Protein AF-0000000066285220 (afdb_homodimer)

Sequence (1046 aa):
MKVWNARNDHLTINQWATRIDEILEAPDGGEVIYNVDENDPREYDAIFIGGGAAGRFGSAYLRAMGGRQLIVDRWPFLGGSCPHNACVPHHLFSDCAAELMLARTFSGQYWFPDMTEKVVGIKEVVDLFRAGRNGPHGIMNFQSKEQLNLEYILNCPAKVIDNHTVEAAGKVFKAKNLILAVGAGPGTLDVPGVNAKGVFDHATLVEELDYEPGSTVVVVGGSKTAVEYGCFFNATGRRTVMLVRTEPLKLIKDNETRAYVLDRMKEQGMEIISGSNVTRIEEDANGRVQAVVAMTPNGEMRIETDFVFLGLGEQPRSAELAKILGLDLGPKGEVLVNEYLQTSVPNVYAVGDLIGGPMEMFKARKSGCYAARNVMGEKISYTPKNYPDFLHTHYEVSFLGMGEEEARAAGHEIVTIKMPPDTENGLNVALPASDRTMLYAFGKGTAHMSGFQKIVIDAKTRKVLGAHHVGYGAKDAFQYLNVLIKQGLTVDELGDMDELFLNPTHFIQLSRLRAGSKNLVSLMKVWNARNDHLTINQWATRIDEILEAPDGGEVIYNVDENDPREYDAIFIGGGAAGRFGSAYLRAMGGRQLIVDRWPFLGGSCPHNACVPHHLFSDCAAELMLARTFSGQYWFPDMTEKVVGIKEVVDLFRAGRNGPHGIMNFQSKEQLNLEYILNCPAKVIDNHTVEAAGKVFKAKNLILAVGAGPGTLDVPGVNAKGVFDHATLVEELDYEPGSTVVVVGGSKTAVEYGCFFNATGRRTVMLVRTEPLKLIKDNETRAYVLDRMKEQGMEIISGSNVTRIEEDANGRVQAVVAMTPNGEMRIETDFVFLGLGEQPRSAELAKILGLDLGPKGEVLVNEYLQTSVPNVYAVGDLIGGPMEMFKARKSGCYAARNVMGEKISYTPKNYPDFLHTHYEVSFLGMGEEEARAAGHEIVTIKMPPDTENGLNVALPASDRTMLYAFGKGTAHMSGFQKIVIDAKTRKVLGAHHVGYGAKDAFQYLNVLIKQGLTVDELGDMDELFLNPTHFIQLSRLRAGSKNLVSL

Radius of gyration: 30.14 Å; Cα contacts (8 Å, |Δi|>4): 2587; chains: 2; bounding box: 69×92×74 Å

GO terms:
  GO:0050628 2-oxopropyl-CoM reductase (carboxylating) activity (F, EXP)

Structure (mmCIF, N/CA/C/O backbone):
data_AF-0000000066285220-model_v1
#
loop_
_entity.id
_entity.type
_entity.pdbx_description
1 polymer '2-oxopropyl-CoM reductase, carboxylating'
#
loop_
_atom_site.group_PDB
_atom_site.id
_atom_site.type_symbol
_atom_site.label_atom_id
_atom_site.label_alt_id
_atom_site.label_comp_id
_atom_site.label_asym_id
_atom_site.label_entity_id
_atom_site.label_seq_id
_atom_site.pdbx_PDB_ins_code
_atom_site.Cartn_x
_atom_site.Cartn_y
_atom_site.Cartn_z
_atom_site.occupancy
_atom_site.B_iso_or_equiv
_atom_site.auth_seq_id
_atom_site.auth_comp_id
_atom_site.auth_asym_id
_atom_site.auth_atom_id
_atom_site.pdbx_PDB_model_num
ATOM 1 N N . MET A 1 1 ? 10.828 37.062 28.062 1 74.25 1 MET A N 1
ATOM 2 C CA . MET A 1 1 ? 10.859 35.625 27.859 1 74.25 1 MET A CA 1
ATOM 3 C C . MET A 1 1 ? 12.297 35.094 27.812 1 74.25 1 MET A C 1
ATOM 5 O O . MET A 1 1 ? 13.18 35.781 27.281 1 74.25 1 MET A O 1
ATOM 9 N N . LYS A 1 2 ? 12.688 34.062 28.516 1 91.25 2 LYS A N 1
ATOM 10 C CA . LYS A 1 2 ? 14.008 33.438 28.469 1 91.25 2 LYS A CA 1
ATOM 11 C C . LYS A 1 2 ? 14.312 32.875 27.078 1 91.25 2 LYS A C 1
ATOM 13 O O . LYS A 1 2 ? 13.422 32.344 26.406 1 91.25 2 LYS A O 1
ATOM 18 N N . VAL A 1 3 ? 15.508 33.188 26.594 1 95.69 3 VAL A N 1
ATOM 19 C CA . VAL A 1 3 ? 15.906 32.75 25.25 1 95.69 3 VAL A CA 1
ATOM 20 C C . VAL A 1 3 ? 17.047 31.75 25.344 1 95.69 3 VAL A C 1
ATOM 22 O O . VAL A 1 3 ? 18.047 32 26.031 1 95.69 3 VAL A O 1
ATOM 25 N N . TRP A 1 4 ? 16.875 30.609 24.781 1 96.69 4 TRP A N 1
ATOM 26 C CA . TRP A 1 4 ? 17.938 29.625 24.594 1 96.69 4 TRP A CA 1
ATOM 27 C C . TRP A 1 4 ? 18.562 29.766 23.219 1 96.69 4 TRP A C 1
ATOM 29 O O . TRP A 1 4 ? 17.922 29.469 22.203 1 96.69 4 TRP A O 1
ATOM 39 N N . ASN A 1 5 ? 19.781 30.219 23.156 1 96.75 5 ASN A N 1
ATOM 40 C CA . ASN A 1 5 ? 20.516 30.219 21.891 1 96.75 5 ASN A CA 1
ATOM 41 C C . ASN A 1 5 ? 21 28.828 21.516 1 96.75 5 ASN A C 1
ATOM 43 O O . ASN A 1 5 ? 22.047 28.375 21.984 1 96.75 5 ASN A O 1
ATOM 47 N N . ALA A 1 6 ? 20.344 28.219 20.578 1 96.69 6 ALA A N 1
ATOM 48 C CA . ALA A 1 6 ? 20.609 26.812 20.25 1 96.69 6 ALA A CA 1
ATOM 49 C C . ALA A 1 6 ? 21.625 26.703 19.109 1 96.69 6 ALA A C 1
ATOM 51 O O . ALA A 1 6 ? 22.016 25.594 18.734 1 96.69 6 ALA A O 1
ATOM 52 N N . ARG A 1 7 ? 22.094 27.734 18.594 1 96.12 7 ARG A N 1
ATOM 53 C CA . ARG A 1 7 ? 22.859 27.766 17.359 1 96.12 7 ARG A CA 1
ATOM 54 C C . ARG A 1 7 ? 24.109 26.875 17.453 1 96.12 7 ARG A C 1
ATOM 56 O O . ARG A 1 7 ? 24.422 26.141 16.531 1 96.12 7 ARG A O 1
ATOM 63 N N . ASN A 1 8 ? 24.766 26.922 18.578 1 94.62 8 ASN A N 1
ATOM 64 C CA . ASN A 1 8 ? 26.031 26.219 18.672 1 94.62 8 ASN A CA 1
ATOM 65 C C . ASN A 1 8 ? 25.875 24.906 19.453 1 94.62 8 ASN A C 1
ATOM 67 O O . ASN A 1 8 ? 26.859 24.188 19.672 1 94.62 8 ASN A O 1
ATOM 71 N N . ASP A 1 9 ? 24.672 24.562 19.812 1 95.56 9 ASP A N 1
ATOM 72 C CA . ASP A 1 9 ? 24.406 23.297 20.484 1 95.56 9 ASP A CA 1
ATOM 73 C C . ASP A 1 9 ? 24.125 22.188 19.484 1 95.56 9 ASP A C 1
ATOM 75 O O . ASP A 1 9 ? 23.547 22.422 18.422 1 95.56 9 ASP A O 1
ATOM 79 N N . HIS A 1 10 ? 24.641 21.031 19.828 1 92.69 10 HIS A N 1
ATOM 80 C CA . HIS A 1 10 ? 24.359 19.859 19.016 1 92.69 10 HIS A CA 1
ATOM 81 C C . HIS A 1 10 ? 23.562 18.812 19.812 1 92.69 10 HIS A C 1
ATOM 83 O O . HIS A 1 10 ? 24.125 18.109 20.641 1 92.69 10 HIS A O 1
ATOM 89 N N . LEU A 1 11 ? 22.281 18.766 19.5 1 92.25 11 LEU A N 1
ATOM 90 C CA . LEU A 1 11 ? 21.391 17.828 20.188 1 92.25 11 LEU A CA 1
ATOM 91 C C . LEU A 1 11 ? 21.047 16.641 19.297 1 92.25 11 LEU A C 1
ATOM 93 O O . LEU A 1 11 ? 20.875 16.797 18.094 1 92.25 11 LEU A O 1
ATOM 97 N N . THR A 1 12 ? 20.938 15.5 19.953 1 90.12 12 THR A N 1
ATOM 98 C CA . THR A 1 12 ? 20.375 14.336 19.281 1 90.12 12 THR A CA 1
ATOM 99 C C . THR A 1 12 ? 18.875 14.492 19.109 1 90.12 12 THR A C 1
ATOM 101 O O . THR A 1 12 ? 18.25 15.398 19.672 1 90.12 12 THR A O 1
ATOM 104 N N . ILE A 1 13 ? 18.297 13.648 18.312 1 90.25 13 ILE A N 1
ATOM 105 C CA . ILE A 1 13 ? 16.859 13.656 18.078 1 90.25 13 ILE A CA 1
ATOM 106 C C . ILE A 1 13 ? 16.109 13.484 19.391 1 90.25 13 ILE A C 1
ATOM 108 O O . ILE A 1 13 ? 15.141 14.188 19.656 1 90.25 13 ILE A O 1
ATOM 112 N N . ASN A 1 14 ? 16.578 12.555 20.25 1 88.56 14 ASN A N 1
ATOM 113 C CA . ASN A 1 14 ? 15.945 12.305 21.547 1 88.56 14 ASN A CA 1
ATOM 114 C C . ASN A 1 14 ? 16.047 13.523 22.469 1 88.56 14 ASN A C 1
ATOM 116 O O . ASN A 1 14 ? 15.117 13.805 23.219 1 88.56 14 ASN A O 1
ATOM 120 N N . GLN A 1 15 ? 17.172 14.156 22.391 1 92.81 15 GLN A N 1
ATOM 121 C CA . GLN A 1 15 ? 17.359 15.352 23.203 1 92.81 15 GLN A CA 1
ATOM 122 C C . GLN A 1 15 ? 16.438 16.484 22.75 1 92.81 15 GLN A C 1
ATOM 124 O O . GLN A 1 15 ? 15.914 17.234 23.562 1 92.81 15 GLN A O 1
ATOM 129 N N . TRP A 1 16 ? 16.281 16.578 21.438 1 94.38 16 TRP A N 1
ATOM 130 C CA . TRP A 1 16 ? 15.328 17.562 20.922 1 94.38 16 TRP A CA 1
ATOM 131 C C . TRP A 1 16 ? 13.914 17.266 21.406 1 94.38 16 TRP A C 1
ATOM 133 O O . TRP A 1 16 ? 13.203 18.172 21.844 1 94.38 16 TRP A O 1
ATOM 143 N N . ALA A 1 17 ? 13.5 16.047 21.312 1 92.56 17 ALA A N 1
ATOM 144 C CA . ALA A 1 17 ? 12.172 15.664 21.781 1 92.56 17 ALA A CA 1
ATOM 145 C C . ALA A 1 17 ? 11.984 16.016 23.266 1 92.56 17 ALA A C 1
ATOM 147 O O . ALA A 1 17 ? 10.93 16.516 23.656 1 92.56 17 ALA A O 1
ATOM 148 N N . THR A 1 18 ? 13.023 15.742 24.062 1 93.81 18 THR A N 1
ATOM 149 C CA . THR A 1 18 ? 12.977 16.031 25.484 1 93.81 18 THR A CA 1
ATOM 150 C C . THR A 1 18 ? 12.867 17.531 25.734 1 93.81 18 THR A C 1
ATOM 152 O O . THR A 1 18 ? 12.102 17.984 26.578 1 93.81 18 THR A O 1
ATOM 155 N N . ARG A 1 19 ? 13.633 18.297 24.969 1 95.56 19 ARG A N 1
ATOM 156 C CA . ARG A 1 19 ? 13.602 19.75 25.109 1 95.56 19 ARG A CA 1
ATOM 157 C C . ARG A 1 19 ? 12.219 20.297 24.766 1 95.56 19 ARG A C 1
ATOM 159 O O . ARG A 1 19 ? 11.742 21.234 25.406 1 95.56 19 ARG A O 1
ATOM 166 N N . ILE A 1 20 ? 11.625 19.781 23.75 1 96.69 20 ILE A N 1
ATOM 167 C CA . ILE A 1 20 ? 10.289 20.188 23.344 1 96.69 20 ILE A CA 1
ATOM 168 C C . ILE A 1 20 ? 9.297 19.891 24.469 1 96.69 20 ILE A C 1
ATOM 170 O O . ILE A 1 20 ? 8.477 20.75 24.812 1 96.69 20 ILE A O 1
ATOM 174 N N . ASP A 1 21 ? 9.414 18.734 25.078 1 95.44 21 ASP A N 1
ATOM 175 C CA . ASP A 1 21 ? 8.555 18.359 26.203 1 95.44 21 ASP A CA 1
ATOM 176 C C . ASP A 1 21 ? 8.695 19.359 27.359 1 95.44 21 ASP A C 1
ATOM 178 O O . ASP A 1 21 ? 7.695 19.797 27.922 1 95.44 21 ASP A O 1
ATOM 182 N N . GLU A 1 22 ? 9.906 19.672 27.656 1 95.69 22 GLU A N 1
ATOM 183 C CA . GLU A 1 22 ? 10.195 20.578 28.766 1 95.69 22 GLU A CA 1
ATOM 184 C C . GLU A 1 22 ? 9.586 21.953 28.531 1 95.69 22 GLU A C 1
ATOM 186 O O . GLU A 1 22 ? 9.031 22.562 29.453 1 95.69 22 GLU A O 1
ATOM 191 N N . ILE A 1 23 ? 9.688 22.375 27.312 1 96.44 23 ILE A N 1
ATOM 192 C CA . ILE A 1 23 ? 9.188 23.703 26.984 1 96.44 23 ILE A CA 1
ATOM 193 C C . ILE A 1 23 ? 7.664 23.719 27.031 1 96.44 23 ILE A C 1
ATOM 195 O O . ILE A 1 23 ? 7.055 24.641 27.578 1 96.44 23 ILE A O 1
ATOM 199 N N . LEU A 1 24 ? 7.047 22.719 26.516 1 94.31 24 LEU A N 1
ATOM 200 C CA . LEU A 1 24 ? 5.59 22.641 26.469 1 94.31 24 LEU A CA 1
ATOM 201 C C . LEU A 1 24 ? 5.008 22.531 27.875 1 94.31 24 LEU A C 1
ATOM 203 O O . LEU A 1 24 ? 3.895 22.984 28.125 1 94.31 24 LEU A O 1
ATOM 207 N N . GLU A 1 25 ? 5.742 21.984 28.781 1 93 25 GLU A N 1
ATOM 208 C CA . GLU A 1 25 ? 5.246 21.734 30.141 1 93 25 GLU A CA 1
ATOM 209 C C . GLU A 1 25 ? 5.613 22.891 31.078 1 93 25 GLU A C 1
ATOM 211 O O . GLU A 1 25 ? 5.133 22.938 32.219 1 93 25 GLU A O 1
ATOM 216 N N . ALA A 1 26 ? 6.395 23.766 30.562 1 93.75 26 ALA A N 1
ATOM 217 C CA . ALA A 1 26 ? 6.836 24.859 31.422 1 93.75 26 ALA A CA 1
ATOM 218 C C . ALA A 1 26 ? 5.672 25.781 31.781 1 93.75 26 ALA A C 1
ATOM 220 O O . ALA A 1 26 ? 4.93 26.219 30.891 1 93.75 26 ALA A O 1
ATOM 221 N N . PRO A 1 27 ? 5.504 26.125 33 1 89.19 27 PRO A N 1
ATOM 222 C CA . PRO A 1 27 ? 4.371 26.938 33.438 1 89.19 27 PRO A CA 1
ATOM 223 C C . PRO A 1 27 ? 4.434 28.375 32.906 1 89.19 27 PRO A C 1
ATOM 225 O O . PRO A 1 27 ? 3.396 29.016 32.719 1 89.19 27 PRO A O 1
ATOM 228 N N . ASP A 1 28 ? 5.637 28.922 32.625 1 88 28 ASP A N 1
ATOM 229 C CA . ASP A 1 28 ? 5.766 30.297 32.188 1 88 28 ASP A CA 1
ATOM 230 C C . ASP A 1 28 ? 5.875 30.375 30.672 1 88 28 ASP A C 1
ATOM 232 O O . ASP A 1 28 ? 6.312 31.391 30.125 1 88 28 ASP A O 1
ATOM 236 N N . GLY A 1 29 ? 5.516 29.281 29.953 1 88.12 29 GLY A N 1
ATOM 237 C CA . GLY A 1 29 ? 5.539 29.25 28.5 1 88.12 29 GLY A CA 1
ATOM 238 C C . GLY A 1 29 ? 6.867 28.781 27.938 1 88.12 29 GLY A C 1
ATOM 239 O O . GLY A 1 29 ? 6.996 28.594 26.734 1 88.12 29 GLY A O 1
ATOM 240 N N . GLY A 1 30 ? 7.863 28.562 28.766 1 89.38 30 GLY A N 1
ATOM 241 C CA . GLY A 1 30 ? 9.133 27.984 28.359 1 89.38 30 GLY A CA 1
ATOM 242 C C . GLY A 1 30 ? 10.023 28.969 27.625 1 89.38 30 GLY A C 1
ATOM 243 O O . GLY A 1 30 ? 9.664 30.141 27.453 1 89.38 30 GLY A O 1
ATOM 244 N N . GLU A 1 31 ? 11.188 28.531 27.203 1 95.38 31 GLU A N 1
ATOM 245 C CA . GLU A 1 31 ? 12.188 29.359 26.547 1 95.38 31 GLU A CA 1
ATOM 246 C C . GLU A 1 31 ? 11.938 29.453 25.047 1 95.38 31 GLU A C 1
ATOM 248 O O . GLU A 1 31 ? 11.453 28.5 24.438 1 95.38 31 GLU A O 1
ATOM 253 N N . VAL A 1 32 ? 12.258 30.641 24.547 1 97.75 32 VAL A N 1
ATOM 254 C CA . VAL A 1 32 ? 12.352 30.781 23.094 1 97.75 32 VAL A CA 1
ATOM 255 C C . VAL A 1 32 ? 13.57 30.016 22.578 1 97.75 32 VAL A C 1
ATOM 257 O O . VAL A 1 32 ? 14.641 30.062 23.172 1 97.75 32 VAL A O 1
ATOM 260 N N . ILE A 1 33 ? 13.375 29.203 21.578 1 98.38 33 ILE A N 1
ATOM 261 C CA . ILE A 1 33 ? 14.484 28.562 20.891 1 98.38 33 ILE A CA 1
ATOM 262 C C . ILE A 1 33 ? 15.016 29.469 19.781 1 98.38 33 ILE A C 1
ATOM 264 O O . ILE A 1 33 ? 14.312 29.75 18.812 1 98.38 33 ILE A O 1
ATOM 268 N N . TYR A 1 34 ? 16.219 29.891 19.922 1 98.19 34 TYR A N 1
ATOM 269 C CA . TYR A 1 34 ? 16.859 30.844 19.016 1 98.19 34 TYR A CA 1
ATOM 270 C C . TYR A 1 34 ? 18 30.188 18.25 1 98.19 34 TYR A C 1
ATOM 272 O O . TYR A 1 34 ? 19.094 30 18.797 1 98.19 34 TYR A O 1
ATOM 280 N N . ASN A 1 35 ? 17.766 29.797 16.953 1 98.25 35 ASN A N 1
ATOM 281 C CA . ASN A 1 35 ? 18.766 29.219 16.078 1 98.25 35 ASN A CA 1
ATOM 282 C C . ASN A 1 35 ? 19.031 30.109 14.867 1 98.25 35 ASN A C 1
ATOM 284 O O . ASN A 1 35 ? 18.625 29.781 13.75 1 98.25 35 ASN A O 1
ATOM 288 N N . VAL A 1 36 ? 19.75 31.188 15.086 1 97.94 36 VAL A N 1
ATOM 289 C CA . VAL A 1 36 ? 20.047 32.188 14.062 1 97.94 36 VAL A CA 1
ATOM 290 C C . VAL A 1 36 ? 21.547 32.406 14.008 1 97.94 36 VAL A C 1
ATOM 292 O O . VAL A 1 36 ? 22.219 32.5 15.039 1 97.94 36 VAL A O 1
ATOM 295 N N . ASP A 1 37 ? 22.109 32.469 12.82 1 96.81 37 ASP A N 1
ATOM 296 C CA . ASP A 1 37 ? 23.5 32.844 12.633 1 96.81 37 ASP A CA 1
ATOM 297 C C . ASP A 1 37 ? 23.688 34.344 12.617 1 96.81 37 ASP A C 1
ATOM 299 O O . ASP A 1 37 ? 23.625 34.969 11.555 1 96.81 37 ASP A O 1
ATOM 303 N N . GLU A 1 38 ? 24.141 34.875 13.602 1 93.81 38 GLU A N 1
ATOM 304 C CA . GLU A 1 38 ? 24.25 36.312 13.734 1 93.81 38 GLU A CA 1
ATOM 305 C C . GLU A 1 38 ? 25.453 36.844 12.969 1 93.81 38 GLU A C 1
ATOM 307 O O . GLU A 1 38 ? 25.562 38.062 12.727 1 93.81 38 GLU A O 1
ATOM 312 N N . ASN A 1 39 ? 26.266 35.938 12.539 1 94.81 39 ASN A N 1
ATOM 313 C CA . ASN A 1 39 ? 27.469 36.375 11.828 1 94.81 39 ASN A CA 1
ATOM 314 C C . ASN A 1 39 ? 27.219 36.5 10.336 1 94.81 39 ASN A C 1
ATOM 316 O O . ASN A 1 39 ? 28.047 37.062 9.602 1 94.81 39 ASN A O 1
ATOM 320 N N . ASP A 1 40 ? 26.109 36 9.891 1 95.44 40 ASP A N 1
ATOM 321 C CA . ASP A 1 40 ? 25.75 36.188 8.492 1 95.44 40 ASP A CA 1
ATOM 322 C C . ASP A 1 40 ? 25.125 37.594 8.289 1 95.44 40 ASP A C 1
ATOM 324 O O . ASP A 1 40 ? 23.984 37.812 8.703 1 95.44 40 ASP A O 1
ATOM 328 N N . PRO A 1 41 ? 25.812 38.469 7.613 1 93.69 41 PRO A N 1
ATOM 329 C CA . PRO A 1 41 ? 25.312 39.844 7.488 1 93.69 41 PRO A CA 1
ATOM 330 C C . PRO A 1 41 ? 24.281 40 6.375 1 93.69 41 PRO A C 1
ATOM 332 O O . PRO A 1 41 ? 23.719 41.062 6.195 1 93.69 41 PRO A O 1
ATOM 335 N N . ARG A 1 42 ? 24.203 39 5.625 1 93.25 42 ARG A N 1
ATOM 336 C CA . ARG A 1 42 ? 23.266 39.094 4.516 1 93.25 42 ARG A CA 1
ATOM 337 C C . ARG A 1 42 ? 21.859 39.375 5.012 1 93.25 42 ARG A C 1
ATOM 339 O O . ARG A 1 42 ? 21.438 38.875 6.051 1 93.25 42 ARG A O 1
ATOM 346 N N . GLU A 1 43 ? 21.062 40.156 4.223 1 96.25 43 GLU A N 1
ATOM 347 C CA . GLU A 1 43 ? 19.641 40.344 4.453 1 96.25 43 GLU A CA 1
ATOM 348 C C . GLU A 1 43 ? 18.875 39.062 4.145 1 96.25 43 GLU A C 1
ATOM 350 O O . GLU A 1 43 ? 19.25 38.312 3.229 1 96.25 43 GLU A O 1
ATOM 355 N N . TYR A 1 44 ? 17.812 38.875 4.902 1 98.69 44 TYR A N 1
ATOM 356 C CA . TYR A 1 44 ? 17.016 37.688 4.625 1 98.69 44 TYR A CA 1
ATOM 357 C C . TYR A 1 44 ? 16.266 37.844 3.301 1 98.69 44 TYR A C 1
ATOM 359 O O . TYR A 1 44 ? 15.633 38.875 3.049 1 98.69 44 TYR A O 1
ATOM 367 N N . ASP A 1 45 ? 16.422 36.781 2.449 1 98.81 45 ASP A N 1
ATOM 368 C CA . ASP A 1 45 ? 15.617 36.75 1.233 1 98.81 45 ASP A CA 1
ATOM 369 C C . ASP A 1 45 ? 14.133 36.594 1.562 1 98.81 45 ASP A C 1
ATOM 371 O O . ASP A 1 45 ? 13.281 37.188 0.877 1 98.81 45 ASP A O 1
ATOM 375 N N . ALA A 1 46 ? 13.891 35.844 2.604 1 98.88 46 ALA A N 1
ATOM 376 C CA . ALA A 1 46 ? 12.5 35.719 3.033 1 98.88 46 ALA A CA 1
ATOM 377 C C . ALA A 1 46 ? 12.422 35.312 4.508 1 98.88 46 ALA A C 1
ATOM 379 O O . ALA A 1 46 ? 13.25 34.562 5 1 98.88 46 ALA A O 1
ATOM 380 N N . ILE A 1 47 ? 11.484 35.844 5.215 1 98.94 47 ILE A N 1
ATOM 381 C CA . ILE A 1 47 ? 11.055 35.344 6.52 1 98.94 47 ILE A CA 1
ATOM 382 C C . ILE A 1 47 ? 9.75 34.562 6.371 1 98.94 47 ILE A C 1
ATOM 384 O O . ILE A 1 47 ? 8.781 35.062 5.805 1 98.94 47 ILE A O 1
ATOM 388 N N . PHE A 1 48 ? 9.781 33.312 6.785 1 98.94 48 PHE A N 1
ATOM 389 C CA . PHE A 1 48 ? 8.602 32.469 6.816 1 98.94 48 PHE A CA 1
ATOM 390 C C . PHE A 1 48 ? 7.883 32.562 8.156 1 98.94 48 PHE A C 1
ATOM 392 O O . PHE A 1 48 ? 8.445 32.25 9.203 1 98.94 48 PHE A O 1
ATOM 399 N N . ILE A 1 49 ? 6.652 33.062 8.156 1 98.75 49 ILE A N 1
ATOM 400 C CA . ILE A 1 49 ? 5.832 33.094 9.367 1 98.75 49 ILE A CA 1
ATOM 401 C C . ILE A 1 49 ? 5.039 31.797 9.5 1 98.75 49 ILE A C 1
ATOM 403 O O . ILE A 1 49 ? 3.967 31.656 8.906 1 98.75 49 ILE A O 1
ATOM 407 N N . GLY A 1 50 ? 5.434 30.953 10.406 1 98.5 50 GLY A N 1
ATOM 408 C CA . GLY A 1 50 ? 4.93 29.594 10.539 1 98.5 50 GLY A CA 1
ATOM 409 C C . GLY A 1 50 ? 5.926 28.531 10.086 1 98.5 50 GLY A C 1
ATOM 410 O O . GLY A 1 50 ? 6.508 28.641 9.008 1 98.5 50 GLY A O 1
ATOM 411 N N . GLY A 1 51 ? 6.133 27.578 10.922 1 98.38 51 GLY A N 1
ATOM 412 C CA . GLY A 1 51 ? 7.09 26.531 10.656 1 98.38 51 GLY A CA 1
ATOM 413 C C . GLY A 1 51 ? 6.438 25.188 10.391 1 98.38 51 GLY A C 1
ATOM 414 O O . GLY A 1 51 ? 7.043 24.141 10.633 1 98.38 51 GLY A O 1
ATOM 415 N N . GLY A 1 52 ? 5.16 25.141 9.969 1 97.31 52 GLY A N 1
ATOM 416 C CA . GLY A 1 52 ? 4.516 23.922 9.523 1 97.31 52 GLY A CA 1
ATOM 417 C C . GLY A 1 52 ? 5.086 23.391 8.227 1 97.31 52 GLY A C 1
ATOM 418 O O . GLY A 1 52 ? 6.203 23.734 7.844 1 97.31 52 GLY A O 1
ATOM 419 N N . ALA A 1 53 ? 4.352 22.609 7.543 1 94.81 53 ALA A N 1
ATOM 420 C CA . ALA A 1 53 ? 4.836 21.938 6.34 1 94.81 53 ALA A CA 1
ATOM 421 C C . ALA A 1 53 ? 5.262 22.953 5.277 1 94.81 53 ALA A C 1
ATOM 423 O O . ALA A 1 53 ? 6.348 22.844 4.707 1 94.81 53 ALA A O 1
ATOM 424 N N . ALA A 1 54 ? 4.418 23.922 5.023 1 97.62 54 ALA A N 1
ATOM 425 C CA . ALA A 1 54 ? 4.723 24.906 3.992 1 97.62 54 ALA A CA 1
ATOM 426 C C . ALA A 1 54 ? 5.977 25.703 4.348 1 97.62 54 ALA A C 1
ATOM 428 O O . ALA A 1 54 ? 6.871 25.875 3.518 1 97.62 54 ALA A O 1
ATOM 429 N N . GLY A 1 55 ? 6.031 26.141 5.57 1 98.5 55 GLY A N 1
ATOM 430 C CA . GLY A 1 55 ? 7.156 26.953 5.996 1 98.5 55 GLY A CA 1
ATOM 431 C C . GLY A 1 55 ? 8.469 26.203 6.031 1 98.5 55 GLY A C 1
ATOM 432 O O . GLY A 1 55 ? 9.492 26.703 5.555 1 98.5 55 GLY A O 1
ATOM 433 N N . ARG A 1 56 ? 8.43 25.031 6.602 1 98.06 56 ARG A N 1
ATOM 434 C CA . ARG A 1 56 ? 9.648 24.25 6.742 1 98.06 56 ARG A CA 1
ATOM 435 C C . ARG A 1 56 ? 10.211 23.844 5.379 1 98.06 56 ARG A C 1
ATOM 437 O O . ARG A 1 56 ? 11.398 24.016 5.113 1 98.06 56 ARG A O 1
ATOM 444 N N . PHE A 1 57 ? 9.391 23.375 4.488 1 97.56 57 PHE A N 1
ATOM 445 C CA . PHE A 1 57 ? 9.859 22.906 3.191 1 97.56 57 PHE A CA 1
ATOM 446 C C . PHE A 1 57 ? 10.211 24.078 2.287 1 97.56 57 PHE A C 1
ATOM 448 O O . PHE A 1 57 ? 11.156 24 1.499 1 97.56 57 PHE A O 1
ATOM 455 N N . GLY A 1 58 ? 9.406 25.156 2.352 1 98.44 58 GLY A N 1
ATOM 456 C CA . GLY A 1 58 ? 9.773 26.359 1.623 1 98.44 58 GLY A CA 1
ATOM 457 C C . GLY A 1 58 ? 11.117 26.922 2.037 1 98.44 58 GLY A C 1
ATOM 458 O O . GLY A 1 58 ? 11.938 27.281 1.186 1 98.44 58 GLY A O 1
ATOM 459 N N . SER A 1 59 ? 11.344 26.969 3.336 1 98.5 59 SER A N 1
ATOM 460 C CA . SER A 1 59 ? 12.617 27.453 3.867 1 98.5 59 SER A CA 1
ATOM 461 C C . SER A 1 59 ? 13.773 26.578 3.398 1 98.5 59 SER A C 1
ATOM 463 O O . SER A 1 59 ? 14.828 27.078 3.027 1 98.5 59 SER A O 1
ATOM 465 N N . ALA A 1 60 ? 13.539 25.281 3.48 1 97.75 60 ALA A N 1
ATOM 466 C CA . ALA A 1 60 ? 14.578 24.344 3.051 1 97.75 60 ALA A CA 1
ATOM 467 C C . ALA A 1 60 ? 14.93 24.562 1.581 1 97.75 60 ALA A C 1
ATOM 469 O O . ALA A 1 60 ? 16.109 24.531 1.208 1 97.75 60 ALA A O 1
ATOM 470 N N . TYR A 1 61 ? 13.906 24.719 0.78 1 97.81 61 TYR A N 1
ATOM 471 C CA . TYR A 1 61 ? 14.133 24.906 -0.648 1 97.81 61 TYR A CA 1
ATOM 472 C C . TYR A 1 61 ? 14.859 26.234 -0.916 1 97.81 61 TYR A C 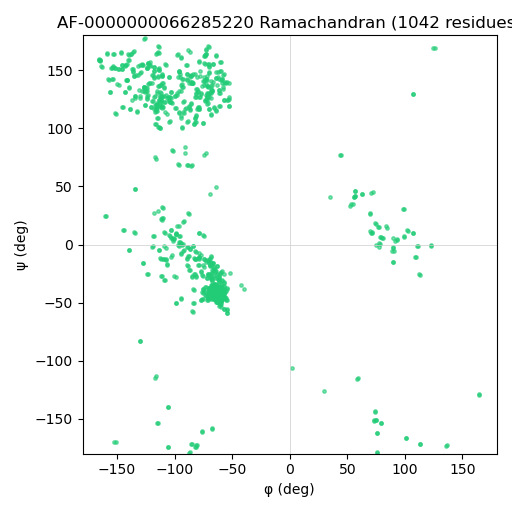1
ATOM 474 O O . TYR A 1 61 ? 15.758 26.297 -1.754 1 97.81 61 TYR A O 1
ATOM 482 N N . LEU A 1 62 ? 14.438 27.297 -0.275 1 98.25 62 LEU A N 1
ATOM 483 C CA . LEU A 1 62 ? 15.078 28.594 -0.428 1 98.25 62 LEU A CA 1
ATOM 484 C C . LEU A 1 62 ? 16.562 28.531 -0.065 1 98.25 62 LEU A C 1
ATOM 486 O O . LEU A 1 62 ? 17.406 29.062 -0.783 1 98.25 62 LEU A O 1
ATOM 490 N N . ARG A 1 63 ? 16.828 27.844 1.031 1 97.25 63 ARG A N 1
ATOM 491 C CA . ARG A 1 63 ? 18.203 27.656 1.458 1 97.25 63 ARG A CA 1
ATOM 492 C C . ARG A 1 63 ? 18.984 26.844 0.426 1 97.25 63 ARG A C 1
ATOM 494 O O . ARG A 1 63 ? 20.141 27.156 0.136 1 97.25 63 ARG A O 1
ATOM 501 N N . ALA A 1 64 ? 18.391 25.844 -0.066 1 95.12 64 ALA A N 1
ATOM 502 C CA . ALA A 1 64 ? 19.031 25 -1.072 1 95.12 64 ALA A CA 1
ATOM 503 C C . ALA A 1 64 ? 19.422 25.812 -2.305 1 95.12 64 ALA A C 1
ATOM 505 O O . ALA A 1 64 ? 20.438 25.516 -2.941 1 95.12 64 ALA A O 1
ATOM 506 N N . MET A 1 65 ? 18.688 26.828 -2.607 1 95.44 65 MET A N 1
ATOM 507 C CA . MET A 1 65 ? 18.938 27.672 -3.771 1 95.44 65 MET A CA 1
ATOM 508 C C . MET A 1 65 ? 19.984 28.734 -3.455 1 95.44 65 MET A C 1
ATOM 510 O O . MET A 1 65 ? 20.328 29.547 -4.316 1 95.44 65 MET A O 1
ATOM 514 N N . GLY A 1 66 ? 20.438 28.734 -2.238 1 95.38 66 GLY A N 1
ATOM 515 C CA . GLY A 1 66 ? 21.516 29.641 -1.862 1 95.38 66 GLY A CA 1
ATOM 516 C C . GLY A 1 66 ? 21.016 30.891 -1.154 1 95.38 66 GLY A C 1
ATOM 517 O O . GLY A 1 66 ? 21.812 31.781 -0.827 1 95.38 66 GLY A O 1
ATOM 518 N N . GLY A 1 67 ? 19.688 30.922 -0.84 1 97.75 67 GLY A N 1
ATOM 519 C CA . GLY A 1 67 ? 19.109 32.062 -0.153 1 97.75 67 GLY A CA 1
ATOM 520 C C . GLY A 1 67 ? 19.219 31.984 1.357 1 97.75 67 GLY A C 1
ATOM 521 O O . GLY A 1 67 ? 19.547 30.922 1.896 1 97.75 67 GLY A O 1
ATOM 522 N N . ARG A 1 68 ? 18.969 33.125 2.023 1 98.56 68 ARG A N 1
ATOM 523 C CA . ARG A 1 68 ? 18.891 33.156 3.48 1 98.56 68 ARG A CA 1
ATOM 524 C C . ARG A 1 68 ? 17.453 33.25 3.957 1 98.56 68 ARG A C 1
ATOM 526 O O . ARG A 1 68 ? 16.703 34.125 3.516 1 98.56 68 ARG A O 1
ATOM 533 N N . GLN A 1 69 ? 17.078 32.344 4.715 1 98.62 69 GLN A N 1
ATOM 534 C CA . GLN A 1 69 ? 15.711 32.281 5.207 1 98.62 69 GLN A CA 1
ATOM 535 C C . GLN A 1 69 ? 15.672 32.312 6.73 1 98.62 69 GLN A C 1
ATOM 537 O O . GLN A 1 69 ? 16.656 31.953 7.387 1 98.62 69 GLN A O 1
ATOM 542 N N . LEU A 1 70 ? 14.555 32.719 7.336 1 98.88 70 LEU A N 1
ATOM 543 C CA . LEU A 1 70 ? 14.258 32.625 8.758 1 98.88 70 LEU A CA 1
ATOM 544 C C . LEU A 1 70 ? 12.836 32.156 8.992 1 98.88 70 LEU A C 1
ATOM 546 O O . LEU A 1 70 ? 11.883 32.688 8.43 1 98.88 70 LEU A O 1
ATOM 550 N N . ILE A 1 71 ? 12.68 31.062 9.766 1 98.88 71 ILE A N 1
ATOM 551 C CA . ILE A 1 71 ? 11.367 30.625 10.195 1 98.88 71 ILE A CA 1
ATOM 552 C C . ILE A 1 71 ? 11.055 31.188 11.586 1 98.88 71 ILE A C 1
ATOM 554 O O . ILE A 1 71 ? 11.898 31.141 12.477 1 98.88 71 ILE A O 1
ATOM 558 N N . VAL A 1 72 ? 9.914 31.75 11.789 1 98.88 72 VAL A N 1
ATOM 559 C CA . VAL A 1 72 ? 9.414 32.125 13.109 1 98.88 72 VAL A CA 1
ATOM 560 C C . VAL A 1 72 ? 8.109 31.359 13.398 1 98.88 72 VAL A C 1
ATOM 562 O O . VAL A 1 72 ? 7.156 31.453 12.625 1 98.88 72 VAL A O 1
ATOM 565 N N . ASP A 1 73 ? 8.062 30.625 14.469 1 98.62 73 ASP A N 1
ATOM 566 C CA . ASP A 1 73 ? 6.871 29.844 14.789 1 98.62 73 ASP A CA 1
ATOM 567 C C . ASP A 1 73 ? 6.52 29.969 16.266 1 98.62 73 ASP A C 1
ATOM 569 O O . ASP A 1 73 ? 7.406 30.078 17.109 1 98.62 73 ASP A O 1
ATOM 573 N N . ARG A 1 74 ? 5.258 29.891 16.562 1 97.06 74 ARG A N 1
ATOM 574 C CA . ARG A 1 74 ? 4.77 30.031 17.922 1 97.06 74 ARG A CA 1
ATOM 575 C C . ARG A 1 74 ? 5.012 28.766 18.734 1 97.06 74 ARG A C 1
ATOM 577 O O . ARG A 1 74 ? 4.988 28.781 19.969 1 97.06 74 ARG A O 1
ATOM 584 N N . TRP A 1 75 ? 5.152 27.625 18.094 1 97.75 75 TRP A N 1
ATOM 585 C CA . TRP A 1 75 ? 5.383 26.359 18.766 1 97.75 75 TRP A CA 1
ATOM 586 C C . TRP A 1 75 ? 6.875 26.109 18.953 1 97.75 75 TRP A C 1
ATOM 588 O O . TRP A 1 75 ? 7.699 26.641 18.203 1 97.75 75 TRP A O 1
ATOM 598 N N . PRO A 1 76 ? 7.242 25.344 19.922 1 98.12 76 PRO A N 1
ATOM 599 C CA . PRO A 1 76 ? 8.664 25.047 20.141 1 98.12 76 PRO A CA 1
ATOM 600 C C . PRO A 1 76 ? 9.203 23.984 19.188 1 98.12 76 PRO A C 1
ATOM 602 O O . PRO A 1 76 ? 10.273 23.422 19.422 1 98.12 76 PRO A O 1
ATOM 605 N N . PHE A 1 77 ? 8.414 23.641 18.203 1 98.06 77 PHE A N 1
ATOM 606 C CA . PHE A 1 77 ? 8.789 22.578 17.266 1 98.06 77 PHE A CA 1
ATOM 607 C C . PHE A 1 77 ? 8.383 22.953 15.852 1 98.06 77 PHE A C 1
ATOM 609 O O . PHE A 1 77 ? 7.555 23.844 15.648 1 98.06 77 PHE A O 1
ATOM 616 N N . LEU A 1 78 ? 9.016 22.328 14.906 1 97.88 78 LEU A N 1
ATOM 617 C CA . LEU A 1 78 ? 8.672 22.438 13.492 1 97.88 78 LEU A CA 1
ATOM 618 C C . LEU A 1 78 ? 7.738 21.312 13.062 1 97.88 78 LEU A C 1
ATOM 620 O O . LEU A 1 78 ? 7.582 20.328 13.781 1 97.88 78 LEU A O 1
ATOM 624 N N . GLY A 1 79 ? 7.047 21.516 11.953 1 94.94 79 GLY A N 1
ATOM 625 C CA . GLY A 1 79 ? 6.156 20.5 11.398 1 94.94 79 GLY A CA 1
ATOM 626 C C . GLY A 1 79 ? 4.695 20.891 11.461 1 94.94 79 GLY A C 1
ATOM 627 O O . GLY A 1 79 ? 3.869 20.359 10.719 1 94.94 79 GLY A O 1
ATOM 628 N N . GLY A 1 80 ? 4.406 21.75 12.43 1 95.25 80 GLY A N 1
ATOM 629 C CA . GLY A 1 80 ? 3.072 22.328 12.477 1 95.25 80 GLY A CA 1
ATOM 630 C C . GLY A 1 80 ? 2.037 21.391 13.07 1 95.25 80 GLY A C 1
ATOM 631 O O . GLY A 1 80 ? 2.354 20.578 13.945 1 95.25 80 GLY A O 1
ATOM 632 N N . SER A 1 81 ? 0.8 21.562 12.695 1 94.25 81 SER A N 1
ATOM 633 C CA . SER A 1 81 ? -0.327 20.859 13.312 1 94.25 81 SER A CA 1
ATOM 634 C C . SER A 1 81 ? -0.399 19.406 12.867 1 94.25 81 SER A C 1
ATOM 636 O O . SER A 1 81 ? -0.884 18.547 13.602 1 94.25 81 SER A O 1
ATOM 638 N N . CYS A 1 82 ? 0.093 19.109 11.719 1 92 82 CYS A N 1
ATOM 639 C CA . CYS A 1 82 ? -0.049 17.781 11.148 1 92 82 CYS A CA 1
ATOM 640 C C . CYS A 1 82 ? 0.459 16.719 12.109 1 92 82 CYS A C 1
ATOM 642 O O . CYS A 1 82 ? -0.29 15.812 12.508 1 92 82 CYS A O 1
ATOM 644 N N . PRO A 1 83 ? 1.693 16.797 12.547 1 91.75 83 PRO A N 1
ATOM 645 C CA . PRO A 1 83 ? 2.154 15.781 13.484 1 91.75 83 PRO A CA 1
ATOM 646 C C . PRO A 1 83 ? 1.66 16.031 14.914 1 91.75 83 PRO A C 1
ATOM 648 O O . PRO A 1 83 ? 1.796 15.156 15.773 1 91.75 83 PRO A O 1
ATOM 651 N N . HIS A 1 84 ? 1.133 17.172 15.156 1 94.94 84 HIS A N 1
ATOM 652 C CA . HIS A 1 84 ? 0.863 17.547 16.531 1 94.94 84 HIS A CA 1
ATOM 653 C C . HIS A 1 84 ? -0.571 17.219 16.922 1 94.94 84 HIS A C 1
ATOM 655 O O . HIS A 1 84 ? -0.806 16.625 17.984 1 94.94 84 HIS A O 1
ATOM 661 N N . ASN A 1 85 ? -1.53 17.578 16.062 1 95.06 85 ASN A N 1
ATOM 662 C CA . ASN A 1 85 ? -2.904 17.312 16.484 1 95.06 85 ASN A CA 1
ATOM 663 C C . ASN A 1 85 ? -3.855 17.281 15.289 1 95.06 85 ASN A C 1
ATOM 665 O O . ASN A 1 85 ? -5.051 17.547 15.438 1 95.06 85 ASN A O 1
ATOM 669 N N . ALA A 1 86 ? -3.348 16.984 14.086 1 91.75 86 ALA A N 1
ATOM 670 C CA . ALA A 1 86 ? -4.227 16.953 12.922 1 91.75 86 ALA A CA 1
ATOM 671 C C . ALA A 1 86 ? -4.047 15.664 12.125 1 91.75 86 ALA A C 1
ATOM 673 O O . ALA A 1 86 ? -4.727 14.664 12.375 1 91.75 86 ALA A O 1
ATOM 674 N N . CYS A 1 87 ? -3.066 15.555 11.242 1 89.38 87 CYS A N 1
ATOM 675 C CA . CYS A 1 87 ? -2.939 14.477 10.266 1 89.38 87 CYS A CA 1
ATOM 676 C C . CYS A 1 87 ? -2.451 13.195 10.93 1 89.38 87 CYS A C 1
ATOM 678 O O . CYS A 1 87 ? -3.012 12.117 10.703 1 89.38 87 CYS A O 1
ATOM 680 N N . VAL A 1 88 ? -1.444 13.258 11.75 1 91.44 88 VAL A N 1
ATOM 681 C CA . VAL A 1 88 ? -0.781 12.062 12.258 1 91.44 88 VAL A CA 1
ATOM 682 C C . VAL A 1 88 ? -1.696 11.344 13.242 1 91.44 88 VAL A C 1
ATOM 684 O O . VAL A 1 88 ? -1.85 10.117 13.18 1 91.44 88 VAL A O 1
ATOM 687 N N . PRO A 1 89 ? -2.326 12.023 14.18 1 93.19 89 PRO A N 1
ATOM 688 C CA . PRO A 1 89 ? -3.27 11.289 15.023 1 93.19 89 PRO A CA 1
ATOM 689 C C . PRO A 1 89 ? -4.379 10.609 14.227 1 93.19 89 PRO A C 1
ATOM 691 O O . PRO A 1 89 ? -4.781 9.492 14.555 1 93.19 89 PRO A O 1
ATOM 694 N N . HIS A 1 90 ? -4.859 11.266 13.234 1 91.25 90 HIS A 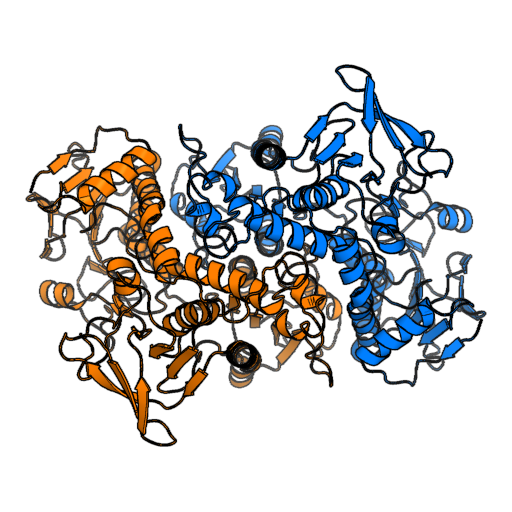N 1
ATOM 695 C CA . HIS A 1 90 ? -5.875 10.656 12.383 1 91.25 90 HIS A CA 1
ATOM 696 C C . HIS A 1 90 ? -5.379 9.336 11.805 1 91.25 90 HIS A C 1
ATOM 698 O O . HIS A 1 90 ? -6.152 8.383 11.672 1 91.25 90 HIS A O 1
ATOM 704 N N . HIS A 1 91 ? -4.156 9.281 11.398 1 92.12 91 HIS A N 1
ATOM 705 C CA . HIS A 1 91 ? -3.611 8.055 10.828 1 92.12 91 HIS A CA 1
ATOM 706 C C . HIS A 1 91 ? -3.518 6.957 11.883 1 92.12 91 HIS A C 1
ATOM 708 O O . HIS A 1 91 ? -3.744 5.781 11.578 1 92.12 91 HIS A O 1
ATOM 714 N N . LEU A 1 92 ? -3.104 7.32 13.07 1 94.31 92 LEU A N 1
ATOM 715 C CA . LEU A 1 92 ? -3.107 6.34 14.148 1 94.31 92 LEU A CA 1
ATOM 716 C C . LEU A 1 92 ? -4.516 5.82 14.406 1 94.31 92 LEU A C 1
ATOM 718 O O . LEU A 1 92 ? -4.73 4.609 14.508 1 94.31 92 LEU A O 1
ATOM 722 N N . PHE A 1 93 ? -5.492 6.75 14.469 1 96.56 93 PHE A N 1
ATOM 723 C CA . PHE A 1 93 ? -6.875 6.375 14.742 1 96.56 93 PHE A CA 1
ATOM 724 C C . PHE A 1 93 ? -7.426 5.488 13.633 1 96.56 93 PHE A C 1
ATOM 726 O O . PHE A 1 93 ? -8.125 4.508 13.898 1 96.56 93 PHE A O 1
ATOM 733 N N . SER A 1 94 ? -7.086 5.848 12.422 1 94.44 94 SER A N 1
ATOM 734 C CA . SER A 1 94 ? -7.562 5.07 11.281 1 94.44 94 SER A CA 1
ATOM 735 C C . SER A 1 94 ? -6.941 3.68 11.258 1 94.44 94 SER A C 1
ATOM 737 O O . SER A 1 94 ? -7.598 2.705 10.883 1 94.44 94 SER A O 1
ATOM 739 N N . ASP A 1 95 ? -5.652 3.57 11.562 1 93.25 95 ASP A N 1
ATOM 740 C CA . ASP A 1 95 ? -5.004 2.266 11.672 1 93.25 95 ASP A CA 1
ATOM 741 C C . ASP A 1 95 ? -5.672 1.41 12.75 1 93.25 95 ASP A C 1
ATOM 743 O O . ASP A 1 95 ? -5.883 0.211 12.555 1 93.25 95 ASP A O 1
ATOM 747 N N . CYS A 1 96 ? -5.941 2.047 13.859 1 96.19 96 CYS A N 1
ATOM 748 C CA . CYS A 1 96 ? -6.645 1.354 14.93 1 96.19 96 CYS A CA 1
ATOM 749 C C . CYS A 1 96 ? -8.031 0.902 14.477 1 96.19 96 CYS A C 1
ATOM 751 O O . CYS A 1 96 ? -8.453 -0.212 14.789 1 96.19 96 CYS A O 1
ATOM 753 N N . ALA A 1 97 ? -8.703 1.781 13.773 1 96.94 97 ALA A N 1
ATOM 754 C CA . ALA A 1 97 ? -10.039 1.44 13.281 1 96.94 97 ALA A CA 1
ATOM 755 C C . ALA A 1 97 ? -9.984 0.201 12.391 1 96.94 97 ALA A C 1
ATOM 757 O O . ALA A 1 97 ? -10.828 -0.692 12.516 1 96.94 97 ALA A O 1
ATOM 758 N N . ALA A 1 98 ? -9.039 0.145 11.5 1 94.69 98 ALA A N 1
ATOM 759 C CA . ALA A 1 98 ? -8.891 -0.999 10.609 1 94.69 98 ALA A CA 1
ATOM 760 C C . ALA A 1 98 ? -8.641 -2.283 11.391 1 94.69 98 ALA A C 1
ATOM 762 O O . ALA A 1 98 ? -9.242 -3.32 11.102 1 94.69 98 ALA A O 1
ATOM 763 N N . GLU A 1 99 ? -7.742 -2.211 12.367 1 95.19 99 GLU A N 1
ATOM 764 C CA . GLU A 1 99 ? -7.422 -3.367 13.195 1 95.19 99 GLU A CA 1
ATOM 765 C C . GLU A 1 99 ? -8.641 -3.826 14 1 95.19 99 GLU A C 1
ATOM 767 O O . GLU A 1 99 ? -8.898 -5.023 14.102 1 95.19 99 GLU A O 1
ATOM 772 N N . LEU A 1 100 ? -9.328 -2.883 14.562 1 97.44 100 LEU A N 1
ATOM 773 C CA . LEU A 1 100 ? -10.484 -3.184 15.391 1 97.44 100 LEU A CA 1
ATOM 774 C C . LEU A 1 100 ? -11.602 -3.799 14.562 1 97.44 100 LEU A C 1
ATOM 776 O O . LEU A 1 100 ? -12.258 -4.746 15.008 1 97.44 100 LEU A O 1
ATOM 780 N N . MET A 1 101 ? -11.836 -3.262 13.391 1 96.94 101 MET A N 1
ATOM 781 C CA . MET A 1 101 ? -12.914 -3.779 12.555 1 96.94 101 MET A CA 1
ATOM 782 C C . MET A 1 101 ? -12.609 -5.199 12.094 1 96.94 101 MET A C 1
ATOM 784 O O . MET A 1 101 ? -13.516 -6.027 11.977 1 96.94 101 MET A O 1
ATOM 788 N N . LEU A 1 102 ? -11.359 -5.473 11.805 1 95.69 102 LEU A N 1
ATOM 789 C CA . LEU A 1 102 ? -10.961 -6.84 11.5 1 95.69 102 LEU A CA 1
ATOM 790 C C . LEU A 1 102 ? -11.258 -7.77 12.664 1 95.69 102 LEU A C 1
ATOM 792 O O . LEU A 1 102 ? -11.836 -8.844 12.484 1 95.69 102 LEU A O 1
ATOM 796 N N . ALA A 1 103 ? -10.844 -7.355 13.844 1 96.75 103 ALA A N 1
ATOM 797 C CA . ALA A 1 103 ? -11.086 -8.148 15.047 1 96.75 103 ALA A CA 1
ATOM 798 C C . ALA A 1 103 ? -12.578 -8.375 15.273 1 96.75 103 ALA A C 1
ATOM 800 O O . ALA A 1 103 ? -12.992 -9.453 15.695 1 96.75 103 ALA A O 1
ATOM 801 N N . ARG A 1 104 ? -13.359 -7.371 15.016 1 97.19 104 ARG A N 1
ATOM 802 C CA . ARG A 1 104 ? -14.797 -7.48 15.211 1 97.19 104 ARG A CA 1
ATOM 803 C C . ARG A 1 104 ? -15.43 -8.398 14.172 1 97.19 104 ARG A C 1
ATOM 805 O O . ARG A 1 104 ? -16.359 -9.148 14.477 1 97.19 104 ARG A O 1
ATOM 812 N N . THR A 1 105 ? -14.984 -8.297 12.977 1 96.19 105 THR A N 1
ATOM 813 C CA . THR A 1 105 ? -15.5 -9.133 11.898 1 96.19 105 THR A CA 1
ATOM 814 C C . THR A 1 105 ? -15.266 -10.609 12.203 1 96.19 105 THR A C 1
ATOM 816 O O . THR A 1 105 ? -16.125 -11.445 11.945 1 96.19 105 THR A O 1
ATOM 819 N N . PHE A 1 106 ? -14.148 -10.891 12.797 1 96.38 106 PHE A N 1
ATOM 820 C CA . PHE A 1 106 ? -13.797 -12.281 13.078 1 96.38 106 PHE A CA 1
ATOM 821 C C . PHE A 1 106 ? -13.844 -12.562 14.57 1 96.38 106 PHE A C 1
ATOM 823 O O . PHE A 1 106 ? -13.047 -13.352 15.086 1 96.38 106 PHE A O 1
ATOM 830 N N . SER A 1 107 ? -14.727 -11.891 15.227 1 97 107 SER A N 1
ATOM 831 C CA . SER A 1 107 ? -14.867 -11.984 16.672 1 97 107 SER A CA 1
ATOM 832 C C . SER A 1 107 ? -15.023 -13.43 17.125 1 97 107 SER A C 1
ATOM 834 O O . SER A 1 107 ? -15.984 -14.109 16.734 1 97 107 SER A O 1
ATOM 836 N N . GLY A 1 108 ? -14.078 -13.875 17.953 1 95.5 108 GLY A N 1
ATOM 837 C CA . GLY A 1 108 ? -14.148 -15.203 18.547 1 95.5 108 GLY A CA 1
ATOM 838 C C . GLY A 1 108 ? -13.672 -16.297 17.594 1 95.5 108 GLY A C 1
ATOM 839 O O . GLY A 1 108 ? -13.75 -17.484 17.922 1 95.5 108 GLY A O 1
ATOM 840 N N . GLN A 1 109 ? -13.188 -15.914 16.484 1 94.94 109 GLN A N 1
ATOM 841 C CA . GLN A 1 109 ? -12.695 -16.875 15.492 1 94.94 109 GLN A CA 1
ATOM 842 C C . GLN A 1 109 ? -11.172 -16.797 15.367 1 94.94 109 GLN A C 1
ATOM 844 O O . GLN A 1 109 ? -10.586 -15.719 15.516 1 94.94 109 GLN A O 1
ATOM 849 N N . TYR A 1 110 ? -10.523 -17.953 15.133 1 93.31 110 TYR A N 1
ATOM 850 C CA . TYR A 1 110 ? -9.07 -18.047 14.969 1 93.31 110 TYR A CA 1
ATOM 851 C C . TYR A 1 110 ? -8.352 -17.531 16.203 1 93.31 110 TYR A C 1
ATOM 853 O O . TYR A 1 110 ? -8.586 -18 17.312 1 93.31 110 TYR A O 1
ATOM 861 N N . TRP A 1 111 ? -7.586 -16.422 16.094 1 94.25 111 TRP A N 1
ATOM 862 C CA . TRP A 1 111 ? -6.867 -15.93 17.266 1 94.25 111 TRP A CA 1
ATOM 863 C C . TRP A 1 111 ? -7.492 -14.633 17.766 1 94.25 111 TRP A C 1
ATOM 865 O O . TRP A 1 111 ? -7.055 -14.086 18.781 1 94.25 111 TRP A O 1
ATOM 875 N N . PHE A 1 112 ? -8.508 -14.164 17.094 1 95.5 112 PHE A N 1
ATOM 876 C CA . PHE A 1 112 ? -9.141 -12.906 17.484 1 95.5 112 PHE A CA 1
ATOM 877 C C . PHE A 1 112 ? -9.961 -13.094 18.75 1 95.5 112 PHE A C 1
ATOM 879 O O . PHE A 1 112 ? -10.625 -14.117 18.922 1 95.5 112 PHE A O 1
ATOM 886 N N . PRO A 1 113 ? -9.938 -12.109 19.641 1 95.12 113 PRO A N 1
ATOM 887 C CA . PRO A 1 113 ? -10.773 -12.195 20.844 1 95.12 113 PRO A CA 1
ATOM 888 C C . PRO A 1 113 ? -12.258 -11.992 20.547 1 95.12 113 PRO A C 1
ATOM 890 O O . PRO A 1 113 ? -12.617 -11.555 19.453 1 95.12 113 PRO A O 1
ATOM 893 N N . ASP A 1 114 ? -13.133 -12.375 21.5 1 96.19 114 ASP A N 1
ATOM 894 C CA . ASP A 1 114 ? -14.547 -12.039 21.391 1 96.19 114 ASP A CA 1
ATOM 895 C C . ASP A 1 114 ? -14.766 -10.531 21.562 1 96.19 114 ASP A C 1
ATOM 897 O O . ASP A 1 114 ? -14.523 -9.984 22.641 1 96.19 114 ASP A O 1
ATOM 901 N N . MET A 1 115 ? -15.141 -9.938 20.578 1 96.31 115 MET A N 1
ATOM 902 C CA . MET A 1 115 ? -15.305 -8.484 20.562 1 96.31 115 MET A CA 1
ATOM 903 C C . MET A 1 115 ? -16.766 -8.102 20.766 1 96.31 115 MET A C 1
ATOM 905 O O . MET A 1 115 ? -17.109 -6.918 20.719 1 96.31 115 MET A O 1
ATOM 909 N N . THR A 1 116 ? -17.469 -9.234 21.109 1 92.88 116 THR A N 1
ATOM 910 C CA . THR A 1 116 ? -18.891 -8.977 21.312 1 92.88 116 THR A CA 1
ATOM 911 C C . THR A 1 116 ? -19.109 -8.07 22.516 1 92.88 116 THR A C 1
ATOM 913 O O . THR A 1 116 ? -18.641 -8.367 23.609 1 92.88 116 THR A O 1
ATOM 916 N N . GLU A 1 117 ? -19.609 -6.953 22.5 1 92.56 117 GLU A N 1
ATOM 917 C CA . GLU A 1 117 ? -19.984 -5.98 23.531 1 92.56 117 GLU A CA 1
ATOM 918 C C . GLU A 1 117 ? -18.766 -5.246 24.062 1 92.56 117 GLU A C 1
ATOM 920 O O . GLU A 1 117 ? -18.875 -4.496 25.047 1 92.56 117 GLU A O 1
ATOM 925 N N . LYS A 1 118 ? -17.578 -5.656 23.516 1 94.44 118 LYS A N 1
ATOM 926 C CA . LYS A 1 118 ? -16.359 -5.004 23.984 1 94.44 118 LYS A CA 1
ATOM 927 C C . LYS A 1 118 ? -16.281 -3.566 23.484 1 94.44 118 LYS A C 1
ATOM 929 O O . LYS A 1 118 ? -16.516 -3.301 22.297 1 94.44 118 LYS A O 1
ATOM 934 N N . VAL A 1 119 ? -16.016 -2.66 24.406 1 97 119 VAL A N 1
ATOM 935 C CA . VAL A 1 119 ? -15.773 -1.26 24.062 1 97 119 VAL A CA 1
ATOM 936 C C . VAL A 1 119 ? -14.312 -0.905 24.328 1 97 119 VAL A C 1
ATOM 938 O O . VAL A 1 119 ? -13.789 -1.152 25.406 1 97 119 VAL A O 1
ATOM 941 N N . VAL A 1 120 ? -13.656 -0.426 23.344 1 97.12 120 VAL A N 1
ATOM 942 C CA . VAL A 1 120 ? -12.242 -0.056 23.422 1 97.12 120 VAL A CA 1
ATOM 943 C C . VAL A 1 120 ? -12.117 1.426 23.781 1 97.12 120 VAL A C 1
ATOM 945 O O . VAL A 1 120 ? -12.891 2.252 23.281 1 97.12 120 VAL A O 1
ATOM 948 N N . GLY A 1 121 ? -11.164 1.774 24.562 1 97.69 121 GLY A N 1
ATOM 949 C CA . GLY A 1 121 ? -11.023 3.135 25.062 1 97.69 121 GLY A CA 1
ATOM 950 C C . GLY A 1 121 ? -10.547 4.105 24 1 97.69 121 GLY A C 1
ATOM 951 O O . GLY A 1 121 ? -9.453 3.945 23.453 1 97.69 121 GLY A O 1
ATOM 952 N N . ILE A 1 122 ? -11.32 5.188 23.781 1 98.31 122 ILE A N 1
ATOM 953 C CA . ILE A 1 122 ? -10.898 6.273 22.906 1 98.31 122 ILE A CA 1
ATOM 954 C C . ILE A 1 122 ? -9.766 7.055 23.562 1 98.31 122 ILE A C 1
ATOM 956 O O . ILE A 1 122 ? -8.75 7.348 22.922 1 98.31 122 ILE A O 1
ATOM 960 N N . LYS A 1 123 ? -9.906 7.371 24.766 1 98.38 123 LYS A N 1
ATOM 961 C CA . LYS A 1 123 ? -8.898 8.133 25.516 1 98.38 123 LYS A CA 1
ATOM 962 C C . LYS A 1 123 ? -7.566 7.398 25.547 1 98.38 123 LYS A C 1
ATOM 964 O O . LYS A 1 123 ? -6.504 8.023 25.516 1 98.38 123 LYS A O 1
ATOM 969 N N . GLU A 1 124 ? -7.652 6.102 25.703 1 97 124 GLU A N 1
ATOM 970 C CA . GLU A 1 124 ? -6.43 5.301 25.719 1 97 124 GLU A CA 1
ATOM 971 C C . GLU A 1 124 ? -5.605 5.508 24.453 1 97 124 GLU A C 1
ATOM 973 O O . GLU A 1 124 ? -4.383 5.664 24.516 1 97 124 GLU A O 1
ATOM 978 N N . VAL A 1 125 ? -6.27 5.488 23.328 1 97.44 125 VAL A N 1
ATOM 979 C CA . VAL A 1 125 ? -5.59 5.652 22.062 1 97.44 125 VAL A CA 1
ATOM 980 C C . VAL A 1 125 ? -5.105 7.094 21.906 1 97.44 125 VAL A C 1
ATOM 982 O O . VAL A 1 125 ? -4.004 7.34 21.406 1 97.44 125 VAL A O 1
ATOM 985 N N . VAL A 1 126 ? -5.906 8.062 22.328 1 98.31 126 VAL A N 1
ATOM 986 C CA . VAL A 1 126 ? -5.512 9.469 22.297 1 98.31 126 VAL A CA 1
ATOM 987 C C . VAL A 1 126 ? -4.277 9.68 23.172 1 98.31 126 VAL A C 1
ATOM 989 O O . VAL A 1 126 ? -3.34 10.375 22.781 1 98.31 126 VAL A O 1
ATOM 992 N N . ASP A 1 127 ? -4.27 9.031 24.328 1 97.75 127 ASP A N 1
ATOM 993 C CA . ASP A 1 127 ? -3.137 9.141 25.234 1 97.75 127 ASP A CA 1
ATOM 994 C C . ASP A 1 127 ? -1.883 8.516 24.641 1 97.75 127 ASP A C 1
ATOM 996 O O . ASP A 1 127 ? -0.772 9 24.859 1 97.75 127 ASP A O 1
ATOM 1000 N N . LEU A 1 128 ? -2.07 7.438 23.969 1 96.12 128 LEU A N 1
ATOM 1001 C CA . LEU A 1 128 ? -0.956 6.82 23.266 1 96.12 128 LEU A CA 1
ATOM 1002 C C . LEU A 1 128 ? -0.318 7.801 22.281 1 96.12 128 LEU A C 1
ATOM 1004 O O . LEU A 1 128 ? 0.907 7.93 22.234 1 96.12 128 LEU A O 1
ATOM 1008 N N . PHE A 1 129 ? -1.136 8.477 21.547 1 96.19 129 PHE A N 1
ATOM 1009 C CA . PHE A 1 129 ? -0.628 9.461 20.594 1 96.19 129 PHE A CA 1
ATOM 1010 C C . PHE A 1 129 ? 0.092 10.586 21.328 1 96.19 129 PHE A C 1
ATOM 1012 O O . PHE A 1 129 ? 1.204 10.961 20.953 1 96.19 129 PHE A O 1
ATOM 1019 N N . ARG A 1 130 ? -0.566 11.109 22.328 1 96.12 130 ARG A N 1
ATOM 1020 C CA . ARG A 1 130 ? -0.006 12.227 23.078 1 96.12 130 ARG A CA 1
ATOM 1021 C C . ARG A 1 130 ? 1.384 11.891 23.609 1 96.12 130 ARG A C 1
ATOM 1023 O O . ARG A 1 130 ? 2.283 12.734 23.594 1 96.12 130 ARG A O 1
ATOM 1030 N N . ALA A 1 131 ? 1.566 10.711 24.016 1 93.44 131 ALA A N 1
ATOM 1031 C CA . ALA A 1 131 ? 2.814 10.273 24.625 1 93.44 131 ALA A CA 1
ATOM 1032 C C . ALA A 1 131 ? 3.949 10.227 23.609 1 93.44 131 ALA A C 1
ATOM 1034 O O . ALA A 1 131 ? 5.121 10.359 23.969 1 93.44 131 ALA A O 1
ATOM 1035 N N . GLY A 1 132 ? 3.609 10.07 22.359 1 90.88 132 GLY A N 1
ATOM 1036 C CA . GLY A 1 132 ? 4.648 9.867 21.359 1 90.88 132 GLY A CA 1
ATOM 1037 C C . GLY A 1 132 ? 4.754 11.008 20.375 1 90.88 132 GLY A C 1
ATOM 1038 O O . GLY A 1 132 ? 5.652 11.023 19.531 1 90.88 132 GLY A O 1
ATOM 1039 N N . ARG A 1 133 ? 3.916 12.008 20.391 1 91.31 133 ARG A N 1
ATOM 1040 C CA . ARG A 1 133 ? 3.742 12.977 19.312 1 91.31 133 ARG A CA 1
ATOM 1041 C C . ARG A 1 133 ? 4.965 13.875 19.188 1 91.31 133 ARG A C 1
ATOM 1043 O O . ARG A 1 133 ? 5.184 14.492 18.141 1 91.31 133 ARG A O 1
ATOM 1050 N N . ASN A 1 134 ? 5.832 13.969 20.219 1 91.62 134 ASN A N 1
ATOM 1051 C CA . ASN A 1 134 ? 6.953 14.898 20.141 1 91.62 134 ASN A CA 1
ATOM 1052 C C . ASN A 1 134 ? 8.164 14.258 19.469 1 91.62 134 ASN A C 1
ATOM 1054 O O . ASN A 1 134 ? 9.109 14.953 19.094 1 91.62 134 ASN A O 1
ATOM 1058 N N . GLY A 1 135 ? 8.133 12.945 19.234 1 88.12 135 GLY A N 1
ATOM 1059 C CA . GLY A 1 135 ? 9.172 12.273 18.484 1 88.12 135 GLY A CA 1
ATOM 1060 C C . GLY A 1 135 ? 9.367 12.852 17.094 1 88.12 135 GLY A C 1
ATOM 1061 O O . GLY A 1 135 ? 10.461 13.305 16.75 1 88.12 135 GLY A O 1
ATOM 1062 N N . PRO A 1 136 ? 8.305 12.883 16.344 1 89.44 136 PRO A N 1
ATOM 1063 C CA . PRO A 1 136 ? 8.406 13.477 15.008 1 89.44 136 PRO A CA 1
ATOM 1064 C C . PRO A 1 136 ? 8.883 14.922 15.031 1 89.44 136 PRO A C 1
ATOM 1066 O O . PRO A 1 136 ? 9.641 15.336 14.148 1 89.44 136 PRO A O 1
ATOM 1069 N N . HIS A 1 137 ? 8.445 15.656 15.977 1 94.12 137 HIS A N 1
ATOM 1070 C CA . HIS A 1 137 ? 8.898 17.031 16.078 1 94.12 137 HIS A CA 1
ATOM 1071 C C . HIS A 1 137 ? 10.391 17.109 16.375 1 94.12 137 HIS A C 1
ATOM 1073 O O . HIS A 1 137 ? 11.094 17.969 15.828 1 94.12 137 HIS A O 1
ATOM 1079 N N . GLY A 1 138 ? 10.859 16.234 17.219 1 92.44 138 GLY A N 1
ATOM 1080 C CA . GLY A 1 138 ? 12.281 16.156 17.5 1 92.44 138 GLY A CA 1
ATOM 1081 C C . GLY A 1 138 ? 13.117 15.914 16.25 1 92.44 138 GLY A C 1
ATOM 1082 O O . GLY A 1 138 ? 14.164 16.547 16.062 1 92.44 138 GLY A O 1
ATOM 1083 N N . ILE A 1 139 ? 12.648 15.102 15.469 1 90.38 139 ILE A N 1
ATOM 1084 C CA . ILE A 1 139 ? 13.328 14.781 14.219 1 90.38 139 ILE A CA 1
ATOM 1085 C C . ILE A 1 139 ? 13.367 16.016 13.32 1 90.38 139 ILE A C 1
ATOM 1087 O O . ILE A 1 139 ? 14.391 16.297 12.688 1 90.38 139 ILE A O 1
ATOM 1091 N N . MET A 1 140 ? 12.281 16.703 13.219 1 93.94 140 MET A N 1
ATOM 1092 C CA . MET A 1 140 ? 12.195 17.828 12.305 1 93.94 140 MET A CA 1
ATOM 1093 C C . MET A 1 140 ? 13.039 19 12.789 1 93.94 140 MET A C 1
ATOM 1095 O O . MET A 1 140 ? 13.648 19.703 11.992 1 93.94 140 MET A O 1
ATOM 1099 N N . ASN A 1 141 ? 13.047 19.188 14.125 1 96.38 141 ASN A N 1
ATOM 1100 C CA . ASN A 1 141 ? 13.969 20.188 14.656 1 96.38 141 ASN A CA 1
ATOM 1101 C C . ASN A 1 141 ? 15.422 19.812 14.344 1 96.38 141 ASN A C 1
ATOM 1103 O O . ASN A 1 141 ? 16.188 20.672 13.906 1 96.38 141 ASN A O 1
ATOM 1107 N N . PHE A 1 142 ? 15.742 18.594 14.555 1 92.81 142 PHE A N 1
ATOM 1108 C CA . PHE A 1 142 ? 17.094 18.109 14.312 1 92.81 142 PHE A CA 1
ATOM 1109 C C . PHE A 1 142 ? 17.469 18.266 12.844 1 92.81 142 PHE A C 1
ATOM 1111 O O . PHE A 1 142 ? 18.5 18.844 12.531 1 92.81 142 PHE A O 1
ATOM 1118 N N . GLN A 1 143 ? 16.672 17.766 11.992 1 92.38 143 GLN A N 1
ATOM 1119 C CA . GLN A 1 143 ? 16.938 17.781 10.562 1 92.38 143 GLN A CA 1
ATOM 1120 C C . GLN A 1 143 ? 17.094 19.203 10.031 1 92.38 143 GLN A C 1
ATOM 1122 O O . GLN A 1 143 ? 17.984 19.469 9.227 1 92.38 143 GLN A O 1
ATOM 1127 N N . SER A 1 144 ? 16.219 20.062 10.445 1 96.62 144 SER A N 1
ATOM 1128 C CA . SER A 1 144 ? 16.234 21.438 9.969 1 96.62 144 SER A CA 1
ATOM 1129 C C . SER A 1 144 ? 17.516 22.156 10.391 1 96.62 144 SER A C 1
ATOM 1131 O O . SER A 1 144 ? 18.062 22.953 9.625 1 96.62 144 SER A O 1
ATOM 1133 N N . LYS A 1 145 ? 17.984 21.844 11.516 1 96.19 145 LYS A N 1
ATOM 1134 C CA . LYS A 1 145 ? 19.188 22.484 12.008 1 96.19 145 LYS A CA 1
ATOM 1135 C C . LYS A 1 145 ? 20.438 21.781 11.477 1 96.19 145 LYS A C 1
ATOM 1137 O O . LYS A 1 145 ? 21.234 22.375 10.742 1 96.19 145 LYS A O 1
ATOM 1142 N N . GLU A 1 146 ? 20.516 20.484 11.773 1 92.44 146 GLU A N 1
ATOM 1143 C CA . GLU A 1 146 ? 21.781 19.766 11.609 1 92.44 146 GLU A CA 1
ATOM 1144 C C . GLU A 1 146 ? 22 19.344 10.156 1 92.44 146 GLU A C 1
ATOM 1146 O O . GLU A 1 146 ? 23.141 19.25 9.695 1 92.44 146 GLU A O 1
ATOM 1151 N N . GLN A 1 147 ? 20.938 19.172 9.477 1 91.06 147 GLN A N 1
ATOM 1152 C CA . GLN A 1 147 ? 21.094 18.609 8.141 1 91.06 147 GLN A CA 1
ATOM 1153 C C . GLN A 1 147 ? 20.766 19.625 7.059 1 91.06 147 GLN A C 1
ATOM 1155 O O . GLN A 1 147 ? 21.312 19.578 5.957 1 91.06 147 GLN A O 1
ATOM 1160 N N . LEU A 1 148 ? 19.906 20.594 7.359 1 94.69 148 LEU A N 1
ATOM 1161 C CA . LEU A 1 148 ? 19.453 21.516 6.332 1 94.69 148 LEU A CA 1
ATOM 1162 C C . LEU A 1 148 ? 19.984 22.922 6.602 1 94.69 148 LEU A C 1
ATOM 1164 O O . LEU A 1 148 ? 19.844 23.812 5.758 1 94.69 148 LEU A O 1
ATOM 1168 N N . ASN A 1 149 ? 20.547 23.172 7.777 1 94.88 149 ASN A N 1
ATOM 1169 C CA . ASN A 1 149 ? 21.125 24.453 8.172 1 94.88 149 ASN A CA 1
ATOM 1170 C C . ASN A 1 149 ? 20.125 25.594 8.062 1 94.88 149 ASN A C 1
ATOM 1172 O O . ASN A 1 149 ? 20.438 26.641 7.492 1 94.88 149 ASN A O 1
ATOM 1176 N N . LEU A 1 150 ? 18.953 25.344 8.555 1 97.94 150 LEU A N 1
ATOM 1177 C CA . LEU A 1 150 ? 17.906 26.375 8.539 1 97.94 150 LEU A CA 1
ATOM 1178 C C . LEU A 1 150 ? 18.031 27.266 9.766 1 97.94 150 LEU A C 1
ATOM 1180 O O . LEU A 1 150 ? 18.406 26.812 10.852 1 97.94 150 LEU A O 1
ATOM 1184 N N . GLU A 1 151 ? 17.719 28.531 9.594 1 98.69 151 GLU A N 1
ATOM 1185 C CA . GLU A 1 151 ? 17.547 29.453 10.719 1 98.69 151 GLU A CA 1
ATOM 1186 C C . GLU A 1 151 ? 16.094 29.516 11.156 1 98.69 151 GLU A C 1
ATOM 1188 O O . GLU A 1 151 ? 15.18 29.578 10.32 1 98.69 151 GLU A O 1
ATOM 1193 N N . TYR A 1 152 ? 15.906 29.469 12.469 1 98.81 152 TYR A N 1
ATOM 1194 C CA . TYR A 1 152 ? 14.531 29.562 12.953 1 98.81 152 TYR A CA 1
ATOM 1195 C C . TYR A 1 152 ? 14.492 30.094 14.375 1 98.81 152 TYR A C 1
ATOM 1197 O O . TYR A 1 152 ? 15.484 30.016 15.102 1 98.81 152 TYR A O 1
ATOM 1205 N N . ILE A 1 153 ? 13.438 30.75 14.742 1 98.75 153 ILE A N 1
ATOM 1206 C CA . ILE A 1 153 ? 13.039 31.156 16.078 1 98.75 153 ILE A CA 1
ATOM 1207 C C . ILE A 1 153 ? 11.727 30.469 16.453 1 98.75 153 ILE A C 1
ATOM 1209 O O . ILE A 1 153 ? 10.695 30.703 15.836 1 98.75 153 ILE A O 1
ATOM 1213 N N . LEU A 1 154 ? 11.766 29.578 17.469 1 98.69 154 LEU A N 1
ATOM 1214 C CA . LEU A 1 154 ? 10.602 28.781 17.859 1 98.69 154 LEU A CA 1
ATOM 1215 C C . LEU A 1 154 ? 10.117 29.172 19.25 1 98.69 154 LEU A C 1
ATOM 1217 O O . LEU A 1 154 ? 10.828 29.859 19.984 1 98.69 154 LEU A O 1
ATOM 1221 N N . ASN A 1 155 ? 8.883 28.703 19.516 1 98.19 155 ASN A N 1
ATOM 1222 C CA . ASN A 1 155 ? 8.203 29.094 20.75 1 98.19 155 ASN A CA 1
ATOM 1223 C C . ASN A 1 155 ? 8.102 30.609 20.891 1 98.19 155 ASN A C 1
ATOM 1225 O O . ASN A 1 155 ? 8.352 31.156 21.969 1 98.19 155 ASN A O 1
ATOM 1229 N N . CYS A 1 156 ? 7.82 31.172 19.766 1 97.19 156 CYS A N 1
ATOM 1230 C CA . CYS A 1 156 ? 7.762 32.625 19.672 1 97.19 156 CYS A CA 1
ATOM 1231 C C . CYS A 1 156 ? 6.797 33.062 18.578 1 97.19 156 CYS A C 1
ATOM 1233 O O . CYS A 1 156 ? 7.043 32.812 17.391 1 97.19 156 CYS A O 1
ATOM 1235 N N . PRO A 1 157 ? 5.715 33.688 18.953 1 95.31 157 PRO A N 1
ATOM 1236 C CA . PRO A 1 157 ? 4.859 34.219 17.906 1 95.31 157 PRO A CA 1
ATOM 1237 C C . PRO A 1 157 ? 5.523 35.375 17.156 1 95.31 157 PRO A C 1
ATOM 1239 O O . PRO A 1 157 ? 6.219 36.188 17.75 1 95.31 157 PRO A O 1
ATOM 1242 N N . ALA A 1 158 ? 5.32 35.406 15.875 1 97.5 158 ALA A N 1
ATOM 1243 C CA . ALA A 1 158 ? 5.812 36.531 15.062 1 97.5 158 ALA A CA 1
ATOM 1244 C C . ALA A 1 158 ? 4.879 37.719 15.141 1 97.5 158 ALA A C 1
ATOM 1246 O O . ALA A 1 158 ? 3.656 37.594 15.07 1 97.5 158 ALA A O 1
ATOM 1247 N N . LYS A 1 159 ? 5.445 38.875 15.336 1 97.69 159 LYS A N 1
ATOM 1248 C CA . LYS A 1 159 ? 4.711 40.125 15.195 1 97.69 159 LYS A CA 1
ATOM 1249 C C . LYS A 1 159 ? 5.078 40.844 13.891 1 97.69 159 LYS A C 1
ATOM 1251 O O . LYS A 1 159 ? 6.129 41.469 13.797 1 97.69 159 LYS A O 1
ATOM 1256 N N . VAL A 1 160 ? 4.133 40.75 12.969 1 98.19 160 VAL A N 1
ATOM 1257 C CA . VAL A 1 160 ? 4.363 41.406 11.68 1 98.19 160 VAL A CA 1
ATOM 1258 C C . VAL A 1 160 ? 4.109 42.906 11.797 1 98.19 160 VAL A C 1
ATOM 1260 O O . VAL A 1 160 ? 3.031 43.312 12.227 1 98.19 160 VAL A O 1
ATOM 1263 N N . ILE A 1 161 ? 5.07 43.688 11.398 1 97.44 161 ILE A N 1
ATOM 1264 C CA . ILE A 1 161 ? 4.973 45.156 11.492 1 97.44 161 ILE A CA 1
ATOM 1265 C C . ILE A 1 161 ? 4.562 45.719 10.141 1 97.44 161 ILE A C 1
ATOM 1267 O O . ILE A 1 161 ? 3.686 46.594 10.07 1 97.44 161 ILE A O 1
ATOM 1271 N N . ASP A 1 162 ? 5.211 45.344 9.109 1 96.31 162 ASP A N 1
ATOM 1272 C CA . ASP A 1 162 ? 4.891 45.719 7.734 1 96.31 162 ASP A CA 1
ATOM 1273 C C . ASP A 1 162 ? 5.375 44.625 6.762 1 96.31 162 ASP A C 1
ATOM 1275 O O . ASP A 1 162 ? 5.703 43.531 7.176 1 96.31 162 ASP A O 1
ATOM 1279 N N . ASN A 1 163 ? 5.336 44.938 5.512 1 97.06 163 ASN A N 1
ATOM 1280 C CA . ASN A 1 163 ? 5.574 43.906 4.512 1 97.06 163 ASN A CA 1
ATOM 1281 C C . ASN A 1 163 ? 7.051 43.531 4.422 1 97.06 163 ASN A C 1
ATOM 1283 O O . ASN A 1 163 ? 7.438 42.688 3.619 1 97.06 163 ASN A O 1
ATOM 1287 N N . HIS A 1 164 ? 7.934 44.031 5.316 1 97.44 164 HIS A N 1
ATOM 1288 C CA . HIS A 1 164 ? 9.352 43.719 5.289 1 97.44 164 HIS A CA 1
ATOM 1289 C C . HIS A 1 164 ? 9.898 43.5 6.699 1 97.44 164 HIS A C 1
ATOM 1291 O O . HIS A 1 164 ? 11.078 43.188 6.875 1 97.44 164 HIS A O 1
ATOM 1297 N N . THR A 1 165 ? 9.055 43.719 7.695 1 98 165 THR A N 1
ATOM 1298 C CA . THR A 1 165 ? 9.586 43.812 9.055 1 98 165 THR A CA 1
ATOM 1299 C C . THR A 1 165 ? 8.789 42.906 9.992 1 98 165 THR A C 1
ATOM 1301 O O . THR A 1 165 ? 7.562 43 10.055 1 98 165 THR A O 1
ATOM 1304 N N . VAL A 1 166 ? 9.516 42 10.734 1 98.25 166 VAL A N 1
ATOM 1305 C CA . VAL A 1 166 ? 8.922 41.094 11.703 1 98.25 166 VAL A CA 1
ATOM 1306 C C . VAL A 1 166 ? 9.656 41.219 13.039 1 98.25 166 VAL A C 1
ATOM 1308 O O . VAL A 1 166 ? 10.883 41.281 13.078 1 98.25 166 VAL A O 1
ATOM 1311 N N . GLU A 1 167 ? 8.93 41.344 14.094 1 98.19 167 GLU A N 1
ATOM 1312 C CA . GLU A 1 167 ? 9.508 41.281 15.43 1 98.19 167 GLU A CA 1
ATOM 1313 C C . GLU A 1 167 ? 9.344 39.906 16.047 1 98.19 167 GLU A C 1
ATOM 1315 O O . GLU A 1 167 ? 8.258 39.312 15.977 1 98.19 167 GLU A O 1
ATOM 1320 N N . 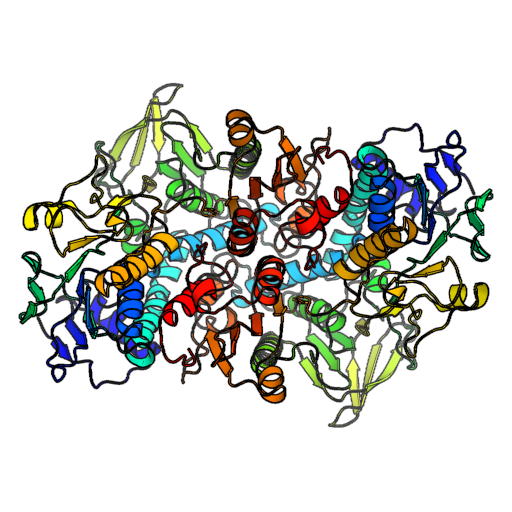ALA A 1 168 ? 10.391 39.312 16.547 1 97.38 168 ALA A N 1
ATOM 1321 C CA . ALA A 1 168 ? 10.406 38.031 17.234 1 97.38 168 ALA A CA 1
ATOM 1322 C C . ALA A 1 168 ? 11.5 38 18.312 1 97.38 168 ALA A C 1
ATOM 1324 O O . ALA A 1 168 ? 12.609 38.469 18.078 1 97.38 168 ALA A O 1
ATOM 1325 N N . ALA A 1 169 ? 11.109 37.469 19.375 1 95.69 169 ALA A N 1
ATOM 1326 C CA . ALA A 1 169 ? 12.055 37.312 20.484 1 95.69 169 ALA A CA 1
ATOM 1327 C C . ALA A 1 169 ? 12.68 38.625 20.844 1 95.69 169 ALA A C 1
ATOM 1329 O O . ALA A 1 169 ? 13.883 38.719 21.125 1 95.69 169 ALA A O 1
ATOM 1330 N N . GLY A 1 170 ? 11.977 39.719 20.75 1 94.38 170 GLY A N 1
ATOM 1331 C CA . GLY A 1 170 ? 12.43 41.031 21.156 1 94.38 170 GLY A CA 1
ATOM 1332 C C . GLY A 1 170 ? 13.352 41.688 20.141 1 94.38 170 GLY A C 1
ATOM 1333 O O . GLY A 1 170 ? 13.914 42.75 20.406 1 94.38 170 GLY A O 1
ATOM 1334 N N . LYS A 1 171 ? 13.516 41.094 19.047 1 96.31 171 LYS A N 1
ATOM 1335 C CA . LYS A 1 171 ? 14.367 41.625 17.984 1 96.31 171 LYS A CA 1
ATOM 1336 C C . LYS A 1 171 ? 13.562 41.906 16.719 1 96.31 171 LYS A C 1
ATOM 1338 O O . LYS A 1 171 ? 12.523 41.281 16.484 1 96.31 171 LYS A O 1
ATOM 1343 N N . VAL A 1 172 ? 14.094 42.844 15.992 1 97.31 172 VAL A N 1
ATOM 1344 C CA . VAL A 1 172 ? 13.461 43.188 14.727 1 97.31 172 VAL A CA 1
ATOM 1345 C C . VAL A 1 172 ? 14.258 42.594 13.562 1 97.31 172 VAL A C 1
ATOM 1347 O O . VAL A 1 172 ? 15.469 42.812 13.461 1 97.31 172 VAL A O 1
ATOM 1350 N N . PHE A 1 173 ? 13.602 41.875 12.727 1 98.19 173 PHE A N 1
ATOM 1351 C CA . PHE A 1 173 ? 14.203 41.25 11.547 1 98.19 173 PHE A CA 1
ATOM 1352 C C . PHE A 1 173 ? 13.625 41.875 10.273 1 98.19 173 PHE A C 1
ATOM 1354 O O . PHE A 1 173 ? 12.414 42.094 10.18 1 98.19 173 PHE A O 1
ATOM 1361 N N . LYS A 1 174 ? 14.453 42.156 9.328 1 97.81 174 LYS A N 1
ATOM 1362 C CA . LYS A 1 174 ? 14.047 42.656 8.016 1 97.81 174 LYS A CA 1
ATOM 1363 C C . LYS A 1 174 ? 14.297 41.625 6.926 1 97.81 174 LYS A C 1
ATOM 1365 O O . LYS A 1 174 ? 15.25 40.844 7.012 1 97.81 174 LYS A O 1
ATOM 1370 N N . ALA A 1 175 ? 13.422 41.625 5.953 1 98.56 175 ALA A N 1
ATOM 1371 C CA . ALA A 1 175 ? 13.562 40.688 4.832 1 98.56 175 ALA A CA 1
ATOM 1372 C C . ALA A 1 175 ? 13.07 41.312 3.531 1 98.56 175 ALA A C 1
ATOM 1374 O O . ALA A 1 175 ? 12.266 42.25 3.555 1 98.56 175 ALA A O 1
ATOM 1375 N N . LYS A 1 176 ? 13.602 40.812 2.434 1 98.69 176 LYS A N 1
ATOM 1376 C CA . LYS A 1 176 ? 13.141 41.25 1.121 1 98.69 176 LYS A CA 1
ATOM 1377 C C . LYS A 1 176 ? 11.695 40.844 0.879 1 98.69 176 LYS A C 1
ATOM 1379 O O . LYS A 1 176 ? 10.945 41.531 0.188 1 98.69 176 LYS A O 1
ATOM 1384 N N . ASN A 1 177 ? 11.344 39.688 1.341 1 98.81 177 ASN A N 1
ATOM 1385 C CA . ASN A 1 177 ? 10.008 39.125 1.174 1 98.81 177 ASN A CA 1
ATOM 1386 C C . ASN A 1 177 ? 9.5 38.5 2.465 1 98.81 177 ASN A C 1
ATOM 1388 O O . ASN A 1 177 ? 10.289 38.062 3.303 1 98.81 177 ASN A O 1
ATOM 1392 N N . LEU A 1 178 ? 8.203 38.5 2.635 1 98.81 178 LEU A N 1
ATOM 1393 C CA . LEU A 1 178 ? 7.535 37.719 3.658 1 98.81 178 LEU A CA 1
ATOM 1394 C C . LEU A 1 178 ? 6.75 36.562 3.029 1 98.81 178 LEU A C 1
ATOM 1396 O O . LEU A 1 178 ? 6.113 36.75 1.988 1 98.81 178 LEU A O 1
ATOM 1400 N N . ILE A 1 179 ? 6.844 35.344 3.568 1 98.94 179 ILE A N 1
ATOM 1401 C CA . ILE A 1 179 ? 6.008 34.219 3.178 1 98.94 179 ILE A CA 1
ATOM 1402 C C . ILE A 1 179 ? 5.117 33.812 4.348 1 98.94 179 ILE A C 1
ATOM 1404 O O . ILE A 1 179 ? 5.605 33.312 5.359 1 98.94 179 ILE A O 1
ATOM 1408 N N . LEU A 1 180 ? 3.854 34.094 4.215 1 98.88 180 LEU A N 1
ATOM 1409 C CA . LEU A 1 180 ? 2.875 33.781 5.254 1 98.88 180 LEU A CA 1
ATOM 1410 C C . LEU A 1 180 ? 2.465 32.312 5.203 1 98.88 180 LEU A C 1
ATOM 1412 O O . LEU A 1 180 ? 1.849 31.875 4.23 1 98.88 180 LEU A O 1
ATOM 1416 N N . ALA A 1 181 ? 2.732 31.531 6.254 1 98.75 181 ALA A N 1
ATOM 1417 C CA . ALA A 1 181 ? 2.488 30.094 6.34 1 98.75 181 ALA A CA 1
ATOM 1418 C C . ALA A 1 181 ? 1.837 29.734 7.672 1 98.75 181 ALA A C 1
ATOM 1420 O O . ALA A 1 181 ? 2.242 28.766 8.32 1 98.75 181 ALA A O 1
ATOM 1421 N N . VAL A 1 182 ? 0.806 30.438 8.086 1 98.12 182 VAL A N 1
ATOM 1422 C CA . VAL A 1 182 ? 0.245 30.281 9.422 1 98.12 182 VAL A CA 1
ATOM 1423 C C . VAL A 1 182 ? -0.88 29.25 9.398 1 98.12 182 VAL A C 1
ATOM 1425 O O . VAL A 1 182 ? -1.437 28.906 10.445 1 98.12 182 VAL A O 1
ATOM 1428 N N . GLY A 1 183 ? -1.246 28.75 8.289 1 97.25 183 GLY A N 1
ATOM 1429 C CA . GLY A 1 183 ? -2.115 27.594 8.148 1 97.25 183 GLY A CA 1
ATOM 1430 C C . GLY A 1 183 ? -3.572 27.906 8.438 1 97.25 183 GLY A C 1
ATOM 1431 O O . GLY A 1 183 ? -4.074 28.969 8.07 1 97.25 183 GLY A O 1
ATOM 1432 N N . ALA A 1 184 ? -4.258 26.875 8.906 1 97.06 184 ALA A N 1
ATOM 1433 C CA . ALA A 1 184 ? -5.691 26.938 9.172 1 97.06 184 ALA A CA 1
ATOM 1434 C C . ALA A 1 184 ? -6.027 26.281 10.516 1 97.06 184 ALA A C 1
ATOM 1436 O O . ALA A 1 184 ? -5.156 25.703 11.164 1 97.06 184 ALA A O 1
ATOM 1437 N N . GLY A 1 185 ? -7.195 26.516 11 1 94.69 185 GLY A N 1
ATOM 1438 C CA . GLY A 1 185 ? -7.75 25.875 12.18 1 94.69 185 GLY A CA 1
ATOM 1439 C C . GLY A 1 185 ? -9.094 25.219 11.93 1 94.69 185 GLY A C 1
ATOM 1440 O O . GLY A 1 185 ? -9.641 25.312 10.828 1 94.69 185 GLY A O 1
ATOM 1441 N N . PRO A 1 186 ? -9.625 24.578 12.945 1 94.88 186 PRO A N 1
ATOM 1442 C CA . PRO A 1 186 ? -10.883 23.859 12.773 1 94.88 186 PRO A CA 1
ATOM 1443 C C . PRO A 1 186 ? -12.055 24.781 12.43 1 94.88 186 PRO A C 1
ATOM 1445 O O . PRO A 1 186 ? -12.148 25.891 12.961 1 94.88 186 PRO A O 1
ATOM 1448 N N . GLY A 1 187 ? -12.914 24.266 11.57 1 93.12 187 GLY A N 1
ATOM 1449 C CA . GLY A 1 187 ? -14.156 24.969 11.312 1 93.12 187 GLY A CA 1
ATOM 1450 C C . GLY A 1 187 ? -15.055 25.062 12.539 1 93.12 187 GLY A C 1
ATOM 1451 O O . GLY A 1 187 ? -14.898 24.297 13.492 1 93.12 187 GLY A O 1
ATOM 1452 N N . THR A 1 188 ? -16.047 26 12.492 1 91.25 188 THR A N 1
ATOM 1453 C CA . THR A 1 188 ? -16.891 26.234 13.664 1 91.25 188 THR A CA 1
ATOM 1454 C C . THR A 1 188 ? -18.359 26 13.328 1 91.25 188 THR A C 1
ATOM 1456 O O . THR A 1 188 ? -18.734 26.016 12.156 1 91.25 188 THR A O 1
ATOM 1459 N N . LEU A 1 189 ? -19.047 25.672 14.328 1 95 189 LEU A N 1
ATOM 1460 C CA . LEU A 1 189 ? -20.5 25.547 14.289 1 95 189 LEU A CA 1
ATOM 1461 C C . LEU A 1 189 ? -21.156 26.641 15.125 1 95 189 LEU A C 1
ATOM 1463 O O . LEU A 1 189 ? -20.75 26.906 16.25 1 95 189 LEU A O 1
ATOM 1467 N N . ASP A 1 190 ? -22.156 27.328 14.523 1 95.5 190 ASP A N 1
ATOM 1468 C CA . ASP A 1 190 ? -22.828 28.422 15.227 1 95.5 190 ASP A CA 1
ATOM 1469 C C . ASP A 1 190 ? -24.172 27.969 15.781 1 95.5 190 ASP A C 1
ATOM 1471 O O . ASP A 1 190 ? -25.219 28.297 15.219 1 95.5 190 ASP A O 1
ATOM 1475 N N . VAL A 1 191 ? -24.156 27.281 16.938 1 98 191 VAL A N 1
ATOM 1476 C CA . VAL A 1 191 ? -25.375 26.844 17.609 1 98 191 VAL A CA 1
ATOM 1477 C C . VAL A 1 191 ? -25.203 26.953 19.109 1 98 191 VAL A C 1
ATOM 1479 O O . VAL A 1 191 ? -24.078 26.891 19.625 1 98 191 VAL A O 1
ATOM 1482 N N . PRO A 1 192 ? -26.328 27.109 19.828 1 97.88 192 PRO A N 1
ATOM 1483 C CA . PRO A 1 192 ? -26.219 27.094 21.297 1 97.88 192 PRO A CA 1
ATOM 1484 C C . PRO A 1 192 ? -25.609 25.812 21.844 1 97.88 192 PRO A C 1
ATOM 1486 O O . PRO A 1 192 ? -25.922 24.719 21.344 1 97.88 192 PRO A O 1
ATOM 1489 N N . GLY A 1 193 ? -24.688 25.984 22.75 1 97.88 193 GLY A N 1
ATOM 1490 C CA . GLY A 1 193 ? -24.125 24.828 23.453 1 97.88 193 GLY A CA 1
ATOM 1491 C C . GLY A 1 193 ? -22.859 24.297 22.797 1 97.88 193 GLY A C 1
ATOM 1492 O O . GLY A 1 193 ? -22.266 23.344 23.297 1 97.88 193 GLY A O 1
ATOM 1493 N N . VAL A 1 194 ? -22.375 24.953 21.781 1 97.75 194 VAL A N 1
ATOM 1494 C CA . VAL A 1 194 ? -21.266 24.438 21 1 97.75 194 VAL A CA 1
ATOM 1495 C C . VAL A 1 194 ? -19.984 24.438 21.859 1 97.75 194 VAL A C 1
ATOM 1497 O O . VAL A 1 194 ? -19.062 23.656 21.594 1 97.75 194 VAL A O 1
ATOM 1500 N N . ASN A 1 195 ? -19.906 25.219 22.891 1 96.75 195 ASN A N 1
ATOM 1501 C CA . ASN A 1 195 ? -18.719 25.344 23.719 1 96.75 195 ASN A CA 1
ATOM 1502 C C . ASN A 1 195 ? -18.781 24.438 24.953 1 96.75 195 ASN A C 1
ATOM 1504 O O . ASN A 1 195 ? -17.906 24.5 25.812 1 96.75 195 ASN A O 1
ATOM 1508 N N . ALA A 1 196 ? -19.781 23.594 25.031 1 97.69 196 ALA A N 1
ATOM 1509 C CA . ALA A 1 196 ? -19.938 22.688 26.156 1 97.69 196 ALA A CA 1
ATOM 1510 C C . ALA A 1 196 ? -18.766 21.734 26.25 1 97.69 196 ALA A C 1
ATOM 1512 O O . ALA A 1 196 ? -18.156 21.359 25.234 1 97.69 196 ALA A O 1
ATOM 1513 N N . LYS A 1 197 ? -18.438 21.344 27.562 1 97.81 197 LYS A N 1
ATOM 1514 C CA . LYS A 1 197 ? -17.484 20.266 27.734 1 97.81 197 LYS A CA 1
ATOM 1515 C C . LYS A 1 197 ? -17.984 18.969 27.094 1 97.81 197 LYS A C 1
ATOM 1517 O O . LYS A 1 197 ? -19.141 18.594 27.281 1 97.81 197 LYS A O 1
ATOM 1522 N N . GLY A 1 198 ? -17.141 18.375 26.312 1 98.25 198 GLY A N 1
ATOM 1523 C CA . GLY A 1 198 ? -17.547 17.156 25.625 1 98.25 198 GLY A CA 1
ATOM 1524 C C . GLY A 1 198 ? -17.719 17.375 24.125 1 98.25 198 GLY A C 1
ATOM 1525 O O . GLY A 1 198 ? -17.922 16.406 23.391 1 98.25 198 GLY A O 1
ATOM 1526 N N . VAL A 1 199 ? -17.703 18.656 23.734 1 98.56 199 VAL A N 1
ATOM 1527 C CA . VAL A 1 199 ? -17.672 18.969 22.312 1 98.56 199 VAL A CA 1
ATOM 1528 C C . VAL A 1 199 ? -16.219 19.141 21.859 1 98.56 199 VAL A C 1
ATOM 1530 O O . VAL A 1 199 ? -15.477 19.938 22.422 1 98.56 199 VAL A O 1
ATOM 1533 N N . PHE A 1 200 ? -15.828 18.312 20.828 1 98.56 200 PHE A N 1
ATOM 1534 C CA . PHE A 1 200 ? -14.438 18.328 20.375 1 98.56 200 PHE A CA 1
ATOM 1535 C C . PHE A 1 200 ? -14.359 18.5 18.875 1 98.56 200 PHE A C 1
ATOM 1537 O O . PHE A 1 200 ? -15.289 18.141 18.141 1 98.56 200 PHE A O 1
ATOM 1544 N N . ASP A 1 201 ? -13.328 19.141 18.391 1 97.88 201 ASP A N 1
ATOM 1545 C CA . ASP A 1 201 ? -12.844 19 17.031 1 97.88 201 ASP A CA 1
ATOM 1546 C C . ASP A 1 201 ? -11.555 18.188 16.984 1 97.88 201 ASP A C 1
ATOM 1548 O O . ASP A 1 201 ? -11.156 17.578 17.984 1 97.88 201 ASP A O 1
ATOM 1552 N N . HIS A 1 202 ? -10.938 18.094 15.781 1 96.81 202 HIS A N 1
ATOM 1553 C CA . HIS A 1 202 ? -9.773 17.219 15.648 1 96.81 202 HIS A CA 1
ATOM 1554 C C . HIS A 1 202 ? -8.648 17.656 16.578 1 96.81 202 HIS A C 1
ATOM 1556 O O . HIS A 1 202 ? -7.918 16.828 17.109 1 96.81 202 HIS A O 1
ATOM 1562 N N . ALA A 1 203 ? -8.461 18.938 16.766 1 97.19 203 ALA A N 1
ATOM 1563 C CA . ALA A 1 203 ? -7.367 19.453 17.578 1 97.19 203 ALA A CA 1
ATOM 1564 C C . ALA A 1 203 ? -7.68 19.297 19.062 1 97.19 203 ALA A C 1
ATOM 1566 O O . ALA A 1 203 ? -6.859 18.781 19.828 1 97.19 203 ALA A O 1
ATOM 1567 N N . THR A 1 204 ? -8.891 19.703 19.484 1 97.81 204 THR A N 1
ATOM 1568 C CA . THR A 1 204 ? -9.234 19.703 20.906 1 97.81 204 THR A CA 1
ATOM 1569 C C . THR A 1 204 ? -9.43 18.281 21.406 1 97.81 204 THR A C 1
ATOM 1571 O O . THR A 1 204 ? -9.203 18 22.594 1 97.81 204 THR A O 1
ATOM 1574 N N . LEU A 1 205 ? -9.852 17.359 20.531 1 98.38 205 LEU A N 1
ATOM 1575 C CA . LEU A 1 205 ? -9.914 15.961 20.938 1 98.38 205 LEU A CA 1
ATOM 1576 C C . LEU A 1 205 ? -8.555 15.484 21.453 1 98.38 205 LEU A C 1
ATOM 1578 O O . LEU A 1 205 ? -8.469 14.867 22.516 1 98.38 205 LEU A O 1
ATOM 1582 N N . VAL A 1 206 ? -7.52 15.797 20.688 1 97.94 206 VAL A N 1
ATOM 1583 C CA . VAL A 1 206 ? -6.164 15.367 21.031 1 97.94 206 VAL A CA 1
ATOM 1584 C C . VAL A 1 206 ? -5.672 16.125 22.25 1 97.94 206 VAL A C 1
ATOM 1586 O O . VAL A 1 206 ? -5.09 15.539 23.172 1 97.94 206 VAL A O 1
ATOM 1589 N N . GLU A 1 207 ? -5.992 17.422 22.344 1 97.31 207 GLU A N 1
ATOM 1590 C CA . GLU A 1 207 ? -5.383 18.281 23.344 1 97.31 207 GLU A CA 1
ATOM 1591 C C . GLU A 1 207 ? -6.117 18.188 24.688 1 97.31 207 GLU A C 1
ATOM 1593 O O . GLU A 1 207 ? -5.516 18.375 25.75 1 97.31 207 GLU A O 1
ATOM 1598 N N . GLU A 1 208 ? -7.488 17.844 24.625 1 97.81 208 GLU A N 1
ATOM 1599 C CA . GLU A 1 208 ? -8.266 18.188 25.812 1 97.81 208 GLU A CA 1
ATOM 1600 C C . GLU A 1 208 ? -9.039 16.984 26.328 1 97.81 208 GLU A C 1
ATOM 1602 O O . GLU A 1 208 ? -9.531 16.984 27.469 1 97.81 208 GLU A O 1
ATOM 1607 N N . LEU A 1 209 ? -9.188 15.93 25.516 1 98.31 209 LEU A N 1
ATOM 1608 C CA . LEU A 1 209 ? -9.961 14.805 26.016 1 98.31 209 LEU A CA 1
ATOM 1609 C C . LEU A 1 209 ? -9.375 14.266 27.312 1 98.31 209 LEU A C 1
ATOM 1611 O O . LEU A 1 209 ? -8.203 13.883 27.359 1 98.31 209 LEU A O 1
ATOM 1615 N N . ASP A 1 210 ? -10.219 14.203 28.406 1 97.81 210 ASP A N 1
ATOM 1616 C CA . ASP A 1 210 ? -9.688 13.812 29.703 1 97.81 210 ASP A CA 1
ATOM 1617 C C . ASP A 1 210 ? -10.609 12.797 30.391 1 97.81 210 ASP A C 1
ATOM 1619 O O . ASP A 1 210 ? -10.469 12.531 31.578 1 97.81 210 ASP A O 1
ATOM 1623 N N . TYR A 1 211 ? -11.562 12.297 29.656 1 97.88 211 TYR A N 1
ATOM 1624 C CA . TYR A 1 211 ? -12.461 11.25 30.141 1 97.88 211 TYR A CA 1
ATOM 1625 C C . TYR A 1 211 ? -12.742 10.227 29.047 1 97.88 211 TYR A C 1
ATOM 1627 O O . TYR A 1 211 ? -12.43 10.453 27.875 1 97.88 211 TYR A O 1
ATOM 1635 N N . GLU A 1 212 ? -13.242 9.102 29.438 1 98.19 212 GLU A N 1
ATOM 1636 C CA . GLU A 1 212 ? -13.672 8.109 28.453 1 98.19 212 GLU A CA 1
ATOM 1637 C C . GLU A 1 212 ? -15.125 8.344 28.031 1 98.19 212 GLU A C 1
ATOM 1639 O O . GLU A 1 212 ? -16.031 8.312 28.875 1 98.19 212 GLU A O 1
ATOM 1644 N N . PRO A 1 213 ? -15.352 8.609 26.797 1 97.75 213 PRO A N 1
ATOM 1645 C CA . PRO A 1 213 ? -16.719 8.852 26.328 1 97.75 213 PRO A CA 1
ATOM 1646 C C . PRO A 1 213 ? -17.641 7.66 26.578 1 97.75 213 PRO A C 1
ATOM 1648 O O . PRO A 1 213 ? -17.188 6.516 26.641 1 97.75 213 PRO A O 1
ATOM 1651 N N . GLY A 1 214 ? -18.938 7.922 26.641 1 97.31 214 GLY A N 1
ATOM 1652 C CA . GLY A 1 214 ? -19.953 6.891 26.828 1 97.31 214 GLY A CA 1
ATOM 1653 C C . GLY A 1 214 ? -20.219 6.086 25.578 1 97.31 214 GLY A C 1
ATOM 1654 O O . GLY A 1 214 ? -19.422 6.082 24.641 1 97.31 214 GLY A O 1
ATOM 1655 N N . SER A 1 215 ? -21.359 5.414 25.547 1 97 215 SER A N 1
ATOM 1656 C CA . SER A 1 215 ? -21.625 4.395 24.547 1 97 215 SER A CA 1
ATOM 1657 C C . SER A 1 215 ? -22.109 5.023 23.234 1 97 215 SER A C 1
ATOM 1659 O O . SER A 1 215 ? -22.172 4.355 22.203 1 97 215 SER A O 1
ATOM 1661 N N . THR A 1 216 ? -22.453 6.332 23.297 1 98.5 216 THR A N 1
ATOM 1662 C CA . THR A 1 216 ? -22.969 7 22.109 1 98.5 216 THR A CA 1
ATOM 1663 C C . THR A 1 216 ? -22.125 8.219 21.75 1 98.5 216 THR A C 1
ATOM 1665 O O . THR A 1 216 ? -21.875 9.078 22.609 1 98.5 216 THR A O 1
ATOM 1668 N N . VAL A 1 217 ? -21.719 8.25 20.5 1 98.56 217 VAL A N 1
ATOM 1669 C CA . VAL A 1 217 ? -20.953 9.398 20 1 98.56 217 VAL A CA 1
ATOM 1670 C C . VAL A 1 217 ? -21.703 10.031 18.828 1 98.56 217 VAL A C 1
ATOM 1672 O O . VAL A 1 217 ? -22.281 9.328 18 1 98.56 217 VAL A O 1
ATOM 1675 N N . VAL A 1 218 ? -21.719 11.352 18.797 1 98.88 218 VAL A N 1
ATOM 1676 C CA . VAL A 1 218 ? -22.312 12.078 17.688 1 98.88 218 VAL A CA 1
ATOM 1677 C C . VAL A 1 218 ? -21.234 12.812 16.906 1 98.88 218 VAL A C 1
ATOM 1679 O O . VAL A 1 218 ? -20.406 13.516 17.5 1 98.88 218 VAL A O 1
ATOM 1682 N N . VAL A 1 219 ? -21.188 12.625 15.648 1 98.88 219 VAL A N 1
ATOM 1683 C CA . VAL A 1 219 ? -20.266 13.297 14.734 1 98.88 219 VAL A CA 1
ATOM 1684 C C . VAL A 1 219 ? -21.031 14.242 13.82 1 98.88 219 VAL A C 1
ATOM 1686 O O . VAL A 1 219 ? -22 13.844 13.172 1 98.88 219 VAL A O 1
ATOM 1689 N N . VAL A 1 220 ? -20.609 15.469 13.781 1 98.69 220 VAL A N 1
ATOM 1690 C CA . VAL A 1 220 ? -21.234 16.469 12.922 1 98.69 220 VAL A CA 1
ATOM 1691 C C . VAL A 1 220 ? -20.359 16.734 11.703 1 98.69 220 VAL A C 1
ATOM 1693 O O . VAL A 1 220 ? -19.203 17.141 11.852 1 98.69 220 VAL A O 1
ATOM 1696 N N . GLY A 1 221 ? -20.891 16.547 10.531 1 98 221 GLY A N 1
ATOM 1697 C CA . GLY A 1 221 ? -20.156 16.688 9.281 1 98 221 GLY A CA 1
ATOM 1698 C C . GLY A 1 221 ? -20.25 15.469 8.391 1 98 221 GLY A C 1
ATOM 1699 O O . GLY A 1 221 ? -20.703 14.406 8.836 1 98 221 GLY A O 1
ATOM 1700 N N . GLY A 1 222 ? -19.828 15.562 7.176 1 97 222 GLY A N 1
ATOM 1701 C CA . GLY A 1 222 ? -20.016 14.445 6.266 1 97 222 GLY A CA 1
ATOM 1702 C C . GLY A 1 222 ? -18.875 14.266 5.289 1 97 222 GLY A C 1
ATOM 1703 O O . GLY A 1 222 ? -18.969 13.484 4.344 1 97 222 GLY A O 1
ATOM 1704 N N . SER A 1 223 ? -17.781 14.953 5.551 1 95.75 223 SER A N 1
ATOM 1705 C CA . SER A 1 223 ? -16.625 14.859 4.66 1 95.75 223 SER A CA 1
ATOM 1706 C C . SER A 1 223 ? -15.438 14.219 5.367 1 95.75 223 SER A C 1
ATOM 1708 O O . SER A 1 223 ? -15.617 13.414 6.285 1 95.75 223 SER A O 1
ATOM 1710 N N . LYS A 1 224 ? -14.195 14.453 5.016 1 94.31 224 LYS A N 1
ATOM 1711 C CA . LYS A 1 224 ? -12.992 13.711 5.395 1 94.31 224 LYS A CA 1
ATOM 1712 C C . LYS A 1 224 ? -12.875 13.594 6.914 1 94.31 224 LYS A C 1
ATOM 1714 O O . LYS A 1 224 ? -12.867 12.492 7.457 1 94.31 224 LYS A O 1
ATOM 1719 N N . THR A 1 225 ? -12.82 14.711 7.555 1 95.62 225 THR A N 1
ATOM 1720 C CA . THR A 1 225 ? -12.547 14.711 8.984 1 95.62 225 THR A CA 1
ATOM 1721 C C . THR A 1 225 ? -13.641 13.961 9.742 1 95.62 225 THR A C 1
ATOM 1723 O O . THR A 1 225 ? -13.344 13.141 10.617 1 95.62 225 THR A O 1
ATOM 1726 N N . ALA A 1 226 ? -14.898 14.203 9.391 1 97.88 226 ALA A N 1
ATOM 1727 C CA . ALA A 1 226 ? -16.031 13.57 10.062 1 97.88 226 ALA A CA 1
ATOM 1728 C C . ALA A 1 226 ? -16 12.055 9.883 1 97.88 226 ALA A C 1
ATOM 1730 O O . ALA A 1 226 ? -16.172 11.305 10.844 1 97.88 226 ALA A O 1
ATOM 1731 N N . VAL A 1 227 ? -15.742 11.648 8.711 1 98.06 227 VAL A N 1
ATOM 1732 C CA . VAL A 1 227 ? -15.82 10.227 8.383 1 98.06 227 VAL A CA 1
ATOM 1733 C C . VAL A 1 227 ? -14.625 9.492 9 1 98.06 227 VAL A C 1
ATOM 1735 O O . VAL A 1 227 ? -14.781 8.398 9.539 1 98.06 227 VAL A O 1
ATOM 1738 N N . GLU A 1 228 ? -13.445 10.07 8.898 1 97.06 228 GLU A N 1
ATOM 1739 C CA . GLU A 1 228 ? -12.234 9.453 9.43 1 97.06 228 GLU A CA 1
ATOM 1740 C C . GLU A 1 228 ? -12.359 9.219 10.938 1 97.06 228 GLU A C 1
ATOM 1742 O O . GLU A 1 228 ? -12.117 8.109 11.414 1 97.06 228 GLU A O 1
ATOM 1747 N N . TYR A 1 229 ? -12.766 10.203 11.656 1 98.31 229 TYR A N 1
ATOM 1748 C CA . TYR A 1 229 ? -12.906 10.086 13.109 1 98.31 229 TYR A CA 1
ATOM 1749 C C . TYR A 1 229 ? -14.133 9.266 13.477 1 98.31 229 TYR A C 1
ATOM 1751 O O . TYR A 1 229 ? -14.094 8.453 14.406 1 98.31 229 TYR A O 1
ATOM 1759 N N . GLY A 1 230 ? -15.211 9.484 12.75 1 98.75 230 GLY A N 1
ATOM 1760 C CA . GLY A 1 230 ? -16.422 8.711 12.992 1 98.75 230 GLY A CA 1
ATOM 1761 C C . GLY A 1 230 ? -16.203 7.215 12.898 1 98.75 230 GLY A C 1
ATOM 1762 O O . GLY A 1 230 ? -16.672 6.461 13.75 1 98.75 230 GLY A O 1
ATOM 1763 N N . CYS A 1 231 ? -15.531 6.777 11.883 1 98.69 231 CYS A N 1
ATOM 1764 C CA . CYS A 1 231 ? -15.273 5.355 11.695 1 98.69 231 CYS A CA 1
ATOM 1765 C C . CYS A 1 231 ? -14.391 4.809 12.805 1 98.69 231 CYS A C 1
ATOM 1767 O O . CYS A 1 231 ? -14.539 3.656 13.219 1 98.69 231 CYS A O 1
ATOM 1769 N N . PHE A 1 232 ? -13.469 5.59 13.312 1 98.62 232 PHE A N 1
ATOM 1770 C CA . PHE A 1 232 ? -12.672 5.18 14.461 1 98.62 232 PHE A CA 1
ATOM 1771 C C . PHE A 1 232 ? -13.547 4.996 15.695 1 98.62 232 PHE A C 1
ATOM 1773 O O . PHE A 1 232 ? -13.461 3.973 16.375 1 98.62 232 PHE A O 1
ATOM 1780 N N . PHE A 1 233 ? -14.406 6.012 15.945 1 98.81 233 PHE A N 1
ATOM 1781 C CA . PHE A 1 233 ? -15.289 5.914 17.094 1 98.81 233 PHE A CA 1
ATOM 1782 C C . PHE A 1 233 ? -16.188 4.68 17 1 98.81 233 PHE A C 1
ATOM 1784 O O . PHE A 1 233 ? -16.359 3.955 17.984 1 98.81 233 PHE A O 1
ATOM 1791 N N . ASN A 1 234 ? -16.672 4.457 15.82 1 98.75 234 ASN A N 1
ATOM 1792 C CA . ASN A 1 234 ? -17.5 3.279 15.578 1 98.75 234 ASN A CA 1
ATOM 1793 C C . ASN A 1 234 ? -16.734 1.988 15.82 1 98.75 234 ASN A C 1
ATOM 1795 O O . ASN A 1 234 ? -17.234 1.062 16.453 1 98.75 234 ASN A O 1
ATOM 1799 N N . ALA A 1 235 ? -15.516 1.942 15.398 1 98.5 235 ALA A N 1
ATOM 1800 C CA . ALA A 1 235 ? -14.688 0.747 15.508 1 98.5 235 ALA A CA 1
ATOM 1801 C C . ALA A 1 235 ? -14.422 0.397 16.969 1 98.5 235 ALA A C 1
ATOM 1803 O O . ALA A 1 235 ? -14.148 -0.759 17.297 1 98.5 235 ALA A O 1
ATOM 1804 N N . THR A 1 236 ? -14.516 1.372 17.844 1 98.44 236 THR A N 1
ATOM 1805 C CA . THR A 1 236 ? -14.273 1.121 19.25 1 98.44 236 THR A CA 1
ATOM 1806 C C . THR A 1 236 ? -15.445 0.366 19.875 1 98.44 236 THR A C 1
ATOM 1808 O O . THR A 1 236 ? -15.359 -0.099 21.016 1 98.44 236 THR A O 1
ATOM 1811 N N . GLY A 1 237 ? -16.594 0.271 19.156 1 98 237 GLY A N 1
ATOM 1812 C CA . GLY A 1 237 ? -17.75 -0.467 19.625 1 98 237 GLY A CA 1
ATOM 1813 C C . GLY A 1 237 ? -18.891 0.431 20.062 1 98 237 GLY A C 1
ATOM 1814 O O . GLY A 1 237 ? -19.891 -0.046 20.609 1 98 237 GLY A O 1
ATOM 1815 N N . ARG A 1 238 ? -18.844 1.678 19.812 1 98.19 238 ARG A N 1
ATOM 1816 C CA . ARG A 1 238 ? -19.844 2.641 20.266 1 98.19 238 ARG A CA 1
ATOM 1817 C C . ARG A 1 238 ? -20.875 2.9 19.172 1 98.19 238 ARG A C 1
ATOM 1819 O O . ARG A 1 238 ? -20.547 2.818 17.969 1 98.19 238 ARG A O 1
ATOM 1826 N N . ARG A 1 239 ? -22.078 3.17 19.609 1 98.5 239 ARG A N 1
ATOM 1827 C CA . ARG A 1 239 ? -23.047 3.744 18.688 1 98.5 239 ARG A CA 1
ATOM 1828 C C . ARG A 1 239 ? -22.578 5.094 18.156 1 98.5 239 ARG A C 1
ATOM 1830 O O . ARG A 1 239 ? -22.297 6.008 18.938 1 98.5 239 ARG A O 1
ATOM 1837 N N . THR A 1 240 ? -22.406 5.191 16.875 1 98.81 240 THR A N 1
ATOM 1838 C CA . THR A 1 240 ? -21.906 6.41 16.266 1 98.81 240 THR A CA 1
ATOM 1839 C C . THR A 1 240 ? -22.906 6.973 15.266 1 98.81 240 THR A C 1
ATOM 1841 O O . THR A 1 240 ? -23.219 6.324 14.266 1 98.81 240 THR A O 1
ATOM 1844 N N . VAL A 1 241 ? -23.375 8.172 15.531 1 98.81 241 VAL A N 1
ATOM 1845 C CA . VAL A 1 241 ? -24.344 8.844 14.68 1 98.81 241 VAL A CA 1
ATOM 1846 C C . VAL A 1 241 ? -23.688 10.023 13.977 1 98.81 241 VAL A C 1
ATOM 1848 O O . VAL A 1 241 ? -23.188 10.945 14.625 1 98.81 241 VAL A O 1
ATOM 1851 N N . MET A 1 242 ? -23.656 9.961 12.719 1 98.75 242 MET A N 1
ATOM 1852 C CA . MET A 1 242 ? -23.125 11.055 11.914 1 98.75 242 MET A CA 1
ATOM 1853 C C . MET A 1 242 ? -24.25 11.93 11.375 1 98.75 242 MET A C 1
ATOM 1855 O O . MET A 1 242 ? -25.125 11.445 10.664 1 98.75 242 MET A O 1
ATOM 1859 N N . LEU A 1 243 ? -24.297 13.164 11.734 1 98.69 243 LEU A N 1
ATOM 1860 C CA . LEU A 1 243 ? -25.25 14.156 11.242 1 98.69 243 LEU A CA 1
ATOM 1861 C C . LEU A 1 243 ? -24.656 14.961 10.102 1 98.69 243 LEU A C 1
ATOM 1863 O O . LEU A 1 243 ? -23.703 15.719 10.297 1 98.69 243 LEU A O 1
ATOM 1867 N N . VAL A 1 244 ? -25.234 14.797 8.93 1 98.44 244 VAL A N 1
ATOM 1868 C CA . VAL A 1 244 ? -24.703 15.383 7.707 1 98.44 244 VAL A CA 1
ATOM 1869 C C . VAL A 1 244 ? -25.719 16.359 7.113 1 98.44 244 VAL A C 1
ATOM 1871 O O . VAL A 1 244 ? -26.859 15.984 6.832 1 98.44 244 VAL A O 1
ATOM 1874 N N . ARG A 1 245 ? -25.281 17.531 6.875 1 96.56 245 ARG A N 1
ATOM 1875 C CA . ARG A 1 245 ? -26.203 18.562 6.402 1 96.56 245 ARG A CA 1
ATOM 1876 C C . ARG A 1 245 ? -26.734 18.234 5.012 1 96.56 245 ARG A C 1
ATOM 1878 O O . ARG A 1 245 ? -27.922 18.406 4.734 1 96.56 245 ARG A O 1
ATOM 1885 N N . THR A 1 246 ? -25.844 17.797 4.113 1 94.94 246 THR A N 1
ATOM 1886 C CA . THR A 1 246 ? -26.234 17.469 2.746 1 94.94 246 THR A CA 1
ATOM 1887 C C . THR A 1 246 ? -26 15.984 2.463 1 94.94 246 THR A C 1
ATOM 1889 O O . THR A 1 246 ? -26.672 15.117 3.029 1 94.94 246 THR A O 1
ATOM 1892 N N . GLU A 1 247 ? -25.047 15.703 1.527 1 94.69 247 GLU A N 1
ATOM 1893 C CA . GLU A 1 247 ? -24.688 14.328 1.226 1 94.69 247 GLU A CA 1
ATOM 1894 C C . GLU A 1 247 ? -23.266 14.016 1.697 1 94.69 247 GLU A C 1
ATOM 1896 O O . GLU A 1 247 ? -22.359 14.852 1.571 1 94.69 247 GLU A O 1
ATOM 1901 N N . PRO A 1 248 ? -23.141 12.852 2.277 1 96.62 248 PRO A N 1
ATOM 1902 C CA . PRO A 1 248 ? -21.797 12.492 2.742 1 96.62 248 PRO A CA 1
ATOM 1903 C C . PRO A 1 248 ? -20.859 12.156 1.595 1 96.62 248 PRO A C 1
ATOM 1905 O O . PRO A 1 248 ? -21.266 11.57 0.593 1 96.62 248 PRO A O 1
ATOM 1908 N N . LEU A 1 249 ? -19.562 12.539 1.679 1 97.44 249 LEU A N 1
ATOM 1909 C CA . LEU A 1 249 ? -18.438 12.125 0.852 1 97.44 249 LEU A CA 1
ATOM 1910 C C . LEU A 1 249 ? -18.641 12.547 -0.599 1 97.44 249 LEU A C 1
ATOM 1912 O O . LEU A 1 249 ? -18.344 11.789 -1.521 1 97.44 249 LEU A O 1
ATOM 1916 N N . LYS A 1 250 ? -19.109 13.781 -0.758 1 94.88 250 LYS A N 1
ATOM 1917 C CA . LYS A 1 250 ? -19.312 14.359 -2.084 1 94.88 250 LYS A CA 1
ATOM 1918 C C . LYS A 1 250 ? -17.984 14.484 -2.836 1 94.88 250 LYS A C 1
ATOM 1920 O O . LYS A 1 250 ? -17.969 14.594 -4.062 1 94.88 250 LYS A O 1
ATOM 1925 N N . LEU A 1 251 ? -16.906 14.438 -2.104 1 94 251 LEU A N 1
ATOM 1926 C CA . LEU A 1 251 ? -15.594 14.586 -2.707 1 94 251 LEU A CA 1
ATOM 1927 C C . LEU A 1 251 ? -15.266 13.398 -3.6 1 94 251 LEU A C 1
ATOM 1929 O O . LEU A 1 251 ? -14.383 13.477 -4.457 1 94 251 LEU A O 1
ATOM 1933 N N . ILE A 1 252 ? -15.906 12.242 -3.316 1 96.88 252 ILE A N 1
ATOM 1934 C CA . ILE A 1 252 ? -15.758 11.086 -4.195 1 96.88 252 ILE A CA 1
ATOM 1935 C C . ILE A 1 252 ? -16.703 11.211 -5.383 1 96.88 252 ILE A C 1
ATOM 1937 O O . ILE A 1 252 ? -17.906 10.977 -5.25 1 96.88 252 ILE A O 1
ATOM 1941 N N . LYS A 1 253 ? -16.188 11.445 -6.48 1 95.69 253 LYS A N 1
ATOM 1942 C CA . LYS A 1 253 ? -17.016 11.836 -7.621 1 95.69 253 LYS A CA 1
ATOM 1943 C C . LYS A 1 253 ? -17.531 10.609 -8.375 1 95.69 253 LYS A C 1
ATOM 1945 O O . LYS A 1 253 ? -18.5 10.711 -9.148 1 95.69 253 LYS A O 1
ATOM 1950 N N . ASP A 1 254 ? -16.859 9.461 -8.234 1 98.12 254 ASP A N 1
ATOM 1951 C CA . ASP A 1 254 ? -17.375 8.227 -8.82 1 98.12 254 ASP A CA 1
ATOM 1952 C C . ASP A 1 254 ? -18.5 7.637 -7.961 1 98.12 254 ASP A C 1
ATOM 1954 O O . ASP A 1 254 ? -18.25 7.184 -6.84 1 98.12 254 ASP A O 1
ATOM 1958 N N . ASN A 1 255 ? -19.672 7.574 -8.539 1 97.44 255 ASN A N 1
ATOM 1959 C CA . ASN A 1 255 ? -20.859 7.211 -7.773 1 97.44 255 ASN A CA 1
ATOM 1960 C C . ASN A 1 255 ? -20.781 5.785 -7.234 1 97.44 255 ASN A C 1
ATOM 1962 O O . ASN A 1 255 ? -21.203 5.512 -6.113 1 97.44 255 ASN A O 1
ATOM 1966 N N . GLU A 1 256 ? -20.297 4.844 -7.977 1 96.06 256 GLU A N 1
ATOM 1967 C CA . GLU A 1 256 ? -20.203 3.457 -7.535 1 96.06 256 GLU A CA 1
ATOM 1968 C C . GLU A 1 256 ? -19.219 3.314 -6.371 1 96.06 256 GLU A C 1
ATOM 1970 O O . GLU A 1 256 ? -19.484 2.564 -5.43 1 96.06 256 GLU A O 1
ATOM 1975 N N . THR A 1 257 ? -18.094 4.027 -6.492 1 96.94 257 THR A N 1
ATOM 1976 C CA . THR A 1 257 ? -17.125 4.02 -5.41 1 96.94 257 THR A CA 1
ATOM 1977 C C . THR A 1 257 ? -17.719 4.598 -4.133 1 96.94 257 THR A C 1
ATOM 1979 O O . THR A 1 257 ? -17.594 4.004 -3.059 1 96.94 257 THR A O 1
ATOM 1982 N N . ARG A 1 258 ? -18.359 5.703 -4.281 1 97.88 258 ARG A N 1
ATOM 1983 C CA . ARG A 1 258 ? -18.984 6.355 -3.137 1 97.88 258 ARG A CA 1
ATOM 1984 C C . ARG A 1 258 ? -20.047 5.449 -2.506 1 97.88 258 ARG A C 1
ATOM 1986 O O . ARG A 1 258 ? -20.109 5.336 -1.28 1 97.88 258 ARG A O 1
ATOM 1993 N N . ALA A 1 259 ? -20.828 4.801 -3.34 1 96.81 259 ALA A N 1
ATOM 1994 C CA . ALA A 1 259 ? -21.875 3.904 -2.852 1 96.81 259 ALA A CA 1
ATOM 1995 C C . ALA A 1 259 ? -21.281 2.744 -2.064 1 96.81 259 ALA A C 1
ATOM 1997 O O . ALA A 1 259 ? -21.781 2.381 -0.999 1 96.81 259 ALA A O 1
ATOM 1998 N N . TYR A 1 260 ? -20.234 2.15 -2.57 1 95.19 260 TYR A N 1
ATOM 1999 C CA . TYR A 1 260 ? -19.578 1.056 -1.868 1 95.19 260 TYR A CA 1
ATOM 2000 C C . TYR A 1 260 ? -19.094 1.499 -0.488 1 95.19 260 TYR A C 1
ATOM 2002 O O . TYR A 1 260 ? -19.297 0.791 0.501 1 95.19 260 TYR A O 1
ATOM 2010 N N . VAL A 1 261 ? -18.531 2.656 -0.431 1 97.75 261 VAL A N 1
ATOM 2011 C CA . VAL A 1 261 ? -17.984 3.184 0.819 1 97.75 261 VAL A CA 1
ATOM 2012 C C . VAL A 1 261 ? -19.125 3.377 1.826 1 97.75 261 VAL A C 1
ATOM 2014 O O . VAL A 1 261 ? -19.031 2.924 2.971 1 97.75 261 VAL A O 1
ATOM 2017 N N . LEU A 1 262 ? -20.156 4.023 1.385 1 98.06 262 LEU A N 1
ATOM 2018 C CA . LEU A 1 262 ? -21.281 4.32 2.27 1 98.06 262 LEU A CA 1
ATOM 2019 C C . LEU A 1 262 ? -21.969 3.037 2.727 1 98.06 262 LEU A C 1
ATOM 2021 O O . LEU A 1 262 ? -22.328 2.902 3.9 1 98.06 262 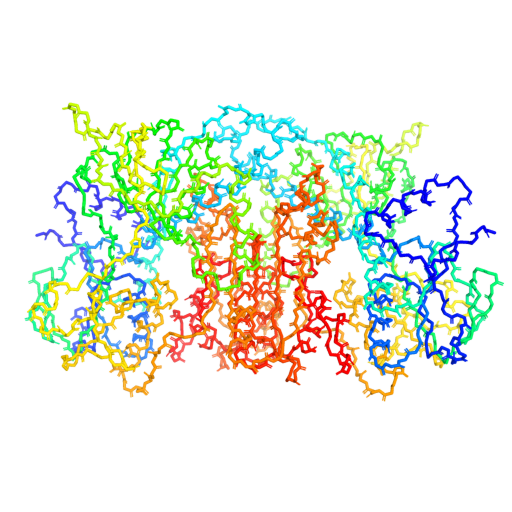LEU A O 1
ATOM 2025 N N . ASP A 1 263 ? -22.125 2.043 1.833 1 96.75 263 ASP A N 1
ATOM 2026 C CA . ASP A 1 263 ? -22.75 0.766 2.172 1 96.75 263 ASP A CA 1
ATOM 2027 C C . ASP A 1 263 ? -21.938 0.02 3.227 1 96.75 263 ASP A C 1
ATOM 2029 O O . ASP A 1 263 ? -22.5 -0.545 4.168 1 96.75 263 ASP A O 1
ATOM 2033 N N . ARG A 1 264 ? -20.641 0.034 3.066 1 96.06 264 ARG A N 1
ATOM 2034 C CA . ARG A 1 264 ? -19.781 -0.662 4.012 1 96.06 264 ARG A CA 1
ATOM 2035 C C . ARG A 1 264 ? -19.781 0.033 5.371 1 96.06 264 ARG A C 1
ATOM 2037 O O . ARG A 1 264 ? -19.766 -0.626 6.41 1 96.06 264 ARG A O 1
ATOM 2044 N N . MET A 1 265 ? -19.781 1.382 5.395 1 98.19 265 MET A N 1
ATOM 2045 C CA . MET A 1 265 ? -19.859 2.119 6.652 1 98.19 265 MET A CA 1
ATOM 2046 C C . MET A 1 265 ? -21.141 1.762 7.406 1 98.19 265 MET A C 1
ATOM 2048 O O . MET A 1 265 ? -21.094 1.469 8.602 1 98.19 265 MET A O 1
ATOM 2052 N N . LYS A 1 266 ? -22.234 1.713 6.691 1 98.12 266 LYS A N 1
ATOM 2053 C CA . LYS A 1 266 ? -23.516 1.39 7.309 1 98.12 266 LYS A CA 1
ATOM 2054 C C . LYS A 1 266 ? -23.547 -0.056 7.797 1 98.12 266 LYS A C 1
ATOM 2056 O O . LYS A 1 266 ? -23.984 -0.332 8.914 1 98.12 266 LYS A O 1
ATOM 2061 N N . GLU A 1 267 ? -23.031 -0.927 6.965 1 96.81 267 GLU A N 1
ATOM 2062 C CA . GLU A 1 267 ? -23 -2.344 7.312 1 96.81 267 GLU A CA 1
ATOM 2063 C C . GLU A 1 267 ? -22.172 -2.584 8.57 1 96.81 267 GLU A C 1
ATOM 2065 O O . GLU A 1 267 ? -22.484 -3.471 9.367 1 96.81 267 GLU A O 1
ATOM 2070 N N . GLN A 1 268 ? -21.203 -1.74 8.75 1 96.5 268 GLN A N 1
ATOM 2071 C CA . GLN A 1 268 ? -20.297 -1.929 9.867 1 96.5 268 GLN A CA 1
ATOM 2072 C C . GLN A 1 268 ? -20.734 -1.119 11.078 1 96.5 268 GLN A C 1
ATOM 2074 O O . GLN A 1 268 ? -20 -1.039 12.078 1 96.5 268 GLN A O 1
ATOM 2079 N N . GLY A 1 269 ? -21.859 -0.406 10.93 1 97.31 269 GLY A N 1
ATOM 2080 C CA . GLY A 1 269 ? -22.484 0.058 12.156 1 97.31 269 GLY A CA 1
ATOM 2081 C C . GLY A 1 269 ? -22.656 1.564 12.203 1 97.31 269 GLY A C 1
ATOM 2082 O O . GLY A 1 269 ? -23.234 2.098 13.156 1 97.31 269 GLY A O 1
ATOM 2083 N N . MET A 1 270 ? -22.25 2.295 11.219 1 98.5 270 MET A N 1
ATOM 2084 C CA . MET A 1 270 ? -22.406 3.746 11.211 1 98.5 270 MET A CA 1
ATOM 2085 C C . MET A 1 270 ? -23.859 4.137 10.984 1 98.5 270 MET A C 1
ATOM 2087 O O . MET A 1 270 ? -24.516 3.605 10.086 1 98.5 270 MET A O 1
ATOM 2091 N N . GLU A 1 271 ? -24.375 4.957 11.812 1 98.56 271 GLU A N 1
ATOM 2092 C CA . GLU A 1 271 ? -25.656 5.621 11.547 1 98.56 271 GLU A CA 1
ATOM 2093 C C . GLU A 1 271 ? -25.438 6.973 10.875 1 98.56 271 GLU A C 1
ATOM 2095 O O . GLU A 1 271 ? -24.922 7.91 11.492 1 98.56 271 GLU A O 1
ATOM 2100 N N . ILE A 1 272 ? -25.875 7.086 9.656 1 98.62 272 ILE A N 1
ATOM 2101 C CA . ILE A 1 272 ? -25.656 8.305 8.883 1 98.62 272 ILE A CA 1
ATOM 2102 C C . ILE A 1 272 ? -26.984 8.969 8.562 1 98.62 272 ILE A C 1
ATOM 2104 O O . ILE A 1 272 ? -27.828 8.383 7.875 1 98.62 272 ILE A O 1
ATOM 2108 N N . ILE A 1 273 ? -27.172 10.133 9.031 1 98.19 273 ILE A N 1
ATOM 2109 C CA . ILE A 1 273 ? -28.406 10.867 8.812 1 98.19 273 ILE A CA 1
ATOM 2110 C C . ILE A 1 273 ? -28.141 12.086 7.934 1 98.19 273 ILE A C 1
ATOM 2112 O O . ILE A 1 273 ? -27.766 13.148 8.43 1 98.19 273 ILE A O 1
ATOM 2116 N N . SER A 1 274 ? -28.453 11.969 6.691 1 97.38 274 SER A N 1
ATOM 2117 C CA . SER A 1 274 ? -28.312 13.062 5.734 1 97.38 274 SER A CA 1
ATOM 2118 C C . SER A 1 274 ? -29.453 14.055 5.855 1 97.38 274 SER A C 1
ATOM 2120 O O . SER A 1 274 ? -30.531 13.711 6.359 1 97.38 274 SER A O 1
ATOM 2122 N N . GLY A 1 275 ? -29.203 15.266 5.398 1 97.25 275 GLY A N 1
ATOM 2123 C CA . GLY A 1 275 ? -30.219 16.297 5.48 1 97.25 275 GLY A CA 1
ATOM 2124 C C . GLY A 1 275 ? -30.5 16.766 6.898 1 97.25 275 GLY A C 1
ATOM 2125 O O . GLY A 1 275 ? -31.609 17.172 7.219 1 97.25 275 GLY A O 1
ATOM 2126 N N . SER A 1 276 ? -29.562 16.641 7.719 1 97.38 276 SER A N 1
ATOM 2127 C CA . SER A 1 276 ? -29.734 16.969 9.133 1 97.38 276 SER A CA 1
ATOM 2128 C C . SER A 1 276 ? -28.969 18.219 9.508 1 97.38 276 SER A C 1
ATOM 2130 O O . SER A 1 276 ? -27.828 18.406 9.062 1 97.38 276 SER A O 1
ATOM 2132 N N . ASN A 1 277 ? -29.594 19.016 10.289 1 97.5 277 ASN A N 1
ATOM 2133 C CA . ASN A 1 277 ? -28.984 20.25 10.789 1 97.5 277 ASN A CA 1
ATOM 2134 C C . ASN A 1 277 ? -29.047 20.312 12.312 1 97.5 277 ASN A C 1
ATOM 2136 O O . ASN A 1 277 ? -30.125 20.312 12.906 1 97.5 277 ASN A O 1
ATOM 2140 N N . VAL A 1 278 ? -27.891 20.391 12.906 1 98.5 278 VAL A N 1
ATOM 2141 C CA . VAL A 1 278 ? -27.859 20.531 14.359 1 98.5 278 VAL A CA 1
ATOM 2142 C C . VAL A 1 278 ? -28.406 21.906 14.758 1 98.5 278 VAL A C 1
ATOM 2144 O O . VAL A 1 278 ? -27.984 22.938 14.227 1 98.5 278 VAL A O 1
ATOM 2147 N N . THR A 1 279 ? -29.281 21.922 15.711 1 98.44 279 THR A N 1
ATOM 2148 C CA . THR A 1 279 ? -29.891 23.172 16.109 1 98.44 279 THR A CA 1
ATOM 2149 C C . THR A 1 279 ? -29.375 23.625 17.484 1 98.44 279 THR A C 1
ATOM 2151 O O . THR A 1 279 ? -29.328 24.812 17.766 1 98.44 279 THR A O 1
ATOM 2154 N N . ARG A 1 280 ? -29.047 22.703 18.281 1 98.5 280 ARG A N 1
ATOM 2155 C CA . ARG A 1 280 ? -28.469 23.031 19.578 1 98.5 280 ARG A CA 1
ATOM 2156 C C . ARG A 1 280 ? -27.812 21.812 20.219 1 98.5 280 ARG A C 1
ATOM 2158 O O . ARG A 1 280 ? -28.156 20.688 19.891 1 98.5 280 ARG A O 1
ATOM 2165 N N . ILE A 1 281 ? -26.922 22.047 21.125 1 98.69 281 ILE A N 1
ATOM 2166 C CA . ILE A 1 281 ? -26.297 21.062 22 1 98.69 281 ILE A CA 1
ATOM 2167 C C . ILE A 1 281 ? -26.688 21.328 23.453 1 98.69 281 ILE A C 1
ATOM 2169 O O . ILE A 1 281 ? -26.469 22.422 23.969 1 98.69 281 ILE A O 1
ATOM 2173 N N . GLU A 1 282 ? -27.312 20.359 24.016 1 98.62 282 GLU A N 1
ATOM 2174 C CA . GLU A 1 282 ? -27.781 20.531 25.391 1 98.62 282 GLU A CA 1
ATOM 2175 C C . GLU A 1 282 ? -26.688 20.203 26.391 1 98.62 282 GLU A C 1
ATOM 2177 O O . GLU A 1 282 ? -25.938 19.234 26.203 1 98.62 282 GLU A O 1
ATOM 2182 N N . GLU A 1 283 ? -26.625 21.016 27.422 1 97.56 283 GLU A N 1
ATOM 2183 C CA . GLU A 1 283 ? -25.641 20.844 28.484 1 97.56 283 GLU A CA 1
ATOM 2184 C C . GLU A 1 283 ? -26.312 20.484 29.797 1 97.56 283 GLU A C 1
ATOM 2186 O O . GLU A 1 283 ? -27.453 20.891 30.047 1 97.56 283 GLU A O 1
ATOM 2191 N N . ASP A 1 284 ? -25.641 19.812 30.578 1 96.38 284 ASP A N 1
ATOM 2192 C CA . ASP A 1 284 ? -26.125 19.562 31.938 1 96.38 284 ASP A CA 1
ATOM 2193 C C . ASP A 1 284 ? -25.734 20.703 32.875 1 96.38 284 ASP A C 1
ATOM 2195 O O . ASP A 1 284 ? -25.266 21.75 32.438 1 96.38 284 ASP A O 1
ATOM 2199 N N . ALA A 1 285 ? -25.984 20.484 34.156 1 94.94 285 ALA A N 1
ATOM 2200 C CA . ALA A 1 285 ? -25.781 21.547 35.156 1 94.94 285 ALA A CA 1
ATOM 2201 C C . ALA A 1 285 ? -24.312 21.906 35.281 1 94.94 285 ALA A C 1
ATOM 2203 O O . ALA A 1 285 ? -23.969 23.016 35.719 1 94.94 285 ALA A O 1
ATOM 2204 N N . ASN A 1 286 ? -23.406 21.047 34.844 1 95.38 286 ASN A N 1
ATOM 2205 C CA . ASN A 1 286 ? -21.969 21.25 34.969 1 95.38 286 ASN A CA 1
ATOM 2206 C C . ASN A 1 286 ? -21.359 21.734 33.656 1 95.38 286 ASN A C 1
ATOM 2208 O O . ASN A 1 286 ? -20.141 21.797 33.5 1 95.38 286 ASN A O 1
ATOM 2212 N N . GLY A 1 287 ? -22.219 21.953 32.656 1 97 287 GLY A N 1
ATOM 2213 C CA . GLY A 1 287 ? -21.734 22.469 31.375 1 97 287 GLY A CA 1
ATOM 2214 C C . GLY A 1 287 ? -21.219 21.391 30.438 1 97 287 GLY A C 1
ATOM 2215 O O . GLY A 1 287 ? -20.484 21.688 29.484 1 97 287 GLY A O 1
ATOM 2216 N N . ARG A 1 288 ? -21.547 20.203 30.766 1 97.38 288 ARG A N 1
ATOM 2217 C CA . ARG A 1 288 ? -21.172 19.062 29.922 1 97.38 288 ARG A CA 1
ATOM 2218 C C . ARG A 1 288 ? -22.297 18.688 28.984 1 97.38 288 ARG A C 1
ATOM 2220 O O . ARG A 1 288 ? -23.469 18.734 29.359 1 97.38 288 ARG A O 1
ATOM 2227 N N . VAL A 1 289 ? -21.922 18.281 27.812 1 98.06 289 VAL A N 1
ATOM 2228 C CA . VAL A 1 289 ? -22.922 17.875 26.812 1 98.06 289 VAL A CA 1
ATOM 2229 C C . VAL A 1 289 ? -23.781 16.75 27.391 1 98.06 289 VAL A C 1
ATOM 2231 O O . VAL A 1 289 ? -23.281 15.82 28.016 1 98.06 289 VAL A O 1
ATOM 2234 N N . GLN A 1 290 ? -25.062 16.859 27.109 1 98.19 290 GLN A N 1
ATOM 2235 C CA . GLN A 1 290 ? -26 15.805 27.516 1 98.19 290 GLN A CA 1
ATOM 2236 C C . GLN A 1 290 ? -26.766 15.273 26.312 1 98.19 290 GLN A C 1
ATOM 2238 O O . GLN A 1 290 ? -27.234 14.133 26.328 1 98.19 290 GLN A O 1
ATOM 2243 N N . ALA A 1 291 ? -26.875 16.125 25.312 1 98.69 291 ALA A N 1
ATOM 2244 C CA . ALA A 1 291 ? -27.609 15.695 24.125 1 98.69 291 ALA A CA 1
ATOM 2245 C C . ALA A 1 291 ? -27.344 16.641 22.953 1 98.69 291 ALA A C 1
ATOM 2247 O O . ALA A 1 291 ? -26.922 17.781 23.141 1 98.69 291 ALA A O 1
ATOM 2248 N N . VAL A 1 292 ? -27.594 16.125 21.734 1 98.75 292 VAL A N 1
ATOM 2249 C CA . VAL A 1 292 ? -27.594 16.906 20.516 1 98.75 292 VAL A CA 1
ATOM 2250 C C . VAL A 1 292 ? -29 16.922 19.906 1 98.75 292 VAL A C 1
ATOM 2252 O O . VAL A 1 292 ? -29.641 15.867 19.828 1 98.75 292 VAL A O 1
ATOM 2255 N N . VAL A 1 293 ? -29.438 18.047 19.594 1 98.81 293 VAL A N 1
ATOM 2256 C CA . VAL A 1 293 ? -30.719 18.188 18.906 1 98.81 293 VAL A CA 1
ATOM 2257 C C . VAL A 1 293 ? -30.516 18.625 17.469 1 98.81 293 VAL A C 1
ATOM 2259 O O . VAL A 1 293 ? -29.797 19.609 17.203 1 98.81 293 VAL A O 1
ATOM 2262 N N . ALA A 1 294 ? -31.125 17.859 16.578 1 98.62 294 ALA A N 1
ATOM 2263 C CA . ALA A 1 294 ? -30.984 18.172 15.156 1 98.62 294 ALA A CA 1
ATOM 2264 C C . ALA A 1 294 ? -32.344 18.078 14.445 1 98.62 294 ALA A C 1
ATOM 2266 O O . ALA A 1 294 ? -33.188 17.297 14.836 1 98.62 294 ALA A O 1
ATOM 2267 N N . MET A 1 295 ? -32.5 18.953 13.477 1 98.44 295 MET A N 1
ATOM 2268 C CA . MET A 1 295 ? -33.625 18.828 12.555 1 98.44 295 MET A CA 1
ATOM 2269 C C . MET A 1 295 ? -33.281 17.875 11.406 1 98.44 295 MET A C 1
ATOM 2271 O O . MET A 1 295 ? -32.281 18.078 10.703 1 98.44 295 MET A O 1
ATOM 2275 N N . THR A 1 296 ? -34.062 16.844 11.266 1 97.69 296 THR A N 1
ATOM 2276 C CA . THR A 1 296 ? -33.875 15.859 10.211 1 97.69 296 THR A CA 1
ATOM 2277 C C . THR A 1 296 ? -35.031 15.875 9.242 1 97.69 296 THR A C 1
ATOM 2279 O O . THR A 1 296 ? -36.062 16.547 9.484 1 97.69 296 THR A O 1
ATOM 2282 N N . PRO A 1 297 ? -34.906 15.188 8.164 1 95.62 297 PRO A N 1
ATOM 2283 C CA . PRO A 1 297 ? -36.031 15.086 7.254 1 95.62 297 PRO A CA 1
ATOM 2284 C C . PRO A 1 297 ? -37.25 14.453 7.91 1 95.62 297 PRO A C 1
ATOM 2286 O O . PRO A 1 297 ? -38.406 14.719 7.496 1 95.62 297 PRO A O 1
ATOM 2289 N N . ASN A 1 298 ? -37.094 13.695 8.922 1 96.38 298 ASN A N 1
ATOM 2290 C CA . ASN A 1 298 ? -38.188 13.023 9.617 1 96.38 298 ASN A CA 1
ATOM 2291 C C . ASN A 1 298 ? -38.594 13.797 10.859 1 96.38 298 ASN A C 1
ATOM 2293 O O . ASN A 1 298 ? -39.375 13.289 11.672 1 96.38 298 ASN A O 1
ATOM 2297 N N . GLY A 1 299 ? -38.094 14.953 11.016 1 97.25 299 GLY A N 1
ATOM 2298 C CA . GLY A 1 299 ? -38.438 15.766 12.172 1 97.25 299 GLY A CA 1
ATOM 2299 C C . GLY A 1 299 ? -37.25 15.969 13.117 1 97.25 299 GLY A C 1
ATOM 2300 O O . GLY A 1 299 ? -36.125 15.664 12.781 1 97.25 299 GLY A O 1
ATOM 2301 N N . GLU A 1 300 ? -37.594 16.531 14.188 1 98.06 300 GLU A N 1
ATOM 2302 C CA . GLU A 1 300 ? -36.594 16.828 15.188 1 98.06 300 GLU A CA 1
ATOM 2303 C C . GLU A 1 300 ? -36.125 15.547 15.875 1 98.06 300 GLU A C 1
ATOM 2305 O O . GLU A 1 300 ? -36.906 14.68 16.219 1 98.06 300 GLU A O 1
ATOM 2310 N N . MET A 1 301 ? -34.844 15.438 16.062 1 98.06 301 MET A N 1
ATOM 2311 C CA . MET A 1 301 ? -34.219 14.289 16.719 1 98.06 301 MET A CA 1
ATOM 2312 C C . MET A 1 301 ? -33.344 14.734 17.875 1 98.06 301 MET A C 1
ATOM 2314 O O . MET A 1 301 ? -32.562 15.672 17.734 1 98.06 301 MET A O 1
ATOM 2318 N N . ARG A 1 302 ? -33.5 14.125 18.969 1 98.62 302 ARG A N 1
ATOM 2319 C CA . ARG A 1 302 ? -32.656 14.336 20.141 1 98.62 302 ARG A CA 1
ATOM 2320 C C . ARG A 1 302 ? -31.828 13.094 20.453 1 98.62 302 ARG A C 1
ATOM 2322 O O . ARG A 1 302 ? -32.375 12.008 20.641 1 98.62 302 ARG A O 1
ATOM 2329 N N . ILE A 1 303 ? -30.562 13.219 20.484 1 98.69 303 ILE A N 1
ATOM 2330 C CA . ILE A 1 303 ? -29.672 12.094 20.734 1 98.69 303 ILE A CA 1
ATOM 2331 C C . ILE A 1 303 ? -28.922 12.312 22.047 1 98.69 303 ILE A C 1
ATOM 2333 O O . ILE A 1 303 ? -28.141 13.258 22.172 1 98.69 303 ILE A O 1
ATOM 2337 N N . GLU A 1 304 ? -29.156 11.492 23 1 98.69 304 GLU A N 1
ATOM 2338 C CA . GLU A 1 304 ? -28.422 11.562 24.266 1 98.69 304 GLU A CA 1
ATOM 2339 C C . GLU A 1 304 ? -26.969 11.133 24.062 1 98.69 304 GLU A C 1
ATOM 2341 O O . GLU A 1 304 ? -26.703 10.086 23.484 1 98.69 304 GLU A O 1
ATOM 2346 N N . THR A 1 305 ? -26.031 11.961 24.484 1 98.62 305 THR A N 1
ATOM 2347 C CA . THR A 1 305 ? -24.609 11.688 24.359 1 98.62 305 THR A CA 1
ATOM 2348 C C . THR A 1 305 ? -23.812 12.617 25.281 1 98.62 305 THR A C 1
ATOM 2350 O O . THR A 1 305 ? -24.266 13.703 25.625 1 98.62 305 THR A O 1
ATOM 2353 N N . ASP A 1 306 ? -22.672 12.195 25.688 1 98.56 306 ASP A N 1
ATOM 2354 C CA . ASP A 1 306 ? -21.75 13.039 26.438 1 98.56 306 ASP A CA 1
ATOM 2355 C C . ASP A 1 306 ? -20.547 13.414 25.578 1 98.56 306 ASP A C 1
ATOM 2357 O O . ASP A 1 306 ? -19.547 13.93 26.094 1 98.56 306 ASP A O 1
ATOM 2361 N N . PHE A 1 307 ? -20.625 13.102 24.25 1 98.69 307 PHE A N 1
ATOM 2362 C CA . PHE A 1 307 ? -19.484 13.281 23.359 1 98.69 307 PHE A CA 1
ATOM 2363 C C . PHE A 1 307 ? -19.938 13.703 21.969 1 98.69 307 PHE A C 1
ATOM 2365 O O . PHE A 1 307 ? -20.656 12.961 21.297 1 98.69 307 PHE A O 1
ATOM 2372 N N . VAL A 1 308 ? -19.516 14.883 21.531 1 98.81 308 VAL A N 1
ATOM 2373 C CA . VAL A 1 308 ? -19.812 15.414 20.203 1 98.81 308 VAL A CA 1
ATOM 2374 C C . VAL A 1 308 ? -18.5 15.758 19.484 1 98.81 308 VAL A C 1
ATOM 2376 O O . VAL A 1 308 ? -17.641 16.453 20.047 1 98.81 308 VAL A O 1
ATOM 2379 N N . PHE A 1 309 ? -18.297 15.234 18.312 1 98.75 309 PHE A N 1
ATOM 2380 C CA . PHE A 1 309 ? -17.141 15.555 17.484 1 98.75 309 PHE A CA 1
ATOM 2381 C C . PHE A 1 309 ? -17.547 16.406 16.281 1 98.75 309 PHE A C 1
ATOM 2383 O O . PHE A 1 309 ? -18.406 15.992 15.492 1 98.75 309 PHE A O 1
ATOM 2390 N N . LEU A 1 310 ? -16.953 17.547 16.156 1 98.5 310 LEU A N 1
ATOM 2391 C CA . LEU A 1 310 ? -17.203 18.453 15.047 1 98.5 310 LEU A CA 1
ATOM 2392 C C . LEU A 1 310 ? -16.203 18.234 13.922 1 98.5 310 LEU A C 1
ATOM 2394 O O . LEU A 1 310 ? -15.062 18.688 14 1 98.5 310 LEU A O 1
ATOM 2398 N N . GLY A 1 311 ? -16.594 17.531 12.883 1 97.62 311 GLY A N 1
ATOM 2399 C CA . GLY A 1 311 ? -15.82 17.359 11.664 1 97.62 311 GLY A CA 1
ATOM 2400 C C . GLY A 1 311 ? -16.203 18.328 10.562 1 97.62 311 GLY A C 1
ATOM 2401 O O . GLY A 1 311 ? -16.703 17.922 9.516 1 97.62 311 GLY A O 1
ATOM 2402 N N . LEU A 1 312 ? -15.922 19.578 10.734 1 95.81 312 LEU A N 1
ATOM 2403 C CA . LEU A 1 312 ? -16.484 20.641 9.906 1 95.81 312 LEU A CA 1
ATOM 2404 C C . LEU A 1 312 ? -15.406 21.281 9.031 1 95.81 312 LEU A C 1
ATOM 2406 O O . LEU A 1 312 ? -15.516 22.438 8.641 1 95.81 312 LEU A O 1
ATOM 2410 N N . GLY A 1 313 ? -14.336 20.531 8.812 1 91.62 313 GLY A N 1
ATOM 2411 C CA . GLY A 1 313 ? -13.258 21.047 7.977 1 91.62 313 GLY A CA 1
ATOM 2412 C C . GLY A 1 313 ? -12.406 22.078 8.68 1 91.62 313 GLY A C 1
ATOM 2413 O O . GLY A 1 313 ? -12.328 22.094 9.914 1 91.62 313 GLY A O 1
ATOM 2414 N N . GLU A 1 314 ? -11.633 22.875 7.855 1 94.19 314 GLU A N 1
ATOM 2415 C CA . GLU A 1 314 ? -10.711 23.859 8.406 1 94.19 314 GLU A CA 1
ATOM 2416 C C . GLU A 1 314 ? -10.938 25.234 7.781 1 94.19 314 GLU A C 1
ATOM 2418 O O . GLU A 1 314 ? -11.492 25.344 6.691 1 94.19 314 GLU A O 1
ATOM 2423 N N . GLN A 1 315 ? -10.539 26.25 8.555 1 95.25 315 GLN A N 1
ATOM 2424 C CA . GLN A 1 315 ? -10.633 27.641 8.117 1 95.25 315 GLN A CA 1
ATOM 2425 C C . GLN A 1 315 ? -9.273 28.328 8.203 1 95.25 315 GLN A C 1
ATOM 2427 O O . GLN A 1 315 ? -8.602 28.25 9.234 1 95.25 315 GLN A O 1
ATOM 2432 N N . PRO A 1 316 ? -8.891 29.078 7.145 1 97.88 316 PRO A N 1
ATOM 2433 C CA . PRO A 1 316 ? -7.602 29.781 7.152 1 97.88 316 PRO A CA 1
ATOM 2434 C C . PRO A 1 316 ? -7.473 30.766 8.312 1 97.88 316 PRO A C 1
ATOM 2436 O O . PRO A 1 316 ? -8.438 31.453 8.648 1 97.88 316 PRO A O 1
ATOM 2439 N N . ARG A 1 317 ? -6.281 30.859 8.891 1 97 317 ARG A N 1
ATOM 2440 C CA . ARG A 1 317 ? -5.988 31.828 9.945 1 97 317 ARG A CA 1
ATOM 2441 C C . ARG A 1 317 ? -5.508 33.156 9.367 1 97 317 ARG A C 1
ATOM 2443 O O . ARG A 1 317 ? -4.383 33.594 9.633 1 97 317 ARG A O 1
ATOM 2450 N N . SER A 1 318 ? -6.41 33.844 8.703 1 98 318 SER A N 1
ATOM 2451 C CA . SER A 1 318 ? -5.969 34.969 7.879 1 98 318 SER A CA 1
ATOM 2452 C C . SER A 1 318 ? -6.328 36.312 8.516 1 98 318 SER A C 1
ATOM 2454 O O . SER A 1 318 ? -5.742 37.344 8.188 1 98 318 SER A O 1
ATOM 2456 N N . ALA A 1 319 ? -7.242 36.375 9.461 1 96.19 319 ALA A N 1
ATOM 2457 C CA . ALA A 1 319 ? -7.93 37.594 9.867 1 96.19 319 ALA A CA 1
ATOM 2458 C C . ALA A 1 319 ? -6.941 38.625 10.375 1 96.19 319 ALA A C 1
ATOM 2460 O O . ALA A 1 319 ? -6.941 39.781 9.914 1 96.19 319 ALA A O 1
ATOM 2461 N N . GLU A 1 320 ? -6.098 38.281 11.273 1 95.88 320 GLU A N 1
ATOM 2462 C CA . GLU A 1 320 ? -5.168 39.219 11.891 1 95.88 320 GLU A CA 1
ATOM 2463 C C . GLU A 1 320 ? -4.156 39.75 10.875 1 95.88 320 GLU A C 1
ATOM 2465 O O . GLU A 1 320 ? -3.881 40.938 10.82 1 95.88 320 GLU A O 1
ATOM 2470 N N . LEU A 1 321 ? -3.58 38.875 10.094 1 97.31 321 LEU A N 1
ATOM 2471 C CA . LEU A 1 321 ? -2.588 39.25 9.094 1 97.31 321 LEU A CA 1
ATOM 2472 C C . LEU A 1 321 ? -3.209 40.125 8.016 1 97.31 321 LEU A C 1
ATOM 2474 O O . LEU A 1 321 ? -2.559 41.062 7.5 1 97.31 321 LEU A O 1
ATOM 2478 N N . ALA A 1 322 ? -4.438 39.781 7.672 1 97.81 322 ALA A N 1
ATOM 2479 C CA . ALA A 1 322 ? -5.137 40.562 6.664 1 97.81 322 ALA A CA 1
ATOM 2480 C C . ALA A 1 322 ? -5.332 42 7.141 1 97.81 322 ALA A C 1
ATOM 2482 O O . ALA A 1 322 ? -5.211 42.938 6.355 1 97.81 322 ALA A O 1
ATOM 2483 N N . LYS A 1 323 ? -5.66 42.188 8.375 1 97.19 323 LYS A N 1
ATOM 2484 C CA . LYS A 1 323 ? -5.855 43.531 8.945 1 97.19 323 LYS A CA 1
ATOM 2485 C C . LYS A 1 323 ? -4.551 44.312 8.977 1 97.19 323 LYS A C 1
ATOM 2487 O O . LYS A 1 323 ? -4.527 45.5 8.633 1 97.19 323 LYS A O 1
ATOM 2492 N N . ILE A 1 324 ? -3.453 43.688 9.297 1 97.44 324 ILE A N 1
ATOM 2493 C CA . ILE A 1 324 ? -2.164 44.344 9.484 1 97.44 324 ILE A CA 1
ATOM 2494 C C . ILE A 1 324 ? -1.57 44.719 8.125 1 97.44 324 ILE A C 1
ATOM 2496 O O . ILE A 1 324 ? -1.029 45.812 7.953 1 97.44 324 ILE A O 1
ATOM 2500 N N . LEU A 1 325 ? -1.688 43.812 7.156 1 98.12 325 LEU A N 1
ATOM 2501 C CA . LEU A 1 325 ? -0.958 43.969 5.902 1 98.12 325 LEU A CA 1
ATOM 2502 C C . LEU A 1 325 ? -1.877 44.469 4.793 1 98.12 325 LEU A C 1
ATOM 2504 O O . LEU A 1 325 ? -1.409 44.875 3.725 1 98.12 325 LEU A O 1
ATOM 2508 N N . GLY A 1 326 ? -3.197 44.5 5.055 1 97.88 326 GLY A N 1
ATOM 2509 C CA . GLY A 1 326 ? -4.141 44.875 4.02 1 97.88 326 GLY A CA 1
ATOM 2510 C C . GLY A 1 326 ? -4.293 43.844 2.924 1 97.88 326 GLY A C 1
ATOM 2511 O O . GLY A 1 326 ? -4.332 44.188 1.739 1 97.88 326 GLY A O 1
ATOM 2512 N N . LEU A 1 327 ? -4.398 42.594 3.312 1 98.56 327 LEU A N 1
ATOM 2513 C CA . LEU A 1 327 ? -4.484 41.5 2.344 1 98.56 327 LEU A CA 1
ATOM 2514 C C . LEU A 1 327 ? -5.914 41.344 1.845 1 98.56 327 LEU A C 1
ATOM 2516 O O . LEU A 1 327 ? -6.867 41.5 2.613 1 98.56 327 LEU A O 1
ATOM 2520 N N . ASP A 1 328 ? -6.086 40.938 0.532 1 98.5 328 ASP A N 1
ATOM 2521 C CA . ASP A 1 328 ? -7.383 40.531 -0.008 1 98.5 328 ASP A CA 1
ATOM 2522 C C . ASP A 1 328 ? -7.727 39.094 0.4 1 98.5 328 ASP A C 1
ATOM 2524 O O . ASP A 1 328 ? -6.891 38.219 0.29 1 98.5 328 ASP A O 1
ATOM 2528 N N . LEU A 1 329 ? -8.93 38.969 0.88 1 98.44 329 LEU A N 1
ATOM 2529 C CA . LEU A 1 329 ? -9.406 37.625 1.289 1 98.44 329 LEU A CA 1
ATOM 2530 C C . LEU A 1 329 ? -10.539 37.156 0.381 1 98.44 329 LEU A C 1
ATOM 2532 O O . LEU A 1 329 ? -11.297 37.969 -0.152 1 98.44 329 LEU A O 1
ATOM 2536 N N . GLY A 1 330 ? -10.586 35.875 0.263 1 98.06 330 GLY A N 1
ATOM 2537 C CA . GLY A 1 330 ? -11.703 35.25 -0.436 1 98.06 330 GLY A CA 1
ATOM 2538 C C . GLY A 1 330 ? -12.891 34.969 0.468 1 98.06 330 GLY A C 1
ATOM 2539 O O . GLY A 1 330 ? -12.867 35.312 1.653 1 98.06 330 GLY A O 1
ATOM 2540 N N . PRO A 1 331 ? -13.961 34.375 -0.108 1 96.12 331 PRO A N 1
ATOM 2541 C CA . PRO A 1 331 ? -15.219 34.188 0.604 1 96.12 331 PRO A CA 1
ATOM 2542 C C . PRO A 1 331 ? -15.086 33.219 1.798 1 96.12 331 PRO A C 1
ATOM 2544 O O . PRO A 1 331 ? -15.891 33.281 2.727 1 96.12 331 PRO A O 1
ATOM 2547 N N . LYS A 1 332 ? -14.125 32.438 1.779 1 94.56 332 LYS A N 1
ATOM 2548 C CA . LYS A 1 332 ? -13.969 31.484 2.873 1 94.56 332 LYS A CA 1
ATOM 2549 C C . LYS A 1 332 ? -12.852 31.906 3.818 1 94.56 332 LYS A C 1
ATOM 2551 O O . LYS A 1 332 ? -12.398 31.125 4.648 1 94.56 332 LYS A O 1
ATOM 2556 N N . GLY A 1 333 ? -12.352 33.094 3.604 1 96.81 333 GLY A N 1
ATOM 2557 C CA . GLY A 1 333 ? -11.32 33.656 4.469 1 96.81 333 GLY A CA 1
ATOM 2558 C C . GLY A 1 333 ? -9.914 33.312 4 1 96.81 333 GLY A C 1
ATOM 2559 O O . GLY A 1 333 ? -8.938 33.656 4.688 1 96.81 333 GLY A O 1
ATOM 2560 N N . GLU A 1 334 ? -9.773 32.688 2.891 1 98.38 334 GLU A N 1
ATOM 2561 C CA . GLU A 1 334 ? -8.461 32.344 2.354 1 98.38 334 GLU A CA 1
ATOM 2562 C C . GLU A 1 334 ? -7.773 33.594 1.793 1 98.38 334 GLU A C 1
ATOM 2564 O O . GLU A 1 334 ? -8.43 34.469 1.229 1 98.38 334 GLU A O 1
ATOM 2569 N N . VAL A 1 335 ? -6.512 33.688 1.924 1 98.81 335 VAL A N 1
ATOM 2570 C CA . VAL A 1 335 ? -5.754 34.781 1.317 1 98.81 335 VAL A CA 1
ATOM 2571 C C . VAL A 1 335 ? -5.699 34.594 -0.196 1 98.81 335 VAL A C 1
ATOM 2573 O O . VAL A 1 335 ? -5.324 33.531 -0.681 1 98.81 335 VAL A O 1
ATOM 2576 N N . LEU A 1 336 ? -6.109 35.625 -0.916 1 98.62 336 LEU A N 1
ATOM 2577 C CA . LEU A 1 336 ? -6.066 35.531 -2.371 1 98.62 336 LEU A CA 1
ATOM 2578 C C . LEU A 1 336 ? -4.645 35.719 -2.885 1 98.62 336 LEU A C 1
ATOM 2580 O O . LEU A 1 336 ? -3.951 36.656 -2.475 1 98.62 336 LEU A O 1
ATOM 2584 N N . VAL A 1 337 ? -4.184 34.812 -3.725 1 98.62 337 VAL A N 1
ATOM 2585 C CA . VAL A 1 337 ? -2.854 34.875 -4.32 1 98.62 337 VAL A CA 1
ATOM 2586 C C . VAL A 1 337 ? -2.949 34.688 -5.832 1 98.62 337 VAL A C 1
ATOM 2588 O O . VAL A 1 337 ? -3.916 34.094 -6.32 1 98.62 337 VAL A O 1
ATOM 2591 N N . ASN A 1 338 ? -2.012 35.188 -6.625 1 98.12 338 ASN A N 1
ATOM 2592 C CA . ASN A 1 338 ? -1.916 34.906 -8.055 1 98.12 338 ASN A CA 1
ATOM 2593 C C . ASN A 1 338 ? -1.223 33.562 -8.305 1 98.12 338 ASN A C 1
ATOM 2595 O O . ASN A 1 338 ? -0.964 32.812 -7.367 1 98.12 338 ASN A O 1
ATOM 2599 N N . GLU A 1 339 ? -0.916 33.188 -9.5 1 97.75 339 GLU A N 1
ATOM 2600 C CA . GLU A 1 339 ? -0.354 31.891 -9.859 1 97.75 339 GLU A CA 1
ATOM 2601 C C . GLU A 1 339 ? 1.081 31.75 -9.359 1 97.75 339 GLU A C 1
ATOM 2603 O O . GLU A 1 339 ? 1.64 30.656 -9.352 1 97.75 339 GLU A O 1
ATOM 2608 N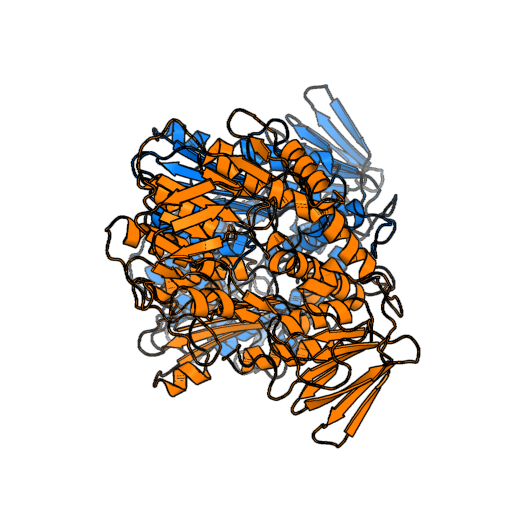 N . TYR A 1 340 ? 1.657 32.844 -8.938 1 98.38 340 TYR A N 1
ATOM 2609 C CA . TYR A 1 340 ? 3.01 32.812 -8.391 1 98.38 340 TYR A CA 1
ATOM 2610 C C . TYR A 1 340 ? 2.986 32.844 -6.867 1 98.38 340 TYR A C 1
ATOM 2612 O O . TYR A 1 340 ? 4.027 33.031 -6.23 1 98.38 340 TYR A O 1
ATOM 2620 N N . LEU A 1 341 ? 1.819 32.781 -6.223 1 98.69 341 LEU A N 1
ATOM 2621 C CA . LEU A 1 341 ? 1.549 32.719 -4.789 1 98.69 341 LEU A CA 1
ATOM 2622 C C . LEU A 1 341 ? 1.788 34.062 -4.117 1 98.69 341 LEU A C 1
ATOM 2624 O O . LEU A 1 341 ? 1.966 34.125 -2.896 1 98.69 341 LEU A O 1
ATOM 2628 N N . GLN A 1 342 ? 1.814 35.094 -4.922 1 98.5 342 GLN A N 1
ATOM 2629 C CA . GLN A 1 342 ? 1.947 36.438 -4.398 1 98.5 342 GLN A CA 1
ATOM 2630 C C . GLN A 1 342 ? 0.59 37.031 -3.996 1 98.5 342 GLN A C 1
ATOM 2632 O O . GLN A 1 342 ? -0.397 36.844 -4.715 1 98.5 342 GLN A O 1
ATOM 2637 N N . THR A 1 343 ? 0.585 37.719 -2.863 1 98.69 343 THR A N 1
ATOM 2638 C CA . THR A 1 343 ? -0.642 38.344 -2.393 1 98.69 343 THR A CA 1
ATOM 2639 C C . THR A 1 343 ? -0.854 39.688 -3.08 1 98.69 343 THR A C 1
ATOM 2641 O O . THR A 1 343 ? -0.123 40.031 -4.012 1 98.69 343 THR A O 1
ATOM 2644 N N . SER A 1 344 ? -1.92 40.406 -2.604 1 98.12 344 SER A N 1
ATOM 2645 C CA . SER A 1 344 ? -2.211 41.75 -3.125 1 98.12 344 SER A CA 1
ATOM 2646 C C . SER A 1 344 ? -1.17 42.75 -2.666 1 98.12 344 SER A C 1
ATOM 2648 O O . SER A 1 344 ? -1.104 43.875 -3.193 1 98.12 344 SER A O 1
ATOM 2650 N N . VAL A 1 345 ? -0.362 42.406 -1.689 1 98.31 345 VAL A N 1
ATOM 2651 C CA . VAL A 1 345 ? 0.671 43.281 -1.142 1 98.31 345 VAL A CA 1
ATOM 2652 C C . VAL A 1 345 ? 2.029 42.906 -1.73 1 98.31 345 VAL A C 1
ATOM 2654 O O . VAL A 1 345 ? 2.432 41.75 -1.691 1 98.31 345 VAL A O 1
ATOM 2657 N N . PRO A 1 346 ? 2.707 43.875 -2.266 1 96.75 346 PRO A N 1
ATOM 2658 C CA . PRO A 1 346 ? 4.012 43.562 -2.855 1 96.75 346 PRO A CA 1
ATOM 2659 C C . PRO A 1 346 ? 4.965 42.906 -1.871 1 96.75 346 PRO A C 1
ATOM 2661 O O . PRO A 1 346 ? 4.992 43.25 -0.69 1 96.75 346 PRO A O 1
ATOM 2664 N N . ASN A 1 347 ? 5.73 41.906 -2.311 1 97 347 ASN A N 1
ATOM 2665 C CA . ASN A 1 347 ? 6.777 41.188 -1.585 1 97 347 ASN A CA 1
ATOM 2666 C C . ASN A 1 347 ? 6.203 40.312 -0.484 1 97 347 ASN A C 1
ATOM 2668 O O . ASN A 1 347 ? 6.926 39.875 0.414 1 97 347 ASN A O 1
ATOM 2672 N N . VAL A 1 348 ? 4.871 40.125 -0.487 1 98.81 348 VAL A N 1
ATOM 2673 C CA . VAL A 1 348 ? 4.234 39.25 0.482 1 98.81 348 VAL A CA 1
ATOM 2674 C C . VAL A 1 348 ? 3.596 38.062 -0.241 1 98.81 348 VAL A C 1
ATOM 2676 O O . VAL A 1 348 ? 2.777 38.25 -1.144 1 98.81 348 VAL A O 1
ATOM 2679 N N . TYR A 1 349 ? 4.023 36.844 0.103 1 98.88 349 TYR A N 1
ATOM 2680 C CA . TYR A 1 349 ? 3.484 35.594 -0.399 1 98.88 349 TYR A CA 1
ATOM 2681 C C . TYR A 1 349 ? 2.658 34.875 0.671 1 98.88 349 TYR A C 1
ATOM 2683 O O . TYR A 1 349 ? 2.812 35.156 1.863 1 98.88 349 TYR A O 1
ATOM 2691 N N . ALA A 1 350 ? 1.737 34.062 0.269 1 98.88 350 ALA A N 1
ATOM 2692 C CA . ALA A 1 350 ? 0.987 33.188 1.168 1 98.88 350 ALA A CA 1
ATOM 2693 C C . ALA A 1 350 ? 0.948 31.75 0.635 1 98.88 350 ALA A C 1
ATOM 2695 O O . ALA A 1 350 ? 0.886 31.531 -0.578 1 98.88 350 ALA A O 1
ATOM 2696 N N . VAL A 1 351 ? 0.971 30.781 1.558 1 98.69 351 VAL A N 1
ATOM 2697 C CA . VAL A 1 351 ? 1.123 29.391 1.148 1 98.69 351 VAL A CA 1
ATOM 2698 C C . VAL A 1 351 ? 0.348 28.484 2.102 1 98.69 351 VAL A C 1
ATOM 2700 O O . VAL A 1 351 ? -0.092 28.922 3.166 1 98.69 351 VAL A O 1
ATOM 2703 N N . GLY A 1 352 ? 0.138 27.203 1.685 1 97.62 352 GLY A N 1
ATOM 2704 C CA . GLY A 1 352 ? -0.488 26.188 2.514 1 97.62 352 GLY A CA 1
ATOM 2705 C C . GLY A 1 352 ? -1.985 26.375 2.66 1 97.62 352 GLY A C 1
ATOM 2706 O O . GLY A 1 352 ? -2.656 26.812 1.723 1 97.62 352 GLY A O 1
ATOM 2707 N N . ASP A 1 353 ?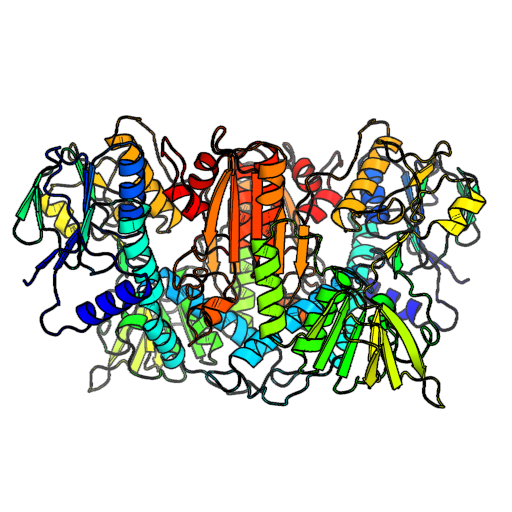 -2.408 26.047 3.826 1 97.62 353 ASP A N 1
ATOM 2708 C CA . ASP A 1 353 ? -3.848 26.078 4.062 1 97.62 353 ASP A CA 1
ATOM 2709 C C . ASP A 1 353 ? -4.367 27.5 4.156 1 97.62 353 ASP A C 1
ATOM 2711 O O . ASP A 1 353 ? -5.574 27.734 4.066 1 97.62 353 ASP A O 1
ATOM 2715 N N . LEU A 1 354 ? -3.482 28.422 4.293 1 98.5 354 LEU A N 1
ATOM 2716 C CA . LEU A 1 354 ? -3.84 29.828 4.387 1 98.5 354 LEU A CA 1
ATOM 2717 C C . LEU A 1 354 ? -4.496 30.297 3.094 1 98.5 354 LEU A C 1
ATOM 2719 O O . LEU A 1 354 ? -5.289 31.25 3.109 1 98.5 354 LEU A O 1
ATOM 2723 N N . ILE A 1 355 ? -4.18 29.656 1.988 1 98.19 355 ILE A N 1
ATOM 2724 C CA . ILE A 1 355 ? -4.672 30.141 0.701 1 98.19 355 ILE A CA 1
ATOM 2725 C C . ILE A 1 355 ? -5.84 29.266 0.241 1 98.19 355 ILE A C 1
ATOM 2727 O O . ILE A 1 355 ? -6.211 29.297 -0.935 1 98.19 355 ILE A O 1
ATOM 2731 N N . GLY A 1 356 ? -6.379 28.438 1.077 1 95.69 356 GLY A N 1
ATOM 2732 C CA . GLY A 1 356 ? -7.598 27.703 0.779 1 95.69 356 GLY A CA 1
ATOM 2733 C C . GLY A 1 356 ? -7.336 26.266 0.366 1 95.69 356 GLY A C 1
ATOM 2734 O O . GLY A 1 356 ? -6.27 25.719 0.643 1 95.69 356 GLY A O 1
ATOM 2735 N N . GLY A 1 357 ? -8.273 25.594 -0.169 1 92 357 GLY A N 1
ATOM 2736 C CA . GLY A 1 357 ? -8.242 24.188 -0.511 1 92 357 GLY A CA 1
ATOM 2737 C C . GLY A 1 357 ? -7.402 23.891 -1.735 1 92 357 GLY A C 1
ATOM 2738 O O . GLY A 1 357 ? -7.141 24.766 -2.551 1 92 357 GLY A O 1
ATOM 2739 N N . PRO A 1 358 ? -7.023 22.562 -1.889 1 91.38 358 PRO A N 1
ATOM 2740 C CA . PRO A 1 358 ? -7.195 21.469 -0.921 1 91.38 358 PRO A CA 1
ATOM 2741 C C . PRO A 1 358 ? -6.32 21.641 0.318 1 91.38 358 PRO A C 1
ATOM 2743 O O . PRO A 1 358 ? -5.164 22.062 0.211 1 91.38 358 PRO A O 1
ATOM 2746 N N . MET A 1 359 ? -6.828 21.422 1.437 1 91.5 359 MET A N 1
ATOM 2747 C CA . MET A 1 359 ? -6.078 21.547 2.684 1 91.5 359 MET A CA 1
ATOM 2748 C C . MET A 1 359 ? -5.312 20.266 2.994 1 91.5 359 MET A C 1
ATOM 2750 O O . MET A 1 359 ? -5.641 19.562 3.949 1 91.5 359 MET A O 1
ATOM 2754 N N . GLU A 1 360 ? -4.336 20 2.188 1 89.75 360 GLU A N 1
ATOM 2755 C CA . GLU A 1 360 ? -3.527 18.781 2.213 1 89.75 360 GLU A CA 1
ATOM 2756 C C . GLU A 1 360 ? -2.045 19.109 2.363 1 89.75 360 GLU A C 1
ATOM 2758 O O . GLU A 1 360 ? -1.593 20.172 1.949 1 89.75 360 GLU A O 1
ATOM 2763 N N . MET A 1 361 ? -1.343 18.188 2.848 1 89.44 361 MET A N 1
ATOM 2764 C CA . MET A 1 361 ? 0.075 18.375 3.145 1 89.44 361 MET A CA 1
ATOM 2765 C C . MET A 1 361 ? 0.875 18.594 1.865 1 89.44 361 MET A C 1
ATOM 2767 O O . MET A 1 361 ? 1.821 19.375 1.849 1 89.44 361 MET A O 1
ATOM 2771 N N . PHE A 1 362 ? 0.573 17.828 0.807 1 89.38 362 PHE A N 1
ATOM 2772 C CA . PHE A 1 362 ? 1.346 17.984 -0.42 1 89.38 362 PHE A CA 1
ATOM 2773 C C . PHE A 1 362 ? 1.237 19.406 -0.947 1 89.38 362 PHE A C 1
ATOM 2775 O O . PHE A 1 362 ? 2.225 19.969 -1.415 1 89.38 362 PHE A O 1
ATOM 2782 N N . LYS A 1 363 ? 0.033 19.969 -0.866 1 94.75 363 LYS A N 1
ATOM 2783 C CA . LYS A 1 363 ? -0.175 21.344 -1.319 1 94.75 363 LYS A CA 1
ATOM 2784 C C . LYS A 1 363 ? 0.574 22.328 -0.434 1 94.75 363 LYS A C 1
ATOM 2786 O O . LYS A 1 363 ? 1.155 23.297 -0.929 1 94.75 363 LYS A O 1
ATOM 2791 N N . ALA A 1 364 ? 0.52 22.062 0.86 1 95.88 364 ALA A N 1
ATOM 2792 C CA . ALA A 1 364 ? 1.262 22.922 1.771 1 95.88 364 ALA A CA 1
ATOM 2793 C C . ALA A 1 364 ? 2.754 22.906 1.455 1 95.88 364 ALA A C 1
ATOM 2795 O O . ALA A 1 364 ? 3.373 23.953 1.274 1 95.88 364 ALA A O 1
ATOM 2796 N N . ARG A 1 365 ? 3.34 21.781 1.34 1 95.75 365 ARG A N 1
ATOM 2797 C CA . ARG A 1 365 ? 4.77 21.641 1.075 1 95.75 365 ARG A CA 1
ATOM 2798 C C . ARG A 1 365 ? 5.133 22.234 -0.284 1 95.75 365 ARG A C 1
ATOM 2800 O O . ARG A 1 365 ? 6.086 23 -0.397 1 95.75 365 ARG A O 1
ATOM 2807 N N . LYS A 1 366 ? 4.375 21.953 -1.287 1 95.69 366 LYS A N 1
ATOM 2808 C CA . LYS A 1 366 ? 4.68 22.422 -2.641 1 95.69 366 LYS A CA 1
ATOM 2809 C C . LYS A 1 366 ? 4.531 23.922 -2.754 1 95.69 366 LYS A C 1
ATOM 2811 O O . LYS A 1 366 ? 5.371 24.594 -3.363 1 95.69 366 LYS A O 1
ATOM 2816 N N . SER A 1 367 ? 3.441 24.406 -2.229 1 97.94 367 SER A N 1
ATOM 2817 C CA . SER A 1 367 ? 3.262 25.859 -2.299 1 97.94 367 SER A CA 1
ATOM 2818 C C . SER A 1 367 ? 4.395 26.594 -1.59 1 97.94 367 SER A C 1
ATOM 2820 O O . SER A 1 367 ? 4.84 27.641 -2.049 1 97.94 367 SER A O 1
ATOM 2822 N N . GLY A 1 368 ? 4.852 26.016 -0.489 1 98.5 368 GLY A N 1
ATOM 2823 C CA . GLY A 1 368 ? 6.02 26.578 0.164 1 98.5 368 GLY A CA 1
ATOM 2824 C C . GLY A 1 368 ? 7.25 26.609 -0.723 1 98.5 368 GLY A C 1
ATOM 2825 O O . GLY A 1 368 ? 7.918 27.641 -0.843 1 98.5 368 GLY A O 1
ATOM 2826 N N . CYS A 1 369 ? 7.52 25.531 -1.358 1 98.12 369 CYS A N 1
ATOM 2827 C CA . CYS A 1 369 ? 8.68 25.422 -2.234 1 98.12 369 CYS A CA 1
ATOM 2828 C C . CYS A 1 369 ? 8.547 26.344 -3.436 1 98.12 369 CYS A C 1
ATOM 2830 O O . CYS A 1 369 ? 9.523 26.984 -3.84 1 98.12 369 CYS A O 1
ATOM 2832 N N . TYR A 1 370 ? 7.359 26.422 -3.982 1 98.44 370 TYR A N 1
ATOM 2833 C CA . TYR A 1 370 ? 7.145 27.25 -5.164 1 98.44 370 TYR A CA 1
ATOM 2834 C C . TYR A 1 370 ? 7.25 28.734 -4.82 1 98.44 370 TYR A C 1
ATOM 2836 O O . TYR A 1 370 ? 7.758 29.531 -5.613 1 98.44 370 TYR A O 1
ATOM 2844 N N . ALA A 1 371 ? 6.746 29.109 -3.67 1 98.75 371 ALA A N 1
ATOM 2845 C CA . ALA A 1 371 ? 6.934 30.484 -3.227 1 98.75 371 ALA A CA 1
ATOM 2846 C C . ALA A 1 371 ? 8.414 30.812 -3.082 1 98.75 371 ALA A C 1
ATOM 2848 O O . ALA A 1 371 ? 8.859 31.891 -3.484 1 98.75 371 ALA A O 1
ATOM 2849 N N . ALA A 1 372 ? 9.18 29.906 -2.518 1 98.56 372 ALA A N 1
ATOM 2850 C CA . ALA A 1 372 ? 10.625 30.094 -2.377 1 98.56 372 ALA A CA 1
ATOM 2851 C C . ALA A 1 372 ? 11.281 30.281 -3.738 1 98.56 372 ALA A C 1
ATOM 2853 O O . ALA A 1 372 ? 12.148 31.156 -3.896 1 98.56 372 ALA A O 1
ATOM 2854 N N . ARG A 1 373 ? 10.891 29.469 -4.68 1 98.19 373 ARG A N 1
ATOM 2855 C CA . ARG A 1 373 ? 11.438 29.562 -6.027 1 98.19 373 ARG A CA 1
ATOM 2856 C C . ARG A 1 373 ? 11.141 30.922 -6.652 1 98.19 373 ARG A C 1
ATOM 2858 O O . ARG A 1 373 ? 12.008 31.516 -7.289 1 98.19 373 ARG A O 1
ATOM 2865 N N . ASN A 1 374 ? 9.93 31.375 -6.484 1 98.62 374 ASN A N 1
ATOM 2866 C CA . ASN A 1 374 ? 9.555 32.688 -7.004 1 98.62 374 ASN A CA 1
ATOM 2867 C C . ASN A 1 374 ? 10.336 33.812 -6.32 1 98.62 374 ASN A C 1
ATOM 2869 O O . ASN A 1 374 ? 10.789 34.75 -6.977 1 98.62 374 ASN A O 1
ATOM 2873 N N . VAL A 1 375 ? 10.469 33.688 -5.031 1 98.44 375 VAL A N 1
ATOM 2874 C CA . VAL A 1 375 ? 11.242 34.656 -4.262 1 98.44 375 VAL A CA 1
ATOM 2875 C C . VAL A 1 375 ? 12.664 34.75 -4.801 1 98.44 375 VAL A C 1
ATOM 2877 O O . VAL A 1 375 ? 13.258 35.812 -4.871 1 98.44 375 VAL A O 1
ATOM 2880 N N . MET A 1 376 ? 13.172 33.625 -5.215 1 97.69 376 MET A N 1
ATOM 2881 C CA . MET A 1 376 ? 14.555 33.531 -5.664 1 97.69 376 MET A CA 1
ATOM 2882 C C . MET A 1 376 ? 14.664 33.812 -7.156 1 97.69 376 MET A C 1
ATOM 2884 O O . MET A 1 376 ? 15.734 33.656 -7.75 1 97.69 376 MET A O 1
ATOM 2888 N N . GLY A 1 377 ? 13.531 34.062 -7.895 1 96.75 377 GLY A N 1
ATOM 2889 C CA . GLY A 1 377 ? 13.594 34.656 -9.219 1 96.75 377 GLY A CA 1
ATOM 2890 C C . GLY A 1 377 ? 13.203 33.719 -10.328 1 96.75 377 GLY A C 1
ATOM 2891 O O . GLY A 1 377 ? 13.188 34.094 -11.5 1 96.75 377 GLY A O 1
ATOM 2892 N N . GLU A 1 378 ? 12.852 32.438 -10.148 1 94.62 378 GLU A N 1
ATOM 2893 C CA . GLU A 1 378 ? 12.539 31.453 -11.188 1 94.62 378 GLU A CA 1
ATOM 2894 C C . GLU A 1 378 ? 11.219 31.766 -11.875 1 94.62 378 GLU A C 1
ATOM 2896 O O . GLU A 1 378 ? 11.008 31.406 -13.031 1 94.62 378 GLU A O 1
ATOM 2901 N N . LYS A 1 379 ? 10.32 32.5 -11.539 1 94.62 379 LYS A N 1
ATOM 2902 C CA . LYS A 1 379 ? 8.977 32.781 -12.047 1 94.62 379 LYS A CA 1
ATOM 2903 C C . LYS A 1 379 ? 8.258 31.469 -12.414 1 94.62 379 LYS A C 1
ATOM 2905 O O . LYS A 1 379 ? 8.078 31.172 -13.594 1 94.62 379 LYS A O 1
ATOM 2910 N N . ILE A 1 380 ? 7.766 30.734 -11.547 1 96.62 380 ILE A N 1
ATOM 2911 C CA . ILE A 1 380 ? 7.117 29.453 -11.727 1 96.62 380 ILE A CA 1
ATOM 2912 C C . ILE A 1 380 ? 5.715 29.484 -11.125 1 96.62 380 ILE A C 1
ATOM 2914 O O . ILE A 1 380 ? 5.52 30 -10.023 1 96.62 380 ILE A O 1
ATOM 2918 N N . SER A 1 381 ? 4.746 28.984 -11.938 1 97.5 381 SER A N 1
ATOM 2919 C CA . SER A 1 381 ? 3.354 29 -11.508 1 97.5 381 SER A CA 1
ATOM 2920 C C . SER A 1 381 ? 2.998 27.734 -10.734 1 97.5 381 SER A C 1
ATOM 2922 O O . SER A 1 381 ? 3.547 26.672 -11 1 97.5 381 SER A O 1
ATOM 2924 N N . TYR A 1 382 ? 2.074 27.844 -9.727 1 95.88 382 TYR A N 1
ATOM 2925 C CA . TYR A 1 382 ? 1.534 26.703 -8.992 1 95.88 382 TYR A CA 1
ATOM 2926 C C . TYR A 1 382 ? 0.036 26.875 -8.758 1 95.88 382 TYR A C 1
ATOM 2928 O O . TYR A 1 382 ? -0.404 27.844 -8.141 1 95.88 382 TYR A O 1
ATOM 2936 N N . THR A 1 383 ? -0.726 26.016 -9.297 1 92.19 383 THR A N 1
ATOM 2937 C CA . THR A 1 383 ? -2.148 25.828 -9.039 1 92.19 383 THR A CA 1
ATOM 2938 C C . THR A 1 383 ? -2.469 24.344 -8.828 1 92.19 383 THR A C 1
ATOM 2940 O O . THR A 1 383 ? -2.301 23.531 -9.734 1 92.19 383 THR A O 1
ATOM 2943 N N . PRO A 1 384 ? -2.887 24.047 -7.609 1 90.94 384 PRO A N 1
ATOM 2944 C CA . PRO A 1 384 ? -3.176 22.625 -7.371 1 90.94 384 PRO A CA 1
ATOM 2945 C C . PRO A 1 384 ? -4.332 22.109 -8.227 1 90.94 384 PRO A C 1
ATOM 2947 O O . PRO A 1 384 ? -5.457 22.594 -8.109 1 90.94 384 PRO A O 1
ATOM 2950 N N . LYS A 1 385 ? -4.055 21.203 -9.086 1 90.44 385 LYS A N 1
ATOM 2951 C CA . LYS A 1 385 ? -5.047 20.547 -9.938 1 90.44 385 LYS A CA 1
ATOM 2952 C C . LYS A 1 385 ? -4.637 19.109 -10.266 1 90.44 385 LYS A C 1
ATOM 2954 O O . LYS A 1 385 ? -3.459 18.766 -10.172 1 90.44 385 LYS A O 1
ATOM 2959 N N . ASN A 1 386 ? -5.598 18.281 -10.484 1 91.38 386 ASN A N 1
ATOM 2960 C CA . ASN A 1 386 ? -5.383 16.906 -10.953 1 91.38 386 ASN A CA 1
ATOM 2961 C C . ASN A 1 386 ? -4.457 16.141 -10.016 1 91.38 386 ASN A C 1
ATOM 2963 O O . ASN A 1 386 ? -3.494 15.516 -10.469 1 91.38 386 ASN A O 1
ATOM 2967 N N . TYR A 1 387 ? -4.652 16.312 -8.75 1 93.44 387 TYR A N 1
ATOM 2968 C CA . TYR A 1 387 ? -3.896 15.586 -7.742 1 93.44 387 TYR A CA 1
ATOM 2969 C C . TYR A 1 387 ? -4.664 14.359 -7.266 1 93.44 387 TYR A C 1
ATOM 2971 O O . TYR A 1 387 ? -5.895 14.32 -7.34 1 93.44 387 TYR A O 1
ATOM 2979 N N . PRO A 1 388 ? -3.938 13.289 -6.871 1 94.19 388 PRO A N 1
ATOM 2980 C CA . PRO A 1 388 ? -4.625 12.172 -6.207 1 94.19 388 PRO A CA 1
ATOM 2981 C C . PRO A 1 388 ? -5.117 12.539 -4.809 1 94.19 388 PRO A C 1
ATOM 2983 O O . PRO A 1 388 ? -4.566 13.438 -4.168 1 94.19 388 PRO A O 1
ATOM 2986 N N . ASP A 1 389 ? -6.125 11.891 -4.41 1 93.75 389 ASP A N 1
ATOM 2987 C CA . ASP A 1 389 ? -6.68 12.148 -3.084 1 93.75 389 ASP A CA 1
ATOM 2988 C C . ASP A 1 389 ? -7.047 10.844 -2.381 1 93.75 389 ASP A C 1
ATOM 2990 O O . ASP A 1 389 ? -7.023 9.773 -2.992 1 93.75 389 ASP A O 1
ATOM 2994 N N . PHE A 1 390 ? -7.23 10.961 -1.101 1 92.38 390 PHE A N 1
ATOM 2995 C CA . PHE A 1 390 ? -7.633 9.781 -0.335 1 92.38 390 PHE A CA 1
ATOM 2996 C C . PHE A 1 390 ? -8.281 10.188 0.981 1 92.38 390 PHE A C 1
ATOM 2998 O O . PHE A 1 390 ? -8.195 11.352 1.392 1 92.38 390 PHE A O 1
ATOM 3005 N N . LEU A 1 391 ? -8.938 9.344 1.618 1 94 391 LEU A N 1
ATOM 3006 C CA . LEU A 1 391 ? -9.398 9.43 2.998 1 94 391 LEU A CA 1
ATOM 3007 C C . LEU A 1 391 ? -9.555 8.039 3.609 1 94 391 LEU A C 1
ATOM 3009 O O . LEU A 1 391 ? -9.586 7.043 2.889 1 94 391 LEU A O 1
ATOM 3013 N N . HIS A 1 392 ? -9.633 8.047 4.91 1 94.31 392 HIS A N 1
ATOM 3014 C CA . HIS A 1 392 ? -9.875 6.793 5.609 1 94.31 392 HIS A CA 1
ATOM 3015 C C . HIS A 1 392 ? -11.328 6.695 6.074 1 94.31 392 HIS A C 1
ATOM 3017 O O . HIS A 1 392 ? -11.906 7.688 6.52 1 94.31 392 HIS A O 1
ATOM 3023 N N . THR A 1 393 ? -11.953 5.648 5.828 1 96.56 393 THR A N 1
ATOM 3024 C CA . THR A 1 393 ? -13.109 5.129 6.559 1 96.56 393 THR A CA 1
ATOM 3025 C C . THR A 1 393 ? -12.711 3.93 7.414 1 96.56 393 THR A C 1
ATOM 3027 O O . THR A 1 393 ? -11.641 3.928 8.031 1 96.56 393 THR A O 1
ATOM 3030 N N . HIS A 1 394 ? -13.578 2.949 7.43 1 96 394 HIS A N 1
ATOM 3031 C CA . HIS A 1 394 ? -13.047 1.688 7.926 1 96 394 HIS A CA 1
ATOM 3032 C C . HIS A 1 394 ? -12.016 1.109 6.969 1 96 394 HIS A C 1
ATOM 3034 O O . HIS A 1 394 ? -11.234 0.228 7.344 1 96 394 HIS A O 1
ATOM 3040 N N . TYR A 1 395 ? -12.086 1.686 5.754 1 93.06 395 TYR A N 1
ATOM 3041 C CA . TYR A 1 395 ? -11.156 1.388 4.676 1 93.06 395 TYR A CA 1
ATOM 3042 C C . TYR A 1 395 ? -10.336 2.617 4.309 1 93.06 395 TYR A C 1
ATOM 3044 O O . TYR A 1 395 ? -10.602 3.719 4.797 1 93.06 395 TYR A O 1
ATOM 3052 N N . GLU A 1 396 ? -9.25 2.389 3.58 1 92.25 396 GLU A N 1
ATOM 3053 C CA . GLU A 1 396 ? -8.625 3.441 2.787 1 92.25 396 GLU A CA 1
ATOM 3054 C C . GLU A 1 396 ? -9.336 3.631 1.453 1 92.25 396 GLU A C 1
ATOM 3056 O O . GLU A 1 396 ? -9.641 2.656 0.763 1 92.25 396 GLU A O 1
ATOM 3061 N N . VAL A 1 397 ? -9.719 4.836 1.16 1 95.25 397 VAL A N 1
ATOM 3062 C CA . VAL A 1 397 ? -10.32 5.184 -0.121 1 95.25 397 VAL A CA 1
ATOM 3063 C C . VAL A 1 397 ? -9.375 6.086 -0.912 1 95.25 397 VAL A C 1
ATOM 3065 O O . VAL A 1 397 ? -9.008 7.168 -0.45 1 95.25 397 VAL A O 1
ATOM 3068 N N . SER A 1 398 ? -8.953 5.664 -2.049 1 94.12 398 SER A N 1
ATOM 3069 C CA . SER A 1 398 ? -8.039 6.426 -2.896 1 94.12 398 SER A CA 1
ATOM 3070 C C . SER A 1 398 ? -8.633 6.66 -4.281 1 94.12 398 SER A C 1
ATOM 3072 O O . SER A 1 398 ? -9.258 5.762 -4.855 1 94.12 398 SER A O 1
ATOM 3074 N N . PHE A 1 399 ? -8.461 7.855 -4.801 1 95.81 399 PHE A N 1
ATOM 3075 C CA . PHE A 1 399 ? -9 8.141 -6.121 1 95.81 399 PHE A CA 1
ATOM 3076 C C . PHE A 1 399 ? -8.195 9.242 -6.809 1 95.81 399 PHE A C 1
ATOM 3078 O O . PHE A 1 399 ? -7.559 10.055 -6.145 1 95.81 399 PHE A O 1
ATOM 3085 N N . LEU A 1 400 ? -8.195 9.227 -8.078 1 96.38 400 LEU A N 1
ATOM 3086 C CA . LEU A 1 400 ? -7.559 10.234 -8.914 1 96.38 400 LEU A CA 1
ATOM 3087 C C . LEU A 1 400 ? -8.273 10.359 -10.258 1 96.38 400 LEU A C 1
ATOM 3089 O O . LEU A 1 400 ? -8.938 9.414 -10.695 1 96.38 400 LEU A O 1
ATOM 3093 N N . GLY A 1 401 ? -8.188 11.531 -10.812 1 96.69 401 GLY A N 1
ATOM 3094 C CA . GLY A 1 401 ? -8.797 11.758 -12.117 1 96.69 401 GLY A CA 1
ATOM 3095 C C . GLY A 1 401 ? -10.312 11.828 -12.062 1 96.69 401 GLY A C 1
ATOM 3096 O O . GLY A 1 401 ? -10.883 12.281 -11.07 1 96.69 401 GLY A O 1
ATOM 3097 N N . MET A 1 402 ? -10.945 11.422 -13.18 1 97.62 402 MET A N 1
ATOM 3098 C CA . MET A 1 402 ? -12.391 11.602 -13.32 1 97.62 402 MET A CA 1
ATOM 3099 C C . MET A 1 402 ? -13.141 10.344 -12.891 1 97.62 402 MET A C 1
ATOM 3101 O O . MET A 1 402 ? -12.688 9.227 -13.148 1 97.62 402 MET A O 1
ATOM 3105 N N . GLY A 1 403 ? -14.211 10.562 -12.172 1 97.69 403 GLY A N 1
ATOM 3106 C CA . GLY A 1 403 ? -15.18 9.484 -12.055 1 97.69 403 GLY A CA 1
ATOM 3107 C C . GLY A 1 403 ? -15.945 9.227 -13.336 1 97.69 403 GLY A C 1
ATOM 3108 O O . GLY A 1 403 ? -15.859 10.008 -14.289 1 97.69 403 GLY A O 1
ATOM 3109 N N . GLU A 1 404 ? -16.688 8.125 -13.297 1 97.94 404 GLU A N 1
ATOM 3110 C CA . GLU A 1 404 ? -17.422 7.723 -14.5 1 97.94 404 GLU A CA 1
ATOM 3111 C C . GLU A 1 404 ? -18.391 8.82 -14.953 1 97.94 404 GLU A C 1
ATOM 3113 O O . GLU A 1 404 ? -18.406 9.188 -16.125 1 97.94 404 GLU A O 1
ATOM 3118 N N . GLU A 1 405 ? -19.125 9.391 -14.062 1 97.81 405 GLU A N 1
ATOM 3119 C CA . GLU A 1 405 ? -20.141 10.391 -14.367 1 97.81 405 GLU A CA 1
ATOM 3120 C C . GLU A 1 405 ? -19.5 11.688 -14.867 1 97.81 405 GLU A C 1
ATOM 3122 O O . GLU A 1 405 ? -20 12.305 -15.812 1 97.81 405 GLU A O 1
ATOM 3127 N N . GLU A 1 406 ? -18.422 12.031 -14.211 1 97.25 406 GLU A N 1
ATOM 3128 C CA . GLU A 1 406 ? -17.703 13.227 -14.633 1 97.25 406 GLU A CA 1
ATOM 3129 C C . GLU A 1 406 ? -17.156 13.07 -16.047 1 97.25 406 GLU A C 1
ATOM 3131 O O . GLU A 1 406 ? -17.203 14.016 -16.844 1 97.25 406 GLU A O 1
ATOM 3136 N N . ALA A 1 407 ? -16.625 11.922 -16.359 1 98 407 ALA A N 1
ATOM 3137 C CA . ALA A 1 407 ? -16.047 11.664 -17.688 1 98 407 ALA A CA 1
ATOM 3138 C C . ALA A 1 407 ? -17.125 11.703 -18.766 1 98 407 ALA A C 1
ATOM 3140 O O . ALA A 1 407 ? -16.922 12.297 -19.828 1 98 407 ALA A O 1
ATOM 3141 N N . ARG A 1 408 ? -18.234 11.109 -18.484 1 97.88 408 ARG A N 1
ATOM 3142 C CA . ARG A 1 408 ? -19.328 11.133 -19.438 1 97.88 408 ARG A CA 1
ATOM 3143 C C . ARG A 1 408 ? -19.828 12.562 -19.656 1 97.88 408 ARG A C 1
ATOM 3145 O O . ARG A 1 408 ? -20.078 12.969 -20.797 1 97.88 408 ARG A O 1
ATOM 3152 N N . ALA A 1 409 ? -19.969 13.32 -18.609 1 97.81 409 ALA A N 1
ATOM 3153 C CA . ALA A 1 409 ? -20.422 14.703 -18.688 1 97.81 409 ALA A CA 1
ATOM 3154 C C . ALA A 1 409 ? -19.438 15.555 -19.484 1 97.81 409 ALA A C 1
ATOM 3156 O O . ALA A 1 409 ? -19.844 16.516 -20.156 1 97.81 409 ALA A O 1
ATOM 3157 N N . ALA A 1 410 ? -18.219 15.172 -19.438 1 97.44 410 ALA A N 1
ATOM 3158 C CA . ALA A 1 410 ? -17.188 15.914 -20.156 1 97.44 410 ALA A CA 1
ATOM 3159 C C . ALA A 1 410 ? -17.141 15.508 -21.625 1 97.44 410 ALA A C 1
ATOM 3161 O O . ALA A 1 410 ? -16.328 16.031 -22.391 1 97.44 410 ALA A O 1
ATOM 3162 N N . GLY A 1 411 ? -17.922 14.492 -22.031 1 97.69 411 GLY A N 1
ATOM 3163 C CA . GLY A 1 411 ? -18.078 14.164 -23.438 1 97.69 411 GLY A CA 1
ATOM 3164 C C . GLY A 1 411 ? -17.266 12.953 -23.859 1 97.69 411 GLY A C 1
ATOM 3165 O O . GLY A 1 411 ? -17.172 12.648 -25.047 1 97.69 411 GLY A O 1
ATOM 3166 N N . HIS A 1 412 ? -16.734 12.219 -22.922 1 97.56 412 HIS A N 1
ATOM 3167 C CA . HIS A 1 412 ? -15.953 11.031 -23.266 1 97.56 412 HIS A CA 1
ATOM 3168 C C . HIS A 1 412 ? -16.859 9.82 -23.484 1 97.56 412 HIS A C 1
ATOM 3170 O O . HIS A 1 412 ? -17.859 9.648 -22.781 1 97.56 412 HIS A O 1
ATOM 3176 N N . GLU A 1 413 ? -16.578 9.008 -24.484 1 97.5 413 GLU A N 1
ATOM 3177 C CA . GLU A 1 413 ? -17.047 7.625 -24.531 1 97.5 413 GLU A CA 1
ATOM 3178 C C . GLU A 1 413 ? -16.188 6.723 -23.641 1 97.5 413 GLU A C 1
ATOM 3180 O O . GLU A 1 413 ? -14.992 6.578 -23.875 1 97.5 413 GLU A O 1
ATOM 3185 N N . ILE A 1 414 ? -16.844 6.109 -22.609 1 97.19 414 ILE A N 1
ATOM 3186 C CA . ILE A 1 414 ? -15.969 5.512 -21.609 1 97.19 414 ILE A CA 1
ATOM 3187 C C . ILE A 1 414 ? -16.203 4.004 -21.562 1 97.19 414 ILE A C 1
ATOM 3189 O O . ILE A 1 414 ? -17.297 3.525 -21.875 1 97.19 414 ILE A O 1
ATOM 3193 N N . VAL A 1 415 ? -15.156 3.268 -21.234 1 96.81 415 VAL A N 1
ATOM 3194 C CA . VAL A 1 415 ? -15.156 1.884 -20.766 1 96.81 415 VAL A CA 1
ATOM 3195 C C . VAL A 1 415 ? -14.578 1.812 -19.359 1 96.81 415 VAL A C 1
ATOM 3197 O O . VAL A 1 415 ? -13.734 2.631 -18.984 1 96.81 415 VAL A O 1
ATOM 3200 N N . THR A 1 416 ? -15.156 0.885 -18.531 1 96.38 416 THR A N 1
ATOM 3201 C CA . THR A 1 416 ? -14.656 0.745 -17.156 1 96.38 416 THR A CA 1
ATOM 3202 C C . THR A 1 416 ? -14.133 -0.666 -16.922 1 96.38 416 THR A C 1
ATOM 3204 O O . THR A 1 416 ? -14.562 -1.616 -17.578 1 96.38 416 THR A O 1
ATOM 3207 N N . ILE A 1 417 ? -13.133 -0.8 -16.141 1 94.62 417 ILE A N 1
ATOM 3208 C CA . ILE A 1 417 ? -12.664 -2.061 -15.578 1 94.62 417 ILE A CA 1
ATOM 3209 C C . ILE A 1 417 ? -12.797 -2.025 -14.055 1 94.62 417 ILE A C 1
ATOM 3211 O O . ILE A 1 417 ? -12.266 -1.128 -13.406 1 94.62 417 ILE A O 1
ATOM 3215 N N . LYS A 1 418 ? -13.562 -2.934 -13.516 1 91.81 418 LYS A N 1
ATOM 3216 C CA . LYS A 1 418 ? -13.805 -2.855 -12.078 1 91.81 418 LYS A CA 1
ATOM 3217 C C . LYS A 1 418 ? -13.844 -4.246 -11.445 1 91.81 418 LYS A C 1
ATOM 3219 O O . LYS A 1 418 ? -14.031 -5.242 -12.148 1 91.81 418 LYS A O 1
ATOM 3224 N N . MET A 1 419 ? -13.555 -4.324 -10.219 1 87.88 419 MET A N 1
ATOM 3225 C CA . MET A 1 419 ? -13.68 -5.5 -9.359 1 87.88 419 MET A CA 1
ATOM 3226 C C . MET A 1 419 ? -14.32 -5.137 -8.023 1 87.88 419 MET A C 1
ATOM 3228 O O . MET A 1 419 ? -13.898 -4.176 -7.371 1 87.88 419 MET A O 1
ATOM 3232 N N . PRO A 1 420 ? -15.383 -5.828 -7.578 1 84.75 420 PRO A N 1
ATOM 3233 C CA . PRO A 1 420 ? -16.047 -6.953 -8.234 1 84.75 420 PRO A CA 1
ATOM 3234 C C . PRO A 1 420 ? -16.828 -6.531 -9.477 1 84.75 420 PRO A C 1
ATOM 3236 O O . PRO A 1 420 ? -17.219 -5.367 -9.602 1 84.75 420 PRO A O 1
ATOM 3239 N N . PRO A 1 421 ? -17 -7.531 -10.367 1 81.12 421 PRO A N 1
ATOM 3240 C CA . PRO A 1 421 ? -17.781 -7.223 -11.57 1 81.12 421 PRO A CA 1
ATOM 3241 C C . PRO A 1 421 ? -19.266 -7.094 -11.297 1 81.12 421 PRO A C 1
ATOM 3243 O O . PRO A 1 421 ? -19.75 -7.508 -10.234 1 81.12 421 PRO A O 1
ATOM 3246 N N . ASP A 1 422 ? -19.938 -6.453 -12.289 1 76.88 422 ASP A N 1
ATOM 3247 C CA . ASP A 1 422 ? -21.391 -6.363 -12.234 1 76.88 422 ASP A CA 1
ATOM 3248 C C . ASP A 1 422 ? -22.031 -7.703 -12.578 1 76.88 422 ASP A C 1
ATOM 3250 O O . ASP A 1 422 ? -22.234 -8.016 -13.75 1 76.88 422 ASP A O 1
ATOM 3254 N N . THR A 1 423 ? -22.047 -8.609 -11.711 1 68 423 THR A N 1
ATOM 3255 C CA . THR A 1 423 ? -22.703 -9.883 -11.977 1 68 423 THR A CA 1
ATOM 3256 C C . THR A 1 423 ? -23.75 -10.188 -10.914 1 68 423 THR A C 1
ATOM 3258 O O . THR A 1 423 ? -23.812 -9.523 -9.875 1 68 423 THR A O 1
ATOM 3261 N N . GLU A 1 424 ? -24.75 -10.93 -11.281 1 59.66 424 GLU A N 1
ATOM 3262 C CA . GLU A 1 424 ? -25.844 -11.258 -10.367 1 59.66 424 GLU A CA 1
ATOM 3263 C C . GLU A 1 424 ? -25.328 -11.539 -8.969 1 59.66 424 GLU A C 1
ATOM 3265 O O . GLU A 1 424 ? -25.922 -11.133 -7.977 1 59.66 424 GLU A O 1
ATOM 3270 N N . ASN A 1 425 ? -24.266 -12.164 -8.875 1 59.72 425 ASN A N 1
ATOM 3271 C CA . ASN A 1 425 ? -23.688 -12.391 -7.559 1 59.72 425 ASN A CA 1
ATOM 3272 C C . ASN A 1 425 ? -22.359 -11.656 -7.387 1 59.72 425 ASN A C 1
ATOM 3274 O O . ASN A 1 425 ? -21.484 -12.109 -6.645 1 59.72 425 ASN A O 1
ATOM 3278 N N . GLY A 1 426 ? -22.297 -10.609 -8.094 1 56 426 GLY A N 1
ATOM 3279 C CA . GLY A 1 426 ? -21.031 -9.93 -8.266 1 56 426 GLY A CA 1
ATOM 3280 C C . GLY A 1 426 ? -20.422 -9.461 -6.957 1 56 426 GLY A C 1
ATOM 3281 O O . GLY A 1 426 ? -19.203 -9.562 -6.754 1 56 426 GLY A O 1
ATOM 3282 N N . LEU A 1 427 ? -21.156 -9.094 -6.121 1 58.09 427 LEU A N 1
ATOM 3283 C CA . LEU A 1 427 ? -20.562 -8.5 -4.938 1 58.09 427 LEU A CA 1
ATOM 3284 C C . LEU A 1 427 ? -20 -9.578 -4.012 1 58.09 427 LEU A C 1
ATOM 3286 O O . LEU A 1 427 ? -19.156 -9.297 -3.162 1 58.09 427 LEU A O 1
ATOM 3290 N N . ASN A 1 428 ? -20.266 -10.742 -4.289 1 66.94 428 ASN A N 1
ATOM 3291 C CA . ASN A 1 428 ? -19.75 -11.781 -3.406 1 66.94 428 ASN A CA 1
ATOM 3292 C C . ASN A 1 428 ? -18.391 -12.289 -3.879 1 66.94 428 ASN A C 1
ATOM 3294 O O . ASN A 1 428 ? -17.922 -13.336 -3.436 1 66.94 428 ASN A O 1
ATOM 3298 N N . VAL A 1 429 ? -17.844 -11.406 -4.668 1 78.75 429 VAL A N 1
ATOM 3299 C CA . VAL A 1 429 ? -16.516 -11.734 -5.172 1 78.75 429 VAL A CA 1
ATOM 3300 C C . VAL A 1 429 ? -15.469 -10.875 -4.465 1 78.75 429 VAL A C 1
ATOM 3302 O O . VAL A 1 429 ? -15.617 -9.656 -4.371 1 78.75 429 VAL A O 1
ATOM 3305 N N . ALA A 1 430 ? -14.484 -11.562 -3.908 1 81.44 430 ALA A N 1
ATOM 3306 C CA . ALA A 1 430 ? -13.438 -10.867 -3.176 1 81.44 430 ALA A CA 1
ATOM 3307 C C . ALA A 1 430 ? -12.484 -10.156 -4.129 1 81.44 430 ALA A C 1
ATOM 3309 O O . ALA A 1 430 ? -12.242 -10.633 -5.242 1 81.44 430 ALA A O 1
ATOM 3310 N N . LEU A 1 431 ? -12.109 -8.852 -3.738 1 72.44 431 LEU A N 1
ATOM 3311 C CA . LEU A 1 431 ? -10.906 -8.32 -4.355 1 72.44 431 LEU A CA 1
ATOM 3312 C C . LEU A 1 431 ? -9.727 -9.266 -4.152 1 72.44 431 LEU A C 1
ATOM 3314 O O . LEU A 1 431 ? -9.539 -9.805 -3.059 1 72.44 431 LEU A O 1
ATOM 3318 N N . PRO A 1 432 ? -9.195 -9.586 -5.234 1 63.41 432 PRO A N 1
ATOM 3319 C CA . PRO A 1 432 ? -8.156 -10.602 -5.062 1 63.41 432 PRO A CA 1
ATOM 3320 C C . PRO A 1 432 ? -6.926 -10.078 -4.32 1 63.41 432 PRO A C 1
ATOM 3322 O O . PRO A 1 432 ? -6.453 -8.977 -4.609 1 63.41 432 PRO A O 1
ATOM 3325 N N . ALA A 1 433 ? -6.371 -10.758 -3.342 1 61.16 433 ALA A N 1
ATOM 3326 C CA . ALA A 1 433 ? -5.113 -11.039 -2.652 1 61.16 433 ALA A CA 1
ATOM 3327 C C . ALA A 1 433 ? -4.422 -9.742 -2.229 1 61.16 433 ALA A C 1
ATOM 3329 O O . ALA A 1 433 ? -3.205 -9.609 -2.379 1 61.16 433 ALA A O 1
ATOM 3330 N N . SER A 1 434 ? -5.301 -8.609 -1.848 1 71.75 434 SER A N 1
ATOM 3331 C CA . SER A 1 434 ? -4.656 -7.41 -1.328 1 71.75 434 SER A CA 1
ATOM 3332 C C . SER A 1 434 ? -4.25 -7.586 0.131 1 71.75 434 SER A C 1
ATOM 3334 O O . SER A 1 434 ? -4.918 -8.297 0.885 1 71.75 434 SER A O 1
ATOM 3336 N N . ASP A 1 435 ? -3.15 -6.977 0.403 1 72.75 435 ASP A N 1
ATOM 3337 C CA . ASP A 1 435 ? -2.693 -7.031 1.789 1 72.75 435 ASP A CA 1
ATOM 3338 C C . ASP A 1 435 ? -3.779 -6.543 2.744 1 72.75 435 ASP A C 1
ATOM 3340 O O . ASP A 1 435 ? -4.516 -5.609 2.428 1 72.75 435 ASP A O 1
ATOM 3344 N N . ARG A 1 436 ? -3.914 -7.137 3.768 1 80.94 436 ARG A N 1
ATOM 3345 C CA . ARG A 1 436 ? -4.816 -6.82 4.871 1 80.94 436 ARG A CA 1
ATOM 3346 C C . ARG A 1 436 ? -6.246 -7.238 4.547 1 80.94 436 ARG A C 1
ATOM 3348 O O . ARG A 1 436 ? -7.152 -7.051 5.359 1 80.94 436 ARG A O 1
ATOM 3355 N N . THR A 1 437 ? -6.457 -7.824 3.393 1 87.81 437 THR A N 1
ATOM 3356 C CA . THR A 1 437 ? -7.836 -8.133 3.035 1 87.81 437 THR A CA 1
ATOM 3357 C C . THR A 1 437 ? -8.016 -9.641 2.838 1 87.81 437 THR A C 1
ATOM 3359 O O . THR A 1 437 ? -9.117 -10.102 2.533 1 87.81 437 THR A O 1
ATOM 3362 N N . MET A 1 438 ? -6.934 -10.367 2.98 1 91.44 438 MET A N 1
ATOM 3363 C CA . MET A 1 438 ? -6.988 -11.789 2.65 1 91.44 438 MET A CA 1
ATOM 3364 C C . MET A 1 438 ? -7.945 -12.523 3.576 1 91.44 438 MET A C 1
ATOM 3366 O O . MET A 1 438 ? -8.664 -13.43 3.143 1 91.44 438 MET A O 1
ATOM 3370 N N . LEU A 1 439 ? -7.965 -12.133 4.84 1 93.25 439 LEU A N 1
ATOM 3371 C CA . LEU A 1 439 ? -8.891 -12.773 5.766 1 93.25 439 LEU A CA 1
ATOM 3372 C C . LEU A 1 439 ? -10.336 -12.5 5.359 1 93.25 439 LEU A C 1
ATOM 3374 O O . LEU A 1 439 ? -11.188 -13.391 5.418 1 93.25 439 LEU A O 1
ATOM 3378 N N . TYR A 1 440 ? -10.617 -11.266 4.926 1 92.75 440 TYR A N 1
ATOM 3379 C CA . TYR A 1 440 ? -11.945 -10.945 4.426 1 92.75 440 TYR A CA 1
ATOM 3380 C C . TYR A 1 440 ? -12.273 -11.773 3.188 1 92.75 440 TYR A C 1
ATOM 3382 O O . TYR A 1 440 ? -13.398 -12.266 3.041 1 92.75 440 TYR A O 1
ATOM 3390 N N . ALA A 1 441 ? -11.281 -11.938 2.346 1 90.19 441 ALA A N 1
ATOM 3391 C CA . ALA A 1 441 ? -11.484 -12.609 1.065 1 90.19 441 ALA A CA 1
ATOM 3392 C C . ALA A 1 441 ? -11.805 -14.086 1.268 1 90.19 441 ALA A C 1
ATOM 3394 O O . ALA A 1 441 ? -12.578 -14.672 0.503 1 90.19 441 ALA A O 1
ATOM 3395 N N . PHE A 1 442 ? -11.273 -14.672 2.307 1 91.88 442 PHE A N 1
ATOM 3396 C CA . PHE A 1 442 ? -11.398 -16.125 2.461 1 91.88 442 PHE A CA 1
ATOM 3397 C C . PHE A 1 442 ? -12.344 -16.453 3.609 1 91.88 442 PHE A C 1
ATOM 3399 O O . PHE A 1 442 ? -12.773 -17.609 3.744 1 91.88 442 PHE A O 1
ATOM 3406 N N . GLY A 1 443 ? -12.648 -15.422 4.387 1 91.75 443 GLY A N 1
ATOM 3407 C CA . GLY A 1 443 ? -13.578 -15.664 5.48 1 91.75 443 GLY A CA 1
ATOM 3408 C C . GLY A 1 443 ? -14.977 -16 5.012 1 91.75 443 GLY A C 1
ATOM 3409 O O . GLY A 1 443 ? -15.375 -15.648 3.898 1 91.75 443 GLY A O 1
ATOM 3410 N N . LYS A 1 444 ? -15.711 -16.688 5.832 1 89.31 444 LYS A N 1
ATOM 3411 C CA . LYS A 1 444 ? -17.078 -17.062 5.488 1 89.31 444 LYS A CA 1
ATOM 3412 C C . LYS A 1 444 ? -18 -15.844 5.484 1 89.31 444 LYS A C 1
ATOM 3414 O O . LYS A 1 444 ? -18.172 -15.18 6.512 1 89.31 444 LYS A O 1
ATOM 3419 N N . GLY A 1 445 ? -18.531 -15.547 4.375 1 88.94 445 GLY A N 1
ATOM 3420 C CA . GLY A 1 445 ? -19.516 -14.484 4.258 1 88.94 445 GLY A CA 1
ATOM 3421 C C . GLY A 1 445 ? -18.922 -13.094 4.297 1 88.94 445 GLY A C 1
ATOM 3422 O O . GLY A 1 445 ? -19.625 -12.109 4.531 1 88.94 445 GLY A O 1
ATOM 3423 N N . THR A 1 446 ? -17.609 -12.984 4.117 1 92.25 446 THR A N 1
ATOM 3424 C CA . THR A 1 446 ? -16.969 -11.68 4.297 1 92.25 446 THR A CA 1
ATOM 3425 C C . THR A 1 446 ? -16.328 -11.219 3 1 92.25 446 THR A C 1
ATOM 3427 O O . THR A 1 446 ? -15.68 -10.164 2.965 1 92.25 446 THR A O 1
ATOM 3430 N N . ALA A 1 447 ? -16.516 -11.906 1.881 1 88.62 447 ALA A N 1
ATOM 3431 C CA . ALA A 1 447 ? -15.844 -11.609 0.617 1 88.62 447 ALA A CA 1
ATOM 3432 C C . ALA A 1 447 ? -16.188 -10.203 0.132 1 88.62 447 ALA A C 1
ATOM 3434 O O . ALA A 1 447 ? -15.344 -9.5 -0.423 1 88.62 447 ALA A O 1
ATOM 3435 N N . HIS A 1 448 ? -17.453 -9.805 0.347 1 88.38 448 HIS A N 1
ATOM 3436 C CA . HIS A 1 448 ? -17.922 -8.5 -0.128 1 88.38 448 HIS A CA 1
ATOM 3437 C C . HIS A 1 448 ? -17.25 -7.367 0.633 1 88.38 448 HIS A C 1
ATOM 3439 O O . HIS A 1 448 ? -17.297 -6.211 0.208 1 88.38 448 HIS A O 1
ATOM 3445 N N . MET A 1 449 ? -16.531 -7.668 1.715 1 91.75 449 MET A N 1
ATOM 3446 C CA . MET A 1 449 ? -15.891 -6.664 2.555 1 91.75 449 MET A CA 1
ATOM 3447 C C . MET A 1 449 ? -14.43 -6.477 2.156 1 91.75 449 MET A C 1
ATOM 3449 O O . MET A 1 449 ? -13.734 -5.629 2.713 1 91.75 449 MET A O 1
ATOM 3453 N N . SER A 1 450 ? -14.023 -7.203 1.13 1 91 450 SER A N 1
ATOM 3454 C CA . SER A 1 450 ? -12.602 -7.211 0.809 1 91 450 SER A CA 1
ATOM 3455 C C . SER A 1 450 ? -12.195 -5.953 0.051 1 91 450 SER A C 1
ATOM 3457 O O . SER A 1 450 ? -11.008 -5.633 -0.049 1 91 450 SER A O 1
ATOM 3459 N N . GLY A 1 451 ? -13.148 -5.191 -0.541 1 91.5 451 GLY A N 1
ATOM 3460 C CA . GLY A 1 451 ? -12.789 -3.945 -1.197 1 91.5 451 GLY A CA 1
ATOM 3461 C C . GLY A 1 451 ? -13.461 -3.768 -2.547 1 91.5 451 GLY A C 1
ATOM 3462 O O . GLY A 1 451 ? -14.336 -4.555 -2.92 1 91.5 451 GLY A O 1
ATOM 3463 N N . PHE A 1 452 ? -13.062 -2.703 -3.271 1 92.25 452 PHE A N 1
ATOM 3464 C CA . PHE A 1 452 ? -13.586 -2.299 -4.57 1 92.25 452 PHE A CA 1
ATOM 3465 C C . PHE A 1 452 ? -12.539 -1.522 -5.359 1 92.25 452 PHE A C 1
ATOM 3467 O O . PHE A 1 452 ? -11.766 -0.752 -4.785 1 92.25 452 PHE A O 1
ATOM 3474 N N . GLN A 1 453 ? -12.508 -1.757 -6.645 1 93.62 453 GLN A N 1
ATOM 3475 C CA . GLN A 1 453 ? -11.641 -0.939 -7.484 1 93.62 453 GLN A CA 1
ATOM 3476 C C . GLN A 1 453 ? -12.266 -0.707 -8.859 1 93.62 453 GLN A C 1
ATOM 3478 O O . GLN A 1 453 ? -12.992 -1.561 -9.367 1 93.62 453 GLN A O 1
ATOM 3483 N N . LYS A 1 454 ? -11.938 0.444 -9.477 1 95.25 454 LYS A N 1
ATOM 3484 C CA . LYS A 1 454 ? -12.5 0.819 -10.766 1 95.25 454 LYS A CA 1
ATOM 3485 C C . LYS A 1 454 ? -11.594 1.802 -11.5 1 95.25 454 LYS A C 1
ATOM 3487 O O . LYS A 1 454 ? -11.117 2.773 -10.914 1 95.25 454 LYS A O 1
ATOM 3492 N N . ILE A 1 455 ? -11.305 1.565 -12.75 1 96.69 455 ILE A N 1
ATOM 3493 C CA . ILE A 1 455 ? -10.656 2.566 -13.594 1 96.69 455 ILE A CA 1
ATOM 3494 C C . ILE A 1 455 ? -11.609 2.996 -14.703 1 96.69 455 ILE A C 1
ATOM 3496 O O . ILE A 1 455 ? -12.438 2.205 -15.172 1 96.69 455 ILE A O 1
ATOM 3500 N N . VAL A 1 456 ? -11.547 4.203 -15.039 1 98.31 456 VAL A N 1
ATOM 3501 C CA . VAL A 1 456 ? -12.297 4.82 -16.125 1 98.31 456 VAL A CA 1
ATOM 3502 C C . VAL A 1 456 ? -11.375 5.07 -17.312 1 98.31 456 VAL A C 1
ATOM 3504 O O . VAL A 1 456 ? -10.312 5.691 -17.172 1 98.31 456 VAL A O 1
ATOM 3507 N N . ILE A 1 457 ? -11.758 4.59 -18.516 1 98.31 457 ILE A N 1
ATOM 3508 C CA . ILE A 1 457 ? -10.906 4.645 -19.703 1 98.31 457 ILE A CA 1
ATOM 3509 C C . ILE A 1 457 ? -11.656 5.309 -20.844 1 98.31 457 ILE A C 1
ATOM 3511 O O . ILE A 1 457 ? -12.852 5.051 -21.047 1 98.31 457 ILE A O 1
ATOM 3515 N N . ASP A 1 458 ? -10.992 6.219 -21.562 1 98.38 458 ASP A N 1
ATOM 3516 C CA . ASP A 1 458 ? -11.539 6.738 -22.812 1 98.38 458 ASP A CA 1
ATOM 3517 C C . ASP A 1 458 ? -11.492 5.684 -23.922 1 98.38 458 ASP A C 1
ATOM 3519 O O . ASP A 1 458 ? -10.414 5.227 -24.297 1 98.38 458 ASP A O 1
ATOM 3523 N N . ALA A 1 459 ? -12.641 5.355 -24.469 1 97.06 459 ALA A N 1
ATOM 3524 C CA . ALA A 1 459 ? -12.734 4.242 -25.406 1 97.06 459 ALA A CA 1
ATOM 3525 C C . ALA A 1 459 ? -12.016 4.566 -26.719 1 97.06 459 ALA A C 1
ATOM 3527 O O . ALA A 1 459 ? -11.492 3.668 -27.391 1 97.06 459 ALA A O 1
ATOM 3528 N N . LYS A 1 460 ? -11.945 5.781 -27.094 1 96.5 460 LYS A N 1
ATOM 3529 C CA . LYS A 1 460 ? -11.359 6.191 -28.375 1 96.5 460 LYS A CA 1
ATOM 3530 C C . LYS A 1 460 ? -9.844 6.309 -28.266 1 96.5 460 LYS A C 1
ATOM 3532 O O . LYS A 1 460 ? -9.117 5.727 -29.062 1 96.5 460 LYS A O 1
ATOM 3537 N N . THR A 1 461 ? -9.414 7.039 -27.234 1 97.31 461 THR A N 1
ATOM 3538 C CA . THR A 1 461 ? -7.984 7.297 -27.094 1 97.31 461 THR A CA 1
ATOM 3539 C C . THR A 1 461 ? -7.305 6.195 -26.297 1 97.31 461 THR A C 1
ATOM 3541 O O . THR A 1 461 ? -6.078 6.094 -26.281 1 97.31 461 THR A O 1
ATOM 3544 N N . ARG A 1 462 ? -8.086 5.418 -25.547 1 97.94 462 ARG A N 1
ATOM 3545 C CA . ARG A 1 462 ? -7.648 4.297 -24.719 1 97.94 462 ARG A CA 1
ATOM 3546 C C . ARG A 1 462 ? -6.887 4.785 -23.5 1 97.94 462 ARG A C 1
ATOM 3548 O O . ARG A 1 462 ? -6.234 3.998 -22.812 1 97.94 462 ARG A O 1
ATOM 3555 N N . LYS A 1 463 ? -6.914 6.121 -23.25 1 98.38 463 LYS A N 1
ATOM 3556 C CA . LYS A 1 463 ? -6.242 6.715 -22.094 1 98.38 463 LYS A CA 1
ATOM 3557 C C . LYS A 1 463 ? -7.027 6.457 -20.812 1 98.38 463 LYS A C 1
ATOM 3559 O O . LYS A 1 463 ? -8.258 6.516 -20.812 1 98.38 463 LYS A O 1
ATOM 3564 N N . VAL A 1 464 ? -6.281 6.184 -19.766 1 98.25 464 VAL A N 1
ATOM 3565 C CA . VAL A 1 464 ? -6.891 6.102 -18.438 1 98.25 464 VAL A CA 1
ATOM 3566 C C . VAL A 1 464 ? -7.242 7.5 -17.938 1 98.25 464 VAL A C 1
ATOM 3568 O O . VAL A 1 464 ? -6.371 8.375 -17.859 1 98.25 464 VAL A O 1
ATOM 3571 N N . LEU A 1 465 ? -8.523 7.715 -17.578 1 98.44 465 LEU A N 1
ATOM 3572 C CA . LEU A 1 465 ? -9 9.039 -17.203 1 98.44 465 LEU A CA 1
ATOM 3573 C C . LEU A 1 465 ? -9.086 9.156 -15.68 1 98.44 465 LEU A C 1
ATOM 3575 O O . LEU A 1 465 ? -9.023 10.266 -15.133 1 98.44 465 LEU A O 1
ATOM 3579 N N . GLY A 1 466 ? -9.281 8.086 -15.008 1 97.69 466 GLY A N 1
ATOM 3580 C CA . GLY A 1 466 ? -9.414 8.086 -13.562 1 97.69 466 GLY A CA 1
ATOM 3581 C C . GLY A 1 466 ? -9.281 6.699 -12.953 1 97.69 466 GLY A C 1
ATOM 3582 O O . GLY A 1 466 ? -9.414 5.691 -13.648 1 97.69 466 GLY A O 1
ATOM 3583 N N . ALA A 1 467 ? -8.961 6.605 -11.695 1 96.94 467 ALA A N 1
ATOM 3584 C CA . ALA A 1 467 ? -8.797 5.367 -10.938 1 96.94 467 ALA A CA 1
ATOM 3585 C C . ALA A 1 467 ? -9.336 5.523 -9.516 1 96.94 467 ALA A C 1
ATOM 3587 O O . ALA A 1 467 ? -9.164 6.574 -8.898 1 96.94 467 ALA A O 1
ATOM 3588 N N . HIS A 1 468 ? -9.984 4.453 -9 1 96.56 468 HIS A N 1
ATOM 3589 C CA . HIS A 1 468 ? -10.625 4.438 -7.688 1 96.56 468 HIS A CA 1
ATOM 3590 C C . HIS A 1 468 ? -10.383 3.113 -6.973 1 96.56 468 HIS A C 1
ATOM 3592 O O . HIS A 1 468 ? -10.43 2.049 -7.594 1 96.56 468 HIS A O 1
ATOM 3598 N N . HIS A 1 469 ? -10.062 3.197 -5.719 1 94.25 469 HIS A N 1
ATOM 3599 C CA . HIS A 1 469 ? -9.82 1.993 -4.934 1 94.25 469 HIS A CA 1
ATOM 3600 C C . HIS A 1 469 ? -10.336 2.152 -3.506 1 94.25 469 HIS A C 1
ATOM 3602 O O . HIS A 1 469 ? -10.141 3.203 -2.889 1 94.25 469 HIS A O 1
ATOM 3608 N N . VAL A 1 470 ? -11.07 1.202 -3.006 1 94.62 470 VAL A N 1
ATOM 3609 C CA . VAL A 1 470 ? -11.477 1.075 -1.61 1 94.62 470 VAL A CA 1
ATOM 3610 C C . VAL A 1 470 ? -10.875 -0.196 -1.011 1 94.62 470 VAL A C 1
ATOM 3612 O O . VAL A 1 470 ? -11.141 -1.3 -1.496 1 94.62 470 VAL A O 1
ATOM 3615 N N . GLY A 1 471 ? -10.062 -0.089 -0.065 1 91.44 471 GLY A N 1
ATOM 3616 C CA . GLY A 1 471 ? -9.344 -1.168 0.591 1 91.44 471 GLY A CA 1
ATOM 3617 C C . GLY A 1 471 ? -8.172 -0.681 1.425 1 91.44 471 GLY A C 1
ATOM 3618 O O . GLY A 1 471 ? -8.312 0.242 2.229 1 91.44 471 GLY A O 1
ATOM 3619 N N . TYR A 1 472 ? -6.961 -1.313 1.193 1 87.19 472 TYR A N 1
ATOM 3620 C CA . TYR A 1 472 ? -5.805 -0.911 1.988 1 87.19 472 TYR A CA 1
ATOM 3621 C C . TYR A 1 472 ? -4.539 -0.88 1.138 1 87.19 472 TYR A C 1
ATOM 3623 O O . TYR A 1 472 ? -4.359 -1.721 0.253 1 87.19 472 TYR A O 1
ATOM 3631 N N . GLY A 1 473 ? -3.682 0.097 1.382 1 80.69 473 GLY A N 1
ATOM 3632 C CA . GLY A 1 473 ? -2.328 0.093 0.851 1 80.69 473 GLY A CA 1
ATOM 3633 C C . GLY A 1 473 ? -2.219 0.757 -0.509 1 80.69 473 GLY A C 1
ATOM 3634 O O . GLY A 1 473 ? -1.12 0.901 -1.049 1 80.69 473 GLY A O 1
ATOM 3635 N N . ALA A 1 474 ? -3.34 1.206 -1.078 1 87.31 474 ALA A N 1
ATOM 3636 C CA . ALA A 1 474 ? -3.322 1.672 -2.463 1 87.31 474 ALA A CA 1
ATOM 3637 C C . ALA A 1 474 ? -2.826 3.111 -2.549 1 87.31 474 ALA A C 1
ATOM 3639 O O . ALA A 1 474 ? -2.35 3.549 -3.6 1 87.31 474 ALA A O 1
ATOM 3640 N N . LYS A 1 475 ? -2.965 3.869 -1.519 1 87.25 475 LYS A N 1
ATOM 3641 C CA . LYS A 1 475 ? -2.701 5.305 -1.585 1 87.25 475 LYS A CA 1
ATOM 3642 C C . LYS A 1 475 ? -1.274 5.578 -2.055 1 87.25 475 LYS A C 1
ATOM 3644 O O . LYS A 1 475 ? -1.031 6.539 -2.787 1 87.25 475 LYS A O 1
ATOM 3649 N N . ASP A 1 476 ? -0.327 4.734 -1.726 1 87.44 476 ASP A N 1
ATOM 3650 C CA . ASP A 1 476 ? 1.059 4.941 -2.137 1 87.44 476 ASP A CA 1
ATOM 3651 C C . ASP A 1 476 ? 1.213 4.785 -3.648 1 87.44 476 ASP A C 1
ATOM 3653 O O . ASP A 1 476 ? 2.037 5.461 -4.266 1 87.44 476 ASP A O 1
ATOM 3657 N N . ALA A 1 477 ? 0.459 3.906 -4.164 1 91.06 477 ALA A N 1
ATOM 3658 C CA . ALA A 1 477 ? 0.493 3.682 -5.609 1 91.06 477 ALA A CA 1
ATOM 3659 C C . ALA A 1 477 ? -0.084 4.875 -6.363 1 91.06 477 ALA A C 1
ATOM 3661 O O . ALA A 1 477 ? 0.392 5.223 -7.445 1 91.06 477 ALA A O 1
ATOM 3662 N N . PHE A 1 478 ? -1.062 5.523 -5.828 1 93.12 478 PHE A N 1
ATOM 3663 C CA . PHE A 1 478 ? -1.855 6.52 -6.539 1 93.12 478 PHE A CA 1
ATOM 3664 C C . PHE A 1 478 ? -1.042 7.785 -6.781 1 93.12 478 PHE A C 1
ATOM 3666 O O . PHE A 1 478 ? -1.281 8.508 -7.754 1 93.12 478 PHE A O 1
ATOM 3673 N N . GLN A 1 479 ? -0.042 8.031 -5.934 1 92.75 479 GLN A N 1
ATOM 3674 C CA . GLN A 1 479 ? 0.795 9.203 -6.152 1 92.75 479 GLN A CA 1
ATOM 3675 C C . GLN A 1 479 ? 1.63 9.055 -7.422 1 92.75 479 GLN A C 1
ATOM 3677 O O . GLN A 1 479 ? 1.848 10.031 -8.148 1 92.75 479 GLN A O 1
ATOM 3682 N N . TYR A 1 480 ? 2.104 7.828 -7.691 1 94.25 480 TYR A N 1
ATOM 3683 C CA . TYR A 1 480 ? 2.902 7.578 -8.891 1 94.25 480 TYR A CA 1
ATOM 3684 C C . TYR A 1 480 ? 2.01 7.332 -10.102 1 94.25 480 TYR A C 1
ATOM 3686 O O . TYR A 1 480 ? 2.324 7.773 -11.211 1 94.25 480 TYR A O 1
ATOM 3694 N N . LEU A 1 481 ? 0.901 6.613 -9.859 1 95 481 LEU A N 1
ATOM 3695 C CA . LEU A 1 481 ? -0.065 6.375 -10.93 1 95 481 LEU A CA 1
ATOM 3696 C C . LEU A 1 481 ? -0.596 7.695 -11.484 1 95 481 LEU A C 1
ATOM 3698 O O . LEU A 1 481 ? -0.812 7.82 -12.695 1 95 481 LEU A O 1
ATOM 3702 N N . ASN A 1 482 ? -0.812 8.664 -10.617 1 95.44 482 ASN A N 1
ATOM 3703 C CA . ASN A 1 482 ? -1.29 9.977 -11.031 1 95.44 482 ASN A CA 1
ATOM 3704 C C . ASN A 1 482 ? -0.332 10.633 -12.016 1 95.44 482 ASN A C 1
ATOM 3706 O O . ASN A 1 482 ? -0.766 11.289 -12.969 1 95.44 482 ASN A O 1
ATOM 3710 N N . VAL A 1 483 ? 0.984 10.508 -11.781 1 96.06 483 VAL A N 1
ATOM 3711 C CA . VAL A 1 483 ? 1.989 11.062 -12.68 1 96.06 483 VAL A CA 1
ATOM 3712 C C . VAL A 1 483 ? 1.87 10.414 -14.055 1 96.06 483 VAL A C 1
ATOM 3714 O O . VAL A 1 483 ? 1.869 11.109 -15.078 1 96.06 483 VAL A O 1
ATOM 3717 N N . LEU A 1 484 ? 1.703 9.109 -14.086 1 97.19 484 LEU A N 1
ATOM 3718 C CA . LEU A 1 484 ? 1.631 8.367 -15.336 1 97.19 484 LEU A CA 1
ATOM 3719 C C . LEU A 1 484 ? 0.355 8.711 -16.094 1 97.19 484 LEU A C 1
ATOM 3721 O O . LEU A 1 484 ? 0.378 8.852 -17.328 1 97.19 484 LEU A O 1
ATOM 3725 N N . ILE A 1 485 ? -0.715 8.867 -15.414 1 97.19 485 ILE A N 1
ATOM 3726 C CA . ILE A 1 485 ? -1.987 9.195 -16.047 1 97.19 485 ILE A CA 1
ATOM 3727 C C . ILE A 1 485 ? -1.919 10.602 -16.641 1 97.19 485 ILE A C 1
ATOM 3729 O O . ILE A 1 485 ? -2.387 10.836 -17.75 1 97.19 485 ILE A O 1
ATOM 3733 N N . LYS A 1 486 ? -1.33 11.555 -15.914 1 95.88 486 LYS A N 1
ATOM 3734 C CA . LYS A 1 486 ? -1.158 12.914 -16.406 1 95.88 486 LYS A CA 1
ATOM 3735 C C . LYS A 1 486 ? -0.307 12.93 -17.672 1 95.88 486 LYS A C 1
ATOM 3737 O O . LYS A 1 486 ? -0.473 13.805 -18.531 1 95.88 486 LYS A O 1
ATOM 3742 N N . GLN A 1 487 ? 0.541 11.891 -17.812 1 97 487 GLN A N 1
ATOM 3743 C CA . GLN A 1 487 ? 1.416 11.773 -18.969 1 97 487 GLN A CA 1
ATOM 3744 C C . GLN A 1 487 ? 0.708 11.078 -20.125 1 97 487 GLN A C 1
ATOM 3746 O O . GLN A 1 487 ? 1.291 10.883 -21.203 1 97 487 GLN A O 1
ATOM 3751 N N . GLY A 1 488 ? -0.535 10.617 -19.906 1 97.81 488 GLY A N 1
ATOM 3752 C CA . GLY A 1 488 ? -1.31 10.023 -20.984 1 97.81 488 GLY A CA 1
ATOM 3753 C C . GLY A 1 488 ? -1.277 8.508 -20.984 1 97.81 488 GLY A C 1
ATOM 3754 O O . GLY A 1 488 ? -1.433 7.875 -22.031 1 97.81 488 GLY A O 1
ATOM 3755 N N . LEU A 1 489 ? -1.148 7.863 -19.875 1 98 489 LEU A N 1
ATOM 3756 C CA . LEU A 1 489 ? -1.101 6.414 -19.719 1 98 489 LEU A CA 1
ATOM 3757 C C . LEU A 1 489 ? -2.309 5.758 -20.391 1 98 489 LEU A C 1
ATOM 3759 O O . LEU A 1 489 ? -3.451 6.117 -20.094 1 98 489 LEU A O 1
ATOM 3763 N N . THR A 1 490 ? -2.074 4.82 -21.281 1 98 490 THR A N 1
ATOM 3764 C CA . THR A 1 490 ? -3.145 4.062 -21.938 1 98 490 THR A CA 1
ATOM 3765 C C . THR A 1 490 ? -3.348 2.719 -21.234 1 98 490 THR A C 1
ATOM 3767 O O . THR A 1 490 ? -2.479 2.26 -20.5 1 98 490 THR A O 1
ATOM 3770 N N . VAL A 1 491 ? -4.5 2.109 -21.516 1 97.06 491 VAL A N 1
ATOM 3771 C CA . VAL A 1 491 ? -4.82 0.8 -20.969 1 97.06 491 VAL A CA 1
ATOM 3772 C C . VAL A 1 491 ? -3.799 -0.23 -21.438 1 97.06 491 VAL A C 1
ATOM 3774 O O . VAL A 1 491 ? -3.443 -1.15 -20.703 1 97.06 491 VAL A O 1
ATOM 3777 N N . ASP A 1 492 ? -3.234 -0.089 -22.641 1 96.94 492 ASP A N 1
ATOM 3778 C CA . ASP A 1 492 ? -2.242 -1.007 -23.188 1 96.94 492 ASP A CA 1
ATOM 3779 C C . ASP A 1 492 ? -0.907 -0.874 -22.453 1 96.94 492 ASP A C 1
ATOM 3781 O O . ASP A 1 492 ? -0.271 -1.877 -22.125 1 96.94 492 ASP A O 1
ATOM 3785 N N . GLU A 1 493 ? -0.511 0.405 -22.188 1 96.56 493 GLU A N 1
ATOM 3786 C CA . GLU A 1 493 ? 0.722 0.652 -21.453 1 96.56 493 GLU A CA 1
ATOM 3787 C C . GLU A 1 493 ? 0.61 0.156 -20.016 1 96.56 493 GLU A C 1
ATOM 3789 O O . GLU A 1 493 ? 1.56 -0.415 -19.469 1 96.56 493 GLU A O 1
ATOM 3794 N N . LEU A 1 494 ? -0.546 0.421 -19.438 1 96.19 494 LEU A N 1
ATOM 3795 C CA . LEU A 1 494 ? -0.804 -0.063 -18.078 1 96.19 494 LEU A CA 1
ATOM 3796 C C . LEU A 1 494 ? -0.721 -1.585 -18.016 1 96.19 494 LEU A C 1
ATOM 3798 O O . LEU A 1 494 ? -0.073 -2.143 -17.125 1 96.19 494 LEU A O 1
ATOM 3802 N N . GLY A 1 495 ? -1.311 -2.268 -18.969 1 94.62 495 GLY A N 1
ATOM 3803 C CA . GLY A 1 495 ? -1.311 -3.721 -19.031 1 94.62 495 GLY A CA 1
ATOM 3804 C C . GLY A 1 495 ? 0.066 -4.309 -19.281 1 94.62 495 GLY A C 1
ATOM 3805 O O . GLY A 1 495 ? 0.294 -5.496 -19.031 1 94.62 495 GLY A O 1
ATOM 3806 N N . ASP A 1 496 ? 1 -3.494 -19.719 1 94.5 496 ASP A N 1
ATOM 3807 C CA . ASP A 1 496 ? 2.326 -3.984 -20.078 1 94.5 496 ASP A CA 1
ATOM 3808 C C . ASP A 1 496 ? 3.312 -3.801 -18.938 1 94.5 496 ASP A C 1
ATOM 3810 O O . ASP A 1 496 ? 4.477 -4.199 -19.031 1 94.5 496 ASP A O 1
ATOM 3814 N N . MET A 1 497 ? 2.871 -3.242 -17.828 1 93.25 497 MET A N 1
ATOM 3815 C CA . MET A 1 497 ? 3.746 -2.994 -16.688 1 93.25 497 MET A CA 1
ATOM 3816 C C . MET A 1 497 ? 4.066 -4.293 -15.961 1 93.25 497 MET A C 1
ATOM 3818 O O . MET A 1 497 ? 3.379 -5.297 -16.141 1 93.25 497 MET A O 1
ATOM 3822 N N . ASP A 1 498 ? 5.227 -4.25 -15.25 1 91 498 ASP A N 1
ATOM 3823 C CA . ASP A 1 498 ? 5.582 -5.348 -14.359 1 91 498 ASP A CA 1
ATOM 3824 C C . ASP A 1 498 ? 4.879 -5.211 -13.008 1 91 498 ASP A C 1
ATOM 3826 O O . ASP A 1 498 ? 5.266 -4.383 -12.18 1 91 498 ASP A O 1
ATOM 3830 N N . GLU A 1 499 ? 3.908 -6.012 -12.812 1 85.25 499 GLU A N 1
ATOM 3831 C CA . GLU A 1 499 ? 3.141 -5.91 -11.578 1 85.25 499 GLU A CA 1
ATOM 3832 C C . GLU A 1 499 ? 3.77 -6.746 -10.469 1 85.25 499 GLU A C 1
ATOM 3834 O O . GLU A 1 499 ? 4.383 -7.785 -10.734 1 85.25 499 GLU A O 1
ATOM 3839 N N . LEU A 1 500 ? 3.803 -6.246 -9.32 1 76.75 500 LEU A N 1
ATOM 3840 C CA . LEU A 1 500 ? 4.129 -7.02 -8.125 1 76.75 500 LEU A CA 1
ATOM 3841 C C . LEU A 1 500 ? 2.873 -7.605 -7.492 1 76.75 500 LEU A C 1
ATOM 3843 O O . LEU A 1 500 ? 2.154 -6.914 -6.77 1 76.75 500 LEU A O 1
ATOM 3847 N N . PHE A 1 501 ? 2.533 -8.844 -8.148 1 58.28 501 PHE A N 1
ATOM 3848 C CA . PHE A 1 501 ? 1.37 -9.688 -7.887 1 58.28 501 PHE A CA 1
ATOM 3849 C C . PHE A 1 501 ? 0.194 -8.852 -7.398 1 58.28 501 PHE A C 1
ATOM 3851 O O . PHE A 1 501 ? -0.092 -7.789 -7.953 1 58.28 501 PHE A O 1
ATOM 3858 N N . LEU A 1 502 ? -0.246 -9.469 -6.125 1 53.91 502 LEU A N 1
ATOM 3859 C CA . LEU A 1 502 ? -1.514 -9.273 -5.43 1 53.91 502 LEU A CA 1
ATOM 3860 C C . LEU A 1 502 ? -1.603 -7.863 -4.848 1 53.91 502 LEU A C 1
ATOM 3862 O O . LEU A 1 502 ? -1.36 -7.664 -3.654 1 53.91 502 LEU A O 1
ATOM 3866 N N . ASN A 1 503 ? -1.209 -7 -5.629 1 59.69 503 ASN A N 1
ATOM 3867 C CA . ASN A 1 503 ? -1.271 -5.586 -5.27 1 59.69 503 ASN A CA 1
ATOM 3868 C C . ASN A 1 503 ? -2.709 -5.129 -5.039 1 59.69 503 ASN A C 1
ATOM 3870 O O . ASN A 1 503 ? -3.65 -5.762 -5.52 1 59.69 503 ASN A O 1
ATOM 3874 N N . PRO A 1 504 ? -2.832 -4.262 -4.094 1 59.38 504 PRO A N 1
ATOM 3875 C CA . PRO A 1 504 ? -4.203 -3.801 -3.859 1 59.38 504 PRO A CA 1
ATOM 3876 C C . PRO A 1 504 ? -4.887 -3.311 -5.133 1 59.38 504 PRO A C 1
ATOM 3878 O O . PRO A 1 504 ? -6.109 -3.42 -5.266 1 59.38 504 PRO A O 1
ATOM 3881 N N . THR A 1 505 ? -4.004 -2.949 -5.949 1 67.5 505 THR A N 1
ATOM 3882 C CA . THR A 1 505 ? -4.656 -2.471 -7.164 1 67.5 505 THR A CA 1
ATOM 3883 C C . THR A 1 505 ? -4.457 -3.457 -8.312 1 67.5 505 THR A C 1
ATOM 3885 O O . THR A 1 505 ? -3.324 -3.734 -8.711 1 67.5 505 THR A O 1
ATOM 3888 N N . HIS A 1 506 ? -5.457 -4.031 -8.75 1 76 506 HIS A N 1
ATOM 3889 C CA . HIS A 1 506 ? -5.438 -5.004 -9.836 1 76 506 HIS A CA 1
ATOM 3890 C C . HIS A 1 506 ? -5.59 -4.32 -11.188 1 76 506 HIS A C 1
ATOM 3892 O O . HIS A 1 506 ? -6.09 -4.926 -12.141 1 76 506 HIS A O 1
ATOM 3898 N N . PHE A 1 507 ? -5.172 -3.115 -11.234 1 89.25 507 PHE A N 1
ATOM 3899 C CA . PHE A 1 507 ? -5.395 -2.355 -12.461 1 89.25 507 PHE A CA 1
ATOM 3900 C C . PHE A 1 507 ? -4.551 -2.91 -13.602 1 89.25 507 PHE A C 1
ATOM 3902 O O . PHE A 1 507 ? -5.027 -3.031 -14.734 1 89.25 507 PHE A O 1
ATOM 3909 N N . ILE A 1 508 ? -3.355 -3.352 -13.312 1 89.44 508 ILE A N 1
ATOM 3910 C CA . ILE A 1 508 ? -2.422 -3.789 -14.352 1 89.44 508 ILE A CA 1
ATOM 3911 C C . ILE A 1 508 ? -2.893 -5.117 -14.938 1 89.44 508 ILE A C 1
ATOM 3913 O O . ILE A 1 508 ? -3.057 -5.238 -16.156 1 89.44 508 ILE A O 1
ATOM 3917 N N . GLN A 1 509 ? -3.225 -6.055 -14.133 1 89.12 509 GLN A N 1
ATOM 3918 C CA . GLN A 1 509 ? -3.619 -7.383 -14.586 1 89.12 509 GLN A CA 1
ATOM 3919 C C . GLN A 1 509 ? -4.926 -7.328 -15.375 1 89.12 509 GLN A C 1
ATOM 3921 O O . GLN A 1 509 ? -5.066 -7.996 -16.406 1 89.12 509 GLN A O 1
ATOM 3926 N N . LEU A 1 510 ? -5.816 -6.547 -14.898 1 90.88 510 LEU A N 1
ATOM 3927 C CA . LEU A 1 510 ? -7.109 -6.469 -15.57 1 90.88 510 LEU A CA 1
ATOM 3928 C C . LEU A 1 510 ? -6.992 -5.707 -16.891 1 90.88 510 LEU A C 1
ATOM 3930 O O . LEU A 1 510 ? -7.664 -6.043 -17.859 1 90.88 510 LEU A O 1
ATOM 3934 N N . SER A 1 511 ? -6.176 -4.723 -16.859 1 93.44 511 SER A N 1
ATOM 3935 C CA . SER A 1 511 ? -5.926 -4.008 -18.109 1 93.44 511 SER A CA 1
ATOM 3936 C C . SER A 1 511 ? -5.254 -4.91 -19.141 1 93.44 511 SER A C 1
ATOM 3938 O O . SER A 1 511 ? -5.508 -4.793 -20.344 1 93.44 511 SER A O 1
ATOM 3940 N N . ARG A 1 512 ? -4.402 -5.785 -18.656 1 93.44 512 ARG A N 1
ATOM 3941 C CA . ARG A 1 512 ? -3.711 -6.723 -19.531 1 93.44 512 ARG A CA 1
ATOM 3942 C C . ARG A 1 512 ? -4.699 -7.633 -20.25 1 93.44 512 ARG A C 1
ATOM 3944 O O . ARG A 1 512 ? -4.469 -8.023 -21.391 1 93.44 512 ARG A O 1
ATOM 3951 N N . LEU A 1 513 ? -5.84 -7.883 -19.672 1 93.25 513 LEU A N 1
ATOM 3952 C CA . LEU A 1 513 ? -6.867 -8.734 -20.266 1 93.25 513 LEU A CA 1
ATOM 3953 C C . LEU A 1 513 ? -7.59 -8.008 -21.391 1 93.25 513 LEU A C 1
ATOM 3955 O O . LEU A 1 513 ? -8.242 -8.633 -22.234 1 93.25 513 LEU A O 1
ATOM 3959 N N . ARG A 1 514 ? -7.461 -6.699 -21.422 1 92.31 514 ARG A N 1
ATOM 3960 C CA . ARG A 1 514 ? -8.109 -5.922 -22.469 1 92.31 514 ARG A CA 1
ATOM 3961 C C . ARG A 1 514 ? -7.094 -5.395 -23.469 1 92.31 514 ARG A C 1
ATOM 3963 O O . ARG A 1 514 ? -7.461 -4.934 -24.547 1 92.31 514 ARG A O 1
ATOM 3970 N N . ALA A 1 515 ? -5.879 -5.492 -23.062 1 87.31 515 ALA A N 1
ATOM 3971 C CA . ALA A 1 515 ? -4.816 -5 -23.922 1 87.31 515 ALA A CA 1
ATOM 3972 C C . ALA A 1 515 ? -4.812 -5.742 -25.266 1 87.31 515 ALA A C 1
ATOM 3974 O O . ALA A 1 515 ? -5.074 -6.945 -25.312 1 87.31 515 ALA A O 1
ATOM 3975 N N . GLY A 1 516 ? -4.547 -5.035 -26.359 1 86.44 516 GLY A N 1
ATOM 3976 C CA . GLY A 1 516 ? -4.461 -5.625 -27.688 1 86.44 516 GLY A CA 1
ATOM 3977 C C . GLY A 1 516 ? -5.789 -5.645 -28.422 1 86.44 516 GLY A C 1
ATOM 3978 O O . GLY A 1 516 ? -5.828 -5.848 -29.625 1 86.44 516 GLY A O 1
ATOM 3979 N N . SER A 1 517 ? -6.855 -5.438 -27.672 1 91.62 517 SER A N 1
ATOM 3980 C CA . SER A 1 517 ? -8.172 -5.461 -28.297 1 91.62 517 SER A CA 1
ATOM 3981 C C . SER A 1 517 ? -8.375 -4.238 -29.188 1 91.62 517 SER A C 1
ATOM 3983 O O . SER A 1 517 ? -8.047 -3.117 -28.797 1 91.62 517 SER A O 1
ATOM 3985 N N . LYS A 1 518 ? -8.906 -4.5 -30.312 1 89.06 518 LYS A N 1
ATOM 3986 C CA . LYS A 1 518 ? -9.211 -3.387 -31.203 1 89.06 518 LYS A CA 1
ATOM 3987 C C . LYS A 1 518 ? -10.344 -2.531 -30.656 1 89.06 518 LYS A C 1
ATOM 3989 O O . LYS A 1 518 ? -10.297 -1.302 -30.719 1 89.06 518 LYS A O 1
ATOM 3994 N N . ASN A 1 519 ? -11.336 -3.232 -30.141 1 90.88 519 ASN A N 1
ATOM 3995 C CA . ASN A 1 519 ? -12.461 -2.562 -29.5 1 90.88 519 ASN A CA 1
ATOM 3996 C C . ASN A 1 519 ? -12.492 -2.816 -28 1 90.88 519 ASN A C 1
ATOM 3998 O O . ASN A 1 519 ? -12.641 -3.957 -27.562 1 90.88 519 ASN A O 1
ATOM 4002 N N . LEU A 1 520 ? -12.398 -1.716 -27.297 1 92.56 520 LEU A N 1
ATOM 4003 C CA . LEU A 1 520 ? -12.406 -1.852 -25.844 1 92.56 520 LEU A CA 1
ATOM 4004 C C . LEU A 1 520 ? -13.836 -2 -25.312 1 92.56 520 LEU A C 1
ATOM 4006 O O . LEU A 1 520 ? -14.727 -1.259 -25.719 1 92.56 520 LEU A O 1
ATOM 4010 N N . VAL A 1 521 ? -14.016 -3 -24.516 1 92.69 521 VAL A N 1
ATOM 4011 C CA . VAL A 1 521 ? -15.281 -3.193 -23.812 1 92.69 521 VAL A CA 1
ATOM 4012 C C . VAL A 1 521 ? -15.031 -3.279 -22.312 1 92.69 521 VAL A C 1
ATOM 4014 O O . VAL A 1 521 ? -13.945 -3.674 -21.875 1 92.69 521 VAL A O 1
ATOM 4017 N N . SER A 1 522 ? -16.031 -2.875 -21.547 1 91.31 522 SER A N 1
ATOM 4018 C CA . SER A 1 522 ? -15.922 -2.883 -20.094 1 91.31 522 SER A CA 1
ATOM 4019 C C . SER A 1 522 ? -15.664 -4.289 -19.562 1 91.31 522 SER A C 1
ATOM 4021 O O . SER A 1 522 ? -16.047 -5.277 -20.188 1 91.31 522 SER A O 1
ATOM 4023 N N . LEU A 1 523 ? -14.961 -4.277 -18.484 1 89.62 523 LEU A N 1
ATOM 4024 C CA . LEU A 1 523 ? -14.633 -5.527 -17.812 1 89.62 523 LEU A CA 1
ATOM 4025 C C . LEU A 1 523 ? -14.906 -5.426 -16.312 1 89.62 523 LEU A C 1
ATOM 4027 O O . LEU A 1 523 ? -14.438 -4.492 -15.656 1 89.62 523 LEU A O 1
ATOM 4031 N N . MET B 1 1 ? -13.352 -40.969 -20.422 1 74.38 1 MET B N 1
ATOM 4032 C CA . MET B 1 1 ? -13.648 -39.906 -19.469 1 74.38 1 MET B CA 1
ATOM 4033 C C . MET B 1 1 ? -14.93 -39.188 -19.875 1 74.38 1 MET B C 1
ATOM 4035 O O . MET B 1 1 ? -15.195 -38.969 -21.062 1 74.38 1 MET B O 1
ATOM 4039 N N . LYS B 1 2 ? -15.891 -38.938 -19.016 1 91.25 2 LYS B N 1
ATOM 4040 C CA . LYS B 1 2 ? -17.109 -38.156 -19.266 1 91.25 2 LYS B CA 1
ATOM 4041 C C . LYS B 1 2 ? -16.766 -36.719 -19.641 1 91.25 2 LYS B C 1
ATOM 4043 O O . LYS B 1 2 ? -15.828 -36.125 -19.078 1 91.25 2 LYS B O 1
ATOM 4048 N N . VAL B 1 3 ? -17.391 -36.219 -20.688 1 95.69 3 VAL B N 1
ATOM 4049 C CA . VAL B 1 3 ? -17.125 -34.875 -21.172 1 95.69 3 VAL B CA 1
ATOM 4050 C C . VAL B 1 3 ? -18.359 -34 -20.984 1 95.69 3 VAL B C 1
ATOM 4052 O O . VAL B 1 3 ? -19.469 -34.406 -21.391 1 95.69 3 VAL B O 1
ATOM 4055 N N . TRP B 1 4 ? -18.234 -32.906 -20.312 1 96.75 4 TRP B N 1
ATOM 4056 C CA . TRP B 1 4 ? -19.234 -31.859 -20.234 1 96.75 4 TRP B CA 1
ATOM 4057 C C . TRP B 1 4 ? -18.984 -30.766 -21.266 1 96.75 4 TRP B C 1
ATOM 4059 O O . TRP B 1 4 ? -18 -30.031 -21.156 1 96.75 4 TRP B O 1
ATOM 4069 N N . ASN B 1 5 ? -19.812 -30.688 -22.266 1 96.75 5 ASN B N 1
ATOM 4070 C CA . ASN B 1 5 ? -19.734 -29.578 -23.219 1 96.75 5 ASN B CA 1
ATOM 4071 C C . ASN B 1 5 ? -20.312 -28.297 -22.609 1 96.75 5 ASN B C 1
ATOM 4073 O O . ASN B 1 5 ? -21.516 -28.078 -22.641 1 96.75 5 ASN B O 1
ATOM 4077 N N . ALA B 1 6 ? -19.453 -27.422 -22.234 1 96.62 6 ALA B N 1
ATOM 4078 C CA . ALA B 1 6 ? -19.859 -26.219 -21.5 1 96.62 6 ALA B CA 1
ATOM 4079 C C . ALA B 1 6 ? -20.109 -25.062 -22.453 1 96.62 6 ALA B C 1
ATOM 4081 O O . ALA B 1 6 ? -20.531 -23.969 -22.016 1 96.62 6 ALA B O 1
ATOM 4082 N N . ARG B 1 7 ? -19.969 -25.203 -23.688 1 96.06 7 ARG B N 1
ATOM 4083 C CA . ARG B 1 7 ? -19.922 -24.109 -24.656 1 96.06 7 ARG B CA 1
ATOM 4084 C C . ARG B 1 7 ? -21.219 -23.297 -24.609 1 96.06 7 ARG B C 1
ATOM 4086 O O . ARG B 1 7 ? -21.188 -22.062 -24.656 1 96.06 7 ARG B O 1
ATOM 4093 N N . ASN B 1 8 ? -22.312 -23.969 -24.5 1 94.5 8 ASN B N 1
ATOM 4094 C CA . ASN B 1 8 ? -23.594 -23.266 -24.594 1 94.5 8 ASN B CA 1
ATOM 4095 C C . ASN B 1 8 ? -24.219 -23.031 -23.219 1 94.5 8 ASN B C 1
ATOM 4097 O O . ASN B 1 8 ? -25.312 -22.484 -23.109 1 94.5 8 ASN B O 1
ATOM 4101 N N . ASP B 1 9 ? -23.516 -23.391 -22.172 1 95.44 9 ASP B N 1
ATOM 4102 C CA . ASP B 1 9 ? -24 -23.156 -20.812 1 95.44 9 ASP B CA 1
ATOM 4103 C C . ASP B 1 9 ? -23.547 -21.797 -20.312 1 95.44 9 ASP B C 1
ATOM 4105 O O . ASP B 1 9 ? -22.453 -21.312 -20.656 1 95.44 9 ASP B O 1
ATOM 4109 N N . HIS B 1 10 ? -24.438 -21.188 -19.578 1 92.62 10 HIS B N 1
ATOM 4110 C CA . HIS B 1 10 ? -24.094 -19.922 -18.938 1 92.62 10 HIS B CA 1
ATOM 4111 C C . HIS B 1 10 ? -24.141 -20.062 -17.406 1 92.62 10 HIS B C 1
ATOM 4113 O O . HIS B 1 10 ? -25.234 -20.047 -16.828 1 92.62 10 HIS B O 1
ATOM 4119 N N . LEU B 1 11 ? -22.969 -20.156 -16.828 1 92.19 11 LEU B N 1
ATOM 4120 C CA . LEU B 1 11 ? -22.875 -20.312 -15.383 1 92.19 11 LEU B CA 1
ATOM 4121 C C . LEU B 1 11 ? -22.438 -19.016 -14.719 1 92.19 11 LEU B C 1
ATOM 4123 O O . LEU B 1 11 ? -21.625 -18.266 -15.266 1 92.19 11 LEU B O 1
ATOM 4127 N N . THR B 1 12 ? -23 -18.797 -13.539 1 90 12 THR B N 1
ATOM 4128 C CA . THR B 1 12 ? -22.5 -17.719 -12.688 1 90 12 THR B CA 1
ATOM 4129 C C . THR B 1 12 ? -21.141 -18.094 -12.086 1 90 12 THR B C 1
ATOM 4131 O O . THR B 1 12 ? -20.703 -19.234 -12.172 1 90 12 THR B O 1
ATOM 4134 N N . ILE B 1 13 ? -20.5 -17.141 -11.523 1 90.12 13 ILE B N 1
ATOM 4135 C CA . ILE B 1 13 ? -19.203 -17.359 -10.875 1 90.12 13 ILE B CA 1
ATOM 4136 C C . ILE B 1 13 ? -19.344 -18.406 -9.773 1 90.12 13 ILE B C 1
ATOM 4138 O O . ILE B 1 13 ? -18.516 -19.312 -9.664 1 90.12 13 ILE B O 1
ATOM 4142 N N . ASN B 1 14 ? -20.422 -18.312 -8.977 1 88.5 14 ASN B N 1
ATOM 4143 C CA . ASN B 1 14 ? -20.656 -19.266 -7.898 1 88.5 14 ASN B CA 1
ATOM 4144 C C . ASN B 1 14 ? -20.906 -20.672 -8.438 1 88.5 14 ASN B C 1
ATOM 4146 O O . ASN B 1 14 ? -20.469 -21.656 -7.828 1 88.5 14 ASN B O 1
ATOM 4150 N N . GLN B 1 15 ? -21.609 -20.734 -9.516 1 92.81 15 GLN B N 1
ATOM 4151 C CA . GLN B 1 15 ? -21.859 -22.031 -10.125 1 92.81 15 GLN B CA 1
ATOM 4152 C C . GLN B 1 15 ? -20.578 -22.641 -10.672 1 92.81 15 GLN B C 1
ATOM 4154 O O . GLN B 1 15 ? -20.391 -23.859 -10.594 1 92.81 15 GLN B O 1
ATOM 4159 N N . TRP B 1 16 ? -19.734 -21.797 -11.227 1 94.38 16 TRP B N 1
ATOM 4160 C CA . TRP B 1 16 ? -18.438 -22.297 -11.68 1 94.38 16 TRP B CA 1
ATOM 4161 C C . TRP B 1 16 ? -17.641 -22.844 -10.508 1 94.38 16 TRP B C 1
ATOM 4163 O O . TRP B 1 16 ? -17.047 -23.922 -10.602 1 94.38 16 TRP B O 1
ATOM 4173 N N . ALA B 1 17 ? -17.578 -22.125 -9.43 1 92.5 17 ALA B N 1
ATOM 4174 C CA . ALA B 1 17 ? -16.844 -22.578 -8.25 1 92.5 17 ALA B CA 1
ATOM 4175 C C . ALA B 1 17 ? -17.375 -23.906 -7.754 1 92.5 17 ALA B C 1
ATOM 4177 O O . ALA B 1 17 ? -16.594 -24.797 -7.398 1 92.5 17 ALA B O 1
ATOM 4178 N N . THR B 1 18 ? -18.719 -24.047 -7.762 1 93.88 18 THR B N 1
ATOM 4179 C CA . THR B 1 18 ? -19.344 -25.297 -7.324 1 93.88 18 THR B CA 1
ATOM 4180 C C . THR B 1 18 ? -18.984 -26.438 -8.258 1 93.88 18 THR B C 1
ATOM 4182 O O . THR B 1 18 ? -18.688 -27.547 -7.797 1 93.88 18 THR B O 1
ATOM 4185 N N . ARG B 1 19 ? -19.016 -26.156 -9.539 1 95.56 19 ARG B N 1
ATOM 4186 C CA . ARG B 1 19 ? -18.672 -27.188 -10.516 1 95.56 19 ARG B CA 1
ATOM 4187 C C . ARG B 1 19 ? -17.219 -27.656 -10.344 1 95.56 19 ARG B C 1
ATOM 4189 O O . ARG B 1 19 ? -16.922 -28.844 -10.5 1 95.56 19 ARG B O 1
ATOM 4196 N N . ILE B 1 20 ? -16.344 -26.75 -10.102 1 96.69 20 ILE B N 1
ATOM 4197 C CA . ILE B 1 20 ? -14.945 -27.078 -9.875 1 96.69 20 ILE B CA 1
ATOM 4198 C C . ILE B 1 20 ? -14.812 -27.984 -8.656 1 96.69 20 ILE B C 1
ATOM 4200 O O . ILE B 1 20 ? -14.102 -28.984 -8.688 1 96.69 20 ILE B O 1
ATOM 4204 N N . ASP B 1 21 ? -15.539 -27.641 -7.602 1 95.5 21 ASP B N 1
ATOM 4205 C CA . ASP B 1 21 ? -15.531 -28.453 -6.387 1 95.5 21 ASP B CA 1
ATOM 4206 C C . ASP B 1 21 ? -15.984 -29.891 -6.684 1 95.5 21 ASP B C 1
ATOM 4208 O O . ASP B 1 21 ? -15.359 -30.844 -6.234 1 95.5 21 ASP B O 1
ATOM 4212 N N . GLU B 1 22 ? -17.031 -29.984 -7.426 1 95.75 22 GLU B N 1
ATOM 4213 C CA . GLU B 1 22 ? -17.609 -31.281 -7.75 1 95.75 22 GLU B CA 1
ATOM 4214 C C . GLU B 1 22 ? -16.641 -32.156 -8.539 1 95.75 22 GLU B C 1
ATOM 4216 O O . GLU B 1 22 ? -16.5 -33.344 -8.281 1 95.75 22 GLU B O 1
ATOM 4221 N N . ILE B 1 23 ? -15.969 -31.484 -9.422 1 96.56 23 ILE B N 1
ATOM 4222 C CA . ILE B 1 23 ? -15.039 -32.219 -10.273 1 96.56 23 ILE B CA 1
ATOM 4223 C C . ILE B 1 23 ? -13.828 -32.656 -9.453 1 96.56 23 ILE B C 1
ATOM 4225 O O . ILE B 1 23 ? -13.383 -33.812 -9.57 1 96.56 23 ILE B O 1
ATOM 4229 N N . LEU B 1 24 ? -13.32 -31.828 -8.633 1 94.38 24 LEU B N 1
ATOM 4230 C CA . LEU B 1 24 ? -12.148 -32.125 -7.828 1 94.38 24 LEU B CA 1
ATOM 4231 C C . LEU B 1 24 ? -12.445 -33.25 -6.828 1 94.38 24 LEU B C 1
ATOM 4233 O O . LEU B 1 24 ? -11.555 -34.031 -6.469 1 94.38 24 LEU B O 1
ATOM 4237 N N . GLU B 1 25 ? -13.664 -33.375 -6.414 1 93.19 25 GLU B N 1
ATOM 4238 C CA . GLU B 1 25 ? -14.039 -34.312 -5.383 1 93.19 25 GLU B CA 1
ATOM 4239 C C . GLU B 1 25 ? -14.523 -35.625 -5.996 1 93.19 25 GLU B C 1
ATOM 4241 O O . GLU B 1 25 ? -14.727 -36.625 -5.289 1 93.19 25 GLU B O 1
ATOM 4246 N N . ALA B 1 26 ? -14.656 -35.594 -7.273 1 93.81 26 ALA B N 1
ATOM 4247 C CA . ALA B 1 26 ? -15.172 -36.781 -7.93 1 93.81 26 ALA B CA 1
ATOM 4248 C C . ALA B 1 26 ? -14.18 -37.938 -7.832 1 93.81 26 ALA B C 1
ATOM 4250 O O . ALA B 1 26 ? -13 -37.781 -8.164 1 93.81 26 ALA B O 1
ATOM 4251 N N . PRO B 1 27 ? -14.586 -39.094 -7.465 1 89.25 27 PRO B N 1
ATOM 4252 C CA . PRO B 1 27 ? -13.68 -40.25 -7.277 1 89.25 27 PRO B CA 1
ATOM 4253 C C . PRO B 1 27 ? -13.078 -40.75 -8.586 1 89.25 27 PRO B C 1
ATOM 4255 O O . PRO B 1 27 ? -11.984 -41.312 -8.594 1 89.25 27 PRO B O 1
ATOM 4258 N N . ASP B 1 28 ? -13.773 -40.562 -9.719 1 88.12 28 ASP B N 1
ATOM 4259 C CA . ASP B 1 28 ? -13.281 -41.062 -11 1 88.12 28 ASP B CA 1
ATOM 4260 C C . ASP B 1 28 ? -12.547 -39.969 -11.773 1 88.12 28 ASP B C 1
ATOM 4262 O O . ASP B 1 28 ? -12.352 -40.094 -12.984 1 88.12 28 ASP B O 1
ATOM 4266 N N . GLY B 1 29 ? -12.164 -38.875 -11.109 1 88.38 29 GLY B N 1
ATOM 4267 C CA . GLY B 1 29 ? -11.422 -37.781 -11.742 1 88.38 29 GLY B CA 1
ATOM 4268 C C . GLY B 1 29 ? -12.32 -36.719 -12.352 1 88.38 29 GLY B C 1
ATOM 4269 O O . GLY B 1 29 ? -11.836 -35.688 -12.812 1 88.38 29 GLY B O 1
ATOM 4270 N N . GLY B 1 30 ? -13.625 -36.938 -12.344 1 89.5 30 GLY B N 1
ATOM 4271 C CA . GLY B 1 30 ? -14.594 -35.938 -12.773 1 89.5 30 GLY B CA 1
ATOM 4272 C C . GLY B 1 30 ? -14.656 -35.781 -14.281 1 89.5 30 GLY B C 1
ATOM 4273 O O . GLY B 1 30 ? -13.953 -36.469 -15.016 1 89.5 30 GLY B O 1
ATOM 4274 N N . GLU B 1 31 ? -15.484 -34.875 -14.75 1 95.31 31 GLU B N 1
ATOM 4275 C CA . GLU B 1 31 ? -15.719 -34.656 -16.172 1 95.31 31 GLU B CA 1
ATOM 4276 C C . GLU B 1 31 ? -14.695 -33.688 -16.766 1 95.31 31 GLU B C 1
ATOM 4278 O O . GLU B 1 31 ? -14.234 -32.781 -16.078 1 95.31 31 GLU B O 1
ATOM 4283 N N . VAL B 1 32 ? -14.375 -34 -18.016 1 97.75 32 VAL B N 1
ATOM 4284 C CA . VAL B 1 32 ? -13.648 -33 -18.812 1 97.75 32 VAL B CA 1
ATOM 4285 C C . VAL B 1 32 ? -14.562 -31.812 -19.109 1 97.75 32 VAL B C 1
ATOM 4287 O O . VAL B 1 32 ? -15.727 -31.984 -19.469 1 97.75 32 VAL B O 1
ATOM 4290 N N . ILE B 1 33 ? -14.086 -30.625 -18.859 1 98.38 33 ILE B N 1
ATOM 4291 C CA . ILE B 1 33 ? -14.797 -29.406 -19.266 1 98.38 33 ILE B CA 1
ATOM 4292 C C . ILE B 1 33 ? -14.398 -29.047 -20.703 1 98.38 33 ILE B C 1
ATOM 4294 O O . ILE B 1 33 ? -13.242 -28.703 -20.953 1 98.38 33 ILE B O 1
ATOM 4298 N N . TYR B 1 34 ? -15.328 -29.078 -21.578 1 98.19 34 TYR B N 1
ATOM 4299 C CA . TYR B 1 34 ? -15.102 -28.844 -23 1 98.19 34 TYR B CA 1
ATOM 4300 C C . TYR B 1 34 ? -15.797 -27.578 -23.469 1 98.19 34 TYR B C 1
ATOM 4302 O O . TYR B 1 34 ? -17.016 -27.562 -23.656 1 98.19 34 TYR B O 1
ATOM 4310 N N . ASN B 1 35 ? -15.039 -26.453 -23.625 1 98.31 35 ASN B N 1
ATOM 4311 C CA . ASN B 1 35 ? -15.539 -25.172 -24.109 1 98.31 35 ASN B CA 1
ATOM 4312 C C . ASN B 1 35 ? -14.883 -24.781 -25.438 1 98.31 35 ASN B C 1
ATOM 4314 O O . ASN B 1 35 ? -14.039 -23.891 -25.469 1 98.31 35 ASN B O 1
ATOM 4318 N N . VAL B 1 36 ? -15.281 -25.438 -26.5 1 97.94 36 VAL B N 1
ATOM 4319 C CA . VAL B 1 36 ? -14.711 -25.234 -27.828 1 97.94 36 VAL B CA 1
ATOM 4320 C C . VAL B 1 36 ? -15.836 -24.938 -28.828 1 97.94 36 VAL B C 1
ATOM 4322 O O . VAL B 1 36 ? -16.891 -25.562 -28.766 1 97.94 36 VAL B O 1
ATOM 4325 N N . ASP B 1 37 ? -15.633 -23.969 -29.672 1 96.88 37 ASP B N 1
ATOM 4326 C CA . ASP B 1 37 ? -16.562 -23.672 -30.75 1 96.88 37 ASP B CA 1
ATOM 4327 C C . ASP B 1 37 ? -16.297 -24.578 -31.953 1 96.88 37 ASP B C 1
ATOM 4329 O O . ASP B 1 37 ? -15.523 -24.219 -32.844 1 96.88 37 ASP B O 1
ATOM 4333 N N . GLU B 1 38 ? -17.047 -25.5 -32.156 1 93.81 38 GLU B N 1
ATOM 4334 C CA . GLU B 1 38 ? -16.828 -26.484 -33.219 1 93.81 38 GLU B CA 1
ATOM 4335 C C . GLU B 1 38 ? -17.25 -25.938 -34.562 1 93.81 38 GLU B C 1
ATOM 4337 O O . GLU B 1 38 ? -16.891 -26.484 -35.594 1 93.81 38 GLU B O 1
ATOM 4342 N N . ASN B 1 39 ? -17.922 -24.828 -34.531 1 94.75 39 ASN B N 1
ATOM 4343 C CA . ASN B 1 39 ? -18.391 -24.266 -35.781 1 94.75 39 ASN B CA 1
ATOM 4344 C C . ASN B 1 39 ? -17.359 -23.328 -36.406 1 94.75 39 ASN B C 1
ATOM 4346 O O . ASN B 1 39 ? -17.516 -22.906 -37.531 1 94.75 39 ASN B O 1
ATOM 4350 N N . ASP B 1 40 ? -16.375 -22.984 -35.625 1 95.44 40 ASP B N 1
ATOM 4351 C CA . ASP B 1 40 ? -15.289 -22.188 -36.219 1 95.44 40 ASP B CA 1
ATOM 4352 C C . ASP B 1 40 ? -14.312 -23.078 -36.969 1 95.44 40 ASP B C 1
ATOM 4354 O O . ASP B 1 40 ? -13.547 -23.828 -36.375 1 95.44 40 ASP B O 1
ATOM 4358 N N . PRO B 1 41 ? -14.281 -22.953 -38.281 1 93.62 41 PRO B N 1
ATOM 4359 C CA . PRO B 1 41 ? -13.445 -23.859 -39.094 1 93.62 41 PRO B CA 1
ATOM 4360 C C . PRO B 1 41 ? -11.984 -23.422 -39.125 1 93.62 41 PRO B C 1
ATOM 4362 O O . PRO B 1 41 ? -11.141 -24.125 -39.719 1 93.62 41 PRO B O 1
ATOM 4365 N N . ARG B 1 42 ? -11.805 -22.281 -38.688 1 93 42 ARG B N 1
ATOM 4366 C CA . ARG B 1 42 ? -10.43 -21.781 -38.75 1 93 42 ARG B CA 1
ATOM 4367 C C . ARG B 1 42 ? -9.484 -22.703 -38 1 93 42 ARG B C 1
ATOM 4369 O O . ARG B 1 42 ? -9.836 -23.25 -36.938 1 93 42 ARG B O 1
ATOM 4376 N N . GLU B 1 43 ? -8.211 -22.828 -38.5 1 96.19 43 GLU B N 1
ATOM 4377 C CA . GLU B 1 43 ? -7.133 -23.484 -37.75 1 96.19 43 GLU B CA 1
ATOM 4378 C C . GLU B 1 43 ? -6.707 -22.656 -36.562 1 96.19 43 GLU B C 1
ATOM 4380 O O . GLU B 1 43 ? -6.727 -21.422 -36.594 1 96.19 43 GLU B O 1
ATOM 4385 N N . TYR B 1 44 ? -6.289 -23.375 -35.531 1 98.62 44 TYR B N 1
ATOM 4386 C CA . TYR B 1 44 ? -5.812 -22.641 -34.375 1 98.62 44 TYR B CA 1
ATOM 4387 C C . TYR B 1 44 ? -4.477 -21.969 -34.656 1 98.62 44 TYR B C 1
ATOM 4389 O O . TYR B 1 44 ? -3.553 -22.594 -35.188 1 98.62 44 TYR B O 1
ATOM 4397 N N . ASP B 1 45 ? -4.441 -20.641 -34.344 1 98.81 45 ASP B N 1
ATOM 4398 C CA . ASP B 1 45 ? -3.156 -19.953 -34.438 1 98.81 45 ASP B CA 1
ATOM 4399 C C . ASP B 1 45 ? -2.172 -20.484 -33.406 1 98.81 45 ASP B C 1
ATOM 4401 O O . ASP B 1 45 ? -0.971 -20.578 -33.656 1 98.81 45 ASP B O 1
ATOM 4405 N N . ALA B 1 46 ? -2.729 -20.844 -32.281 1 98.88 46 ALA B N 1
ATOM 4406 C CA . ALA B 1 46 ? -1.875 -21.438 -31.234 1 98.88 46 ALA B CA 1
ATOM 4407 C C . ALA B 1 46 ? -2.689 -22.281 -30.266 1 98.88 46 ALA B C 1
ATOM 4409 O O . ALA B 1 46 ? -3.824 -21.938 -29.938 1 98.88 46 ALA B O 1
ATOM 4410 N N . ILE B 1 47 ? -2.156 -23.375 -29.844 1 98.94 47 ILE B N 1
ATOM 4411 C CA . ILE B 1 47 ? -2.629 -24.125 -28.688 1 98.94 47 ILE B CA 1
ATOM 4412 C C . ILE B 1 47 ? -1.71 -23.875 -27.5 1 98.94 47 ILE B C 1
ATOM 4414 O O . ILE B 1 47 ? -0.491 -24.031 -27.594 1 98.94 47 ILE B O 1
ATOM 4418 N N . PHE B 1 48 ? -2.301 -23.375 -26.406 1 98.94 48 PHE B N 1
ATOM 4419 C CA . PHE B 1 48 ? -1.591 -23.188 -25.156 1 98.94 48 PHE B CA 1
ATOM 4420 C C . PHE B 1 48 ? -1.683 -24.422 -24.281 1 98.94 48 PHE B C 1
ATOM 4422 O O . PHE B 1 48 ? -2.775 -24.828 -23.891 1 98.94 48 PHE B O 1
ATOM 4429 N N . ILE B 1 49 ? -0.564 -25.047 -23.984 1 98.75 49 ILE B N 1
ATOM 4430 C CA . ILE B 1 49 ? -0.524 -26.172 -23.047 1 98.75 49 ILE B CA 1
ATOM 4431 C C . ILE B 1 49 ? -0.305 -25.672 -21.625 1 98.75 49 ILE B C 1
ATOM 4433 O O . ILE B 1 49 ? 0.833 -25.422 -21.219 1 98.75 49 ILE B O 1
ATOM 4437 N N . GLY B 1 50 ? -1.329 -25.688 -20.812 1 98.5 50 GLY B N 1
ATOM 4438 C CA . GLY B 1 50 ? -1.354 -25.062 -19.516 1 98.5 50 GLY B CA 1
ATOM 4439 C C . GLY B 1 50 ? -2.203 -23.812 -19.469 1 98.5 50 GLY B C 1
ATOM 4440 O O . GLY B 1 50 ? -2.07 -22.938 -20.328 1 98.5 50 GLY B O 1
ATOM 4441 N N . GLY B 1 51 ? -3.062 -23.75 -18.516 1 98.44 51 GLY B N 1
ATOM 4442 C CA . GLY B 1 51 ? -3.982 -22.641 -18.375 1 98.44 51 GLY B CA 1
ATOM 4443 C C . GLY B 1 51 ? -3.678 -21.766 -17.156 1 98.44 51 GLY B C 1
ATOM 4444 O O . GLY B 1 51 ? -4.574 -21.125 -16.609 1 98.44 51 GLY B O 1
ATOM 4445 N N . GLY B 1 52 ? -2.432 -21.781 -16.641 1 97.31 52 GLY B N 1
ATOM 4446 C CA . GLY B 1 52 ? -2.004 -20.859 -15.609 1 97.31 52 GLY B CA 1
ATOM 4447 C C . GLY B 1 52 ? -1.922 -19.422 -16.094 1 97.31 52 GLY B C 1
ATOM 4448 O O . GLY B 1 52 ? -2.527 -19.062 -17.094 1 97.31 52 GLY B O 1
ATOM 4449 N N . ALA B 1 53 ? -1.186 -18.625 -15.43 1 94.81 53 ALA B N 1
ATOM 4450 C CA . ALA B 1 53 ? -1.119 -17.203 -15.727 1 94.81 53 ALA B CA 1
ATOM 4451 C C . ALA B 1 53 ? -0.629 -16.953 -17.141 1 94.81 53 ALA B C 1
ATOM 4453 O O . ALA B 1 53 ? -1.229 -16.172 -17.891 1 94.81 53 ALA B O 1
ATOM 4454 N N . ALA B 1 54 ? 0.441 -17.609 -17.516 1 97.69 54 ALA B N 1
ATOM 4455 C CA . ALA B 1 54 ? 1.002 -17.391 -18.844 1 97.69 54 ALA B CA 1
ATOM 4456 C C . ALA B 1 54 ? 0.018 -17.812 -19.938 1 97.69 54 ALA B C 1
ATOM 4458 O O . ALA B 1 54 ? -0.22 -17.078 -20.891 1 97.69 54 ALA B O 1
ATOM 4459 N N . GLY B 1 55 ? -0.552 -18.969 -19.75 1 98.5 55 GLY B N 1
ATOM 4460 C CA . GLY B 1 55 ? -1.465 -19.5 -20.75 1 98.5 55 GLY B CA 1
ATOM 4461 C C . GLY B 1 55 ? -2.744 -18.688 -20.875 1 98.5 55 GLY B C 1
ATOM 4462 O O . GLY B 1 55 ? -3.188 -18.375 -21.984 1 98.5 55 GLY B O 1
ATOM 4463 N N . ARG B 1 56 ? -3.326 -18.375 -19.75 1 98.06 56 ARG B N 1
ATOM 4464 C CA . ARG B 1 56 ? -4.598 -17.656 -19.766 1 98.06 56 ARG B CA 1
ATOM 4465 C C . ARG B 1 56 ? -4.438 -16.266 -20.359 1 98.06 56 ARG B C 1
ATOM 4467 O O . ARG B 1 56 ? -5.211 -15.867 -21.234 1 98.06 56 ARG B O 1
ATOM 4474 N N . PHE B 1 57 ? -3.436 -15.539 -19.969 1 97.5 57 PHE B N 1
ATOM 4475 C CA . PHE B 1 57 ? -3.256 -14.172 -20.438 1 97.5 57 PHE B CA 1
ATOM 4476 C C . PHE B 1 57 ? -2.748 -14.156 -21.875 1 97.5 57 PHE B C 1
ATOM 4478 O O . PHE B 1 57 ? -3.121 -13.289 -22.672 1 97.5 57 PHE B O 1
ATOM 4485 N N . GLY B 1 58 ? -1.843 -15.102 -22.219 1 98.44 58 GLY B N 1
ATOM 4486 C CA . GLY B 1 58 ? -1.431 -15.234 -23.609 1 98.44 58 GLY B CA 1
ATOM 4487 C C . GLY B 1 58 ? -2.584 -15.531 -24.547 1 98.44 58 GLY B C 1
ATOM 4488 O O . GLY B 1 58 ? -2.697 -14.922 -25.609 1 98.44 58 GLY B O 1
ATOM 4489 N N . SER B 1 59 ? -3.436 -16.438 -24.125 1 98.5 59 SER B N 1
ATOM 4490 C CA . SER B 1 59 ? -4.613 -16.797 -24.906 1 98.5 59 SER B CA 1
ATOM 4491 C C . SER B 1 59 ? -5.535 -15.586 -25.094 1 98.5 59 SER B C 1
ATOM 4493 O O . SER B 1 59 ? -6.055 -15.359 -26.188 1 98.5 59 SER B O 1
ATOM 4495 N N . ALA B 1 60 ? -5.738 -14.898 -24 1 97.75 60 ALA B N 1
ATOM 4496 C CA . ALA B 1 60 ? -6.598 -13.719 -24.047 1 97.75 60 ALA B CA 1
ATOM 4497 C C . ALA B 1 60 ? -6.055 -12.688 -25.031 1 97.75 60 ALA B C 1
ATOM 4499 O O . ALA B 1 60 ? -6.812 -12.086 -25.781 1 97.75 60 ALA B O 1
ATOM 4500 N N . TYR B 1 61 ? -4.762 -12.484 -24.969 1 97.75 61 TYR B N 1
ATOM 4501 C CA . TYR B 1 61 ? -4.145 -11.5 -25.844 1 97.75 61 TYR B CA 1
ATOM 4502 C C . TYR B 1 61 ? -4.234 -11.945 -27.312 1 97.75 61 TYR B C 1
ATOM 4504 O O . TYR B 1 61 ? -4.508 -11.133 -28.188 1 97.75 61 TYR B O 1
ATOM 4512 N N . LEU B 1 62 ? -3.947 -13.195 -27.578 1 98.25 62 LEU B N 1
ATOM 4513 C CA . LEU B 1 62 ? -4.035 -13.734 -28.938 1 98.25 62 LEU B CA 1
ATOM 4514 C C . LEU B 1 62 ? -5.441 -13.562 -29.5 1 98.25 62 LEU B C 1
ATOM 4516 O O . LEU B 1 62 ? -5.602 -13.148 -30.641 1 98.25 62 LEU B O 1
ATOM 4520 N N . ARG B 1 63 ? -6.414 -13.859 -28.656 1 97.25 63 ARG B N 1
ATOM 4521 C CA . ARG B 1 63 ? -7.805 -13.68 -29.062 1 97.25 63 ARG B CA 1
ATOM 4522 C C . ARG B 1 63 ? -8.109 -12.211 -29.344 1 97.25 63 ARG B C 1
ATOM 4524 O O . ARG B 1 63 ? -8.805 -11.891 -30.297 1 97.25 63 ARG B O 1
ATOM 4531 N N . ALA B 1 64 ? -7.637 -11.383 -28.516 1 95.19 64 ALA B N 1
ATOM 4532 C CA . ALA B 1 64 ? -7.844 -9.945 -28.672 1 95.19 64 ALA B CA 1
ATOM 4533 C C . ALA B 1 64 ? -7.297 -9.445 -30 1 95.19 64 ALA B C 1
ATOM 4535 O O . ALA B 1 64 ? -7.855 -8.531 -30.609 1 95.19 64 ALA B O 1
ATOM 4536 N N . MET B 1 65 ? -6.266 -10.07 -30.484 1 95.5 65 MET B N 1
ATOM 4537 C CA . MET B 1 65 ? -5.633 -9.688 -31.75 1 95.5 65 MET B CA 1
ATOM 4538 C C . MET B 1 65 ? -6.355 -10.312 -32.938 1 95.5 65 MET B C 1
ATOM 4540 O O . MET B 1 65 ? -5.973 -10.102 -34.094 1 95.5 65 MET B O 1
ATOM 4544 N N . GLY B 1 66 ? -7.359 -11.07 -32.656 1 95.38 66 GLY B N 1
ATOM 4545 C CA . GLY B 1 66 ? -8.18 -11.633 -33.719 1 95.38 66 GLY B CA 1
ATOM 4546 C C . GLY B 1 66 ? -7.82 -13.062 -34.031 1 95.38 66 GLY B C 1
ATOM 4547 O O . GLY B 1 66 ? -8.391 -13.656 -34.969 1 95.38 66 GLY B O 1
ATOM 4548 N N . GLY B 1 67 ? -6.91 -13.68 -33.219 1 97.69 67 GLY B N 1
ATOM 4549 C CA . GLY B 1 67 ? -6.508 -15.055 -33.469 1 97.69 67 GLY B CA 1
ATOM 4550 C C . GLY B 1 67 ? -7.414 -16.062 -32.781 1 97.69 67 GLY B C 1
ATOM 4551 O O . GLY B 1 67 ? -8.242 -15.703 -31.953 1 97.69 67 GLY B O 1
ATOM 4552 N N . ARG B 1 68 ? -7.246 -17.328 -33.188 1 98.62 68 ARG B N 1
ATOM 4553 C CA . ARG B 1 68 ? -7.949 -18.438 -32.531 1 98.62 68 ARG B CA 1
ATOM 4554 C C . ARG B 1 68 ? -7.008 -19.234 -31.641 1 98.62 68 ARG B C 1
ATOM 4556 O O . ARG B 1 68 ? -5.941 -19.656 -32.094 1 98.62 68 ARG B O 1
ATOM 4563 N N . GLN B 1 69 ? -7.355 -19.328 -30.469 1 98.62 69 GLN B N 1
ATOM 4564 C CA . GLN B 1 69 ? -6.527 -20 -29.469 1 98.62 69 GLN B CA 1
ATOM 4565 C C . GLN B 1 69 ? -7.289 -21.141 -28.797 1 98.62 69 GLN B C 1
ATOM 4567 O O . GLN B 1 69 ? -8.523 -21.141 -28.781 1 98.62 69 GLN B O 1
ATOM 4572 N N . LEU B 1 70 ? -6.586 -22.141 -28.266 1 98.88 70 LEU B N 1
ATOM 4573 C CA . LEU B 1 70 ? -7.129 -23.203 -27.422 1 98.88 70 LEU B CA 1
ATOM 4574 C C . LEU B 1 70 ? -6.227 -23.438 -26.203 1 98.88 70 LEU B C 1
ATOM 4576 O O . LEU B 1 70 ? -5.02 -23.641 -26.359 1 98.88 70 LEU B O 1
ATOM 4580 N N . ILE B 1 71 ? -6.809 -23.375 -25.016 1 98.94 71 ILE B N 1
ATOM 4581 C CA . ILE B 1 71 ? -6.094 -23.75 -23.797 1 98.94 71 ILE B CA 1
ATOM 4582 C C . ILE B 1 71 ? -6.422 -25.203 -23.438 1 98.94 71 ILE B C 1
ATOM 4584 O O . ILE B 1 71 ? -7.586 -25.609 -23.469 1 98.94 71 ILE B O 1
ATOM 4588 N N . VAL B 1 72 ? -5.449 -26 -23.156 1 98.88 72 VAL B N 1
ATOM 4589 C CA . VAL B 1 72 ? -5.645 -27.328 -22.578 1 98.88 72 VAL B CA 1
ATOM 4590 C C . VAL B 1 72 ? -4.949 -27.422 -21.219 1 98.88 72 VAL B C 1
ATOM 4592 O O . VAL B 1 72 ? -3.748 -27.156 -21.125 1 98.88 72 VAL B O 1
ATOM 4595 N N . ASP B 1 73 ? -5.68 -27.75 -20.188 1 98.62 73 ASP B N 1
ATOM 4596 C CA . ASP B 1 73 ? -5.094 -27.812 -18.859 1 98.62 73 ASP B CA 1
ATOM 4597 C C . ASP B 1 73 ? -5.559 -29.062 -18.109 1 98.62 73 ASP B C 1
ATOM 4599 O O . ASP B 1 73 ? -6.688 -29.516 -18.297 1 98.62 73 ASP B O 1
ATOM 4603 N N . ARG B 1 74 ? -4.703 -29.547 -17.266 1 97.06 74 ARG B N 1
ATOM 4604 C CA . ARG B 1 74 ? -4.992 -30.766 -16.516 1 97.06 74 ARG B CA 1
ATOM 4605 C C . ARG B 1 74 ? -5.949 -30.5 -15.367 1 97.06 74 ARG B C 1
ATOM 4607 O O . ARG B 1 74 ? -6.574 -31.422 -14.836 1 97.06 74 ARG B O 1
ATOM 4614 N N . TRP B 1 75 ? -6.031 -29.281 -14.891 1 97.75 75 TRP B N 1
ATOM 4615 C CA . TRP B 1 75 ? -6.918 -28.922 -13.789 1 97.75 75 TRP B CA 1
ATOM 4616 C C . TRP B 1 75 ? -8.281 -28.484 -14.312 1 97.75 75 TRP B C 1
ATOM 4618 O O . TRP B 1 75 ? -8.414 -28.062 -15.461 1 97.75 75 TRP B O 1
ATOM 4628 N N . PRO B 1 76 ? -9.297 -28.609 -13.531 1 98.12 76 PRO B N 1
ATOM 4629 C CA . PRO B 1 76 ? -10.633 -28.203 -13.977 1 98.12 76 PRO B CA 1
ATOM 4630 C C . PRO B 1 76 ? -10.852 -26.703 -13.898 1 98.12 76 PRO B C 1
ATOM 4632 O O . PRO B 1 76 ? -11.992 -26.234 -13.953 1 98.12 76 PRO B O 1
ATOM 4635 N N . PHE B 1 77 ? -9.797 -25.984 -13.648 1 98.06 77 PHE B N 1
ATOM 4636 C CA . PHE B 1 77 ? -9.891 -24.531 -13.484 1 98.06 77 PHE B CA 1
ATOM 4637 C C . PHE B 1 77 ? -8.719 -23.828 -14.156 1 98.06 77 PHE B C 1
ATOM 4639 O O . PHE B 1 77 ? -7.699 -24.469 -14.453 1 98.06 77 PHE B O 1
ATOM 4646 N N . LEU B 1 78 ? -8.898 -22.578 -14.453 1 97.81 78 LEU B N 1
ATOM 4647 C CA . LEU B 1 78 ? -7.84 -21.719 -14.977 1 97.81 78 LEU B CA 1
ATOM 4648 C C . LEU B 1 78 ? -7.16 -20.938 -13.852 1 97.81 78 LEU B C 1
ATOM 4650 O O . LEU B 1 78 ? -7.676 -20.891 -12.727 1 97.81 78 LEU B O 1
ATOM 4654 N N . GLY B 1 79 ? -5.969 -20.438 -14.117 1 94.94 79 GLY B N 1
ATOM 4655 C CA . GLY B 1 79 ? -5.23 -19.625 -13.156 1 94.94 79 GLY B CA 1
ATOM 4656 C C . GLY B 1 79 ? -3.98 -20.312 -12.633 1 94.94 79 GLY B C 1
ATOM 4657 O O . GLY B 1 79 ? -3.07 -19.656 -12.125 1 94.94 79 GLY B O 1
ATOM 4658 N N . GLY B 1 80 ? -4.031 -21.641 -12.688 1 95.31 80 GLY B N 1
ATOM 4659 C CA . GLY B 1 80 ? -2.828 -22.391 -12.383 1 95.31 80 GLY B CA 1
ATOM 4660 C C . GLY B 1 80 ? -2.557 -22.516 -10.891 1 95.31 80 GLY B C 1
ATOM 4661 O O . GLY B 1 80 ? -3.49 -22.547 -10.086 1 95.31 80 GLY B O 1
ATOM 4662 N N . SER B 1 81 ? -1.312 -22.672 -10.523 1 94.31 81 SER B N 1
ATOM 4663 C CA . SER B 1 81 ? -0.913 -23 -9.156 1 94.31 81 SER B CA 1
ATOM 4664 C C . SER B 1 81 ? -1.012 -21.766 -8.258 1 94.31 81 SER B C 1
ATOM 4666 O O . SER B 1 81 ? -1.241 -21.891 -7.051 1 94.31 81 SER B O 1
ATOM 4668 N N . CYS B 1 82 ? -0.894 -20.609 -8.797 1 92.06 82 CYS B N 1
ATOM 4669 C CA . CYS B 1 82 ? -0.838 -19.391 -8 1 92.06 82 CYS B CA 1
ATOM 4670 C C . CYS B 1 82 ? -2.043 -19.281 -7.074 1 92.06 82 CYS B C 1
ATOM 4672 O O . CYS B 1 82 ? -1.888 -19.219 -5.855 1 92.06 82 CYS B O 1
ATOM 4674 N N . PRO B 1 83 ? -3.234 -19.344 -7.598 1 91.69 83 PRO B N 1
ATOM 4675 C CA . PRO B 1 83 ? -4.379 -19.266 -6.684 1 91.69 83 PRO B CA 1
ATOM 4676 C C . PRO B 1 83 ? -4.656 -20.594 -5.98 1 91.69 83 PRO B C 1
ATOM 4678 O O . PRO B 1 83 ? -5.453 -20.641 -5.039 1 91.69 83 PRO B O 1
ATOM 4681 N N . HIS B 1 84 ? -4.055 -21.625 -6.434 1 94.94 84 HIS B N 1
ATOM 4682 C CA . HIS B 1 84 ? -4.457 -22.938 -5.965 1 94.94 84 HIS B CA 1
ATOM 4683 C C . HIS B 1 84 ? -3.598 -23.406 -4.789 1 94.94 84 HIS B C 1
ATOM 4685 O O . HIS B 1 84 ? -4.121 -23.875 -3.777 1 94.94 84 HIS B O 1
ATOM 4691 N N . ASN B 1 85 ? -2.275 -23.234 -4.926 1 95.12 85 ASN B N 1
ATOM 4692 C CA . ASN B 1 85 ? -1.454 -23.75 -3.83 1 95.12 85 ASN B CA 1
ATOM 4693 C C . ASN B 1 85 ? -0.069 -23.109 -3.824 1 95.12 85 ASN B C 1
ATOM 4695 O O . ASN B 1 85 ? 0.889 -23.703 -3.318 1 95.12 85 ASN B O 1
ATOM 4699 N N . ALA B 1 86 ? 0.075 -21.906 -4.398 1 91.94 86 ALA B N 1
ATOM 4700 C CA . ALA B 1 86 ? 1.394 -21.281 -4.426 1 91.94 86 ALA B CA 1
ATOM 4701 C C . ALA B 1 86 ? 1.322 -19.844 -3.93 1 91.94 86 ALA B C 1
ATOM 4703 O O . ALA B 1 86 ? 1.484 -19.578 -2.736 1 91.94 86 ALA B O 1
ATOM 4704 N N . CYS B 1 87 ? 0.963 -18.875 -4.746 1 89.56 87 CYS B N 1
ATOM 4705 C CA . CYS B 1 87 ? 1.089 -17.438 -4.457 1 89.56 87 CYS B CA 1
ATOM 4706 C C . CYS B 1 87 ? 0.003 -16.984 -3.49 1 89.56 87 CYS B C 1
ATOM 4708 O O . CYS B 1 87 ? 0.289 -16.297 -2.514 1 89.56 87 CYS B O 1
ATOM 4710 N N . VAL B 1 88 ? -1.227 -17.359 -3.713 1 91.44 88 VAL B N 1
ATOM 4711 C CA . VAL B 1 88 ? -2.35 -16.797 -2.967 1 91.44 88 VAL B CA 1
ATOM 4712 C C . VAL B 1 88 ? -2.32 -17.312 -1.528 1 91.44 88 VAL B C 1
ATOM 4714 O O . VAL B 1 88 ? -2.488 -16.531 -0.585 1 91.44 88 VAL B O 1
ATOM 4717 N N . PRO B 1 89 ? -2.125 -18.578 -1.281 1 93.19 89 PRO B N 1
ATOM 4718 C CA . PRO B 1 89 ? -2.006 -18.984 0.12 1 93.19 89 PRO B CA 1
ATOM 4719 C C . PRO B 1 89 ? -0.871 -18.266 0.849 1 93.19 89 PRO B C 1
ATOM 4721 O O . PRO B 1 89 ? -1.013 -17.922 2.021 1 93.19 89 PRO B O 1
ATOM 4724 N N . HIS B 1 90 ? 0.229 -18.094 0.191 1 91.25 90 HIS B N 1
ATOM 4725 C CA . HIS B 1 90 ? 1.327 -17.359 0.805 1 91.25 90 HIS B CA 1
ATOM 4726 C C . HIS B 1 90 ? 0.879 -15.969 1.252 1 91.25 90 HIS B C 1
ATOM 4728 O O . HIS B 1 90 ? 1.314 -15.477 2.295 1 91.25 90 HIS B O 1
ATOM 4734 N N . HIS B 1 91 ? 0.082 -15.32 0.459 1 92 91 HIS B N 1
ATOM 4735 C CA . HIS B 1 91 ? -0.389 -13.984 0.815 1 92 91 HIS B CA 1
ATOM 4736 C C . HIS B 1 91 ? -1.317 -14.039 2.023 1 92 91 HIS B C 1
ATOM 4738 O O . HIS B 1 91 ? -1.299 -13.133 2.863 1 92 91 HIS B O 1
ATOM 4744 N N . LEU B 1 92 ? -2.172 -15.023 2.066 1 94.31 92 LEU B N 1
ATOM 4745 C CA . LEU B 1 92 ? -3 -15.188 3.256 1 94.31 92 LEU B CA 1
ATOM 4746 C C . LEU B 1 92 ? -2.135 -15.422 4.492 1 94.31 92 LEU B C 1
ATOM 4748 O O . LEU B 1 92 ? -2.342 -14.789 5.527 1 94.31 92 LEU B O 1
ATOM 4752 N N . PHE B 1 93 ? -1.136 -16.312 4.352 1 96.62 93 PHE B N 1
ATOM 4753 C CA . PHE B 1 93 ? -0.266 -16.641 5.477 1 96.62 93 PHE B CA 1
ATOM 4754 C C . PHE B 1 93 ? 0.527 -15.422 5.926 1 96.62 93 PHE B C 1
ATOM 4756 O O . PHE B 1 93 ? 0.689 -15.188 7.125 1 96.62 93 PHE B O 1
ATOM 4763 N N . SER B 1 94 ? 0.985 -14.664 4.957 1 94.5 94 SER B N 1
ATOM 4764 C CA . SER B 1 94 ? 1.759 -13.469 5.277 1 94.5 94 SER B CA 1
ATOM 4765 C C . SER B 1 94 ? 0.891 -12.414 5.953 1 94.5 94 SER B C 1
ATOM 4767 O O . SER B 1 94 ? 1.354 -11.703 6.848 1 94.5 94 SER B O 1
ATOM 4769 N N . ASP B 1 95 ? -0.341 -12.234 5.492 1 93.12 95 ASP B N 1
ATOM 4770 C CA . ASP B 1 95 ? -1.273 -11.32 6.148 1 93.12 95 ASP B CA 1
ATOM 4771 C C . ASP B 1 95 ? -1.529 -11.75 7.59 1 93.12 95 ASP B C 1
ATOM 4773 O O . ASP B 1 95 ? -1.583 -10.906 8.492 1 93.12 95 ASP B O 1
ATOM 4777 N N . CYS B 1 96 ? -1.716 -13.023 7.754 1 96.25 96 CYS B N 1
ATOM 4778 C CA . CYS B 1 96 ? -1.902 -13.562 9.102 1 96.25 96 CYS B CA 1
ATOM 4779 C C . CYS B 1 96 ? -0.669 -13.312 9.961 1 96.25 96 CYS B C 1
ATOM 4781 O O . CYS B 1 96 ? -0.787 -12.953 11.133 1 96.25 96 CYS B O 1
ATOM 4783 N N . ALA B 1 97 ? 0.478 -13.539 9.367 1 96.94 97 ALA B N 1
ATOM 4784 C CA . ALA B 1 97 ? 1.722 -13.312 10.102 1 96.94 97 ALA B CA 1
ATOM 4785 C C . ALA B 1 97 ? 1.821 -11.875 10.586 1 96.94 97 ALA B C 1
ATOM 4787 O O . ALA B 1 97 ? 2.195 -11.625 11.734 1 96.94 97 ALA B O 1
ATOM 4788 N N . ALA B 1 98 ? 1.511 -10.938 9.742 1 94.56 98 ALA B N 1
ATOM 4789 C CA . ALA B 1 98 ? 1.557 -9.523 10.109 1 94.56 98 ALA B CA 1
ATOM 4790 C C . ALA B 1 98 ? 0.6 -9.219 11.258 1 94.56 98 ALA B C 1
ATOM 4792 O O . ALA B 1 98 ? 0.961 -8.523 12.203 1 94.56 98 ALA B O 1
ATOM 4793 N N . GLU B 1 99 ? -0.617 -9.734 11.156 1 95.19 99 GLU B N 1
ATOM 4794 C CA . GLU B 1 99 ? -1.624 -9.531 12.188 1 95.19 99 GLU B CA 1
ATOM 4795 C C . GLU B 1 99 ? -1.189 -10.148 13.516 1 95.19 99 GLU B C 1
ATOM 4797 O O . GLU B 1 99 ? -1.351 -9.539 14.57 1 95.19 99 GLU B O 1
ATOM 4802 N N . LEU B 1 100 ? -0.686 -11.336 13.43 1 97.44 100 LEU B N 1
ATOM 4803 C CA . LEU B 1 100 ? -0.273 -12.062 14.625 1 97.44 100 LEU B CA 1
ATOM 4804 C C . LEU B 1 100 ? 0.905 -11.375 15.305 1 97.44 100 LEU B C 1
ATOM 4806 O O . LEU B 1 100 ? 0.948 -11.273 16.531 1 97.44 100 LEU B O 1
ATOM 4810 N N . MET B 1 101 ? 1.849 -10.914 14.523 1 96.94 101 MET 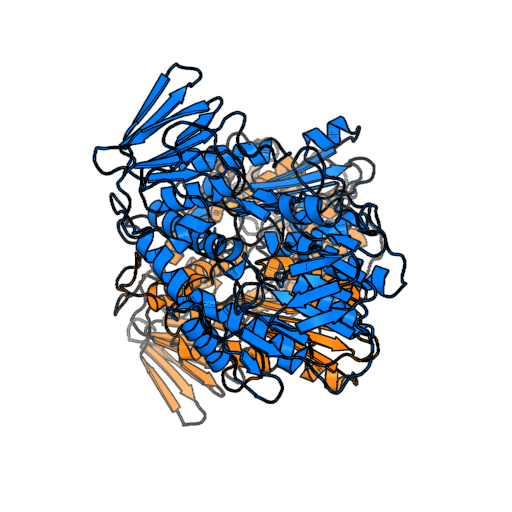B N 1
ATOM 4811 C CA . MET B 1 101 ? 3.021 -10.273 15.109 1 96.94 101 MET B CA 1
ATOM 4812 C C . MET B 1 101 ? 2.643 -8.953 15.781 1 96.94 101 MET B C 1
ATOM 4814 O O . MET B 1 101 ? 3.217 -8.594 16.812 1 96.94 101 MET B O 1
ATOM 4818 N N . LEU B 1 102 ? 1.716 -8.25 15.195 1 95.62 102 LEU B N 1
ATOM 4819 C CA . LEU B 1 102 ? 1.194 -7.051 15.852 1 95.62 102 LEU B CA 1
ATOM 4820 C C . LEU B 1 102 ? 0.569 -7.402 17.203 1 95.62 102 LEU B C 1
ATOM 4822 O O . LEU B 1 102 ? 0.845 -6.746 18.203 1 95.62 102 LEU B O 1
ATOM 4826 N N . ALA B 1 103 ? -0.277 -8.398 17.188 1 96.69 103 ALA B N 1
ATOM 4827 C CA . ALA B 1 103 ? -0.93 -8.844 18.422 1 96.69 103 ALA B CA 1
ATOM 4828 C C . ALA B 1 103 ? 0.098 -9.273 19.469 1 96.69 103 ALA B C 1
ATOM 4830 O O . ALA B 1 103 ? -0.077 -9.008 20.656 1 96.69 103 ALA B O 1
ATOM 4831 N N . ARG B 1 104 ? 1.13 -9.922 19.031 1 97.12 104 ARG B N 1
ATOM 4832 C CA . ARG B 1 104 ? 2.158 -10.391 19.953 1 97.12 104 ARG B CA 1
ATOM 4833 C C . ARG B 1 104 ? 2.971 -9.219 20.516 1 97.12 104 ARG B C 1
ATOM 4835 O O . ARG B 1 104 ? 3.359 -9.219 21.672 1 97.12 104 ARG B O 1
ATOM 4842 N N . THR B 1 105 ? 3.273 -8.281 19.672 1 96.19 105 THR B N 1
ATOM 4843 C CA . THR B 1 105 ? 4.035 -7.109 20.078 1 96.19 105 THR B CA 1
ATOM 4844 C C . THR B 1 105 ? 3.287 -6.34 21.172 1 96.19 105 THR B C 1
ATOM 4846 O O . THR B 1 105 ? 3.896 -5.855 22.125 1 96.19 105 THR B O 1
ATOM 4849 N N . PHE B 1 106 ? 1.998 -6.293 21.047 1 96.38 106 PHE B N 1
ATOM 4850 C CA . PHE B 1 106 ? 1.194 -5.527 21.984 1 96.38 106 PHE B CA 1
ATOM 4851 C C . PHE B 1 106 ? 0.367 -6.453 22.875 1 96.38 106 PHE B C 1
ATOM 4853 O O . PHE B 1 106 ? -0.757 -6.117 23.25 1 96.38 106 PHE B O 1
ATOM 4860 N N . SER B 1 107 ? 0.914 -7.598 23.141 1 97 107 SER B N 1
ATOM 4861 C CA . SER B 1 107 ? 0.242 -8.633 23.922 1 97 107 SER B CA 1
ATOM 4862 C C . SER B 1 107 ? -0.257 -8.094 25.25 1 97 107 SER B C 1
ATOM 4864 O O . SER B 1 107 ? 0.536 -7.637 26.078 1 97 107 SER B O 1
ATOM 4866 N N . GLY B 1 108 ? -1.585 -8.164 25.453 1 95.56 108 GLY B N 1
ATOM 4867 C CA . GLY B 1 108 ? -2.193 -7.766 26.703 1 95.56 108 GLY B CA 1
ATOM 4868 C C . GLY B 1 108 ? -2.367 -6.266 26.844 1 95.56 108 GLY B C 1
ATOM 4869 O O . GLY B 1 108 ? -2.793 -5.777 27.891 1 95.56 108 GLY B O 1
ATOM 4870 N N . GLN B 1 109 ? -2.061 -5.559 25.812 1 94.94 109 GLN B N 1
ATOM 4871 C CA . GLN B 1 109 ? -2.195 -4.105 25.828 1 94.94 109 GLN B CA 1
ATOM 4872 C C . GLN B 1 109 ? -3.336 -3.654 24.906 1 94.94 109 GLN B C 1
ATOM 4874 O O . GLN B 1 109 ? -3.602 -4.281 23.891 1 94.94 109 GLN B O 1
ATOM 4879 N N . TYR B 1 110 ? -4.043 -2.582 25.312 1 93.31 110 TYR B N 1
ATOM 4880 C CA . TYR B 1 110 ? -5.156 -2.02 24.547 1 93.31 110 TYR B CA 1
ATOM 4881 C C . TYR B 1 110 ? -6.25 -3.059 24.328 1 93.31 110 TYR B C 1
ATOM 4883 O O . TYR B 1 110 ? -6.766 -3.633 25.297 1 93.31 110 TYR B O 1
ATOM 4891 N N . TRP B 1 111 ? -6.52 -3.453 23.078 1 94.19 111 TRP B N 1
ATOM 4892 C CA . TRP B 1 111 ? -7.582 -4.43 22.844 1 94.19 111 TRP B CA 1
ATOM 4893 C C . TRP B 1 111 ? -6.996 -5.781 22.453 1 94.19 111 TRP B C 1
ATOM 4895 O O . TRP B 1 111 ? -7.734 -6.754 22.281 1 94.19 111 TRP B O 1
ATOM 4905 N N . PHE B 1 112 ? -5.695 -5.855 22.328 1 95.5 112 PHE B N 1
ATOM 4906 C CA . PHE B 1 112 ? -5.059 -7.102 21.922 1 95.5 112 PHE B CA 1
ATOM 4907 C C . PHE B 1 112 ? -5.109 -8.133 23.047 1 95.5 112 PHE B C 1
ATOM 4909 O O . PHE B 1 112 ? -4.938 -7.789 24.219 1 95.5 112 PHE B O 1
ATOM 4916 N N . PRO B 1 113 ? -5.328 -9.383 22.703 1 95.12 113 PRO B N 1
ATOM 4917 C CA . PRO B 1 113 ? -5.312 -10.422 23.734 1 95.12 113 PRO B CA 1
ATOM 4918 C C . PRO B 1 113 ? -3.906 -10.734 24.234 1 95.12 113 PRO B C 1
ATOM 4920 O O . PRO B 1 113 ? -2.92 -10.305 23.625 1 95.12 113 PRO B O 1
ATOM 4923 N N . ASP B 1 114 ? -3.809 -11.422 25.391 1 96.12 114 ASP B N 1
ATOM 4924 C CA . ASP B 1 114 ? -2.525 -11.945 25.844 1 96.12 114 ASP B CA 1
ATOM 4925 C C . ASP B 1 114 ? -2.037 -13.07 24.953 1 96.12 114 ASP B C 1
ATOM 4927 O O . ASP B 1 114 ? -2.65 -14.141 24.891 1 96.12 114 ASP B O 1
ATOM 4931 N N . MET B 1 115 ? -1.052 -12.828 24.281 1 96.25 115 MET B N 1
ATOM 4932 C CA . MET B 1 115 ? -0.525 -13.781 23.297 1 96.25 115 MET B CA 1
ATOM 4933 C C . MET B 1 115 ? 0.65 -14.562 23.875 1 96.25 115 MET B C 1
ATOM 4935 O O . MET B 1 115 ? 1.264 -15.375 23.188 1 96.25 115 MET B O 1
ATOM 4939 N N . THR B 1 116 ? 0.729 -14.297 25.219 1 92.88 116 THR B N 1
ATOM 4940 C CA . THR B 1 116 ? 1.843 -14.977 25.875 1 92.88 116 THR B CA 1
ATOM 4941 C C . THR B 1 116 ? 1.633 -16.484 25.844 1 92.88 116 THR B C 1
ATOM 4943 O O . THR B 1 116 ? 0.598 -16.984 26.297 1 92.88 116 THR B O 1
ATOM 4946 N N . GLU B 1 117 ? 2.342 -17.328 25.312 1 92.5 117 GLU B N 1
ATOM 4947 C CA . GLU B 1 117 ? 2.365 -18.781 25.234 1 92.5 117 GLU B CA 1
ATOM 4948 C C . GLU B 1 117 ? 1.29 -19.312 24.297 1 92.5 117 GLU B C 1
ATOM 4950 O O . GLU B 1 117 ? 1.054 -20.516 24.234 1 92.5 117 GLU B O 1
ATOM 4955 N N . LYS B 1 118 ? 0.514 -18.344 23.719 1 94.44 118 LYS B N 1
ATOM 4956 C CA . LYS B 1 118 ? -0.543 -18.766 22.812 1 94.44 118 LYS B CA 1
ATOM 4957 C C . LYS B 1 118 ? 0.037 -19.281 21.5 1 94.44 118 LYS B C 1
ATOM 4959 O O . LYS B 1 118 ? 0.915 -18.641 20.906 1 94.44 118 LYS B O 1
ATOM 4964 N N . VAL B 1 119 ? -0.413 -20.453 21.094 1 97.06 119 VAL B N 1
ATOM 4965 C CA . VAL B 1 119 ? -0.05 -21.016 19.797 1 97.06 119 VAL B CA 1
ATOM 4966 C C . VAL B 1 119 ? -1.271 -21.047 18.891 1 97.06 119 VAL B C 1
ATOM 4968 O O . VAL B 1 119 ? -2.334 -21.547 19.266 1 97.06 119 VAL B O 1
ATOM 4971 N N . VAL B 1 120 ? -1.158 -20.453 17.75 1 97.12 120 VAL B N 1
ATOM 4972 C CA . VAL B 1 120 ? -2.244 -20.375 16.781 1 97.12 120 VAL B CA 1
ATOM 4973 C C . VAL B 1 120 ? -2.133 -21.516 15.789 1 97.12 120 VAL B C 1
ATOM 4975 O O . VAL B 1 120 ? -1.029 -21.891 15.375 1 97.12 120 VAL B O 1
ATOM 4978 N N . GLY B 1 121 ? -3.217 -22.062 15.383 1 97.62 121 GLY B N 1
ATOM 4979 C CA . GLY B 1 121 ? -3.227 -23.234 14.531 1 97.62 121 GLY B CA 1
ATOM 4980 C C . GLY B 1 121 ? -2.793 -22.953 13.102 1 97.62 121 GLY B C 1
ATOM 4981 O O . GLY B 1 121 ? -3.424 -22.156 12.406 1 97.62 121 GLY B O 1
ATOM 4982 N N . ILE B 1 122 ? -1.767 -23.688 12.633 1 98.31 122 ILE B N 1
ATOM 4983 C CA . ILE B 1 122 ? -1.351 -23.609 11.234 1 98.31 122 ILE B CA 1
ATOM 4984 C C . ILE B 1 122 ? -2.402 -24.281 10.352 1 98.31 122 ILE B C 1
ATOM 4986 O O . ILE B 1 122 ? -2.805 -23.719 9.328 1 98.31 122 ILE B O 1
ATOM 4990 N N . LYS B 1 123 ? -2.842 -25.406 10.727 1 98.38 123 LYS B N 1
ATOM 4991 C CA . LYS B 1 123 ? -3.832 -26.156 9.961 1 98.38 123 LYS B CA 1
ATOM 4992 C C . LYS B 1 123 ? -5.129 -25.359 9.812 1 98.38 123 LYS B C 1
ATOM 4994 O O . LYS B 1 123 ? -5.801 -25.453 8.781 1 98.38 123 LYS B O 1
ATOM 4999 N N . GLU B 1 124 ? -5.488 -24.672 10.867 1 97 124 GLU B N 1
ATOM 5000 C CA . GLU B 1 124 ? -6.703 -23.875 10.812 1 97 124 GLU B CA 1
ATOM 5001 C C . GLU B 1 124 ? -6.641 -22.859 9.672 1 97 124 GLU B C 1
ATOM 5003 O O . GLU B 1 124 ? -7.617 -22.672 8.945 1 97 124 GLU B O 1
ATOM 5008 N N . VAL B 1 125 ? -5.523 -22.203 9.555 1 97.44 125 VAL B N 1
ATOM 5009 C CA . VAL B 1 125 ? -5.355 -21.188 8.516 1 97.44 125 VAL B CA 1
ATOM 5010 C C . VAL B 1 125 ? -5.285 -21.859 7.145 1 97.44 125 VAL B C 1
ATOM 5012 O O . VAL B 1 125 ? -5.852 -21.359 6.168 1 97.44 125 VAL B O 1
ATOM 5015 N N . VAL B 1 126 ? -4.594 -22.984 7.043 1 98.31 126 VAL B N 1
ATOM 5016 C CA . VAL B 1 126 ? -4.52 -23.75 5.797 1 98.31 126 VAL B CA 1
ATOM 5017 C C . VAL B 1 126 ? -5.922 -24.188 5.379 1 98.31 126 VAL B C 1
ATOM 5019 O O . VAL B 1 126 ? -6.285 -24.094 4.203 1 98.31 126 VAL B O 1
ATOM 5022 N N . ASP B 1 127 ? -6.715 -24.625 6.348 1 97.75 127 ASP B N 1
ATOM 5023 C CA . ASP B 1 127 ? -8.086 -25.047 6.07 1 97.75 127 ASP B CA 1
ATOM 5024 C C . ASP B 1 127 ? -8.938 -23.875 5.598 1 97.75 127 ASP B C 1
ATOM 5026 O O . ASP B 1 127 ? -9.82 -24.047 4.746 1 97.75 127 ASP B O 1
ATOM 5030 N N . LEU B 1 128 ? -8.727 -22.766 6.203 1 96.19 128 LEU B N 1
ATOM 5031 C CA . LEU B 1 128 ? -9.422 -21.562 5.754 1 96.19 128 LEU B CA 1
ATOM 5032 C C . LEU B 1 128 ? -9.156 -21.312 4.277 1 96.19 128 LEU B C 1
ATOM 5034 O O . LEU B 1 128 ? -10.086 -21.031 3.514 1 96.19 128 LEU B O 1
ATOM 5038 N N . PHE B 1 129 ? -7.922 -21.422 3.889 1 96.12 129 PHE B N 1
ATOM 5039 C CA . PHE B 1 129 ? -7.562 -21.219 2.49 1 96.12 129 PHE B CA 1
ATOM 5040 C C . PHE B 1 129 ? -8.227 -22.266 1.603 1 96.12 129 PHE B C 1
ATOM 5042 O O . PHE B 1 129 ? -8.82 -21.922 0.576 1 96.12 129 PHE B O 1
ATOM 5049 N N . ARG B 1 130 ? -8.086 -23.5 2.018 1 96.12 130 ARG B N 1
ATOM 5050 C CA . ARG B 1 130 ? -8.641 -24.609 1.238 1 96.12 130 ARG B CA 1
ATOM 5051 C C . ARG B 1 130 ? -10.133 -24.406 0.979 1 96.12 130 ARG B C 1
ATOM 5053 O O . ARG B 1 130 ? -10.617 -24.672 -0.121 1 96.12 130 ARG B O 1
ATOM 5060 N N . ALA B 1 131 ? -10.805 -23.891 1.908 1 93.44 131 ALA B N 1
ATOM 5061 C CA . ALA B 1 131 ? -12.258 -23.734 1.836 1 93.44 131 ALA B CA 1
ATOM 5062 C C . ALA B 1 131 ? -12.641 -22.656 0.829 1 93.44 131 ALA B C 1
ATOM 5064 O O . ALA B 1 131 ? -13.734 -22.688 0.268 1 93.44 131 ALA B O 1
ATOM 5065 N N . GLY B 1 132 ? -11.75 -21.734 0.581 1 90.69 132 GLY B N 1
ATOM 5066 C CA . GLY B 1 132 ? -12.109 -20.609 -0.248 1 90.69 132 GLY B CA 1
ATOM 5067 C C . GLY B 1 132 ? -11.375 -20.562 -1.572 1 90.69 132 GLY B C 1
ATOM 5068 O O . GLY B 1 132 ? -11.656 -19.734 -2.428 1 90.69 132 GLY B O 1
ATOM 5069 N N . ARG B 1 133 ? -10.438 -21.438 -1.854 1 91.06 133 ARG B N 1
ATOM 5070 C CA . ARG B 1 133 ? -9.477 -21.312 -2.941 1 91.06 133 ARG B CA 1
ATOM 5071 C C . ARG B 1 133 ? -10.156 -21.469 -4.297 1 91.06 133 ARG B C 1
ATOM 5073 O O . ARG B 1 133 ? -9.617 -21.031 -5.32 1 91.06 133 ARG B O 1
ATOM 5080 N N . ASN B 1 134 ? -11.375 -22.031 -4.371 1 91.5 134 ASN B N 1
ATOM 5081 C CA . ASN B 1 134 ? -11.992 -22.266 -5.672 1 91.5 134 ASN B CA 1
ATOM 5082 C C . ASN B 1 134 ? -12.789 -21.047 -6.137 1 91.5 134 ASN B C 1
ATOM 5084 O O . ASN B 1 134 ? -13.188 -20.969 -7.301 1 91.5 134 ASN B O 1
ATOM 5088 N N . GLY B 1 135 ? -12.992 -20.062 -5.258 1 88 135 GLY B N 1
ATOM 5089 C CA . GLY B 1 135 ? -13.609 -18.812 -5.648 1 88 135 GLY B CA 1
ATOM 5090 C C . GLY B 1 135 ? -12.875 -18.109 -6.777 1 88 135 GLY B C 1
ATOM 5091 O O . GLY B 1 135 ? -13.453 -17.859 -7.836 1 88 135 GLY B O 1
ATOM 5092 N N . PRO B 1 136 ? -11.617 -17.875 -6.57 1 89.25 136 PRO B N 1
ATOM 5093 C CA . PRO B 1 136 ? -10.828 -17.234 -7.633 1 89.25 136 PRO B CA 1
ATOM 5094 C C . PRO B 1 136 ? -10.836 -18.047 -8.93 1 89.25 136 PRO B C 1
ATOM 5096 O O . PRO B 1 136 ? -10.875 -17.469 -10.023 1 89.25 136 PRO B O 1
ATOM 5099 N N . HIS B 1 137 ? -10.789 -19.328 -8.82 1 94 137 HIS B N 1
ATOM 5100 C CA . HIS B 1 137 ? -10.844 -20.156 -10.016 1 94 137 HIS B CA 1
ATOM 5101 C C . HIS B 1 137 ? -12.18 -20 -10.734 1 94 137 HIS B C 1
ATOM 5103 O O . HIS B 1 137 ? -12.227 -19.953 -11.961 1 94 137 HIS B O 1
ATOM 5109 N N . GLY B 1 138 ? -13.234 -19.953 -9.961 1 92.31 138 GLY B N 1
ATOM 5110 C CA . GLY B 1 138 ? -14.547 -19.719 -10.547 1 92.31 138 GLY B CA 1
ATOM 5111 C C . GLY B 1 138 ? -14.633 -18.438 -11.352 1 92.31 138 GLY B C 1
ATOM 5112 O O . GLY B 1 138 ? -15.203 -18.406 -12.445 1 92.31 138 GLY B O 1
ATOM 5113 N N . ILE B 1 139 ? -14.055 -17.469 -10.852 1 90.25 139 ILE B N 1
ATOM 5114 C CA . ILE B 1 139 ? -14.039 -16.172 -11.523 1 90.25 139 ILE B CA 1
ATOM 5115 C C . ILE B 1 139 ? -13.266 -16.297 -12.836 1 90.25 139 ILE B C 1
ATOM 5117 O O . ILE B 1 139 ? -13.68 -15.734 -13.859 1 90.25 139 ILE B O 1
ATOM 5121 N N . MET B 1 140 ? -12.156 -16.938 -12.812 1 93.81 140 MET B N 1
ATOM 5122 C CA . MET B 1 140 ? -11.297 -17 -13.992 1 93.81 140 MET B CA 1
ATOM 5123 C C . MET B 1 140 ? -11.93 -17.875 -15.078 1 93.81 140 MET B C 1
ATOM 5125 O O . MET B 1 140 ? -11.812 -17.578 -16.266 1 93.81 140 MET B O 1
ATOM 5129 N N . ASN B 1 141 ? -12.578 -18.953 -14.633 1 96.31 141 ASN B N 1
ATOM 5130 C CA . ASN B 1 141 ? -13.336 -19.734 -15.617 1 96.31 141 ASN B CA 1
ATOM 5131 C C . ASN B 1 141 ? -14.438 -18.891 -16.25 1 96.31 141 ASN B C 1
ATOM 5133 O O . ASN B 1 141 ? -14.609 -18.906 -17.469 1 96.31 141 ASN B O 1
ATOM 5137 N N . PHE B 1 142 ? -15.133 -18.203 -15.43 1 92.75 142 PHE B N 1
ATOM 5138 C CA . PHE B 1 142 ? -16.234 -17.344 -15.883 1 92.75 142 PHE B CA 1
ATOM 5139 C C . PHE B 1 142 ? -15.727 -16.281 -16.844 1 92.75 142 PHE B C 1
ATOM 5141 O O . PHE B 1 142 ? -16.234 -16.141 -17.953 1 92.75 142 PHE B O 1
ATOM 5148 N N . GLN B 1 143 ? -14.766 -15.555 -16.438 1 92.31 143 GLN B N 1
ATOM 5149 C CA . GLN B 1 143 ? -14.227 -14.445 -17.219 1 92.31 143 GLN B CA 1
ATOM 5150 C C . GLN B 1 143 ? -13.688 -14.914 -18.562 1 92.31 143 GLN B C 1
ATOM 5152 O O . GLN B 1 143 ? -13.914 -14.266 -19.594 1 92.31 143 GLN B O 1
ATOM 5157 N N . SER B 1 144 ? -12.969 -15.992 -18.547 1 96.69 144 SER B N 1
ATOM 5158 C CA . SER B 1 144 ? -12.367 -16.516 -19.781 1 96.69 144 SER B CA 1
ATOM 5159 C C . SER B 1 144 ? -13.43 -16.922 -20.781 1 96.69 144 SER B C 1
ATOM 5161 O O . SER B 1 144 ? -13.258 -16.734 -21.984 1 96.69 144 SER B O 1
ATOM 5163 N N . LYS B 1 145 ? -14.477 -17.422 -20.312 1 96.19 145 LYS B N 1
ATOM 5164 C CA . LYS B 1 145 ? -15.547 -17.859 -21.203 1 96.19 145 LYS B CA 1
ATOM 5165 C C . LYS B 1 145 ? -16.453 -16.688 -21.578 1 96.19 145 LYS B C 1
ATOM 5167 O O . LYS B 1 145 ? -16.562 -16.328 -22.75 1 96.19 145 LYS B O 1
ATOM 5172 N N . GLU B 1 146 ? -17.031 -16.047 -20.547 1 92.38 146 GLU B N 1
ATOM 5173 C CA . GLU B 1 146 ? -18.141 -15.141 -20.75 1 92.38 146 GLU B CA 1
ATOM 5174 C C . GLU B 1 146 ? -17.672 -13.766 -21.203 1 92.38 146 GLU B C 1
ATOM 5176 O O . GLU B 1 146 ? -18.375 -13.062 -21.922 1 92.38 146 GLU B O 1
ATOM 5181 N N . GLN B 1 147 ? -16.5 -13.453 -20.812 1 91.06 147 GLN B N 1
ATOM 5182 C CA . GLN B 1 147 ? -16.078 -12.078 -21.062 1 91.06 147 GLN B CA 1
ATOM 5183 C C . GLN B 1 147 ? -14.961 -12.023 -22.109 1 91.06 147 GLN B C 1
ATOM 5185 O O . GLN B 1 147 ? -14.836 -11.039 -22.844 1 91.06 147 GLN B O 1
ATOM 5190 N N . LEU B 1 148 ? -14.172 -13.078 -22.234 1 94.75 148 LEU B N 1
ATOM 5191 C CA . LEU B 1 148 ? -13.008 -13.047 -23.125 1 94.75 148 LEU B CA 1
ATOM 5192 C C . LEU B 1 148 ? -13.203 -13.984 -24.312 1 94.75 148 LEU B C 1
ATOM 5194 O O . LEU B 1 148 ? -12.406 -13.961 -25.25 1 94.75 148 LEU B O 1
ATOM 5198 N N . ASN B 1 149 ? -14.211 -14.852 -24.266 1 94.88 149 ASN B N 1
ATOM 5199 C CA . ASN B 1 149 ? -14.555 -15.781 -25.328 1 94.88 149 ASN B CA 1
ATOM 5200 C C . ASN B 1 149 ? -13.383 -16.688 -25.688 1 94.88 149 ASN B C 1
ATOM 5202 O O . ASN B 1 149 ? -13.047 -16.859 -26.859 1 94.88 149 ASN B O 1
ATOM 5206 N N . LEU B 1 150 ? -12.766 -17.203 -24.672 1 97.94 150 LEU B N 1
ATOM 5207 C CA . LEU B 1 150 ? -11.641 -18.125 -24.875 1 97.94 150 LEU B CA 1
ATOM 5208 C C . LEU B 1 150 ? -12.141 -19.562 -25.062 1 97.94 150 LEU B C 1
ATOM 5210 O O . LEU B 1 150 ? -13.133 -19.953 -24.453 1 97.94 150 LEU B O 1
ATOM 5214 N N . GLU B 1 151 ? -11.453 -20.297 -25.891 1 98.69 151 GLU B N 1
ATOM 5215 C CA . GLU B 1 151 ? -11.664 -21.734 -25.969 1 98.69 151 GLU B CA 1
ATOM 5216 C C . GLU B 1 151 ? -10.703 -22.5 -25.062 1 98.69 151 GLU B C 1
ATOM 5218 O O . GLU B 1 151 ? -9.516 -22.172 -25 1 98.69 151 GLU B O 1
ATOM 5223 N N . TYR B 1 152 ? -11.258 -23.469 -24.359 1 98.81 152 TYR B N 1
ATOM 5224 C CA . TYR B 1 152 ? -10.383 -24.25 -23.484 1 98.81 152 TYR B CA 1
ATOM 5225 C C . TYR B 1 152 ? -10.953 -25.641 -23.25 1 98.81 152 TYR B C 1
ATOM 5227 O O . TYR B 1 152 ? -12.164 -25.844 -23.391 1 98.81 152 TYR B O 1
ATOM 5235 N N . ILE B 1 153 ? -10.117 -26.594 -23 1 98.75 153 ILE B N 1
ATOM 5236 C CA . ILE B 1 153 ? -10.398 -27.922 -22.484 1 98.75 153 ILE B CA 1
ATOM 5237 C C . ILE B 1 153 ? -9.719 -28.109 -21.141 1 98.75 153 ILE B C 1
ATOM 5239 O O . ILE B 1 153 ? -8.492 -28.094 -21.031 1 98.75 153 ILE B O 1
ATOM 5243 N N . LEU B 1 154 ? -10.523 -28.297 -20.078 1 98.69 154 LEU B N 1
ATOM 5244 C CA . LEU B 1 154 ? -10.008 -28.391 -18.719 1 98.69 154 LEU B CA 1
ATOM 5245 C C . LEU B 1 154 ? -10.242 -29.781 -18.125 1 98.69 154 LEU B C 1
ATOM 5247 O O . LEU B 1 154 ? -11.031 -30.562 -18.672 1 98.69 154 LEU B O 1
ATOM 5251 N N . ASN B 1 155 ? -9.516 -30 -17.016 1 98.19 155 ASN B N 1
ATOM 5252 C CA . ASN B 1 155 ? -9.508 -31.328 -16.391 1 98.19 155 ASN B CA 1
ATOM 5253 C C . ASN B 1 155 ? -9.086 -32.406 -17.391 1 98.19 155 ASN B C 1
ATOM 5255 O O . ASN B 1 155 ? -9.711 -33.469 -17.453 1 98.19 155 ASN B O 1
ATOM 5259 N N . CYS B 1 156 ? -8.125 -32.031 -18.141 1 97.19 156 CYS B N 1
ATOM 5260 C CA . CYS B 1 156 ? -7.637 -32.875 -19.219 1 97.19 156 CYS B CA 1
ATOM 5261 C C . CYS B 1 156 ? -6.164 -32.625 -19.5 1 97.19 156 CYS B C 1
ATOM 5263 O O . CYS B 1 156 ? -5.809 -31.531 -19.969 1 97.19 156 CYS B O 1
ATOM 5265 N N . PRO B 1 157 ? -5.328 -33.562 -19.219 1 95.31 157 PRO B N 1
ATOM 5266 C CA . PRO B 1 157 ? -3.938 -33.375 -19.625 1 95.31 157 PRO B CA 1
ATOM 5267 C C . PRO B 1 157 ? -3.768 -33.375 -21.141 1 95.31 157 PRO B C 1
ATOM 5269 O O . PRO B 1 157 ? -4.43 -34.125 -21.844 1 95.31 157 PRO B O 1
ATOM 5272 N N . ALA B 1 158 ? -2.92 -32.5 -21.625 1 97.5 158 ALA B N 1
ATOM 5273 C CA . ALA B 1 158 ? -2.59 -32.5 -23.047 1 97.5 158 ALA B CA 1
ATOM 5274 C C . ALA B 1 158 ? -1.56 -33.562 -23.391 1 97.5 158 ALA B C 1
ATOM 5276 O O . ALA B 1 158 ? -0.577 -33.75 -22.672 1 97.5 158 ALA B O 1
ATOM 5277 N N . LYS B 1 159 ? -1.811 -34.281 -24.438 1 97.69 159 LYS B N 1
ATOM 5278 C CA . LYS B 1 159 ? -0.805 -35.156 -25.031 1 97.69 159 LYS B CA 1
ATOM 5279 C C . LYS B 1 159 ? -0.224 -34.531 -26.312 1 97.69 159 LYS B C 1
ATOM 5281 O O . LYS B 1 159 ? -0.853 -34.594 -27.359 1 97.69 159 LYS B O 1
ATOM 5286 N N . VAL B 1 160 ? 1.002 -34.062 -26.156 1 98.19 160 VAL B N 1
ATOM 5287 C CA . VAL B 1 160 ? 1.67 -33.469 -27.312 1 98.19 160 VAL B CA 1
ATOM 5288 C C . VAL B 1 160 ? 2.213 -34.594 -28.219 1 98.19 160 VAL B C 1
ATOM 5290 O O . VAL B 1 160 ? 2.963 -35.438 -27.766 1 98.19 160 VAL B O 1
ATOM 5293 N N . ILE B 1 161 ? 1.866 -34.531 -29.469 1 97.44 161 ILE B N 1
ATOM 5294 C CA . ILE B 1 161 ? 2.281 -35.531 -30.438 1 97.44 161 ILE B CA 1
ATOM 5295 C C . ILE B 1 161 ? 3.479 -35.031 -31.234 1 97.44 161 ILE B C 1
ATOM 5297 O O . ILE B 1 161 ? 4.453 -35.781 -31.438 1 97.44 161 ILE B O 1
ATOM 5301 N N . ASP B 1 162 ? 3.398 -33.875 -31.766 1 96.19 162 ASP B N 1
ATOM 5302 C CA . ASP B 1 162 ? 4.477 -33.188 -32.469 1 96.19 162 ASP B CA 1
ATOM 5303 C C . ASP B 1 162 ? 4.312 -31.672 -32.344 1 96.19 162 ASP B C 1
ATOM 5305 O O . ASP B 1 162 ? 3.529 -31.172 -31.531 1 96.19 162 ASP B O 1
ATOM 5309 N N . ASN B 1 163 ? 5.082 -30.969 -33.094 1 97 163 ASN B N 1
ATOM 5310 C CA . ASN B 1 163 ? 5.141 -29.516 -32.906 1 97 163 ASN B CA 1
ATOM 5311 C C . ASN B 1 163 ? 3.898 -28.828 -33.469 1 97 163 ASN B C 1
ATOM 5313 O O . ASN B 1 163 ? 3.783 -27.609 -33.406 1 97 163 ASN B O 1
ATOM 5317 N N . HIS B 1 164 ? 2.842 -29.562 -33.906 1 97.38 164 HIS B N 1
ATOM 5318 C CA . HIS B 1 164 ? 1.622 -28.953 -34.438 1 97.38 164 HIS B CA 1
ATOM 5319 C C . HIS B 1 164 ? 0.384 -29.703 -33.938 1 97.38 164 HIS B C 1
ATOM 5321 O O . HIS B 1 164 ? -0.743 -29.312 -34.25 1 97.38 164 HIS B O 1
ATOM 5327 N N . THR B 1 165 ? 0.601 -30.781 -33.219 1 97.94 165 THR B N 1
ATOM 5328 C CA . THR B 1 165 ? -0.521 -31.688 -32.969 1 97.94 165 THR B CA 1
ATOM 5329 C C . THR B 1 165 ? -0.617 -32 -31.484 1 97.94 165 THR B C 1
ATOM 5331 O O . THR B 1 165 ? 0.365 -32.438 -30.875 1 97.94 165 THR B O 1
ATOM 5334 N N . VAL B 1 166 ? -1.823 -31.812 -30.906 1 98.25 166 VAL B N 1
ATOM 5335 C CA . VAL B 1 166 ? -2.096 -32.094 -29.5 1 98.25 166 VAL B CA 1
ATOM 5336 C C . VAL B 1 166 ? -3.359 -32.938 -29.391 1 98.25 166 VAL B C 1
ATOM 5338 O O . VAL B 1 166 ? -4.352 -32.688 -30.078 1 98.25 166 VAL B O 1
ATOM 5341 N N . GLU B 1 167 ? -3.295 -33.969 -28.625 1 98.19 167 GLU B N 1
ATOM 5342 C CA . GLU B 1 167 ? -4.48 -34.781 -28.297 1 98.19 167 GLU B CA 1
ATOM 5343 C C . GLU B 1 167 ? -5.043 -34.375 -26.938 1 98.19 167 GLU B C 1
ATOM 5345 O O . GLU B 1 167 ? -4.289 -34.25 -25.969 1 98.19 167 GLU B O 1
ATOM 5350 N N . ALA B 1 168 ? -6.32 -34.125 -26.844 1 97.38 168 ALA B N 1
ATOM 5351 C CA . ALA B 1 168 ? -7.039 -33.812 -25.609 1 97.38 168 ALA B CA 1
ATOM 5352 C C . ALA B 1 168 ? -8.492 -34.281 -25.688 1 97.38 168 ALA B C 1
ATOM 5354 O O . ALA B 1 168 ? -9.148 -34.094 -26.719 1 97.38 168 ALA B O 1
ATOM 5355 N N . ALA B 1 169 ? -8.883 -34.812 -24.625 1 95.69 169 ALA B N 1
ATOM 5356 C CA . ALA B 1 169 ? -10.266 -35.281 -24.531 1 95.69 169 ALA B CA 1
ATOM 5357 C C . ALA B 1 169 ? -10.609 -36.219 -25.672 1 95.69 169 ALA B C 1
ATOM 5359 O O . ALA B 1 169 ? -11.703 -36.156 -26.234 1 95.69 169 ALA B O 1
ATOM 5360 N N . GLY B 1 170 ? -9.688 -37.031 -26.125 1 94.31 170 GLY B N 1
ATOM 5361 C CA . GLY B 1 170 ? -9.906 -38.031 -27.141 1 94.31 170 GLY B CA 1
ATOM 5362 C C . GLY B 1 170 ? -9.945 -37.469 -28.547 1 94.31 170 GLY B C 1
ATOM 5363 O O . GLY B 1 170 ? -10.258 -38.188 -29.516 1 94.31 170 GLY B O 1
ATOM 5364 N N . LYS B 1 171 ? -9.656 -36.219 -28.688 1 96.25 171 LYS B N 1
ATOM 5365 C CA . LYS B 1 171 ? -9.648 -35.562 -29.984 1 96.25 171 LYS B CA 1
ATOM 5366 C C . LYS B 1 171 ? -8.258 -35.031 -30.328 1 96.25 171 LYS B C 1
ATOM 5368 O O . LYS B 1 171 ? -7.469 -34.75 -29.422 1 96.25 171 LYS B O 1
ATOM 5373 N N . VAL B 1 172 ? -8.062 -34.969 -31.609 1 97.31 172 VAL B N 1
ATOM 5374 C CA . VAL B 1 172 ? -6.789 -34.438 -32.094 1 97.31 172 VAL B CA 1
ATOM 5375 C C . VAL B 1 172 ? -6.98 -33 -32.594 1 97.31 172 VAL B C 1
ATOM 5377 O O . VAL B 1 172 ? -7.844 -32.719 -33.406 1 97.31 172 VAL B O 1
ATOM 5380 N N . PHE B 1 173 ? -6.211 -32.094 -32.094 1 98.19 173 PHE B N 1
ATOM 5381 C CA . PHE B 1 173 ? -6.238 -30.688 -32.469 1 98.19 173 PHE B CA 1
ATOM 5382 C C . PHE B 1 173 ? -4.938 -30.297 -33.156 1 98.19 173 PHE B C 1
ATOM 5384 O O . PHE B 1 173 ? -3.855 -30.688 -32.719 1 98.19 173 PHE B O 1
ATOM 5391 N N . LYS B 1 174 ? -5.027 -29.562 -34.219 1 97.75 174 LYS B N 1
ATOM 5392 C CA . LYS B 1 174 ? -3.873 -29.031 -34.938 1 97.75 174 LYS B CA 1
ATOM 5393 C C . LYS B 1 174 ? -3.781 -27.516 -34.781 1 97.75 174 LYS B C 1
ATOM 5395 O O . LYS B 1 174 ? -4.801 -26.844 -34.688 1 97.75 174 LYS B O 1
ATOM 5400 N N . ALA B 1 175 ? -2.562 -27.047 -34.75 1 98.5 175 ALA B N 1
ATOM 5401 C CA . ALA B 1 175 ? -2.334 -25.609 -34.625 1 98.5 175 ALA B CA 1
ATOM 5402 C C . ALA B 1 175 ? -1.087 -25.188 -35.406 1 98.5 175 ALA B C 1
ATOM 5404 O O . ALA B 1 175 ? -0.201 -26 -35.656 1 98.5 175 ALA B O 1
ATOM 5405 N N . LYS B 1 176 ? -1.072 -23.922 -35.812 1 98.69 176 LYS B N 1
ATOM 5406 C CA . LYS B 1 176 ? 0.108 -23.359 -36.469 1 98.69 176 LYS B CA 1
ATOM 5407 C C . LYS B 1 176 ? 1.29 -23.297 -35.5 1 98.69 176 LYS B C 1
ATOM 5409 O O . LYS B 1 176 ? 2.443 -23.422 -35.906 1 98.69 176 LYS B O 1
ATOM 5414 N N . ASN B 1 177 ? 1.017 -23 -34.25 1 98.81 177 ASN B N 1
ATOM 5415 C CA . ASN B 1 177 ? 2.039 -22.891 -33.219 1 98.81 177 ASN B CA 1
ATOM 5416 C C . ASN B 1 177 ? 1.601 -23.562 -31.922 1 98.81 177 ASN B C 1
ATOM 5418 O O . ASN B 1 177 ? 0.404 -23.688 -31.656 1 98.81 177 ASN B O 1
ATOM 5422 N N . LEU B 1 178 ? 2.561 -24.031 -31.188 1 98.81 178 LEU B N 1
ATOM 5423 C CA . LEU B 1 178 ? 2.346 -24.453 -29.797 1 98.81 178 LEU B CA 1
ATOM 5424 C C . LEU B 1 178 ? 3 -23.484 -28.828 1 98.81 178 LEU B C 1
ATOM 5426 O O . LEU B 1 178 ? 4.109 -23 -29.078 1 98.81 178 LEU B O 1
ATOM 5430 N N . ILE B 1 179 ? 2.318 -23.109 -27.766 1 98.94 179 ILE B N 1
ATOM 5431 C CA . ILE B 1 179 ? 2.895 -22.328 -26.672 1 98.94 179 ILE B CA 1
ATOM 5432 C C . ILE B 1 179 ? 2.887 -23.156 -25.391 1 98.94 179 ILE B C 1
ATOM 5434 O O . ILE B 1 179 ? 1.824 -23.453 -24.828 1 98.94 179 ILE B O 1
ATOM 5438 N N . LEU B 1 180 ? 4.055 -23.562 -24.984 1 98.88 180 LEU B N 1
ATOM 5439 C CA . LEU B 1 180 ? 4.219 -24.391 -23.781 1 98.88 180 LEU B CA 1
ATOM 5440 C C . LEU B 1 180 ? 4.184 -23.547 -22.516 1 98.88 180 LEU B C 1
ATOM 5442 O O . LEU B 1 180 ? 5.07 -22.719 -22.297 1 98.88 180 LEU B O 1
ATOM 5446 N N . ALA B 1 181 ? 3.199 -23.75 -21.641 1 98.75 181 ALA B N 1
ATOM 5447 C CA . ALA B 1 181 ? 2.965 -22.969 -20.438 1 98.75 181 ALA B CA 1
ATOM 5448 C C . ALA B 1 181 ? 2.689 -23.875 -19.234 1 98.75 181 ALA B C 1
ATOM 5450 O O . ALA B 1 181 ? 1.751 -23.641 -18.469 1 98.75 181 ALA B O 1
ATOM 5451 N N . VAL B 1 182 ? 3.496 -24.891 -19.016 1 98.12 182 VAL B N 1
ATOM 5452 C CA . VAL B 1 182 ? 3.201 -25.922 -18.031 1 98.12 182 VAL B CA 1
ATOM 5453 C C . VAL B 1 182 ? 3.844 -25.547 -16.703 1 98.12 182 VAL B C 1
ATOM 5455 O O . VAL B 1 182 ? 3.648 -26.234 -15.695 1 98.12 182 VAL B O 1
ATOM 5458 N N . GLY B 1 183 ? 4.594 -24.531 -16.625 1 97.38 183 GLY B N 1
ATOM 5459 C CA . GLY B 1 183 ? 5.062 -23.922 -15.391 1 97.38 183 GLY B CA 1
ATOM 5460 C C . GLY B 1 183 ? 6.16 -24.734 -14.719 1 97.38 183 GLY B C 1
ATOM 5461 O O . GLY B 1 183 ? 7.043 -25.266 -15.391 1 97.38 183 GLY B O 1
ATOM 5462 N N . ALA B 1 184 ? 6.188 -24.609 -13.398 1 97.12 184 ALA B N 1
ATOM 5463 C CA . ALA B 1 184 ? 7.219 -25.219 -12.57 1 97.12 184 ALA B CA 1
ATOM 5464 C C . ALA B 1 184 ? 6.609 -25.891 -11.336 1 97.12 184 ALA B C 1
ATOM 5466 O O . ALA B 1 184 ? 5.406 -25.766 -11.094 1 97.12 184 ALA B O 1
ATOM 5467 N N . GLY B 1 185 ? 7.355 -26.688 -10.672 1 94.81 185 GLY B N 1
ATOM 5468 C CA . GLY B 1 185 ? 7.012 -27.312 -9.398 1 94.81 185 GLY B CA 1
ATOM 5469 C C . GLY B 1 185 ? 8.055 -27.078 -8.32 1 94.81 185 GLY B C 1
ATOM 5470 O O . GLY B 1 185 ? 9.094 -26.469 -8.586 1 94.81 185 GLY B O 1
ATOM 5471 N N . PRO B 1 186 ? 7.781 -27.547 -7.145 1 94.94 186 PRO B N 1
ATOM 5472 C CA . PRO B 1 186 ? 8.695 -27.297 -6.023 1 94.94 186 PRO B CA 1
ATOM 5473 C C . PRO B 1 186 ? 10.062 -27.938 -6.227 1 94.94 186 PRO B C 1
ATOM 5475 O O . PRO B 1 186 ? 10.156 -29.047 -6.762 1 94.94 186 PRO B O 1
ATOM 5478 N N . GLY B 1 187 ? 11.062 -27.219 -5.77 1 93.19 187 GLY B N 1
ATOM 5479 C CA . GLY B 1 187 ? 12.391 -27.812 -5.738 1 93.19 187 GLY B CA 1
ATOM 5480 C C . GLY B 1 187 ? 12.492 -29 -4.801 1 93.19 187 GLY B C 1
ATOM 5481 O O . GLY B 1 187 ? 11.664 -29.172 -3.908 1 93.19 187 GLY B O 1
ATOM 5482 N N . THR B 1 188 ? 13.555 -29.812 -4.98 1 91.31 188 THR B N 1
ATOM 5483 C CA . THR B 1 188 ? 13.68 -31.047 -4.199 1 91.31 188 THR B CA 1
ATOM 5484 C C . THR B 1 188 ? 14.977 -31.031 -3.398 1 91.31 188 THR B C 1
ATOM 5486 O O . THR B 1 188 ? 15.906 -30.297 -3.717 1 91.31 188 THR B O 1
ATOM 5489 N N . LEU B 1 189 ? 14.922 -31.75 -2.365 1 95 189 LEU B N 1
ATOM 5490 C CA . LEU B 1 189 ? 16.078 -32.031 -1.524 1 95 189 LEU B CA 1
ATOM 5491 C C . LEU B 1 189 ? 16.469 -33.5 -1.605 1 95 189 LEU B C 1
ATOM 5493 O O . LEU B 1 189 ? 15.609 -34.375 -1.521 1 95 189 LEU B O 1
ATOM 5497 N N . ASP B 1 190 ? 17.766 -33.75 -1.831 1 95.44 190 ASP B N 1
ATOM 5498 C CA . ASP B 1 190 ? 18.234 -35.156 -1.969 1 95.44 190 ASP B CA 1
ATOM 5499 C C . ASP B 1 190 ? 18.906 -35.625 -0.688 1 95.44 190 ASP B C 1
ATOM 5501 O O . ASP B 1 190 ? 20.141 -35.719 -0.62 1 95.44 190 ASP B O 1
ATOM 5505 N N . VAL B 1 191 ? 18.109 -36.031 0.3 1 98 191 VAL B N 1
ATOM 5506 C CA . VAL B 1 191 ? 18.609 -36.562 1.559 1 98 191 VAL B CA 1
ATOM 5507 C C . VAL B 1 191 ? 17.703 -37.688 2.053 1 98 191 VAL B C 1
ATOM 5509 O O . VAL B 1 191 ? 16.516 -37.719 1.721 1 98 191 VAL B O 1
ATOM 5512 N N . PRO B 1 192 ? 18.281 -38.625 2.846 1 97.88 192 PRO B N 1
ATOM 5513 C CA . PRO B 1 192 ? 17.422 -39.656 3.428 1 97.88 192 PRO B CA 1
ATOM 5514 C C . PRO B 1 192 ? 16.297 -39.062 4.285 1 97.88 192 PRO B C 1
ATOM 5516 O O . PRO B 1 192 ? 16.516 -38.125 5.031 1 97.88 192 PRO B O 1
ATOM 5519 N N . GLY B 1 193 ? 15.117 -39.594 4.086 1 97.88 193 GLY B N 1
ATOM 5520 C CA . GLY B 1 193 ? 13.992 -39.25 4.93 1 97.88 193 GLY B CA 1
ATOM 5521 C C . GLY B 1 193 ? 13.164 -38.094 4.359 1 97.88 193 GLY B C 1
ATOM 5522 O O . GLY B 1 193 ? 12.164 -37.688 4.957 1 97.88 193 GLY B O 1
ATOM 5523 N N . VAL B 1 194 ? 13.492 -37.625 3.193 1 97.75 194 VAL B N 1
ATOM 5524 C CA . VAL B 1 194 ? 12.867 -36.438 2.633 1 97.75 194 VAL B CA 1
ATOM 5525 C C . VAL B 1 194 ? 11.398 -36.719 2.334 1 97.75 194 VAL B C 1
ATOM 5527 O O . VAL B 1 194 ? 10.578 -35.781 2.291 1 97.75 194 VAL B O 1
ATOM 5530 N N . ASN B 1 195 ? 10.984 -37.938 2.18 1 96.75 195 ASN B N 1
ATOM 5531 C CA . ASN B 1 195 ? 9.625 -38.312 1.818 1 96.75 195 ASN B CA 1
ATOM 5532 C C . ASN B 1 195 ? 8.789 -38.656 3.051 1 96.75 195 ASN B C 1
ATOM 5534 O O . ASN B 1 195 ? 7.641 -39.094 2.93 1 96.75 195 ASN B O 1
ATOM 5538 N N . ALA B 1 196 ? 9.328 -38.438 4.223 1 97.69 196 ALA B N 1
ATOM 5539 C CA . ALA B 1 196 ? 8.617 -38.75 5.461 1 97.69 196 ALA B CA 1
ATOM 5540 C C . ALA B 1 196 ? 7.355 -37.875 5.578 1 97.69 196 ALA B C 1
ATOM 5542 O O . ALA B 1 196 ? 7.312 -36.75 5.09 1 97.69 196 ALA B O 1
ATOM 5543 N N . LYS B 1 197 ? 6.305 -38.5 6.258 1 97.81 197 LYS B N 1
ATOM 5544 C CA . LYS B 1 197 ? 5.148 -37.688 6.613 1 97.81 197 LYS B CA 1
ATOM 5545 C C . LYS B 1 197 ? 5.547 -36.562 7.547 1 97.81 197 LYS B C 1
ATOM 5547 O O . LYS B 1 197 ? 6.281 -36.75 8.516 1 97.81 197 LYS B O 1
ATOM 5552 N N . GLY B 1 198 ? 5.117 -35.375 7.203 1 98.25 198 GLY B N 1
ATOM 5553 C CA . GLY B 1 198 ? 5.488 -34.219 7.992 1 98.25 198 GLY B CA 1
ATOM 5554 C C . GLY B 1 198 ? 6.477 -33.312 7.289 1 98.25 198 GLY B C 1
ATOM 5555 O O . GLY B 1 198 ? 6.773 -32.219 7.77 1 98.25 198 GLY B O 1
ATOM 5556 N N . VAL B 1 199 ? 7.016 -33.844 6.168 1 98.56 199 VAL B N 1
ATOM 5557 C CA . VAL B 1 199 ? 7.82 -33 5.297 1 98.56 199 VAL B CA 1
ATOM 5558 C C . VAL B 1 199 ? 6.941 -32.375 4.215 1 98.56 199 VAL B C 1
ATOM 5560 O O . VAL B 1 199 ? 6.262 -33.094 3.475 1 98.56 199 VAL B O 1
ATOM 5563 N N . PHE B 1 200 ? 6.949 -31 4.148 1 98.56 200 PHE B N 1
ATOM 5564 C CA . PHE B 1 200 ? 6.062 -30.312 3.221 1 98.56 200 PHE B CA 1
ATOM 5565 C C . PHE B 1 200 ? 6.84 -29.297 2.391 1 98.56 200 PHE B C 1
ATOM 5567 O O . PHE B 1 200 ? 7.871 -28.781 2.83 1 98.56 200 PHE B O 1
ATOM 5574 N N . ASP B 1 201 ? 6.438 -29.078 1.173 1 97.88 201 ASP B N 1
ATOM 5575 C CA . ASP B 1 201 ? 6.727 -27.875 0.417 1 97.88 201 ASP B CA 1
ATOM 5576 C C . ASP B 1 201 ? 5.492 -26.984 0.316 1 97.88 201 ASP B C 1
ATOM 5578 O O . ASP B 1 201 ? 4.484 -27.234 0.983 1 97.88 201 ASP B O 1
ATOM 5582 N N . HIS B 1 202 ? 5.594 -25.891 -0.472 1 96.81 202 HIS B N 1
ATOM 5583 C CA . HIS B 1 202 ? 4.496 -24.922 -0.503 1 96.81 202 HIS B CA 1
ATOM 5584 C C . HIS B 1 202 ? 3.213 -25.578 -1.018 1 96.81 202 HIS B C 1
ATOM 5586 O O . HIS B 1 202 ? 2.119 -25.25 -0.557 1 96.81 202 HIS B O 1
ATOM 5592 N N . ALA B 1 203 ? 3.322 -26.469 -1.966 1 97.19 203 ALA B N 1
ATOM 5593 C CA . ALA B 1 203 ? 2.141 -27.094 -2.555 1 97.19 203 ALA B CA 1
ATOM 5594 C C . ALA B 1 203 ? 1.567 -28.172 -1.627 1 97.19 203 ALA B C 1
ATOM 5596 O O . ALA B 1 203 ? 0.365 -28.172 -1.352 1 97.19 203 ALA B O 1
ATOM 5597 N N . THR B 1 204 ? 2.434 -29.062 -1.113 1 97.81 204 THR B N 1
ATOM 5598 C CA . THR B 1 204 ? 1.956 -30.188 -0.312 1 97.81 204 THR B CA 1
ATOM 5599 C C . THR B 1 204 ? 1.469 -29.703 1.053 1 97.81 204 THR B C 1
ATOM 5601 O O . THR B 1 204 ? 0.591 -30.328 1.657 1 97.81 204 THR B O 1
ATOM 5604 N N . LEU B 1 205 ? 2.033 -28.609 1.572 1 98.38 205 LEU B N 1
ATOM 5605 C CA . LEU B 1 205 ? 1.493 -28.031 2.799 1 98.38 205 LEU B CA 1
ATOM 5606 C C . LEU B 1 205 ? 0.004 -27.734 2.652 1 98.38 205 LEU B C 1
ATOM 5608 O O . LEU B 1 205 ? -0.794 -28.094 3.52 1 98.38 205 LEU B O 1
ATOM 5612 N N . VAL B 1 206 ? -0.35 -27.094 1.547 1 97.94 206 VAL B N 1
ATOM 5613 C CA . VAL B 1 206 ? -1.734 -26.719 1.291 1 97.94 206 VAL B CA 1
ATOM 5614 C C . VAL B 1 206 ? -2.576 -27.953 1.018 1 97.94 206 VAL B C 1
ATOM 5616 O O . VAL B 1 206 ? -3.686 -28.094 1.54 1 97.94 206 VAL B O 1
ATOM 5619 N N . GLU B 1 207 ? -2.027 -28.922 0.285 1 97.31 207 GLU B N 1
ATOM 5620 C CA . GLU B 1 207 ? -2.818 -30.031 -0.229 1 97.31 207 GLU B CA 1
ATOM 5621 C C . GLU B 1 207 ? -2.957 -31.141 0.815 1 97.31 207 GLU B C 1
ATOM 5623 O O . GLU B 1 207 ? -3.953 -31.859 0.829 1 97.31 207 GLU B O 1
ATOM 5628 N N . GLU B 1 208 ? -1.908 -31.25 1.759 1 97.81 208 GLU B N 1
ATOM 5629 C CA . GLU B 1 208 ? -1.816 -32.531 2.439 1 97.81 208 GLU B CA 1
ATOM 5630 C C . GLU B 1 208 ? -1.789 -32.375 3.955 1 97.81 208 GLU B C 1
ATOM 5632 O O . GLU B 1 208 ? -1.989 -33.312 4.703 1 97.81 208 GLU B O 1
ATOM 5637 N N . LEU B 1 209 ? -1.524 -31.156 4.438 1 98.38 209 LEU B N 1
ATOM 5638 C CA . LEU B 1 209 ? -1.459 -31.016 5.887 1 98.38 209 LEU B CA 1
ATOM 5639 C C . LEU B 1 209 ? -2.762 -31.469 6.539 1 98.38 209 LEU B C 1
ATOM 5641 O O . LEU B 1 209 ? -3.834 -30.938 6.219 1 98.38 209 LEU B O 1
ATOM 5645 N N . ASP B 1 210 ? -2.672 -32.438 7.496 1 97.81 210 ASP B N 1
ATOM 5646 C CA . ASP B 1 210 ? -3.891 -33 8.078 1 97.81 210 ASP B CA 1
ATOM 5647 C C . ASP B 1 210 ? -3.779 -33.094 9.594 1 97.81 210 ASP B C 1
ATOM 5649 O O . ASP B 1 210 ? -4.59 -33.781 10.242 1 97.81 210 ASP B O 1
ATOM 5653 N N . TYR B 1 211 ? -2.748 -32.5 10.148 1 97.88 211 TYR B N 1
ATOM 5654 C CA . TYR B 1 211 ? -2.561 -32.438 11.594 1 97.88 211 TYR B CA 1
ATOM 5655 C C . TYR B 1 211 ? -2.037 -31.062 12.016 1 97.88 211 TYR B C 1
ATOM 5657 O O . TYR B 1 211 ? -1.614 -30.281 11.172 1 97.88 211 TYR B O 1
ATOM 5665 N N . GLU B 1 212 ? -2.156 -30.781 13.273 1 98.19 212 GLU B N 1
ATOM 5666 C CA . GLU B 1 212 ? -1.555 -29.562 13.789 1 98.19 212 GLU B CA 1
ATOM 5667 C C . GLU B 1 212 ? -0.102 -29.781 14.195 1 98.19 212 GLU B C 1
ATOM 5669 O O . GLU B 1 212 ? 0.18 -30.625 15.062 1 98.19 212 GLU B O 1
ATOM 5674 N N . PRO B 1 213 ? 0.814 -29.094 13.586 1 97.75 213 PRO B N 1
ATOM 5675 C CA . PRO B 1 213 ? 2.225 -29.281 13.93 1 97.75 213 PRO B CA 1
ATOM 5676 C C . PRO B 1 213 ? 2.518 -28.953 15.398 1 97.75 213 PRO B C 1
ATOM 5678 O O . PRO B 1 213 ? 1.808 -28.156 16.016 1 97.75 213 PRO B O 1
ATOM 5681 N N . GLY B 1 214 ? 3.605 -29.516 15.914 1 97.31 214 GLY B N 1
ATOM 5682 C CA . GLY B 1 214 ? 4.039 -29.281 17.281 1 97.31 214 GLY B CA 1
ATOM 5683 C C . GLY B 1 214 ? 4.707 -27.922 17.469 1 97.31 214 GLY B C 1
ATOM 5684 O O . GLY B 1 214 ? 4.551 -27.031 16.641 1 97.31 214 GLY B O 1
ATOM 5685 N N . SER B 1 215 ? 5.461 -27.781 18.531 1 97 215 SER B N 1
ATOM 5686 C CA . SER B 1 215 ? 5.941 -26.484 18.984 1 97 215 SER B CA 1
ATOM 5687 C C . SER B 1 215 ? 7.188 -26.047 18.219 1 97 215 SER B C 1
ATOM 5689 O O . SER B 1 215 ? 7.594 -24.891 18.281 1 97 215 SER B O 1
ATOM 5691 N N . THR B 1 216 ? 7.785 -27.016 17.469 1 98.5 216 THR B N 1
ATOM 5692 C CA . THR B 1 216 ? 9.008 -26.703 16.734 1 98.5 216 THR B CA 1
ATOM 5693 C C . THR B 1 216 ? 8.836 -27 15.242 1 98.5 216 THR B C 1
ATOM 5695 O O . THR B 1 216 ? 8.414 -28.094 14.867 1 98.5 216 THR B O 1
ATOM 5698 N N . VAL B 1 217 ? 9.164 -25.984 14.445 1 98.56 217 VAL B N 1
ATOM 5699 C CA . VAL B 1 217 ? 9.133 -26.141 12.992 1 98.56 217 VAL B CA 1
ATOM 5700 C C . VAL B 1 217 ? 10.516 -25.891 12.414 1 98.56 217 VAL B C 1
ATOM 5702 O O . VAL B 1 217 ? 11.234 -25 12.867 1 98.56 217 VAL B O 1
ATOM 5705 N N . VAL B 1 218 ? 10.906 -26.703 11.453 1 98.88 218 VAL B N 1
ATOM 5706 C CA . VAL B 1 218 ? 12.172 -26.516 10.75 1 98.88 218 VAL B CA 1
ATOM 5707 C C . VAL B 1 218 ? 11.906 -26.125 9.305 1 98.88 218 VAL B C 1
ATOM 5709 O O . VAL B 1 218 ? 11.117 -26.766 8.609 1 98.88 218 VAL B O 1
ATOM 5712 N N . VAL B 1 219 ? 12.469 -25.062 8.859 1 98.88 219 VAL B N 1
ATOM 5713 C CA . VAL B 1 219 ? 12.383 -24.578 7.492 1 98.88 219 VAL B CA 1
ATOM 5714 C C . VAL B 1 219 ? 13.734 -24.719 6.801 1 98.88 219 VAL B C 1
ATOM 5716 O O . VAL B 1 219 ? 14.75 -24.234 7.316 1 98.88 219 VAL B O 1
ATOM 5719 N N . VAL B 1 220 ? 13.758 -25.344 5.668 1 98.69 220 VAL B N 1
ATOM 5720 C CA . VAL B 1 220 ? 14.984 -25.5 4.898 1 98.69 220 VAL B CA 1
ATOM 5721 C C . VAL B 1 220 ? 14.977 -24.547 3.703 1 98.69 220 VAL B C 1
ATOM 5723 O O . VAL B 1 220 ? 14.07 -24.594 2.869 1 98.69 220 VAL B O 1
ATOM 5726 N N . GLY B 1 221 ? 15.977 -23.734 3.6 1 98 221 GLY B N 1
ATOM 5727 C CA . GLY B 1 221 ? 16.094 -22.719 2.562 1 98 221 GLY B CA 1
ATOM 5728 C C . GLY B 1 221 ? 16.297 -21.312 3.117 1 98 221 GLY B C 1
ATOM 5729 O O . GLY B 1 221 ? 16.156 -21.094 4.32 1 98 221 GLY B O 1
ATOM 5730 N N . GLY B 1 222 ? 16.625 -20.375 2.289 1 97 222 GLY B N 1
ATOM 5731 C CA . GLY B 1 222 ? 16.969 -19.047 2.803 1 97 222 GLY B CA 1
ATOM 5732 C C . GLY B 1 222 ? 16.5 -17.922 1.903 1 97 222 GLY B C 1
ATOM 5733 O O . GLY B 1 222 ? 16.875 -16.766 2.109 1 97 222 GLY B O 1
ATOM 5734 N N . SER B 1 223 ? 15.656 -18.266 0.951 1 95.75 223 SER B N 1
ATOM 5735 C CA . SER B 1 223 ? 15.164 -17.25 0.025 1 95.75 223 SER B CA 1
ATOM 5736 C C . SER B 1 223 ? 13.664 -17.031 0.18 1 95.75 223 SER B C 1
ATOM 5738 O O . SER B 1 223 ? 13.109 -17.25 1.26 1 95.75 223 SER B O 1
ATOM 5740 N N . LYS B 1 224 ? 12.914 -16.594 -0.802 1 94.38 224 LYS B N 1
ATOM 5741 C CA . LYS B 1 224 ? 11.547 -16.078 -0.723 1 94.38 224 LYS B CA 1
ATOM 5742 C C . LYS B 1 224 ? 10.625 -17.094 -0.035 1 94.38 224 LYS B C 1
ATOM 5744 O O . LYS B 1 224 ? 10.047 -16.781 1.011 1 94.38 224 LYS B O 1
ATOM 5749 N N . THR B 1 225 ? 10.547 -18.25 -0.598 1 95.69 225 THR B N 1
ATOM 5750 C CA . THR B 1 225 ? 9.57 -19.219 -0.114 1 95.69 225 THR B CA 1
ATOM 5751 C C . THR B 1 225 ? 9.852 -19.594 1.339 1 95.69 225 THR B C 1
ATOM 5753 O O . THR B 1 225 ? 8.938 -19.625 2.164 1 95.69 225 THR B O 1
ATOM 5756 N N . ALA B 1 226 ? 11.117 -19.828 1.662 1 97.88 226 ALA B N 1
ATOM 5757 C CA . ALA B 1 226 ? 11.508 -20.219 3.012 1 97.88 226 ALA B CA 1
ATOM 5758 C C . ALA B 1 226 ? 11.172 -19.125 4.023 1 97.88 226 ALA B C 1
ATOM 5760 O O . ALA B 1 226 ? 10.609 -19.406 5.082 1 97.88 226 ALA B O 1
ATOM 5761 N N . VAL B 1 227 ? 11.477 -17.953 3.668 1 98.06 227 VAL B N 1
ATOM 5762 C CA . VAL B 1 227 ? 11.328 -16.828 4.598 1 98.06 227 VAL B CA 1
ATOM 5763 C C . VAL B 1 227 ? 9.852 -16.5 4.777 1 98.06 227 VAL B C 1
ATOM 5765 O O . VAL B 1 227 ? 9.391 -16.25 5.895 1 98.06 227 VAL B O 1
ATOM 5768 N N . GLU B 1 228 ? 9.102 -16.469 3.691 1 97.06 228 GLU B N 1
ATOM 5769 C CA . GLU B 1 228 ? 7.68 -16.141 3.742 1 97.06 228 GLU B CA 1
ATOM 5770 C C . GLU B 1 228 ? 6.922 -17.125 4.633 1 97.06 228 GLU B C 1
ATOM 5772 O O . GLU B 1 228 ? 6.184 -16.719 5.527 1 97.06 228 GLU B O 1
ATOM 5777 N N . TYR B 1 229 ? 7.137 -18.375 4.445 1 98.31 229 TYR B N 1
ATOM 5778 C CA . TYR B 1 229 ? 6.453 -19.406 5.238 1 98.31 229 TYR B CA 1
ATOM 5779 C C . TYR B 1 229 ? 7.031 -19.484 6.645 1 98.31 229 TYR B C 1
ATOM 5781 O O . TYR B 1 229 ? 6.293 -19.641 7.617 1 98.31 229 TYR B O 1
ATOM 5789 N N . GLY B 1 230 ? 8.336 -19.375 6.738 1 98.75 230 GLY B N 1
ATOM 5790 C CA . GLY B 1 230 ? 8.977 -19.391 8.039 1 98.75 230 GLY B CA 1
ATOM 5791 C C . GLY B 1 230 ? 8.453 -18.312 8.977 1 98.75 230 GLY B C 1
ATOM 5792 O O . GLY B 1 230 ? 8.188 -18.594 10.148 1 98.75 230 GLY B O 1
ATOM 5793 N N . CYS B 1 231 ? 8.328 -17.125 8.492 1 98.69 231 CYS B N 1
ATOM 5794 C CA . CYS B 1 231 ? 7.84 -16.016 9.312 1 98.69 231 CYS B CA 1
ATOM 5795 C C . CYS B 1 231 ? 6.391 -16.25 9.727 1 98.69 231 CYS B C 1
ATOM 5797 O O . CYS B 1 231 ? 5.992 -15.867 10.828 1 98.69 231 CYS B O 1
ATOM 5799 N N . PHE B 1 232 ? 5.586 -16.875 8.906 1 98.62 232 PHE B N 1
ATOM 5800 C CA . PHE B 1 232 ? 4.227 -17.234 9.281 1 98.62 232 PHE B CA 1
ATOM 5801 C C . PHE B 1 232 ? 4.234 -18.25 10.414 1 98.62 232 PHE B C 1
ATOM 5803 O O . PHE B 1 232 ? 3.537 -18.078 11.414 1 98.62 232 PHE B O 1
ATOM 5810 N N . PHE B 1 233 ? 5.074 -19.312 10.234 1 98.81 233 PHE B N 1
ATOM 5811 C CA . PHE B 1 233 ? 5.152 -20.328 11.273 1 98.81 233 PHE B CA 1
ATOM 5812 C C . PHE B 1 233 ? 5.59 -19.703 12.602 1 98.81 233 PHE B C 1
ATOM 5814 O O . PHE B 1 233 ? 5.023 -20.016 13.648 1 98.81 233 PHE B O 1
ATOM 5821 N N . ASN B 1 234 ? 6.547 -18.844 12.516 1 98.69 234 ASN B N 1
ATOM 5822 C CA . ASN B 1 234 ? 7.031 -18.141 13.703 1 98.69 234 ASN B CA 1
ATOM 5823 C C . ASN B 1 234 ? 5.93 -17.297 14.344 1 98.69 234 ASN B C 1
ATOM 5825 O O . ASN B 1 234 ? 5.762 -17.312 15.562 1 98.69 234 ASN B O 1
ATOM 5829 N N . ALA B 1 235 ? 5.172 -16.641 13.555 1 98.5 235 ALA B N 1
ATOM 5830 C CA . ALA B 1 235 ? 4.121 -15.75 14.039 1 98.5 235 ALA B CA 1
ATOM 5831 C C . ALA B 1 235 ? 3.043 -16.516 14.789 1 98.5 235 ALA B C 1
ATOM 5833 O O . ALA B 1 235 ? 2.336 -15.961 15.625 1 98.5 235 ALA B O 1
ATOM 5834 N N . THR B 1 236 ? 2.926 -17.797 14.516 1 98.44 236 THR B N 1
ATOM 5835 C CA . THR B 1 236 ? 1.917 -18.609 15.195 1 98.44 236 THR B CA 1
ATOM 5836 C C . THR B 1 236 ? 2.332 -18.891 16.625 1 98.44 236 THR B C 1
ATOM 5838 O O . THR B 1 236 ? 1.537 -19.406 17.422 1 98.44 236 THR B O 1
ATOM 5841 N N . GLY B 1 237 ? 3.609 -18.609 16.969 1 97.94 237 GLY B N 1
ATOM 5842 C CA . GLY B 1 237 ? 4.098 -18.797 18.328 1 97.94 237 GLY B CA 1
ATOM 5843 C C . GLY B 1 237 ? 5.027 -19.984 18.469 1 97.94 237 GLY B C 1
ATOM 5844 O O . GLY B 1 237 ? 5.434 -20.344 19.578 1 97.94 237 GLY B O 1
ATOM 5845 N N . ARG B 1 238 ? 5.441 -20.578 17.422 1 98.19 238 ARG B N 1
ATOM 5846 C CA . ARG B 1 238 ? 6.277 -21.781 17.438 1 98.19 238 ARG B CA 1
ATOM 5847 C C . ARG B 1 238 ? 7.754 -21.422 17.312 1 98.19 238 ARG B C 1
ATOM 5849 O O . ARG B 1 238 ? 8.102 -20.406 16.688 1 98.19 238 ARG B O 1
ATOM 5856 N N . ARG B 1 239 ? 8.555 -22.234 17.969 1 98.5 239 ARG B N 1
ATOM 5857 C CA . ARG B 1 239 ? 9.984 -22.188 17.656 1 98.5 239 ARG B CA 1
ATOM 5858 C C . ARG B 1 239 ? 10.242 -22.531 16.188 1 98.5 239 ARG B C 1
ATOM 5860 O O . ARG B 1 239 ? 9.852 -23.594 15.719 1 98.5 239 ARG B O 1
ATOM 5867 N N . THR B 1 240 ? 10.82 -21.609 15.469 1 98.81 240 THR B N 1
ATOM 5868 C CA . THR B 1 240 ? 11.062 -21.781 14.047 1 98.81 240 THR B CA 1
ATOM 5869 C C . THR B 1 240 ? 12.547 -21.688 13.727 1 98.81 240 THR B C 1
ATOM 5871 O O . THR B 1 240 ? 13.156 -20.625 13.93 1 98.81 240 THR B O 1
ATOM 5874 N N . VAL B 1 241 ? 13.102 -22.75 13.211 1 98.81 241 VAL B N 1
ATOM 5875 C CA . VAL B 1 241 ? 14.516 -22.828 12.867 1 98.81 241 VAL B CA 1
ATOM 5876 C C . VAL B 1 241 ? 14.672 -22.875 11.352 1 98.81 241 VAL B C 1
ATOM 5878 O O . VAL B 1 241 ? 14.172 -23.797 10.695 1 98.81 241 VAL B O 1
ATOM 5881 N N . MET B 1 242 ? 15.297 -21.922 10.836 1 98.75 242 MET B N 1
ATOM 5882 C CA . MET B 1 242 ? 15.578 -21.875 9.398 1 98.75 242 MET B CA 1
ATOM 5883 C C . MET B 1 242 ? 17 -22.328 9.117 1 98.75 242 MET B C 1
ATOM 5885 O O . MET B 1 242 ? 17.969 -21.75 9.625 1 98.75 242 MET B O 1
ATOM 5889 N N . LEU B 1 243 ? 17.188 -23.375 8.398 1 98.69 243 LEU B N 1
ATOM 5890 C CA . LEU B 1 243 ? 18.484 -23.906 7.969 1 98.69 243 LEU B CA 1
ATOM 5891 C C . LEU B 1 243 ? 18.828 -23.422 6.562 1 98.69 243 LEU B C 1
ATOM 5893 O O . LEU B 1 243 ? 18.156 -23.781 5.594 1 98.69 243 LEU B O 1
ATOM 5897 N N . VAL B 1 244 ? 19.859 -22.609 6.48 1 98.38 244 VAL B N 1
ATOM 5898 C CA . VAL B 1 244 ? 20.234 -21.953 5.234 1 98.38 244 VAL B CA 1
ATOM 5899 C C . VAL B 1 244 ? 21.625 -22.406 4.801 1 98.38 244 VAL B C 1
ATOM 5901 O O . VAL B 1 244 ? 22.594 -22.266 5.555 1 98.38 244 VAL B O 1
ATOM 5904 N N . ARG B 1 245 ? 21.719 -22.844 3.605 1 96.56 245 ARG B N 1
ATOM 5905 C CA . ARG B 1 245 ? 22.984 -23.406 3.129 1 96.56 245 ARG B CA 1
ATOM 5906 C C . ARG B 1 245 ? 24.062 -22.328 3.051 1 96.56 245 ARG B C 1
ATOM 5908 O O . ARG B 1 245 ? 25.203 -22.562 3.418 1 96.56 245 ARG B O 1
ATOM 5915 N N . THR B 1 246 ? 23.703 -21.156 2.5 1 94.88 246 THR B N 1
ATOM 5916 C CA . THR B 1 246 ? 24.656 -20.062 2.357 1 94.88 246 THR B CA 1
ATOM 5917 C C . THR B 1 246 ? 24.219 -18.859 3.188 1 94.88 246 THR B C 1
ATOM 5919 O O . THR B 1 246 ? 24.25 -18.906 4.418 1 94.88 246 THR B O 1
ATOM 5922 N N . GLU B 1 247 ? 23.844 -17.75 2.48 1 94.69 247 GLU B N 1
ATOM 5923 C CA . GLU B 1 247 ? 23.344 -16.562 3.164 1 94.69 247 GLU B CA 1
ATOM 5924 C C . GLU B 1 247 ? 21.875 -16.328 2.85 1 94.69 247 GLU B C 1
ATOM 5926 O O . GLU B 1 247 ? 21.438 -16.516 1.714 1 94.69 247 GLU B O 1
ATOM 5931 N N . PRO B 1 248 ? 21.156 -15.984 3.895 1 96.69 248 PRO B N 1
ATOM 5932 C CA . PRO B 1 248 ? 19.734 -15.742 3.652 1 96.69 248 PRO B CA 1
ATOM 5933 C C . PRO B 1 248 ? 19.484 -14.438 2.895 1 96.69 248 PRO B C 1
ATOM 5935 O O . PRO B 1 248 ? 20.203 -13.453 3.105 1 96.69 248 PRO B O 1
ATOM 5938 N N . LEU B 1 249 ? 18.5 -14.391 1.974 1 97.44 249 LEU B N 1
ATOM 5939 C CA . LEU B 1 249 ? 17.922 -13.227 1.322 1 97.44 249 LEU B CA 1
ATOM 5940 C C . LEU B 1 249 ? 18.969 -12.492 0.484 1 97.44 249 LEU B C 1
ATOM 5942 O O . LEU B 1 249 ? 19 -11.258 0.478 1 97.44 249 LEU B O 1
ATOM 5946 N N . LYS B 1 250 ? 19.75 -13.281 -0.24 1 94.94 250 LYS B N 1
ATOM 5947 C CA . LYS B 1 250 ? 20.766 -12.734 -1.135 1 94.94 250 LYS B CA 1
ATOM 5948 C C . LYS B 1 250 ? 20.141 -11.914 -2.252 1 94.94 250 LYS B C 1
ATOM 5950 O O . LYS B 1 250 ? 20.797 -11.086 -2.877 1 94.94 250 LYS B O 1
ATOM 5955 N N . LEU B 1 251 ? 18.859 -12.133 -2.459 1 94.06 251 LEU B N 1
ATOM 5956 C CA . LEU B 1 251 ? 18.156 -11.43 -3.527 1 94.06 251 LEU B CA 1
ATOM 5957 C C . LEU B 1 251 ? 18.047 -9.938 -3.219 1 94.06 251 LEU B C 1
ATOM 5959 O O . LEU B 1 251 ? 17.812 -9.133 -4.121 1 94.06 251 LEU B O 1
ATOM 5963 N N . ILE B 1 252 ? 18.109 -9.594 -1.916 1 97 252 ILE B N 1
ATOM 5964 C CA . ILE B 1 252 ? 18.141 -8.188 -1.539 1 97 252 ILE B CA 1
ATOM 5965 C C . ILE B 1 252 ? 19.562 -7.656 -1.648 1 97 252 ILE B C 1
ATOM 5967 O O . ILE B 1 252 ? 20.406 -7.926 -0.782 1 97 252 ILE B O 1
ATOM 5971 N N . LYS B 1 253 ? 19.797 -6.863 -2.576 1 95.81 253 LYS B N 1
ATOM 5972 C CA . LYS B 1 253 ? 21.156 -6.5 -2.926 1 95.81 253 LYS B CA 1
ATOM 5973 C C . LYS B 1 253 ? 21.641 -5.32 -2.09 1 95.81 253 LYS B C 1
ATOM 5975 O O . LYS B 1 253 ? 22.844 -5.078 -1.99 1 95.81 253 LYS B O 1
ATOM 5980 N N . ASP B 1 254 ? 20.719 -4.52 -1.534 1 98.19 254 ASP B N 1
ATOM 5981 C CA . ASP B 1 254 ? 21.109 -3.451 -0.62 1 98.19 254 ASP B CA 1
ATOM 5982 C C . ASP B 1 254 ? 21.406 -4 0.775 1 98.19 254 ASP B C 1
ATOM 5984 O O . ASP B 1 254 ? 20.484 -4.457 1.47 1 98.19 254 ASP B O 1
ATOM 5988 N N . ASN B 1 255 ? 22.641 -3.852 1.188 1 97.56 255 ASN B N 1
ATOM 5989 C CA . ASN B 1 255 ? 23.094 -4.496 2.414 1 97.56 255 ASN B CA 1
ATOM 5990 C C . ASN B 1 255 ? 22.359 -3.961 3.639 1 97.56 255 ASN B C 1
ATOM 5992 O O . ASN B 1 255 ? 22.047 -4.719 4.555 1 97.56 255 ASN B O 1
ATOM 5996 N N . GLU B 1 256 ? 22.125 -2.703 3.75 1 96.19 256 GLU B N 1
ATOM 5997 C CA . GLU B 1 256 ? 21.438 -2.119 4.902 1 96.19 256 GLU B CA 1
ATOM 5998 C C . GLU B 1 256 ? 20 -2.615 5 1 96.19 256 GLU B C 1
ATOM 6000 O O . GLU B 1 256 ? 19.516 -2.9 6.094 1 96.19 256 GLU B O 1
ATOM 6005 N N . THR B 1 257 ? 19.344 -2.678 3.83 1 97.06 257 THR B N 1
ATOM 6006 C CA . THR B 1 257 ? 17.984 -3.201 3.795 1 97.06 257 THR B CA 1
ATOM 6007 C C . THR B 1 257 ? 17.953 -4.656 4.254 1 97.06 257 THR B C 1
ATOM 6009 O O . THR B 1 257 ? 17.125 -5.031 5.086 1 97.06 257 THR B O 1
ATOM 6012 N N . ARG B 1 258 ? 18.844 -5.418 3.707 1 97.94 258 ARG B N 1
ATOM 6013 C CA . ARG B 1 258 ? 18.922 -6.832 4.062 1 97.94 258 ARG B CA 1
ATOM 6014 C C . ARG B 1 258 ? 19.203 -7.004 5.555 1 97.94 258 ARG B C 1
ATOM 6016 O O . ARG B 1 258 ? 18.578 -7.844 6.211 1 97.94 258 ARG B O 1
ATOM 6023 N N . ALA B 1 259 ? 20.094 -6.199 6.082 1 96.88 259 ALA B N 1
ATOM 6024 C CA . ALA B 1 259 ? 20.438 -6.27 7.5 1 96.88 259 ALA B CA 1
ATOM 6025 C C . ALA B 1 259 ? 19.234 -5.949 8.375 1 96.88 259 ALA B C 1
ATOM 6027 O O . ALA B 1 259 ? 18.984 -6.633 9.375 1 96.88 259 ALA B O 1
ATOM 6028 N N . TYR B 1 260 ? 18.5 -4.926 8.039 1 95.31 260 TYR B N 1
ATOM 6029 C CA . TYR B 1 260 ? 17.297 -4.57 8.797 1 95.31 260 TYR B CA 1
ATOM 6030 C C . TYR B 1 260 ? 16.312 -5.734 8.828 1 95.31 260 TYR B C 1
ATOM 6032 O O . TYR B 1 260 ? 15.766 -6.062 9.891 1 95.31 260 TYR B O 1
ATOM 6040 N N . VAL B 1 261 ? 16.125 -6.352 7.711 1 97.75 261 VAL B N 1
ATOM 6041 C CA . VAL B 1 261 ? 15.18 -7.453 7.594 1 97.75 261 VAL B CA 1
ATOM 6042 C C . VAL B 1 261 ? 15.617 -8.609 8.484 1 97.75 261 VAL B C 1
ATOM 6044 O O . VAL B 1 261 ? 14.82 -9.141 9.266 1 97.75 261 VAL B O 1
ATOM 6047 N N . LEU B 1 262 ? 16.859 -8.977 8.367 1 98.12 262 LEU B N 1
ATOM 6048 C CA . LEU B 1 262 ? 17.375 -10.102 9.125 1 98.12 262 LEU B CA 1
ATOM 6049 C C . LEU B 1 262 ? 17.344 -9.812 10.625 1 98.12 262 LEU B C 1
ATOM 6051 O O . LEU B 1 262 ? 16.984 -10.68 11.422 1 98.12 262 LEU B O 1
ATOM 6055 N N . ASP B 1 263 ? 17.672 -8.57 11.047 1 96.81 263 ASP B N 1
ATOM 6056 C CA . ASP B 1 263 ? 17.656 -8.18 12.453 1 96.81 263 ASP B CA 1
ATOM 6057 C C . ASP B 1 263 ? 16.234 -8.266 13.031 1 96.81 263 ASP B C 1
ATOM 6059 O O . ASP B 1 263 ? 16.047 -8.742 14.148 1 96.81 263 ASP B O 1
ATOM 6063 N N . ARG B 1 264 ? 15.281 -7.812 12.258 1 96.06 264 ARG B N 1
ATOM 6064 C CA . ARG B 1 264 ? 13.898 -7.836 12.727 1 96.06 264 ARG B CA 1
ATOM 6065 C C . ARG B 1 264 ? 13.375 -9.266 12.812 1 96.06 264 ARG B C 1
ATOM 6067 O O . ARG B 1 264 ? 12.641 -9.609 13.742 1 96.06 264 ARG B O 1
ATOM 6074 N N . MET B 1 265 ? 13.727 -10.133 11.836 1 98.19 265 MET B N 1
ATOM 6075 C CA . MET B 1 265 ? 13.328 -11.531 11.891 1 98.19 265 MET B CA 1
ATOM 6076 C C . MET B 1 265 ? 13.867 -12.203 13.156 1 98.19 265 MET B C 1
ATOM 6078 O O . MET B 1 265 ? 13.125 -12.875 13.867 1 98.19 265 MET B O 1
ATOM 6082 N N . LYS B 1 266 ? 15.117 -11.945 13.461 1 98.19 266 LYS B N 1
ATOM 6083 C CA . LYS B 1 266 ? 15.742 -12.531 14.641 1 98.19 266 LYS B CA 1
ATOM 6084 C C . LYS B 1 266 ? 15.117 -11.984 15.922 1 98.19 266 LYS B C 1
ATOM 6086 O O . LYS B 1 266 ? 14.805 -12.742 16.844 1 98.19 266 LYS B O 1
ATOM 6091 N N . GLU B 1 267 ? 14.906 -10.688 15.922 1 96.75 267 GLU B N 1
ATOM 6092 C CA . GLU B 1 267 ? 14.312 -10.039 17.094 1 96.75 267 GLU B CA 1
ATOM 6093 C C . GLU B 1 267 ? 12.914 -10.586 17.375 1 96.75 267 GLU B C 1
ATOM 6095 O O . GLU B 1 267 ? 12.508 -10.695 18.531 1 96.75 267 GLU B O 1
ATOM 6100 N N . GLN B 1 268 ? 12.273 -11 16.328 1 96.5 268 GLN B N 1
ATOM 6101 C CA . GLN B 1 268 ? 10.898 -11.453 16.469 1 96.5 268 GLN B CA 1
ATOM 6102 C C . GLN B 1 268 ? 10.836 -12.969 16.641 1 96.5 268 GLN B C 1
ATOM 6104 O O . GLN B 1 268 ? 9.75 -13.555 16.641 1 96.5 268 GLN B O 1
ATOM 6109 N N . GLY B 1 269 ? 12.016 -13.602 16.656 1 97.31 269 GLY B N 1
ATOM 6110 C CA . GLY B 1 269 ? 12 -14.953 17.188 1 97.31 269 GLY B CA 1
ATOM 6111 C C . GLY B 1 269 ? 12.516 -15.984 16.203 1 97.31 269 GLY B C 1
ATOM 6112 O O . GLY B 1 269 ? 12.617 -17.172 16.531 1 97.31 269 GLY B O 1
ATOM 6113 N N . MET B 1 270 ? 12.891 -15.617 15.016 1 98.5 270 MET B N 1
ATOM 6114 C CA . MET B 1 270 ? 13.406 -16.562 14.031 1 98.5 270 MET B CA 1
ATOM 6115 C C . MET B 1 270 ? 14.805 -17.031 14.414 1 98.5 270 MET B C 1
ATOM 6117 O O . MET B 1 270 ? 15.664 -16.219 14.758 1 98.5 270 MET B O 1
ATOM 6121 N N . GLU B 1 271 ? 15.016 -18.281 14.453 1 98.56 271 GLU B N 1
ATOM 6122 C CA . GLU B 1 271 ? 16.359 -18.859 14.523 1 98.56 271 GLU B CA 1
ATOM 6123 C C . GLU B 1 271 ? 16.906 -19.156 13.133 1 98.56 271 GLU B C 1
ATOM 6125 O O . GLU B 1 271 ? 16.422 -20.062 12.453 1 98.56 271 GLU B O 1
ATOM 6130 N N . ILE B 1 272 ? 17.922 -18.453 12.75 1 98.62 272 ILE B N 1
ATOM 6131 C CA . ILE B 1 272 ? 18.484 -18.594 11.406 1 98.62 272 ILE B CA 1
ATOM 6132 C C . ILE B 1 272 ? 19.906 -19.141 11.492 1 98.62 272 ILE B C 1
ATOM 6134 O O . ILE B 1 272 ? 20.781 -18.5 12.062 1 98.62 272 ILE B O 1
ATOM 6138 N N . ILE B 1 273 ? 20.125 -20.266 10.945 1 98.19 273 ILE B N 1
ATOM 6139 C CA . ILE B 1 273 ? 21.438 -20.906 10.969 1 98.19 273 ILE B CA 1
ATOM 6140 C C . ILE B 1 273 ? 22.016 -20.953 9.555 1 98.19 273 ILE B C 1
ATOM 6142 O O . ILE B 1 273 ? 21.734 -21.891 8.797 1 98.19 273 ILE B O 1
ATOM 6146 N N . SER B 1 274 ? 22.875 -20.062 9.266 1 97.38 274 SER B N 1
ATOM 6147 C CA . SER B 1 274 ? 23.562 -20.016 7.977 1 97.38 274 SER B CA 1
ATOM 6148 C C . SER B 1 274 ? 24.688 -21.031 7.91 1 97.38 274 SER B C 1
ATOM 6150 O O . SER B 1 274 ? 25.203 -21.469 8.945 1 97.38 274 SER B O 1
ATOM 6152 N N . GLY B 1 275 ? 25.047 -21.391 6.691 1 97.25 275 GLY B N 1
ATOM 6153 C CA . GLY B 1 275 ? 26.109 -22.375 6.508 1 97.25 275 GLY B CA 1
ATOM 6154 C C . GLY B 1 275 ? 25.703 -23.781 6.938 1 97.25 275 GLY B C 1
ATOM 6155 O O . GLY B 1 275 ? 26.547 -24.562 7.371 1 97.25 275 GLY B O 1
ATOM 6156 N N . SER B 1 276 ? 24.484 -24.062 6.891 1 97.38 276 SER B N 1
ATOM 6157 C CA . SER B 1 276 ? 23.969 -25.344 7.359 1 97.38 276 SER B CA 1
ATOM 6158 C C . SER B 1 276 ? 23.469 -26.203 6.195 1 97.38 276 SER B C 1
ATOM 6160 O O . SER B 1 276 ? 22.859 -25.688 5.258 1 97.38 276 SER B O 1
ATOM 6162 N N . ASN B 1 277 ? 23.781 -27.438 6.289 1 97.5 277 ASN B N 1
ATOM 6163 C CA . ASN B 1 277 ? 23.359 -28.422 5.297 1 97.5 277 ASN B CA 1
ATOM 6164 C C . ASN B 1 277 ? 22.625 -29.594 5.938 1 97.5 277 ASN B C 1
ATOM 6166 O O . ASN B 1 277 ? 23.172 -30.312 6.773 1 97.5 277 ASN B O 1
ATOM 6170 N N . VAL B 1 278 ? 21.422 -29.766 5.535 1 98.5 278 VAL B N 1
ATOM 6171 C CA . VAL B 1 278 ? 20.656 -30.891 6.047 1 98.5 278 VAL B CA 1
ATOM 6172 C C . VAL B 1 278 ? 21.266 -32.188 5.516 1 98.5 278 VAL B C 1
ATOM 6174 O O . VAL B 1 278 ? 21.484 -32.344 4.312 1 98.5 278 VAL B O 1
ATOM 6177 N N . THR B 1 279 ? 21.453 -33.125 6.371 1 98.44 279 THR B N 1
ATOM 6178 C CA . THR B 1 279 ? 22.078 -34.375 5.961 1 98.44 279 THR B CA 1
ATOM 6179 C C . THR B 1 279 ? 21.047 -35.531 5.961 1 98.44 279 THR B C 1
ATOM 6181 O O . THR B 1 279 ? 21.172 -36.469 5.188 1 98.44 279 THR B O 1
ATOM 6184 N N . ARG B 1 280 ? 20.109 -35.438 6.805 1 98.5 280 ARG B N 1
ATOM 6185 C CA . ARG B 1 280 ? 19.062 -36.438 6.82 1 98.5 280 ARG B CA 1
ATOM 6186 C C . ARG B 1 280 ? 17.859 -35.969 7.645 1 98.5 280 ARG B C 1
ATOM 6188 O O . ARG B 1 280 ? 18.016 -35.094 8.508 1 98.5 280 ARG B O 1
ATOM 6195 N N . ILE B 1 281 ? 16.719 -36.531 7.414 1 98.69 281 ILE B N 1
ATOM 6196 C CA . ILE B 1 281 ? 15.492 -36.375 8.188 1 98.69 281 ILE B CA 1
ATOM 6197 C C . ILE B 1 281 ? 15.125 -37.719 8.828 1 98.69 281 ILE B C 1
ATOM 6199 O O . ILE B 1 281 ? 14.953 -38.719 8.133 1 98.69 281 ILE B O 1
ATOM 6203 N N . GLU B 1 282 ? 15.078 -37.688 10.109 1 98.62 282 GLU B N 1
ATOM 6204 C CA . GLU B 1 282 ? 14.773 -38.906 10.836 1 98.62 282 GLU B CA 1
ATOM 6205 C C . GLU B 1 282 ? 13.273 -39.125 10.938 1 98.62 282 GLU B C 1
ATOM 6207 O O . GLU B 1 282 ? 12.508 -38.188 11.164 1 98.62 282 GLU B O 1
ATOM 6212 N N . GLU B 1 283 ? 12.898 -40.375 10.758 1 97.62 283 GLU B N 1
ATOM 6213 C CA . GLU B 1 283 ? 11.492 -40.781 10.828 1 97.62 283 GLU B CA 1
ATOM 6214 C C . GLU B 1 283 ? 11.242 -41.719 12.016 1 97.62 283 GLU B C 1
ATOM 6216 O O . GLU B 1 283 ? 12.141 -42.469 12.43 1 97.62 283 GLU B O 1
ATOM 6221 N N . ASP B 1 284 ? 10.117 -41.688 12.5 1 96.44 284 ASP B N 1
ATOM 6222 C CA . ASP B 1 284 ? 9.719 -42.625 13.523 1 96.44 284 ASP B CA 1
ATOM 6223 C C . ASP B 1 284 ? 9.219 -43.938 12.898 1 96.44 284 ASP B C 1
ATOM 6225 O O . ASP B 1 284 ? 9.359 -44.125 11.688 1 96.44 284 ASP B O 1
ATOM 6229 N N . ALA B 1 285 ? 8.672 -44.812 13.742 1 95 285 ALA B N 1
ATOM 6230 C CA . ALA B 1 285 ? 8.273 -46.156 13.297 1 95 285 ALA B CA 1
ATOM 6231 C C . ALA B 1 285 ? 7.102 -46.062 12.32 1 95 285 ALA B C 1
ATOM 6233 O O . ALA B 1 285 ? 6.891 -47 11.531 1 95 285 ALA B O 1
ATOM 6234 N N . ASN B 1 286 ? 6.391 -44.969 12.281 1 95.44 286 ASN B N 1
ATOM 6235 C CA . ASN B 1 286 ? 5.227 -44.812 11.422 1 95.44 286 ASN B CA 1
ATOM 6236 C C . ASN B 1 286 ? 5.555 -43.969 10.18 1 95.44 286 ASN B C 1
ATOM 6238 O O . ASN B 1 286 ? 4.656 -43.594 9.43 1 95.44 286 ASN B O 1
ATOM 6242 N N . GLY B 1 287 ? 6.816 -43.625 10.031 1 97.06 287 GLY B N 1
ATOM 6243 C CA . GLY B 1 287 ? 7.238 -42.906 8.844 1 97.06 287 GLY B CA 1
ATOM 6244 C C . GLY B 1 287 ? 7.02 -41.406 8.945 1 97.06 287 GLY B C 1
ATOM 6245 O O . GLY B 1 287 ? 7.016 -40.688 7.938 1 97.06 287 GLY B O 1
ATOM 6246 N N . ARG B 1 288 ? 6.816 -40.969 10.141 1 97.44 288 ARG B N 1
ATOM 6247 C CA . ARG B 1 288 ? 6.648 -39.531 10.398 1 97.44 288 ARG B CA 1
ATOM 6248 C C . ARG B 1 288 ? 7.957 -38.906 10.859 1 97.44 288 ARG B C 1
ATOM 6250 O O . ARG B 1 288 ? 8.719 -39.531 11.609 1 97.44 288 ARG B O 1
ATOM 6257 N N . VAL B 1 289 ? 8.164 -37.688 10.445 1 98.06 289 VAL B N 1
ATOM 6258 C CA . VAL B 1 289 ? 9.375 -37 10.836 1 98.06 289 VAL B CA 1
ATOM 6259 C C . VAL B 1 289 ? 9.477 -36.906 12.352 1 98.06 289 VAL B C 1
ATOM 6261 O O . VAL B 1 289 ? 8.484 -36.656 13.039 1 98.06 289 VAL B O 1
ATOM 6264 N N . GLN B 1 290 ? 10.68 -37.125 12.836 1 98.19 290 GLN B N 1
ATOM 6265 C CA . GLN B 1 290 ? 10.938 -37 14.266 1 98.19 290 GLN B CA 1
ATOM 6266 C C . GLN B 1 290 ? 12.055 -36 14.539 1 98.19 290 GLN B C 1
ATOM 6268 O O . GLN B 1 290 ? 12.109 -35.406 15.617 1 98.19 290 GLN B O 1
ATOM 6273 N N . ALA B 1 291 ? 12.914 -35.844 13.539 1 98.69 291 ALA B N 1
ATOM 6274 C CA . ALA B 1 291 ? 14.008 -34.875 13.711 1 98.69 291 ALA B CA 1
ATOM 6275 C C . ALA B 1 291 ? 14.664 -34.562 12.367 1 98.69 291 ALA B C 1
ATOM 6277 O O . ALA B 1 291 ? 14.531 -35.312 11.406 1 98.69 291 ALA B O 1
ATOM 6278 N N . VAL B 1 292 ? 15.359 -33.406 12.344 1 98.75 292 VAL B N 1
ATOM 6279 C CA . VAL B 1 292 ? 16.219 -33.031 11.234 1 98.75 292 VAL B CA 1
ATOM 6280 C C . VAL B 1 292 ? 17.672 -32.969 11.711 1 98.75 292 VAL B C 1
ATOM 6282 O O . VAL B 1 292 ? 17.953 -32.406 12.773 1 98.75 292 VAL B O 1
ATOM 6285 N N . VAL B 1 293 ? 18.5 -33.562 10.969 1 98.81 293 VAL B N 1
ATOM 6286 C CA . VAL B 1 293 ? 19.922 -33.5 11.258 1 98.81 293 VAL B CA 1
ATOM 6287 C C . VAL B 1 293 ? 20.641 -32.656 10.188 1 98.81 293 VAL B C 1
ATOM 6289 O O . VAL B 1 293 ? 20.453 -32.906 8.992 1 98.81 293 VAL B O 1
ATOM 6292 N N . ALA B 1 294 ? 21.391 -31.688 10.672 1 98.62 294 ALA B N 1
ATOM 6293 C CA . ALA B 1 294 ? 22.109 -30.812 9.766 1 98.62 294 ALA B CA 1
ATOM 6294 C C . ALA B 1 294 ? 23.547 -30.594 10.227 1 98.62 294 ALA B C 1
ATOM 6296 O O . ALA B 1 294 ? 23.828 -30.625 11.43 1 98.62 294 ALA B O 1
ATOM 6297 N N . MET B 1 295 ? 24.422 -30.484 9.25 1 98.44 295 MET B N 1
ATOM 6298 C CA . MET B 1 295 ? 25.797 -30.031 9.539 1 98.44 295 MET B CA 1
ATOM 6299 C C . MET B 1 295 ? 25.875 -28.516 9.547 1 98.44 295 MET B C 1
ATOM 6301 O O . MET B 1 295 ? 25.5 -27.859 8.578 1 98.44 295 MET B O 1
ATOM 6305 N N . THR B 1 296 ? 26.281 -27.953 10.648 1 97.62 296 THR B N 1
ATOM 6306 C CA . THR B 1 296 ? 26.422 -26.516 10.797 1 97.62 296 THR B CA 1
ATOM 6307 C C . THR B 1 296 ? 27.891 -26.141 10.984 1 97.62 296 THR B C 1
ATOM 6309 O O . THR B 1 296 ? 28.75 -27 11.141 1 97.62 296 THR B O 1
ATOM 6312 N N . PRO B 1 297 ? 28.172 -24.875 10.93 1 95.62 297 PRO B N 1
ATOM 6313 C CA . PRO B 1 297 ? 29.547 -24.453 11.211 1 95.62 297 PRO B CA 1
ATOM 6314 C C . PRO B 1 297 ? 30.016 -24.859 12.602 1 95.62 297 PRO B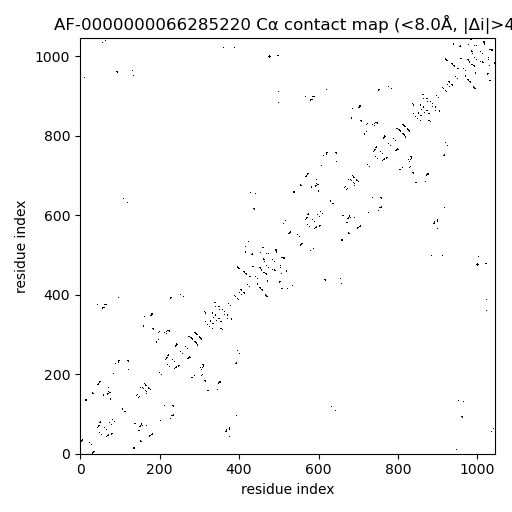 C 1
ATOM 6316 O O . PRO B 1 297 ? 31.219 -25.016 12.828 1 95.62 297 PRO B O 1
ATOM 6319 N N . ASN B 1 298 ? 29.125 -25.078 13.508 1 96.38 298 ASN B N 1
ATOM 6320 C CA . ASN B 1 298 ? 29.469 -25.453 14.875 1 96.38 298 ASN B CA 1
ATOM 6321 C C . ASN B 1 298 ? 29.359 -26.953 15.086 1 96.38 298 ASN B C 1
ATOM 6323 O O . ASN B 1 298 ? 29.438 -27.438 16.219 1 96.38 298 ASN B O 1
ATOM 6327 N N . GLY B 1 299 ? 29.172 -27.656 14.031 1 97.31 299 GLY B N 1
ATOM 6328 C CA . GLY B 1 299 ? 29.062 -29.109 14.125 1 97.31 299 GLY B CA 1
ATOM 6329 C C . GLY B 1 299 ? 27.672 -29.609 13.773 1 97.31 299 GLY B C 1
ATOM 6330 O O . GLY B 1 299 ? 26.844 -28.859 13.25 1 97.31 299 GLY B O 1
ATOM 6331 N N . GLU B 1 300 ? 27.531 -30.844 14.016 1 98.06 300 GLU B N 1
ATOM 6332 C CA . GLU B 1 300 ? 26.25 -31.469 13.703 1 98.06 300 GLU B CA 1
ATOM 6333 C C . GLU B 1 300 ? 25.172 -31.047 14.688 1 98.06 300 GLU B C 1
ATOM 6335 O O . GLU B 1 300 ? 25.406 -30.969 15.891 1 98.06 300 GLU B O 1
ATOM 6340 N N . MET B 1 301 ? 24.016 -30.781 14.172 1 98.06 301 MET B N 1
ATOM 6341 C CA . MET B 1 301 ? 22.875 -30.375 14.977 1 98.06 301 MET B CA 1
ATOM 6342 C C . MET B 1 301 ? 21.656 -31.266 14.695 1 98.06 301 MET B C 1
ATOM 6344 O O . MET B 1 301 ? 21.344 -31.547 13.539 1 98.06 301 MET B O 1
ATOM 6348 N N . ARG B 1 302 ? 21.062 -31.719 15.711 1 98.62 302 ARG B N 1
ATOM 6349 C CA . ARG B 1 302 ? 19.812 -32.5 15.625 1 98.62 302 ARG B CA 1
ATOM 6350 C C . ARG B 1 302 ? 18.656 -31.703 16.219 1 98.62 302 ARG B C 1
ATOM 6352 O O . ARG B 1 302 ? 18.703 -31.297 17.391 1 98.62 302 ARG B O 1
ATOM 6359 N N . ILE B 1 303 ? 17.641 -31.469 15.484 1 98.69 303 ILE B N 1
ATOM 6360 C CA . ILE B 1 303 ? 16.5 -30.703 15.945 1 98.69 303 ILE B CA 1
ATOM 6361 C C . ILE B 1 303 ? 15.258 -31.594 15.961 1 98.69 303 ILE B C 1
ATOM 6363 O O . ILE B 1 303 ? 14.812 -32.062 14.914 1 98.69 303 ILE B O 1
ATOM 6367 N N . GLU B 1 304 ? 14.734 -31.844 17.109 1 98.62 304 GLU B N 1
ATOM 6368 C CA . GLU B 1 304 ? 13.492 -32.594 17.219 1 98.62 304 GLU B CA 1
ATOM 6369 C C . GLU B 1 304 ? 12.305 -31.812 16.672 1 98.62 304 GLU B C 1
ATOM 6371 O O . GLU B 1 304 ? 12.117 -30.641 17.031 1 98.62 304 GLU B O 1
ATOM 6376 N N . THR B 1 305 ? 11.555 -32.375 15.758 1 98.62 305 THR B N 1
ATOM 6377 C CA . THR B 1 305 ? 10.391 -31.75 15.148 1 98.62 305 THR B CA 1
ATOM 6378 C C . THR B 1 305 ? 9.516 -32.781 14.453 1 98.62 305 THR B C 1
ATOM 6380 O O . THR B 1 305 ? 9.992 -33.844 14.055 1 98.62 305 THR B O 1
ATOM 6383 N N . ASP B 1 306 ? 8.273 -32.5 14.352 1 98.56 306 ASP B N 1
ATOM 6384 C CA . ASP B 1 306 ? 7.355 -33.344 13.578 1 98.56 306 ASP B CA 1
ATOM 6385 C C . ASP B 1 306 ? 6.926 -32.625 12.289 1 98.56 306 ASP B C 1
ATOM 6387 O O . ASP B 1 306 ? 5.984 -33.062 11.625 1 98.56 306 ASP B O 1
ATOM 6391 N N . PHE B 1 307 ? 7.613 -31.5 11.977 1 98.69 307 PHE B N 1
ATOM 6392 C CA . PHE B 1 307 ? 7.207 -30.656 10.852 1 98.69 307 PHE B CA 1
ATOM 6393 C C . PHE B 1 307 ? 8.422 -30.031 10.18 1 98.69 307 PHE B C 1
ATOM 6395 O O . PHE B 1 307 ? 9.156 -29.266 10.805 1 98.69 307 PHE B O 1
ATOM 6402 N N . VAL B 1 308 ? 8.625 -30.344 8.906 1 98.81 308 VAL B N 1
ATOM 6403 C CA . VAL B 1 308 ? 9.703 -29.781 8.102 1 98.81 308 VAL B CA 1
ATOM 6404 C C . VAL B 1 308 ? 9.125 -29.125 6.844 1 98.81 308 VAL B C 1
ATOM 6406 O O . VAL B 1 308 ? 8.32 -29.75 6.133 1 98.81 308 VAL B O 1
ATOM 6409 N N . PHE B 1 309 ? 9.438 -27.891 6.605 1 98.75 309 PHE B N 1
ATOM 6410 C CA . PHE B 1 309 ? 9.023 -27.172 5.402 1 98.75 309 PHE B CA 1
ATOM 6411 C C . PHE B 1 309 ? 10.211 -26.938 4.477 1 98.75 309 PHE B C 1
ATOM 6413 O O . PHE B 1 309 ? 11.211 -26.328 4.879 1 98.75 309 PHE B O 1
ATOM 6420 N N . LEU B 1 310 ? 10.117 -27.406 3.271 1 98.5 310 LEU B N 1
ATOM 6421 C CA . LEU B 1 310 ? 11.148 -27.234 2.254 1 98.5 310 LEU B CA 1
ATOM 6422 C C . LEU B 1 310 ? 10.867 -26 1.398 1 98.5 310 LEU B C 1
ATOM 6424 O O . LEU B 1 310 ? 10.023 -26.047 0.5 1 98.5 310 LEU B O 1
ATOM 6428 N N . GLY B 1 311 ? 11.539 -24.906 1.663 1 97.56 311 GLY B N 1
ATOM 6429 C CA . GLY B 1 311 ? 11.5 -23.703 0.843 1 97.56 311 GLY B CA 1
ATOM 6430 C C . GLY B 1 311 ? 12.656 -23.609 -0.14 1 97.56 311 GLY B C 1
ATOM 6431 O O . GLY B 1 311 ? 13.492 -22.719 -0.044 1 97.56 311 GLY B O 1
ATOM 6432 N N . LEU B 1 312 ? 12.672 -24.453 -1.128 1 95.81 312 LEU B N 1
ATOM 6433 C CA . LEU B 1 312 ? 13.844 -24.672 -1.972 1 95.81 312 LEU B CA 1
ATOM 6434 C C . LEU B 1 312 ? 13.609 -24.141 -3.381 1 95.81 312 LEU B C 1
ATOM 6436 O O . LEU B 1 312 ? 14.227 -24.609 -4.34 1 95.81 312 LEU B O 1
ATOM 6440 N N . GLY B 1 313 ? 12.664 -23.234 -3.494 1 91.69 313 GLY B N 1
ATOM 6441 C CA . GLY B 1 313 ? 12.367 -22.656 -4.801 1 91.69 313 GLY B CA 1
ATOM 6442 C C . GLY B 1 313 ? 11.586 -23.594 -5.699 1 91.69 313 GLY B C 1
ATOM 6443 O O . GLY B 1 313 ? 10.883 -24.484 -5.219 1 91.69 313 GLY B O 1
ATOM 6444 N N . GLU B 1 314 ? 11.602 -23.281 -7.047 1 94.25 314 GLU B N 1
ATOM 6445 C CA . GLU B 1 314 ? 10.828 -24.062 -8.016 1 94.25 314 GLU B CA 1
ATOM 6446 C C . GLU B 1 314 ? 11.711 -24.531 -9.172 1 94.25 314 GLU B C 1
ATOM 6448 O O . GLU B 1 314 ? 12.766 -23.938 -9.43 1 94.25 314 GLU B O 1
ATOM 6453 N N . GLN B 1 315 ? 11.273 -25.625 -9.773 1 95.31 315 GLN B N 1
ATOM 6454 C CA . GLN B 1 315 ? 11.953 -26.203 -10.93 1 95.31 315 GLN B CA 1
ATOM 6455 C C . GLN B 1 315 ? 11 -26.344 -12.109 1 95.31 315 GLN B C 1
ATOM 6457 O O . GLN B 1 315 ? 9.898 -26.875 -11.969 1 95.31 315 GLN B O 1
ATOM 6462 N N . PRO B 1 316 ? 11.438 -25.938 -13.336 1 97.88 316 PRO B N 1
ATOM 6463 C CA . PRO B 1 316 ? 10.586 -26.047 -14.516 1 97.88 316 PRO B CA 1
ATOM 6464 C C . PRO B 1 316 ? 10.141 -27.484 -14.805 1 97.88 316 PRO B C 1
ATOM 6466 O O . PRO B 1 316 ? 10.93 -28.406 -14.648 1 97.88 316 PRO B O 1
ATOM 6469 N N . ARG B 1 317 ? 8.906 -27.656 -15.258 1 97 317 ARG B N 1
ATOM 6470 C CA . ARG B 1 317 ? 8.375 -28.953 -15.648 1 97 317 ARG B CA 1
ATOM 6471 C C . ARG B 1 317 ? 8.648 -29.234 -17.125 1 97 317 ARG B C 1
ATOM 6473 O O . ARG B 1 317 ? 7.715 -29.391 -17.906 1 97 317 ARG B O 1
ATOM 6480 N N . SER B 1 318 ? 9.906 -29.422 -17.438 1 98.06 318 SER B N 1
ATOM 6481 C CA . SER B 1 318 ? 10.281 -29.406 -18.844 1 98.06 318 SER B CA 1
ATOM 6482 C C . SER B 1 318 ? 10.602 -30.812 -19.344 1 98.06 318 SER B C 1
ATOM 6484 O O . SER B 1 318 ? 10.586 -31.062 -20.547 1 98.06 318 SER B O 1
ATOM 6486 N N . ALA B 1 319 ? 10.844 -31.781 -18.5 1 96.19 319 ALA B N 1
ATOM 6487 C CA . ALA B 1 319 ? 11.516 -33.031 -18.844 1 96.19 319 ALA B CA 1
ATOM 6488 C C . ALA B 1 319 ? 10.727 -33.781 -19.906 1 96.19 319 ALA B C 1
ATOM 6490 O O . ALA B 1 319 ? 11.281 -34.156 -20.938 1 96.19 319 ALA B O 1
ATOM 6491 N N . GLU B 1 320 ? 9.477 -34 -19.703 1 95.88 320 GLU B N 1
ATOM 6492 C CA . GLU B 1 320 ? 8.664 -34.781 -20.625 1 95.88 320 GLU B CA 1
ATOM 6493 C C . GLU B 1 320 ? 8.523 -34.125 -21.969 1 95.88 320 GLU B C 1
ATOM 6495 O O . GLU B 1 320 ? 8.656 -34.75 -23.016 1 95.88 320 GLU B O 1
ATOM 6500 N N . LEU B 1 321 ? 8.242 -32.844 -21.984 1 97.31 321 LEU B N 1
ATOM 6501 C CA . LEU B 1 321 ? 8.07 -32.094 -23.219 1 97.31 321 LEU B CA 1
ATOM 6502 C C . LEU B 1 321 ? 9.383 -32.031 -24.016 1 97.31 321 LEU B C 1
ATOM 6504 O O . LEU B 1 321 ? 9.367 -32.062 -25.234 1 97.31 321 LEU B O 1
ATOM 6508 N N . ALA B 1 322 ? 10.453 -31.875 -23.234 1 97.75 322 ALA B N 1
ATOM 6509 C CA . ALA B 1 322 ? 11.758 -31.828 -23.891 1 97.75 322 ALA B CA 1
ATOM 6510 C C . ALA B 1 322 ? 12.055 -33.125 -24.625 1 97.75 322 ALA B C 1
ATOM 6512 O O . ALA B 1 322 ? 12.625 -33.125 -25.719 1 97.75 322 ALA B O 1
ATOM 6513 N N . LYS B 1 323 ? 11.711 -34.25 -24.062 1 97.19 323 LYS B N 1
ATOM 6514 C CA . LYS B 1 323 ? 11.922 -35.562 -24.672 1 97.19 323 LYS B CA 1
ATOM 6515 C C . LYS B 1 323 ? 11.062 -35.719 -25.922 1 97.19 323 LYS B C 1
ATOM 6517 O O . LYS B 1 323 ? 11.539 -36.219 -26.953 1 97.19 323 LYS B O 1
ATOM 6522 N N . ILE B 1 324 ? 9.852 -35.25 -25.906 1 97.44 324 ILE B N 1
ATOM 6523 C CA . ILE B 1 324 ? 8.891 -35.469 -26.984 1 97.44 324 ILE B CA 1
ATOM 6524 C C . ILE B 1 324 ? 9.227 -34.562 -28.156 1 97.44 324 ILE B C 1
ATOM 6526 O O . ILE B 1 324 ? 9.172 -34.969 -29.312 1 97.44 324 ILE B O 1
ATOM 6530 N N . LEU B 1 325 ? 9.594 -33.312 -27.875 1 98.12 325 LEU B N 1
ATOM 6531 C CA . LEU B 1 325 ? 9.703 -32.312 -28.922 1 98.12 325 LEU B CA 1
ATOM 6532 C C . LEU B 1 325 ? 11.164 -32.062 -29.281 1 98.12 325 LEU B C 1
ATOM 6534 O O . LEU B 1 325 ? 11.453 -31.391 -30.281 1 98.12 325 LEU B O 1
ATOM 6538 N N . GLY B 1 326 ? 12.102 -32.594 -28.484 1 97.88 326 GLY B N 1
ATOM 6539 C CA . GLY B 1 326 ? 13.508 -32.344 -28.719 1 97.88 326 GLY B CA 1
ATOM 6540 C C . GLY B 1 326 ? 13.93 -30.922 -28.359 1 97.88 326 GLY B C 1
ATOM 6541 O O . GLY B 1 326 ? 14.672 -30.281 -29.109 1 97.88 326 GLY B O 1
ATOM 6542 N N . LEU B 1 327 ? 13.477 -30.469 -27.219 1 98.56 327 LEU B N 1
ATOM 6543 C CA . LEU B 1 327 ? 13.766 -29.094 -26.812 1 98.56 327 LEU B CA 1
ATOM 6544 C C . LEU B 1 327 ? 15.141 -29 -26.141 1 98.56 327 LEU B C 1
ATOM 6546 O O . LEU B 1 327 ? 15.539 -29.906 -25.406 1 98.56 327 LEU B O 1
ATOM 6550 N N . ASP B 1 328 ? 15.859 -27.828 -26.328 1 98.5 328 ASP B N 1
ATOM 6551 C CA . ASP B 1 328 ? 17.078 -27.531 -25.594 1 98.5 328 ASP B CA 1
ATOM 6552 C C . ASP B 1 328 ? 16.75 -27.016 -24.188 1 98.5 328 ASP B C 1
ATOM 6554 O O . ASP B 1 328 ? 15.898 -26.141 -24.016 1 98.5 328 ASP B O 1
ATOM 6558 N N . LEU B 1 329 ? 17.438 -27.594 -23.234 1 98.5 329 LEU B N 1
ATOM 6559 C CA . LEU B 1 329 ? 17.25 -27.188 -21.844 1 98.5 329 LEU B CA 1
ATOM 6560 C C . LEU B 1 329 ? 18.516 -26.531 -21.297 1 98.5 329 LEU B C 1
ATOM 6562 O O . LEU B 1 329 ? 19.625 -26.844 -21.719 1 98.5 329 LEU B O 1
ATOM 6566 N N . GLY B 1 330 ? 18.266 -25.641 -20.375 1 98.06 330 GLY B N 1
ATOM 6567 C CA . GLY B 1 330 ? 19.359 -25.031 -19.641 1 98.06 330 GLY B CA 1
ATOM 6568 C C . GLY B 1 330 ? 19.781 -25.844 -18.422 1 98.06 330 GLY B C 1
ATOM 6569 O O . GLY B 1 330 ? 19.219 -26.906 -18.172 1 98.06 330 GLY B O 1
ATOM 6570 N N . PRO B 1 331 ? 20.781 -25.312 -17.672 1 96.06 331 PRO B N 1
ATOM 6571 C CA . PRO B 1 331 ? 21.375 -26.047 -16.562 1 96.06 331 PRO B CA 1
ATOM 6572 C C . PRO B 1 331 ? 20.375 -26.297 -15.422 1 96.06 331 PRO B C 1
ATOM 6574 O O . PRO B 1 331 ? 20.562 -27.219 -14.625 1 96.06 331 PRO B O 1
ATOM 6577 N N . LYS B 1 332 ? 19.391 -25.531 -15.359 1 94.56 332 LYS B N 1
ATOM 6578 C CA . LYS B 1 332 ? 18.438 -25.688 -14.273 1 94.56 332 LYS B CA 1
ATOM 6579 C C . LYS B 1 332 ? 17.156 -26.359 -14.758 1 94.56 332 LYS B C 1
ATOM 6581 O O . LYS B 1 332 ? 16.141 -26.344 -14.055 1 94.56 332 LYS B O 1
ATOM 6586 N N . GLY B 1 333 ? 17.188 -26.797 -15.977 1 96.81 333 GLY B N 1
ATOM 6587 C CA . GLY B 1 333 ? 16.047 -27.5 -16.547 1 96.81 333 GLY B CA 1
ATOM 6588 C C . GLY B 1 333 ? 15.078 -26.594 -17.25 1 96.81 333 GLY B C 1
ATOM 6589 O O . GLY B 1 333 ? 14.016 -27.031 -17.703 1 96.81 333 GLY B O 1
ATOM 6590 N N . GLU B 1 334 ? 15.367 -25.328 -17.328 1 98.38 334 GLU B N 1
ATOM 6591 C CA . GLU B 1 334 ? 14.5 -24.375 -18.031 1 98.38 334 GLU B CA 1
ATOM 6592 C C . GLU B 1 334 ? 14.578 -24.578 -19.547 1 98.38 334 GLU B C 1
ATOM 6594 O O . GLU B 1 334 ? 15.641 -24.891 -20.078 1 98.38 334 GLU B O 1
ATOM 6599 N N . VAL B 1 335 ? 13.508 -24.391 -20.219 1 98.81 335 VAL B N 1
ATOM 6600 C CA . VAL B 1 335 ? 13.516 -24.438 -21.672 1 98.81 335 VAL B CA 1
ATOM 6601 C C . VAL B 1 335 ? 14.211 -23.203 -22.234 1 98.81 335 VAL B C 1
ATOM 6603 O O . VAL B 1 335 ? 13.875 -22.078 -21.859 1 98.81 335 VAL B O 1
ATOM 6606 N N . LEU B 1 336 ? 15.188 -23.438 -23.078 1 98.62 336 LEU B N 1
ATOM 6607 C CA . LEU B 1 336 ? 15.898 -22.297 -23.672 1 98.62 336 LEU B CA 1
ATOM 6608 C C . LEU B 1 336 ? 15.07 -21.672 -24.781 1 98.62 336 LEU B C 1
ATOM 6610 O O . LEU B 1 336 ? 14.539 -22.375 -25.641 1 98.62 336 LEU B O 1
ATOM 6614 N N . VAL B 1 337 ? 14.906 -20.359 -24.734 1 98.69 337 VAL B N 1
ATOM 6615 C CA . VAL B 1 337 ? 14.172 -19.625 -25.75 1 98.69 337 VAL B CA 1
ATOM 6616 C C . VAL B 1 337 ? 14.984 -18.422 -26.203 1 98.69 337 VAL B C 1
ATOM 6618 O O . VAL B 1 337 ? 15.867 -17.953 -25.484 1 98.69 337 VAL B O 1
ATOM 6621 N N . ASN B 1 338 ? 14.789 -17.922 -27.438 1 98.12 338 ASN B N 1
ATOM 6622 C CA . ASN B 1 338 ? 15.383 -16.672 -27.891 1 98.12 338 ASN B CA 1
ATOM 6623 C C . ASN B 1 338 ? 14.594 -15.461 -27.391 1 98.12 338 ASN B C 1
ATOM 6625 O O . ASN B 1 338 ? 13.688 -15.602 -26.578 1 98.12 338 ASN B O 1
ATOM 6629 N N . GLU B 1 339 ? 14.875 -14.258 -27.797 1 97.75 339 GLU B N 1
ATOM 6630 C CA . GLU B 1 339 ? 14.258 -13.031 -27.312 1 97.75 339 GLU B CA 1
ATOM 6631 C C . GLU B 1 339 ? 12.797 -12.93 -27.75 1 97.75 339 GLU B C 1
ATOM 6633 O O . GLU B 1 339 ? 12.055 -12.094 -27.234 1 97.75 339 GLU B O 1
ATOM 6638 N N . TYR B 1 340 ? 12.406 -13.773 -28.656 1 98.38 340 TYR B N 1
ATOM 6639 C CA . TYR B 1 340 ? 11.016 -13.797 -29.109 1 98.38 340 TYR B CA 1
ATOM 6640 C C . TYR B 1 340 ? 10.242 -14.93 -28.453 1 98.38 340 TYR B C 1
ATOM 6642 O O . TYR B 1 340 ? 9.117 -15.234 -28.844 1 98.38 340 TYR B O 1
ATOM 6650 N N . LEU B 1 341 ? 10.836 -15.672 -27.516 1 98.75 341 LEU B N 1
ATOM 6651 C CA . LEU B 1 341 ? 10.281 -16.734 -26.688 1 98.75 341 LEU B CA 1
ATOM 6652 C C . LEU B 1 341 ? 10.094 -18.016 -27.5 1 98.75 341 LEU B C 1
ATOM 6654 O O . LEU B 1 341 ? 9.336 -18.906 -27.109 1 98.75 341 LEU B O 1
ATOM 6658 N N . GLN B 1 342 ? 10.766 -18.062 -28.625 1 98.5 342 GLN B N 1
ATOM 6659 C CA . GLN B 1 342 ? 10.742 -19.266 -29.453 1 98.5 342 GLN B CA 1
ATOM 6660 C C . GLN B 1 342 ? 11.789 -20.281 -28.984 1 98.5 342 GLN B C 1
ATOM 6662 O O . GLN B 1 342 ? 12.914 -19.906 -28.656 1 98.5 342 GLN B O 1
ATOM 6667 N N . THR B 1 343 ? 11.375 -21.531 -28.984 1 98.69 343 THR B N 1
ATOM 6668 C CA . THR B 1 343 ? 12.289 -22.609 -28.594 1 98.69 343 THR B CA 1
ATOM 6669 C C . THR B 1 343 ? 13.188 -23 -29.766 1 98.69 343 THR B C 1
ATOM 6671 O O . THR B 1 343 ? 13.172 -22.359 -30.812 1 98.69 343 THR B O 1
ATOM 6674 N N . SER B 1 344 ? 14 -24.094 -29.516 1 98.06 344 SER B N 1
ATOM 6675 C CA . SER B 1 344 ? 14.859 -24.625 -30.562 1 98.06 344 SER B CA 1
ATOM 6676 C C . SER B 1 344 ? 14.055 -25.328 -31.656 1 98.06 344 SER B C 1
ATOM 6678 O O . SER B 1 344 ? 14.578 -25.625 -32.719 1 98.06 344 SER B O 1
ATOM 6680 N N . VAL B 1 345 ? 12.789 -25.609 -31.391 1 98.25 345 VAL B N 1
ATOM 6681 C CA . VAL B 1 345 ? 11.898 -26.266 -32.344 1 98.25 345 VAL B CA 1
ATOM 6682 C C . VAL B 1 345 ? 11.016 -25.234 -33.031 1 98.25 345 VAL B C 1
ATOM 6684 O O . VAL B 1 345 ? 10.359 -24.438 -32.375 1 98.25 345 VAL B O 1
ATOM 6687 N N . PRO B 1 346 ? 11.016 -25.281 -34.312 1 96.56 346 PRO B N 1
ATOM 6688 C CA . PRO B 1 346 ? 10.195 -24.312 -35.062 1 96.56 346 PRO B CA 1
ATOM 6689 C C . PRO B 1 346 ? 8.727 -24.359 -34.625 1 96.56 346 PRO B C 1
ATOM 6691 O O . PRO B 1 346 ? 8.18 -25.438 -34.406 1 96.56 346 PRO B O 1
ATOM 6694 N N . ASN B 1 347 ? 8.078 -23.203 -34.5 1 97 347 ASN B N 1
ATOM 6695 C CA . ASN B 1 347 ? 6.656 -23.016 -34.25 1 97 347 ASN B CA 1
ATOM 6696 C C . ASN B 1 347 ? 6.305 -23.422 -32.812 1 97 347 ASN B C 1
ATOM 6698 O O . ASN B 1 347 ? 5.133 -23.609 -32.469 1 97 347 ASN B O 1
ATOM 6702 N N . VAL B 1 348 ? 7.332 -23.656 -31.969 1 98.81 348 VAL B N 1
ATOM 6703 C CA . VAL B 1 348 ? 7.098 -23.984 -30.562 1 98.81 348 VAL B CA 1
ATOM 6704 C C . VAL B 1 348 ? 7.676 -22.875 -29.688 1 98.81 348 VAL B C 1
ATOM 6706 O O . VAL B 1 348 ? 8.859 -22.547 -29.781 1 98.81 348 VAL B O 1
ATOM 6709 N N . TYR B 1 349 ? 6.828 -22.266 -28.875 1 98.88 349 TYR B N 1
ATOM 6710 C CA . TYR B 1 349 ? 7.188 -21.25 -27.906 1 98.88 349 TYR B CA 1
ATOM 6711 C C . TYR B 1 349 ? 7.098 -21.797 -26.484 1 98.88 349 TYR B C 1
ATOM 6713 O O . TYR B 1 349 ? 6.418 -22.797 -26.234 1 98.88 349 TYR B O 1
ATOM 6721 N N . ALA B 1 350 ? 7.832 -21.203 -25.562 1 98.88 350 ALA B N 1
ATOM 6722 C CA . ALA B 1 350 ? 7.73 -21.516 -24.125 1 98.88 350 ALA B CA 1
ATOM 6723 C C . ALA B 1 350 ? 7.66 -20.234 -23.297 1 98.88 350 ALA B C 1
ATOM 6725 O O . ALA B 1 350 ? 8.289 -19.234 -23.641 1 98.88 350 ALA B O 1
ATOM 6726 N N . VAL B 1 351 ? 6.895 -20.312 -22.203 1 98.75 351 VAL B N 1
ATOM 6727 C CA . VAL B 1 351 ? 6.609 -19.094 -21.453 1 98.75 351 VAL B CA 1
ATOM 6728 C C . VAL B 1 351 ? 6.492 -19.422 -19.969 1 98.75 351 VAL B C 1
ATOM 6730 O O . VAL B 1 351 ? 6.402 -20.594 -19.594 1 98.75 351 VAL B O 1
ATOM 6733 N N . GLY B 1 352 ? 6.539 -18.359 -19.094 1 97.62 352 GLY B N 1
ATOM 6734 C CA . GLY B 1 352 ? 6.336 -18.484 -17.656 1 97.62 352 GLY B CA 1
ATOM 6735 C C . GLY B 1 352 ? 7.516 -19.109 -16.953 1 97.62 352 GLY B C 1
ATOM 6736 O O . GLY B 1 352 ? 8.672 -18.891 -17.312 1 97.62 352 GLY B O 1
ATOM 6737 N N . ASP B 1 353 ? 7.16 -19.875 -15.984 1 97.69 353 ASP B N 1
ATOM 6738 C CA . ASP B 1 353 ? 8.203 -20.453 -15.141 1 97.69 353 ASP B CA 1
ATOM 6739 C C . ASP B 1 353 ? 8.961 -21.547 -15.875 1 97.69 353 ASP B C 1
ATOM 6741 O O . ASP B 1 353 ? 10.047 -21.953 -15.445 1 97.69 353 ASP B O 1
ATOM 6745 N N . LEU B 1 354 ? 8.414 -22 -16.938 1 98.56 354 LEU B N 1
ATOM 6746 C CA . LEU B 1 354 ? 9.031 -23.047 -17.734 1 98.56 354 LEU B CA 1
ATOM 6747 C C . LEU B 1 354 ? 10.367 -22.578 -18.312 1 98.56 354 LEU B C 1
ATOM 6749 O O . LEU B 1 354 ? 11.258 -23.391 -18.578 1 98.56 354 LEU B O 1
ATOM 6753 N N . ILE B 1 355 ? 10.523 -21.281 -18.484 1 98.25 355 ILE B N 1
ATOM 6754 C CA . ILE B 1 355 ? 11.727 -20.781 -19.141 1 98.25 355 ILE B CA 1
ATOM 6755 C C . ILE B 1 355 ? 12.68 -20.203 -18.094 1 98.25 355 ILE B C 1
ATOM 6757 O O . ILE B 1 355 ? 13.602 -19.453 -18.422 1 98.25 355 ILE B O 1
ATOM 6761 N N . GLY B 1 356 ? 12.453 -20.438 -16.844 1 95.69 356 GLY B N 1
ATOM 6762 C CA . GLY B 1 356 ? 13.398 -20.062 -15.797 1 95.69 356 GLY B CA 1
ATOM 6763 C C . GLY B 1 356 ? 13.008 -18.797 -15.062 1 95.69 356 GLY B C 1
ATOM 6764 O O . GLY B 1 356 ? 11.852 -18.375 -15.094 1 95.69 356 GLY B O 1
ATOM 6765 N N . GLY B 1 357 ? 13.859 -18.234 -14.32 1 92.12 357 GLY B N 1
ATOM 6766 C CA . GLY B 1 357 ? 13.633 -17.078 -13.453 1 92.12 357 GLY B CA 1
ATOM 6767 C C . GLY B 1 357 ? 13.508 -15.773 -14.219 1 92.12 357 GLY B C 1
ATOM 6768 O O . GLY B 1 357 ? 13.969 -15.672 -15.352 1 92.12 357 GLY B O 1
ATOM 6769 N N . PRO B 1 358 ? 12.938 -14.727 -13.508 1 91.5 358 PRO B N 1
ATOM 6770 C CA . PRO B 1 358 ? 12.281 -14.797 -12.203 1 91.5 358 PRO B CA 1
ATOM 6771 C C . PRO B 1 358 ? 10.969 -15.57 -12.242 1 91.5 358 PRO B C 1
ATOM 6773 O O . PRO B 1 358 ? 10.203 -15.453 -13.203 1 91.5 358 PRO B O 1
ATOM 6776 N N . MET B 1 359 ? 10.727 -16.375 -11.32 1 91.62 359 MET B N 1
ATOM 6777 C CA . MET B 1 359 ? 9.5 -17.172 -11.266 1 91.62 359 MET B CA 1
ATOM 6778 C C . MET B 1 359 ? 8.375 -16.391 -10.594 1 91.62 359 MET B C 1
ATOM 6780 O O . MET B 1 359 ? 7.945 -16.734 -9.492 1 91.62 359 MET B O 1
ATOM 6784 N N . GLU B 1 360 ? 7.945 -15.367 -11.266 1 89.88 360 GLU B N 1
ATOM 6785 C CA . GLU B 1 360 ? 6.953 -14.406 -10.797 1 89.88 360 GLU B CA 1
ATOM 6786 C C . GLU B 1 360 ? 5.766 -14.32 -11.75 1 89.88 360 GLU B C 1
ATOM 6788 O O . GLU B 1 360 ? 5.91 -14.578 -12.945 1 89.88 360 GLU B O 1
ATOM 6793 N N . MET B 1 361 ? 4.691 -13.906 -11.25 1 89.56 361 MET B N 1
ATOM 6794 C CA . MET B 1 361 ? 3.443 -13.867 -12.008 1 89.56 361 MET B CA 1
ATOM 6795 C C . MET B 1 361 ? 3.531 -12.867 -13.148 1 89.56 361 MET B C 1
ATOM 6797 O O . MET B 1 361 ? 2.986 -13.102 -14.234 1 89.56 361 MET B O 1
ATOM 6801 N N . PHE B 1 362 ? 4.121 -11.688 -12.883 1 89.38 362 PHE B N 1
ATOM 6802 C CA . PHE B 1 362 ? 4.188 -10.688 -13.945 1 89.38 362 PHE B CA 1
ATOM 6803 C C . PHE B 1 362 ? 4.934 -11.234 -15.156 1 89.38 362 PHE B C 1
ATOM 6805 O O . PHE B 1 362 ? 4.539 -10.992 -16.297 1 89.38 362 PHE B O 1
ATOM 6812 N N . LYS B 1 363 ? 6.016 -11.969 -14.891 1 94.81 363 LYS B N 1
ATOM 6813 C CA . LYS B 1 363 ? 6.789 -12.555 -15.977 1 94.81 363 LYS B CA 1
ATOM 6814 C C . LYS B 1 363 ? 5.984 -13.633 -16.703 1 94.81 363 LYS B C 1
ATOM 6816 O O . LYS B 1 363 ? 6.043 -13.727 -17.938 1 94.81 363 LYS B O 1
ATOM 6821 N N . ALA B 1 364 ? 5.273 -14.414 -15.914 1 96 364 ALA B N 1
ATOM 6822 C CA . ALA B 1 364 ? 4.43 -15.43 -16.547 1 96 364 ALA B CA 1
ATOM 6823 C C . ALA B 1 364 ? 3.389 -14.789 -17.453 1 96 364 ALA B C 1
ATOM 6825 O O . ALA B 1 364 ? 3.271 -15.156 -18.625 1 96 364 ALA B O 1
ATOM 6826 N N . ARG B 1 365 ? 2.674 -13.836 -17 1 95.75 365 ARG B N 1
ATOM 6827 C CA . ARG B 1 365 ? 1.625 -13.18 -17.781 1 95.75 365 ARG B CA 1
ATOM 6828 C C . ARG B 1 365 ? 2.207 -12.461 -18.984 1 95.75 365 ARG B C 1
ATOM 6830 O O . ARG B 1 365 ? 1.708 -12.617 -20.109 1 95.75 365 ARG B O 1
ATOM 6837 N N . LYS B 1 366 ? 3.271 -11.758 -18.828 1 95.75 366 LYS B N 1
ATOM 6838 C CA . LYS B 1 366 ? 3.863 -10.984 -19.906 1 95.75 366 LYS B CA 1
ATOM 6839 C C . LYS B 1 366 ? 4.449 -11.891 -20.984 1 95.75 366 LYS B C 1
ATOM 6841 O O . LYS B 1 366 ? 4.27 -11.648 -22.188 1 95.75 366 LYS B O 1
ATOM 6846 N N . SER B 1 367 ? 5.176 -12.867 -20.531 1 97.94 367 SER B N 1
ATOM 6847 C CA . SER B 1 367 ? 5.746 -13.773 -21.516 1 97.94 367 SER B CA 1
ATOM 6848 C C . SER B 1 367 ? 4.656 -14.453 -22.344 1 97.94 367 SER B C 1
ATOM 6850 O O . SER B 1 367 ? 4.82 -14.672 -23.547 1 97.94 367 SER B O 1
ATOM 6852 N N . GLY B 1 368 ? 3.555 -14.781 -21.688 1 98.5 368 GLY B N 1
ATOM 6853 C CA . GLY B 1 368 ? 2.422 -15.305 -22.438 1 98.5 368 GLY B CA 1
ATOM 6854 C C . GLY B 1 368 ? 1.901 -14.344 -23.484 1 98.5 368 GLY B C 1
ATOM 6855 O O . GLY B 1 368 ? 1.701 -14.727 -24.641 1 98.5 368 GLY B O 1
ATOM 6856 N N . CYS B 1 369 ? 1.729 -13.133 -23.125 1 98.06 369 CYS B N 1
ATOM 6857 C CA . CYS B 1 369 ? 1.223 -12.117 -24.031 1 98.06 369 CYS B CA 1
ATOM 6858 C C . CYS B 1 369 ? 2.211 -11.859 -25.172 1 98.06 369 CYS B C 1
ATOM 6860 O O . CYS B 1 369 ? 1.811 -11.711 -26.328 1 98.06 369 CYS B O 1
ATOM 6862 N N . TYR B 1 370 ? 3.484 -11.828 -24.828 1 98.44 370 TYR B N 1
ATOM 6863 C CA . TYR B 1 370 ? 4.5 -11.547 -25.844 1 98.44 370 TYR B CA 1
ATOM 6864 C C . TYR B 1 370 ? 4.633 -12.703 -26.812 1 98.44 370 TYR B C 1
ATOM 6866 O O . TYR B 1 370 ? 4.852 -12.492 -28.016 1 98.44 370 TYR B O 1
ATOM 6874 N N . ALA B 1 371 ? 4.531 -13.906 -26.328 1 98.75 371 ALA B N 1
ATOM 6875 C CA . ALA B 1 371 ? 4.516 -15.055 -27.234 1 98.75 371 ALA B CA 1
ATOM 6876 C C . ALA B 1 371 ? 3.332 -14.977 -28.188 1 98.75 371 ALA B C 1
ATOM 6878 O O . ALA B 1 371 ? 3.475 -15.242 -29.391 1 98.75 371 ALA B O 1
ATOM 6879 N N . ALA B 1 372 ? 2.172 -14.609 -27.688 1 98.56 372 ALA B N 1
ATOM 6880 C CA . ALA B 1 372 ? 0.985 -14.445 -28.516 1 98.56 372 ALA B CA 1
ATOM 6881 C C . ALA B 1 372 ? 1.22 -13.398 -29.609 1 98.56 372 ALA B C 1
ATOM 6883 O O . ALA B 1 372 ? 0.841 -13.602 -30.766 1 98.56 372 ALA B O 1
ATOM 6884 N N . ARG B 1 373 ? 1.819 -12.305 -29.219 1 98.19 373 ARG B N 1
ATOM 6885 C CA . ARG B 1 373 ? 2.113 -11.234 -30.172 1 98.19 373 ARG B CA 1
ATOM 6886 C C . ARG B 1 373 ? 3.047 -11.719 -31.281 1 98.19 373 ARG B C 1
ATOM 6888 O O . ARG B 1 373 ? 2.846 -11.406 -32.438 1 98.19 373 ARG B O 1
ATOM 6895 N N . ASN B 1 374 ? 4.055 -12.445 -30.891 1 98.62 374 ASN B N 1
ATOM 6896 C CA . ASN B 1 374 ? 4.98 -12.992 -31.875 1 98.62 374 ASN B CA 1
ATOM 6897 C C . ASN B 1 374 ? 4.293 -13.992 -32.812 1 98.62 374 ASN B C 1
ATOM 6899 O O . ASN B 1 374 ? 4.52 -13.984 -34 1 98.62 374 ASN B O 1
ATOM 6903 N N . VAL B 1 375 ? 3.482 -14.828 -32.219 1 98.44 375 VAL B N 1
ATOM 6904 C CA . VAL B 1 375 ? 2.713 -15.797 -33 1 98.44 375 VAL B CA 1
ATOM 6905 C C . VAL B 1 375 ? 1.863 -15.07 -34.031 1 98.44 375 VAL B C 1
ATOM 6907 O O . VAL B 1 375 ? 1.713 -15.539 -35.156 1 98.44 375 VAL B O 1
ATOM 6910 N N . MET B 1 376 ? 1.374 -13.922 -33.656 1 97.69 376 MET B N 1
ATOM 6911 C CA . MET B 1 376 ? 0.468 -13.172 -34.531 1 97.69 376 MET B CA 1
ATOM 6912 C C . MET B 1 376 ? 1.245 -12.242 -35.469 1 97.69 376 MET B C 1
ATOM 6914 O O . MET B 1 376 ? 0.651 -11.43 -36.156 1 97.69 376 MET B O 1
ATOM 6918 N N . GLY B 1 377 ? 2.619 -12.172 -35.375 1 96.69 377 GLY B N 1
ATOM 6919 C CA . GLY B 1 377 ? 3.42 -11.562 -36.406 1 96.69 377 GLY B CA 1
ATOM 6920 C C . GLY B 1 377 ? 4.062 -10.258 -36 1 96.69 377 GLY B C 1
ATOM 6921 O O . GLY B 1 377 ? 4.781 -9.633 -36.781 1 96.69 377 GLY B O 1
ATOM 6922 N N . GLU B 1 378 ? 3.908 -9.68 -34.812 1 94.69 378 GLU B N 1
ATOM 6923 C CA . GLU B 1 378 ? 4.441 -8.383 -34.375 1 94.69 378 GLU B CA 1
ATOM 6924 C C . GLU B 1 378 ? 5.957 -8.438 -34.219 1 94.69 378 GLU B C 1
ATOM 6926 O O . GLU B 1 378 ? 6.637 -7.418 -34.312 1 94.69 378 GLU B O 1
ATOM 6931 N N . LYS B 1 379 ? 6.699 -9.375 -34.125 1 94.81 379 LYS B N 1
ATOM 6932 C CA . LYS B 1 379 ? 8.125 -9.523 -33.844 1 94.81 379 LYS B CA 1
ATOM 6933 C C . LYS B 1 379 ? 8.547 -8.633 -32.688 1 94.81 379 LYS B C 1
ATOM 6935 O O . LYS B 1 379 ? 9.227 -7.621 -32.875 1 94.81 379 LYS B O 1
ATOM 6940 N N . ILE B 1 380 ? 8.297 -8.93 -31.5 1 96.62 380 ILE B N 1
ATOM 6941 C CA . ILE B 1 380 ? 8.57 -8.156 -30.297 1 96.62 380 ILE B CA 1
ATOM 6942 C C . ILE B 1 380 ? 9.398 -8.984 -29.312 1 96.62 380 ILE B C 1
ATOM 6944 O O . ILE B 1 380 ? 9.117 -10.172 -29.109 1 96.62 380 ILE B O 1
ATOM 6948 N N . SER B 1 381 ? 10.469 -8.336 -28.797 1 97.56 381 SER B N 1
ATOM 6949 C CA . SER B 1 381 ? 11.375 -9.031 -27.891 1 97.56 381 SER B CA 1
ATOM 6950 C C . SER B 1 381 ? 10.914 -8.891 -26.438 1 97.56 381 SER B C 1
ATOM 6952 O O . SER B 1 381 ? 10.32 -7.879 -26.062 1 97.56 381 SER B O 1
ATOM 6954 N N . TYR B 1 382 ? 11.156 -9.938 -25.594 1 95.94 382 TYR B N 1
ATOM 6955 C CA . TYR B 1 382 ? 10.898 -9.898 -24.156 1 95.94 382 TYR B CA 1
ATOM 6956 C C . TYR B 1 382 ? 12.031 -10.562 -23.375 1 95.94 382 TYR B C 1
ATOM 6958 O O . TYR B 1 382 ? 12.32 -11.742 -23.578 1 95.94 382 TYR B O 1
ATOM 6966 N N . THR B 1 383 ? 12.695 -9.82 -22.578 1 92.31 383 THR B N 1
ATOM 6967 C CA . THR B 1 383 ? 13.656 -10.266 -21.594 1 92.31 383 THR B CA 1
ATOM 6968 C C . THR B 1 383 ? 13.406 -9.586 -20.25 1 92.31 383 THR B C 1
ATOM 6970 O O . THR B 1 383 ? 13.523 -8.359 -20.141 1 92.31 383 THR B O 1
ATOM 6973 N N . PRO B 1 384 ? 13.023 -10.398 -19.266 1 91.06 384 PRO B N 1
ATOM 6974 C CA . PRO B 1 384 ? 12.75 -9.758 -17.984 1 91.06 384 PRO B CA 1
ATOM 6975 C C . PRO B 1 384 ? 13.992 -9.117 -17.359 1 91.06 384 PRO B C 1
ATOM 6977 O O . PRO B 1 384 ? 14.961 -9.812 -17.047 1 91.06 384 PRO B O 1
ATOM 6980 N N . LYS B 1 385 ? 13.984 -7.832 -17.234 1 90.56 385 LYS B N 1
ATOM 6981 C CA . LYS B 1 385 ? 15.055 -7.066 -16.609 1 90.56 385 LYS B CA 1
ATOM 6982 C C . LYS B 1 385 ? 14.508 -5.82 -15.914 1 90.56 385 LYS B C 1
ATOM 6984 O O . LYS B 1 385 ? 13.414 -5.355 -16.234 1 90.56 385 LYS B O 1
ATOM 6989 N N . ASN B 1 386 ? 15.172 -5.395 -14.898 1 91.44 386 ASN B N 1
ATOM 6990 C CA . ASN B 1 386 ? 14.883 -4.137 -14.211 1 91.44 386 ASN B CA 1
ATOM 6991 C C . ASN B 1 386 ? 13.438 -4.086 -13.727 1 91.44 386 ASN B C 1
ATOM 6993 O O . ASN B 1 386 ? 12.727 -3.107 -13.969 1 91.44 386 ASN B O 1
ATOM 6997 N N . TYR B 1 387 ? 12.984 -5.184 -13.195 1 93.44 387 TYR B N 1
ATOM 6998 C CA . TYR B 1 387 ? 11.648 -5.258 -12.617 1 93.44 387 TYR B CA 1
ATOM 6999 C C . TYR B 1 387 ? 11.695 -5.039 -11.109 1 93.44 387 TYR B C 1
ATOM 7001 O O . TYR B 1 387 ? 12.719 -5.289 -10.469 1 93.44 387 TYR B O 1
ATOM 7009 N N . PRO B 1 388 ? 10.609 -4.461 -10.547 1 94.25 388 PRO B N 1
ATOM 7010 C CA . PRO B 1 388 ? 10.523 -4.43 -9.078 1 94.25 388 PRO B CA 1
ATOM 7011 C C . PRO B 1 388 ? 10.273 -5.809 -8.477 1 94.25 388 PRO B C 1
ATOM 7013 O O . PRO B 1 388 ? 9.734 -6.695 -9.141 1 94.25 388 PRO B O 1
ATOM 7016 N N . ASP B 1 389 ? 10.695 -5.957 -7.301 1 93.81 389 ASP B N 1
ATOM 7017 C CA . ASP B 1 389 ? 10.516 -7.23 -6.617 1 93.81 389 ASP B CA 1
ATOM 7018 C C . ASP B 1 389 ? 10.086 -7.023 -5.164 1 93.81 389 ASP B C 1
ATOM 7020 O O . ASP B 1 389 ? 10.102 -5.895 -4.664 1 93.81 389 ASP B O 1
ATOM 7024 N N . PHE B 1 390 ? 9.594 -8.078 -4.594 1 92.56 390 PHE B N 1
ATOM 7025 C CA . PHE B 1 390 ? 9.195 -8.008 -3.193 1 92.56 390 PHE B CA 1
ATOM 7026 C C . PHE B 1 390 ? 9.141 -9.398 -2.574 1 92.56 390 PHE B C 1
ATOM 7028 O O . PHE B 1 390 ? 9.164 -10.406 -3.287 1 92.56 390 PHE B O 1
ATOM 7035 N N . LEU B 1 391 ? 9.109 -9.5 -1.331 1 94.06 391 LEU B N 1
ATOM 7036 C CA . LEU B 1 391 ? 8.781 -10.688 -0.548 1 94.06 391 LEU B CA 1
ATOM 7037 C C . LEU B 1 391 ? 8.219 -10.297 0.814 1 94.06 391 LEU B C 1
ATOM 7039 O O . LEU B 1 391 ? 8.352 -9.148 1.243 1 94.06 391 LEU B O 1
ATOM 7043 N N . HIS B 1 392 ? 7.598 -11.273 1.419 1 94.44 392 HIS B N 1
ATOM 7044 C CA . HIS B 1 392 ? 7.09 -11.055 2.77 1 94.44 392 HIS B CA 1
ATOM 7045 C C . HIS B 1 392 ? 7.984 -11.719 3.809 1 94.44 392 HIS B C 1
ATOM 7047 O O . HIS B 1 392 ? 8.484 -12.828 3.588 1 94.44 392 HIS B O 1
ATOM 7053 N N . THR B 1 393 ? 8.344 -11.055 4.789 1 96.62 393 THR B N 1
ATOM 7054 C CA . THR B 1 393 ? 8.75 -11.562 6.094 1 96.62 393 THR B CA 1
ATOM 7055 C C . THR B 1 393 ? 7.656 -11.328 7.133 1 96.62 393 THR B C 1
ATOM 7057 O O . THR B 1 393 ? 6.469 -11.484 6.84 1 96.62 393 THR B O 1
ATOM 7060 N N . HIS B 1 394 ? 8.094 -10.945 8.32 1 96 394 HIS B N 1
ATOM 7061 C CA . HIS B 1 394 ? 7.062 -10.367 9.172 1 96 394 HIS B CA 1
ATOM 7062 C C . HIS B 1 394 ? 6.582 -9.031 8.625 1 96 394 HIS B C 1
ATOM 7064 O O . HIS B 1 394 ? 5.523 -8.531 9.023 1 96 394 HIS B O 1
ATOM 7070 N N . TYR B 1 395 ? 7.418 -8.531 7.715 1 93.12 395 TYR B N 1
ATOM 7071 C CA . TYR B 1 395 ? 7.156 -7.305 6.969 1 93.12 395 TYR B CA 1
ATOM 7072 C C . TYR B 1 395 ? 7.008 -7.594 5.48 1 93.12 395 TYR B C 1
ATOM 7074 O O . TYR B 1 395 ? 7.258 -8.719 5.031 1 93.12 395 TYR B O 1
ATOM 7082 N N . GLU B 1 396 ? 6.461 -6.629 4.766 1 92.38 396 GLU B N 1
ATOM 7083 C CA . GLU B 1 396 ? 6.648 -6.547 3.318 1 92.38 396 GLU B CA 1
ATOM 7084 C C . GLU B 1 396 ? 7.98 -5.883 2.975 1 92.38 396 GLU B C 1
ATOM 7086 O O . GLU B 1 396 ? 8.328 -4.848 3.545 1 92.38 396 GLU B O 1
ATOM 7091 N N . VAL B 1 397 ? 8.766 -6.531 2.168 1 95.31 397 VAL B N 1
ATOM 7092 C CA . VAL B 1 397 ? 10.023 -5.977 1.675 1 95.31 397 VAL B CA 1
ATOM 7093 C C . VAL B 1 397 ? 9.922 -5.715 0.174 1 95.31 397 VAL B C 1
ATOM 7095 O O . VAL B 1 397 ? 9.672 -6.637 -0.607 1 95.31 397 VAL B O 1
ATOM 7098 N N . SER B 1 398 ? 10.055 -4.508 -0.24 1 94.31 398 SER B N 1
ATOM 7099 C CA . SER B 1 398 ? 9.977 -4.129 -1.646 1 94.31 398 SER B CA 1
ATOM 7100 C C . SER B 1 398 ? 11.25 -3.43 -2.105 1 94.31 398 SER B C 1
ATOM 7102 O O . SER B 1 398 ? 11.812 -2.605 -1.38 1 94.31 398 SER B O 1
ATOM 7104 N N . PHE B 1 399 ? 11.695 -3.754 -3.291 1 96 399 PHE B N 1
ATOM 7105 C CA . PHE B 1 399 ? 12.914 -3.119 -3.791 1 96 399 PHE B CA 1
ATOM 7106 C C . PHE B 1 399 ? 12.922 -3.096 -5.312 1 96 399 PHE B C 1
ATOM 7108 O O . PHE B 1 399 ? 12.281 -3.926 -5.957 1 96 399 PHE B O 1
ATOM 7115 N N . LEU B 1 400 ? 13.594 -2.166 -5.859 1 96.56 400 LEU B N 1
ATOM 7116 C CA . LEU B 1 400 ? 13.789 -2.02 -7.297 1 96.56 400 LEU B CA 1
ATOM 7117 C C . LEU B 1 400 ? 15.102 -1.307 -7.598 1 96.56 400 LEU B C 1
ATOM 7119 O O . LEU B 1 400 ? 15.625 -0.571 -6.754 1 96.56 400 LEU B O 1
ATOM 7123 N N . GLY B 1 401 ? 15.648 -1.615 -8.742 1 96.88 401 GLY B N 1
ATOM 7124 C CA . GLY B 1 401 ? 16.891 -0.966 -9.156 1 96.88 401 GLY B CA 1
ATOM 7125 C C . GLY B 1 401 ? 18.094 -1.45 -8.383 1 96.88 401 GLY B C 1
ATOM 7126 O O . GLY B 1 401 ? 18.156 -2.609 -7.961 1 96.88 401 GLY B O 1
ATOM 7127 N N . MET B 1 402 ? 19.078 -0.571 -8.258 1 97.69 402 MET B N 1
ATOM 7128 C CA . MET B 1 402 ? 20.375 -0.967 -7.688 1 97.69 402 MET B CA 1
ATOM 7129 C C . MET B 1 402 ? 20.406 -0.691 -6.188 1 97.69 402 MET B C 1
ATOM 7131 O O . MET B 1 402 ? 19.875 0.319 -5.727 1 97.69 402 MET B O 1
ATOM 7135 N N . GLY B 1 403 ? 20.953 -1.637 -5.461 1 97.81 403 GLY B N 1
ATOM 7136 C CA . GLY B 1 403 ? 21.391 -1.311 -4.113 1 97.81 403 GLY B CA 1
ATOM 7137 C C . GLY B 1 403 ? 22.609 -0.412 -4.078 1 97.81 403 GLY B C 1
ATOM 7138 O O . GLY B 1 403 ? 23.25 -0.188 -5.109 1 97.81 403 GLY B O 1
ATOM 7139 N N . GLU B 1 404 ? 22.875 0.049 -2.855 1 98 404 GLU B N 1
ATOM 7140 C CA . GLU B 1 404 ? 24 0.981 -2.701 1 98 404 GLU B CA 1
ATOM 7141 C C . GLU B 1 404 ? 25.297 0.365 -3.188 1 98 404 GLU B C 1
ATOM 7143 O O . GLU B 1 404 ? 26.031 0.984 -3.959 1 98 404 GLU B O 1
ATOM 7148 N N . GLU B 1 405 ? 25.578 -0.839 -2.832 1 97.88 405 GLU B N 1
ATOM 7149 C CA . GLU B 1 405 ? 26.828 -1.513 -3.164 1 97.88 405 GLU B CA 1
ATOM 7150 C C . GLU B 1 405 ? 26.938 -1.794 -4.66 1 97.88 405 GLU B C 1
ATOM 7152 O O . GLU B 1 405 ? 28 -1.624 -5.262 1 97.88 405 GLU B O 1
ATOM 7157 N N . GLU B 1 406 ? 25.812 -2.205 -5.199 1 97.31 406 GLU B N 1
ATOM 7158 C CA . GLU B 1 406 ? 25.766 -2.457 -6.637 1 97.31 406 GLU B CA 1
ATOM 7159 C C . GLU B 1 406 ? 26.031 -1.179 -7.43 1 97.31 406 GLU B C 1
ATOM 7161 O O . GLU B 1 406 ? 26.734 -1.201 -8.438 1 97.31 406 GLU B O 1
ATOM 7166 N N . ALA B 1 407 ? 25.469 -0.075 -7.004 1 98.06 407 ALA B N 1
ATOM 7167 C CA . ALA B 1 407 ? 25.625 1.203 -7.691 1 98.06 407 ALA B CA 1
ATOM 7168 C C . ALA B 1 407 ? 27.078 1.681 -7.629 1 98.06 407 ALA B C 1
ATOM 7170 O O . ALA B 1 407 ? 27.625 2.143 -8.633 1 98.06 407 ALA B O 1
ATOM 7171 N N . ARG B 1 408 ? 27.656 1.552 -6.484 1 97.88 408 ARG B N 1
ATOM 7172 C CA . ARG B 1 408 ? 29.062 1.932 -6.332 1 97.88 408 ARG B CA 1
ATOM 7173 C C . ARG B 1 408 ? 29.953 1.063 -7.207 1 97.88 408 ARG B C 1
ATOM 7175 O O . ARG B 1 408 ? 30.859 1.571 -7.871 1 97.88 408 ARG B O 1
ATOM 7182 N N . ALA B 1 409 ? 29.719 -0.222 -7.227 1 97.88 409 ALA B N 1
ATOM 7183 C CA . ALA B 1 409 ? 30.5 -1.159 -8.031 1 97.88 409 ALA B CA 1
ATOM 7184 C C . ALA B 1 409 ? 30.375 -0.854 -9.516 1 97.88 409 ALA B C 1
ATOM 7186 O O . ALA B 1 409 ? 31.297 -1.081 -10.289 1 97.88 409 ALA B O 1
ATOM 7187 N N . ALA B 1 410 ? 29.25 -0.323 -9.867 1 97.5 410 ALA B N 1
ATOM 7188 C CA . ALA B 1 410 ? 28.984 0.01 -11.266 1 97.5 410 ALA B CA 1
ATOM 7189 C C . ALA B 1 410 ? 29.625 1.35 -11.641 1 97.5 410 ALA B C 1
ATOM 7191 O O . ALA B 1 410 ? 29.516 1.798 -12.781 1 97.5 410 ALA B O 1
ATOM 7192 N N . GLY B 1 411 ? 30.203 2.084 -10.656 1 97.75 411 GLY B N 1
ATOM 7193 C CA . GLY B 1 411 ? 30.984 3.279 -10.945 1 97.75 411 GLY B CA 1
ATOM 7194 C C . GLY B 1 411 ? 30.219 4.566 -10.68 1 97.75 411 GLY B C 1
ATOM 7195 O O . GLY B 1 411 ? 30.688 5.652 -11.023 1 97.75 411 GLY B O 1
ATOM 7196 N N . HIS B 1 412 ? 29.109 4.488 -10.016 1 97.62 412 HIS B N 1
ATOM 7197 C CA . HIS B 1 412 ? 28.344 5.691 -9.719 1 97.62 412 HIS B CA 1
ATOM 7198 C C . HIS B 1 412 ? 28.859 6.371 -8.453 1 97.62 412 HIS B C 1
ATOM 7200 O O . HIS B 1 412 ? 29.234 5.695 -7.488 1 97.62 412 HIS B O 1
ATOM 7206 N N . GLU B 1 413 ? 28.938 7.691 -8.438 1 97.56 413 GLU B N 1
ATOM 7207 C CA . GLU B 1 413 ? 28.984 8.461 -7.203 1 97.56 413 GLU B CA 1
ATOM 7208 C C . GLU B 1 413 ? 27.578 8.617 -6.609 1 97.56 413 GLU B C 1
ATOM 7210 O O . GLU B 1 413 ? 26.703 9.203 -7.238 1 97.56 413 GLU B O 1
ATOM 7215 N N . ILE B 1 414 ? 27.391 8.086 -5.379 1 97.31 414 ILE B N 1
ATOM 7216 C CA . ILE B 1 414 ? 26 7.969 -4.965 1 97.31 414 ILE B CA 1
ATOM 7217 C C . ILE B 1 414 ? 25.75 8.82 -3.723 1 97.31 414 ILE B C 1
ATOM 7219 O O . ILE B 1 414 ? 26.672 9.055 -2.934 1 97.31 414 ILE B O 1
ATOM 7223 N N . VAL B 1 415 ? 24.547 9.32 -3.592 1 96.88 415 VAL B N 1
ATOM 7224 C CA . VAL B 1 415 ? 23.922 9.852 -2.385 1 96.88 415 VAL B CA 1
ATOM 7225 C C . VAL B 1 415 ? 22.688 9.023 -2.02 1 96.88 415 VAL B C 1
ATOM 7227 O O . VAL B 1 415 ? 22.031 8.461 -2.896 1 96.88 415 VAL B O 1
ATOM 7230 N N . THR B 1 416 ? 22.484 8.844 -0.675 1 96.56 416 THR B N 1
ATOM 7231 C CA . THR B 1 416 ? 21.312 8.07 -0.24 1 96.56 416 THR B CA 1
ATOM 7232 C C . THR B 1 416 ? 20.391 8.93 0.616 1 96.56 416 THR B C 1
ATOM 7234 O O . THR B 1 416 ? 20.828 9.891 1.248 1 96.56 416 THR B O 1
ATOM 7237 N N . ILE B 1 417 ? 19.141 8.719 0.528 1 94.75 417 ILE B N 1
ATOM 7238 C CA . ILE B 1 417 ? 18.125 9.227 1.447 1 94.75 417 ILE B CA 1
ATOM 7239 C C . ILE B 1 417 ? 17.438 8.062 2.154 1 94.75 417 ILE B C 1
ATOM 7241 O O . ILE B 1 417 ? 16.891 7.172 1.504 1 94.75 417 ILE B O 1
ATOM 7245 N N . LYS B 1 418 ? 17.531 8.031 3.457 1 92 418 LYS B N 1
ATOM 7246 C CA . LYS B 1 418 ? 16.984 6.867 4.156 1 92 418 LYS B CA 1
ATOM 7247 C C . LYS B 1 418 ? 16.312 7.273 5.461 1 92 418 LYS B C 1
ATOM 7249 O O . LYS B 1 418 ? 16.562 8.367 5.98 1 92 418 LYS B O 1
ATOM 7254 N N . MET B 1 419 ? 15.406 6.508 5.914 1 88.31 419 MET B N 1
ATOM 7255 C CA . MET B 1 419 ? 14.742 6.594 7.211 1 88.31 419 MET B CA 1
ATOM 7256 C C . MET B 1 419 ? 14.648 5.219 7.867 1 88.31 419 MET B C 1
ATOM 7258 O O . MET B 1 419 ? 14.219 4.254 7.234 1 88.31 419 MET B O 1
ATOM 7262 N N . PRO B 1 420 ? 15.094 5.043 9.125 1 85.56 420 PRO B N 1
ATOM 7263 C CA . PRO B 1 420 ? 15.688 6.055 10.008 1 85.56 420 PRO B CA 1
ATOM 7264 C C . PRO B 1 420 ? 17.078 6.488 9.547 1 85.56 420 PRO B C 1
ATOM 7266 O O . PRO B 1 420 ? 17.766 5.734 8.859 1 85.56 420 PRO B O 1
ATOM 7269 N N . PRO B 1 421 ? 17.422 7.715 9.961 1 81.62 421 PRO B N 1
ATOM 7270 C CA . PRO B 1 421 ? 18.766 8.188 9.609 1 81.62 421 PRO B CA 1
ATOM 7271 C C . PRO B 1 421 ? 19.859 7.512 10.414 1 81.62 421 PRO B C 1
ATOM 7273 O O . PRO B 1 421 ? 19.578 6.863 11.43 1 81.62 421 PRO B O 1
ATOM 7276 N N . ASP B 1 422 ? 21.094 7.672 9.844 1 76.81 422 ASP B N 1
ATOM 7277 C CA . ASP B 1 422 ? 22.266 7.184 10.57 1 76.81 422 ASP B CA 1
ATOM 7278 C C . ASP B 1 422 ? 22.578 8.086 11.758 1 76.81 422 ASP B C 1
ATOM 7280 O O . ASP B 1 422 ? 23.188 9.141 11.586 1 76.81 422 ASP B O 1
ATOM 7284 N N . THR B 1 423 ? 21.906 7.984 12.836 1 68.44 423 THR B N 1
ATOM 7285 C CA . THR B 1 423 ? 22.219 8.766 14.023 1 68.44 423 THR B CA 1
ATOM 7286 C C . THR B 1 423 ? 22.344 7.867 15.25 1 68.44 423 THR B C 1
ATOM 7288 O O . THR B 1 423 ? 21.984 6.691 15.203 1 68.44 423 THR B O 1
ATOM 7291 N N . GLU B 1 424 ? 23.094 8.336 16.188 1 60 424 GLU B N 1
ATOM 7292 C CA . GLU B 1 424 ? 23.344 7.543 17.391 1 60 424 GLU B CA 1
ATOM 7293 C C . GLU B 1 424 ? 22.078 6.871 17.875 1 60 424 GLU B C 1
ATOM 7295 O O . GLU B 1 424 ? 22.109 5.73 18.344 1 60 424 GLU B O 1
ATOM 7300 N N . ASN B 1 425 ? 21.047 7.516 17.719 1 61.81 425 ASN B N 1
ATOM 7301 C CA . ASN B 1 425 ? 19.781 6.918 18.156 1 61.81 425 ASN B CA 1
ATOM 7302 C C . ASN B 1 425 ? 18.828 6.711 16.984 1 61.81 425 ASN B C 1
ATOM 7304 O O . ASN B 1 425 ? 17.609 6.727 17.172 1 61.81 425 ASN B O 1
ATOM 7308 N N . GLY B 1 426 ? 19.406 6.555 15.859 1 57.97 426 GLY B N 1
ATOM 7309 C CA . GLY B 1 426 ? 18.641 6.551 14.625 1 57.97 426 GLY B CA 1
ATOM 7310 C C . GLY B 1 426 ? 17.594 5.457 14.578 1 57.97 426 GLY B C 1
ATOM 7311 O O . GLY B 1 426 ? 16.484 5.664 14.062 1 57.97 426 GLY B O 1
ATOM 7312 N N . LEU B 1 427 ? 17.906 4.418 15.109 1 60.12 427 LEU B N 1
ATOM 7313 C CA . LEU B 1 427 ? 16.969 3.318 14.945 1 60.12 427 LEU B CA 1
ATOM 7314 C C . LEU B 1 427 ? 15.789 3.469 15.898 1 60.12 427 LEU B C 1
ATOM 7316 O O . LEU B 1 427 ? 14.734 2.863 15.688 1 60.12 427 LEU B O 1
ATOM 7320 N N . ASN B 1 428 ? 15.891 4.41 16.75 1 69.5 428 ASN B N 1
ATOM 7321 C CA . ASN B 1 428 ? 14.75 4.609 17.641 1 69.5 428 ASN B CA 1
ATOM 7322 C C . ASN B 1 428 ? 13.773 5.645 17.078 1 69.5 428 ASN B C 1
ATOM 7324 O O . ASN B 1 428 ? 12.945 6.176 17.812 1 69.5 428 ASN B O 1
ATOM 7328 N N . VAL B 1 429 ? 13.984 5.773 15.797 1 79.56 429 VAL B N 1
ATOM 7329 C CA . VAL B 1 429 ? 13.102 6.699 15.094 1 79.56 429 VAL B CA 1
ATOM 7330 C C . VAL B 1 429 ? 12.117 5.918 14.227 1 79.56 429 VAL B C 1
ATOM 7332 O O . VAL B 1 429 ? 12.516 5.016 13.484 1 79.56 429 VAL B O 1
ATOM 7335 N N . ALA B 1 430 ? 10.867 6.242 14.406 1 82.06 430 ALA B N 1
ATOM 7336 C CA . ALA B 1 430 ? 9.828 5.543 13.656 1 82.06 430 ALA B CA 1
ATOM 7337 C C . ALA B 1 430 ? 9.781 6.035 12.211 1 82.06 430 ALA B C 1
ATOM 7339 O O . ALA B 1 430 ? 10.055 7.207 11.938 1 82.06 430 ALA B O 1
ATOM 7340 N N . LEU B 1 431 ? 9.656 5.012 11.242 1 73.81 431 LEU B N 1
ATOM 7341 C CA . LEU B 1 431 ? 9.18 5.445 9.938 1 73.81 431 LEU B CA 1
ATOM 7342 C C . LEU B 1 431 ? 7.879 6.23 10.062 1 73.81 431 LEU B C 1
ATOM 7344 O O . LEU B 1 431 ? 7.012 5.871 10.859 1 73.81 431 LEU B O 1
ATOM 7348 N N . PRO B 1 432 ? 7.977 7.348 9.477 1 63.31 432 PRO B N 1
ATOM 7349 C CA . PRO B 1 432 ? 6.77 8.156 9.648 1 63.31 432 PRO B CA 1
ATOM 7350 C C . PRO B 1 432 ? 5.535 7.512 9.016 1 63.31 432 PRO B C 1
ATOM 7352 O O . PRO B 1 432 ? 5.598 7.039 7.883 1 63.31 432 PRO B O 1
ATOM 7355 N N . ALA B 1 433 ? 4.32 7.488 9.641 1 62.59 433 ALA B N 1
ATOM 7356 C CA . ALA B 1 433 ? 2.861 7.398 9.578 1 62.59 433 ALA B CA 1
ATOM 7357 C C . ALA B 1 433 ? 2.416 6.465 8.453 1 62.59 433 ALA B C 1
ATOM 7359 O O . ALA B 1 433 ? 1.543 6.816 7.656 1 62.59 433 ALA B O 1
ATOM 7360 N N . SER B 1 434 ? 3.205 5.23 8.305 1 70.94 434 SER B N 1
ATOM 7361 C CA . SER B 1 434 ? 2.717 4.273 7.32 1 70.94 434 SER B CA 1
ATOM 7362 C C . SER B 1 434 ? 1.571 3.438 7.883 1 70.94 434 SER B C 1
ATOM 7364 O O . SER B 1 434 ? 1.534 3.154 9.078 1 70.94 434 SER B O 1
ATOM 7366 N N . ASP B 1 435 ? 0.695 3.172 6.996 1 72.31 435 ASP B N 1
ATOM 7367 C CA . ASP B 1 435 ? -0.424 2.326 7.402 1 72.31 435 ASP B CA 1
ATOM 7368 C C . ASP B 1 435 ? 0.07 1.028 8.039 1 72.31 435 ASP B C 1
ATOM 7370 O O . ASP B 1 435 ? 1.08 0.466 7.605 1 72.31 435 ASP B O 1
ATOM 7374 N N . ARG B 1 436 ? -0.501 0.621 8.992 1 80.81 436 ARG B N 1
ATOM 7375 C CA . ARG B 1 436 ? -0.279 -0.62 9.727 1 80.81 436 ARG B CA 1
ATOM 7376 C C . ARG B 1 436 ? 0.927 -0.499 10.648 1 80.81 436 ARG B C 1
ATOM 7378 O O . ARG B 1 436 ? 1.254 -1.439 11.375 1 80.81 436 ARG B O 1
ATOM 7385 N N . THR B 1 437 ? 1.562 0.642 10.656 1 87.88 437 THR B N 1
ATOM 7386 C CA . THR B 1 437 ? 2.775 0.727 11.461 1 87.88 437 THR B CA 1
ATOM 7387 C C . THR B 1 437 ? 2.633 1.788 12.547 1 87.88 437 THR B C 1
ATOM 7389 O O . THR B 1 437 ? 3.562 2.021 13.32 1 87.88 437 THR B O 1
ATOM 7392 N N . MET B 1 438 ? 1.488 2.438 12.562 1 91.56 438 MET B N 1
ATOM 7393 C CA . MET B 1 438 ? 1.326 3.564 13.477 1 91.56 438 MET B CA 1
ATOM 7394 C C . MET B 1 438 ? 1.417 3.104 14.93 1 91.56 438 MET B C 1
ATOM 7396 O O . MET B 1 438 ? 1.982 3.803 15.773 1 91.56 438 MET B O 1
ATOM 7400 N N . LEU B 1 439 ? 0.871 1.935 15.203 1 93.38 439 LEU B N 1
ATOM 7401 C CA . LEU B 1 439 ? 0.96 1.415 16.562 1 93.38 439 LEU B CA 1
ATOM 7402 C C . LEU B 1 439 ? 2.412 1.15 16.953 1 93.38 439 LEU B C 1
ATOM 7404 O O . LEU B 1 439 ? 2.824 1.451 18.078 1 93.38 439 LEU B O 1
ATOM 7408 N N . TYR B 1 440 ? 3.189 0.614 16.016 1 92.94 440 TYR B N 1
ATOM 7409 C CA . TYR B 1 440 ? 4.613 0.422 16.266 1 92.94 440 TYR B CA 1
ATOM 7410 C C . TYR B 1 440 ? 5.309 1.757 16.5 1 92.94 440 TYR B C 1
ATOM 7412 O O . TYR B 1 440 ? 6.16 1.872 17.391 1 92.94 440 TYR B O 1
ATOM 7420 N N . ALA B 1 441 ? 4.914 2.734 15.727 1 90.31 441 ALA B N 1
ATOM 7421 C CA . ALA B 1 441 ? 5.57 4.039 15.766 1 90.31 441 ALA B CA 1
ATOM 7422 C C . ALA B 1 441 ? 5.324 4.738 17.094 1 90.31 441 ALA B C 1
ATOM 7424 O O . ALA B 1 441 ? 6.191 5.461 17.594 1 90.31 441 ALA B O 1
ATOM 7425 N N . PHE B 1 442 ? 4.195 4.484 17.703 1 92 442 PHE B N 1
ATOM 7426 C CA . PHE B 1 442 ? 3.826 5.25 18.875 1 92 442 PHE B CA 1
ATOM 7427 C C . PHE B 1 442 ? 3.893 4.379 20.125 1 92 442 PHE B C 1
ATOM 7429 O O . PHE B 1 442 ? 3.863 4.891 21.25 1 92 442 PHE B O 1
ATOM 7436 N N . GLY B 1 443 ? 4.016 3.076 19.891 1 91.69 443 GLY B N 1
ATOM 7437 C CA . GLY B 1 443 ? 4.125 2.184 21.031 1 91.69 443 GLY B CA 1
ATOM 7438 C C . GLY B 1 443 ? 5.41 2.373 21.812 1 91.69 443 GLY B C 1
ATOM 7439 O O . GLY B 1 443 ? 6.402 2.865 21.266 1 91.69 443 GLY B O 1
ATOM 7440 N N . LYS B 1 444 ? 5.395 2.014 23.062 1 89.44 444 LYS B N 1
ATOM 7441 C CA . LYS B 1 444 ? 6.578 2.135 23.906 1 89.44 444 LYS B CA 1
ATOM 7442 C C . LYS B 1 444 ? 7.648 1.126 23.5 1 89.44 444 LYS B C 1
ATOM 7444 O O . LYS B 1 444 ? 7.422 -0.084 23.547 1 89.44 444 LYS B O 1
ATOM 7449 N N . GLY B 1 445 ? 8.742 1.606 23.062 1 89.06 445 GLY B N 1
ATOM 7450 C CA . GLY B 1 445 ? 9.883 0.76 22.766 1 89.06 445 GLY B CA 1
ATOM 7451 C C . GLY B 1 445 ? 9.742 0.014 21.453 1 89.06 445 GLY B C 1
ATOM 7452 O O . GLY B 1 445 ? 10.445 -0.969 21.203 1 89.06 445 GLY B O 1
ATOM 7453 N N . THR B 1 446 ? 8.812 0.426 20.609 1 92.31 446 THR B N 1
ATOM 7454 C CA . THR B 1 446 ? 8.547 -0.355 19.406 1 92.31 446 THR B CA 1
ATOM 7455 C C . THR B 1 446 ? 8.828 0.471 18.156 1 92.31 446 THR B C 1
ATOM 7457 O O . THR B 1 446 ? 8.617 0.001 17.031 1 92.31 446 THR B O 1
ATOM 7460 N N . ALA B 1 447 ? 9.383 1.667 18.266 1 88.81 447 ALA B N 1
ATOM 7461 C CA . ALA B 1 447 ? 9.586 2.578 17.141 1 88.81 447 ALA B CA 1
ATOM 7462 C C . ALA B 1 447 ? 10.5 1.953 16.078 1 88.81 447 ALA B C 1
ATOM 7464 O O . ALA B 1 447 ? 10.289 2.141 14.883 1 88.81 447 ALA B O 1
ATOM 7465 N N . HIS B 1 448 ? 11.508 1.21 16.547 1 88.69 448 HIS B N 1
ATOM 7466 C CA . HIS B 1 448 ? 12.484 0.617 15.641 1 88.69 448 HIS B CA 1
ATOM 7467 C C . HIS B 1 448 ? 11.844 -0.479 14.797 1 88.69 448 HIS B C 1
ATOM 7469 O O . HIS B 1 448 ? 12.43 -0.916 13.797 1 88.69 448 HIS B O 1
ATOM 7475 N N . MET B 1 449 ? 10.625 -0.886 15.117 1 91.94 449 MET B N 1
ATOM 7476 C CA . MET B 1 449 ? 9.93 -1.959 14.414 1 91.94 449 MET B CA 1
ATOM 7477 C C . MET B 1 449 ? 9.016 -1.395 13.336 1 91.94 449 MET B C 1
ATOM 7479 O O . MET B 1 449 ? 8.391 -2.15 12.586 1 91.94 449 MET B O 1
ATOM 7483 N N . SER B 1 450 ? 9.031 -0.089 13.195 1 91.12 450 SER B N 1
ATOM 7484 C CA . SER B 1 450 ? 8.047 0.53 12.312 1 91.12 450 SER B CA 1
ATOM 7485 C C . SER B 1 450 ? 8.461 0.398 10.852 1 91.12 450 SER B C 1
ATOM 7487 O O . SER B 1 450 ? 7.641 0.583 9.945 1 91.12 450 SER B O 1
ATOM 7489 N N . GLY B 1 451 ? 9.75 0.106 10.547 1 91.75 451 GLY B N 1
ATOM 7490 C CA . GLY B 1 451 ? 10.141 -0.104 9.164 1 91.75 451 GLY B CA 1
ATOM 7491 C C . GLY B 1 451 ? 11.445 0.578 8.805 1 91.75 451 GLY B C 1
ATOM 7492 O O . GLY B 1 451 ? 12.148 1.1 9.672 1 91.75 451 GLY B O 1
ATOM 7493 N N . PHE B 1 452 ? 11.781 0.55 7.496 1 92.56 452 PHE B N 1
ATOM 7494 C CA . PHE B 1 452 ? 13 1.101 6.91 1 92.56 452 PHE B CA 1
ATOM 7495 C C . PHE B 1 452 ? 12.781 1.468 5.449 1 92.56 452 PHE B C 1
ATOM 7497 O O . PHE B 1 452 ? 12.055 0.777 4.73 1 92.56 452 PHE B O 1
ATOM 7504 N N . GLN B 1 453 ? 13.375 2.553 5.039 1 93.94 453 GLN B N 1
ATOM 7505 C CA . GLN B 1 453 ? 13.344 2.887 3.619 1 93.94 453 GLN B CA 1
ATOM 7506 C C . GLN B 1 453 ? 14.633 3.566 3.182 1 93.94 453 GLN B C 1
ATOM 7508 O O . GLN B 1 453 ? 15.266 4.27 3.969 1 93.94 453 GLN B O 1
ATOM 7513 N N . LYS B 1 454 ? 15.008 3.389 1.914 1 95.5 454 LYS B N 1
ATOM 7514 C CA . LYS B 1 454 ? 16.234 3.943 1.373 1 95.5 454 LYS B CA 1
ATOM 7515 C C . LYS B 1 454 ? 16.156 4.105 -0.142 1 95.5 454 LYS B C 1
ATOM 7517 O O . LYS B 1 454 ? 15.719 3.193 -0.845 1 95.5 454 LYS B O 1
ATOM 7522 N N . ILE B 1 455 ? 16.516 5.242 -0.677 1 96.81 455 ILE B N 1
ATOM 7523 C CA . ILE B 1 455 ? 16.703 5.395 -2.115 1 96.81 455 ILE B CA 1
ATOM 7524 C C . ILE B 1 455 ? 18.172 5.68 -2.416 1 96.81 455 ILE B C 1
ATOM 7526 O O . ILE B 1 455 ? 18.875 6.301 -1.608 1 96.81 455 ILE B O 1
ATOM 7530 N N . VAL B 1 456 ? 18.609 5.191 -3.48 1 98.38 456 VAL B N 1
ATOM 7531 C CA . VAL B 1 456 ? 19.953 5.391 -4.012 1 98.38 456 VAL B CA 1
ATOM 7532 C C . VAL B 1 456 ? 19.906 6.344 -5.199 1 98.38 456 VAL B C 1
ATOM 7534 O O . VAL B 1 456 ? 19.141 6.129 -6.148 1 98.38 456 VAL B O 1
ATOM 7537 N N . ILE B 1 457 ? 20.719 7.414 -5.168 1 98.38 457 ILE B N 1
ATOM 7538 C CA . ILE B 1 457 ? 20.672 8.469 -6.176 1 98.38 457 ILE B CA 1
ATOM 7539 C C . ILE B 1 457 ? 22.062 8.688 -6.762 1 98.38 457 ILE B C 1
ATOM 7541 O O . ILE B 1 457 ? 23.047 8.68 -6.031 1 98.38 457 ILE B O 1
ATOM 7545 N N . ASP B 1 458 ? 22.156 8.805 -8.086 1 98.44 458 ASP B N 1
ATOM 7546 C CA . ASP B 1 458 ? 23.391 9.242 -8.719 1 98.44 458 ASP B CA 1
ATOM 7547 C C . ASP B 1 458 ? 23.656 10.727 -8.453 1 98.44 458 ASP B C 1
ATOM 7549 O O . ASP B 1 458 ? 22.859 11.578 -8.859 1 98.44 458 ASP B O 1
ATOM 7553 N N . ALA B 1 459 ? 24.766 11.031 -7.859 1 97.12 459 ALA B N 1
ATOM 7554 C CA . ALA B 1 459 ? 25.047 12.398 -7.41 1 97.12 459 ALA B CA 1
ATOM 7555 C C . ALA B 1 459 ? 25.25 13.336 -8.594 1 97.12 459 ALA B C 1
ATOM 7557 O O . ALA B 1 459 ? 24.938 14.531 -8.508 1 97.12 459 ALA B O 1
ATOM 7558 N N . LYS B 1 460 ? 25.719 12.859 -9.68 1 96.56 460 LYS B N 1
ATOM 7559 C CA . LYS B 1 460 ? 26.031 13.688 -10.844 1 96.56 460 LYS B CA 1
ATOM 7560 C C . LYS B 1 460 ? 24.781 13.938 -11.68 1 96.56 460 LYS B C 1
ATOM 7562 O O . LYS B 1 460 ? 24.453 15.086 -12 1 96.56 460 LYS B O 1
ATOM 7567 N N . THR B 1 461 ? 24.078 12.852 -11.984 1 97.38 461 THR B N 1
ATOM 7568 C CA . THR B 1 461 ? 22.922 12.969 -12.867 1 97.38 461 THR B CA 1
ATOM 7569 C C . THR B 1 461 ? 21.656 13.258 -12.07 1 97.38 461 THR B C 1
ATOM 7571 O O . THR B 1 461 ? 20.625 13.641 -12.633 1 97.38 461 THR B O 1
ATOM 7574 N N . ARG B 1 462 ? 21.703 13 -10.766 1 97.94 462 ARG B N 1
ATOM 7575 C CA . ARG B 1 462 ? 20.609 13.219 -9.812 1 97.94 462 ARG B CA 1
ATOM 7576 C C . ARG B 1 462 ? 19.469 12.219 -10.039 1 97.94 462 ARG B C 1
ATOM 7578 O O . ARG B 1 462 ? 18.375 12.391 -9.516 1 97.94 462 ARG B O 1
ATOM 7585 N N . LYS B 1 463 ? 19.719 11.195 -10.898 1 98.44 463 LYS B N 1
ATOM 7586 C CA . LYS B 1 463 ? 18.734 10.156 -11.18 1 98.44 463 LYS B CA 1
ATOM 7587 C C . LYS B 1 463 ? 18.609 9.172 -10.016 1 98.44 463 LYS B C 1
ATOM 7589 O O . LYS B 1 463 ? 19.625 8.805 -9.414 1 98.44 463 LYS B O 1
ATOM 7594 N N . VAL B 1 464 ? 17.391 8.781 -9.758 1 98.31 464 VAL B N 1
ATOM 7595 C CA . VAL B 1 464 ? 17.156 7.703 -8.797 1 98.31 464 VAL B CA 1
ATOM 7596 C C . VAL B 1 464 ? 17.547 6.367 -9.414 1 98.31 464 VAL B C 1
ATOM 7598 O O . VAL B 1 464 ? 17.047 5.988 -10.477 1 98.31 464 VAL B O 1
ATOM 7601 N N . LEU B 1 465 ? 18.469 5.633 -8.742 1 98.44 465 LEU B N 1
ATOM 7602 C CA . LEU B 1 465 ? 19 4.387 -9.281 1 98.44 465 LEU B CA 1
ATOM 7603 C C . LEU B 1 465 ? 18.297 3.18 -8.664 1 98.44 465 LEU B C 1
ATOM 7605 O O . LEU B 1 465 ? 18.266 2.105 -9.266 1 98.44 465 LEU B O 1
ATOM 7609 N N . GLY B 1 466 ? 17.812 3.314 -7.488 1 97.81 466 GLY B N 1
ATOM 7610 C CA . GLY B 1 466 ? 17.172 2.225 -6.781 1 97.81 466 GLY B CA 1
ATOM 7611 C C . GLY B 1 466 ? 16.359 2.689 -5.582 1 97.81 466 GLY B C 1
ATOM 7612 O O . GLY B 1 466 ? 16.562 3.797 -5.082 1 97.81 466 GLY B O 1
ATOM 7613 N N . ALA B 1 467 ? 15.414 1.928 -5.141 1 97.19 467 ALA B N 1
ATOM 7614 C CA . ALA B 1 467 ? 14.555 2.197 -3.99 1 97.19 467 ALA B CA 1
ATOM 7615 C C . ALA B 1 467 ? 14.273 0.92 -3.199 1 97.19 467 ALA B C 1
ATOM 7617 O O . ALA B 1 467 ? 14.094 -0.151 -3.783 1 97.19 467 ALA B O 1
ATOM 7618 N N . HIS B 1 468 ? 14.242 1.039 -1.851 1 96.75 468 HIS B N 1
ATOM 7619 C CA . HIS B 1 468 ? 14.062 -0.076 -0.927 1 96.75 468 HIS B CA 1
ATOM 7620 C C . HIS B 1 468 ? 13.141 0.303 0.223 1 96.75 468 HIS B C 1
ATOM 7622 O O . HIS B 1 468 ? 13.227 1.408 0.762 1 96.75 468 HIS B O 1
ATOM 7628 N N . HIS B 1 469 ? 12.227 -0.569 0.534 1 94.44 469 HIS B N 1
ATOM 7629 C CA . HIS B 1 469 ? 11.297 -0.313 1.624 1 94.44 469 HIS B CA 1
ATOM 7630 C C . HIS B 1 469 ? 10.992 -1.59 2.402 1 94.44 469 HIS B C 1
ATOM 7632 O O . HIS B 1 469 ? 10.789 -2.65 1.807 1 94.44 469 HIS B O 1
ATOM 7638 N N . VAL B 1 470 ? 11.07 -1.559 3.705 1 94.75 470 VAL B N 1
ATOM 7639 C CA . VAL B 1 470 ? 10.633 -2.605 4.621 1 94.75 470 VAL B CA 1
ATOM 7640 C C . VAL B 1 470 ? 9.492 -2.084 5.496 1 94.75 470 VAL B C 1
ATOM 7642 O O . VAL B 1 470 ? 9.664 -1.101 6.223 1 94.75 470 VAL B O 1
ATOM 7645 N N . GLY B 1 471 ? 8.367 -2.625 5.41 1 91.62 471 GLY B N 1
ATOM 7646 C CA . GLY B 1 471 ? 7.145 -2.236 6.105 1 91.62 471 GLY B CA 1
ATOM 7647 C C . GLY B 1 471 ? 5.895 -2.85 5.504 1 91.62 471 GLY B C 1
ATOM 7648 O O . GLY B 1 471 ? 5.836 -4.059 5.281 1 91.62 471 GLY B O 1
ATOM 7649 N N . TYR B 1 472 ? 4.867 -1.956 5.211 1 87.31 472 TYR B N 1
ATOM 7650 C CA . TYR B 1 472 ? 3.629 -2.486 4.652 1 87.31 472 TYR B CA 1
ATOM 7651 C C . TYR B 1 472 ? 3.062 -1.55 3.592 1 87.31 472 TYR B C 1
ATOM 7653 O O . TYR B 1 472 ? 3.154 -0.327 3.723 1 87.31 472 TYR B O 1
ATOM 7661 N N . GLY B 1 473 ? 2.512 -2.115 2.533 1 80.88 473 GLY B N 1
ATOM 7662 C CA . GLY B 1 473 ? 1.695 -1.365 1.592 1 80.88 473 GLY B CA 1
ATOM 7663 C C . GLY B 1 473 ? 2.5 -0.753 0.459 1 80.88 473 GLY B C 1
ATOM 7664 O O . GLY B 1 473 ? 1.936 -0.134 -0.445 1 80.88 473 GLY B O 1
ATOM 7665 N N . ALA B 1 474 ? 3.822 -0.93 0.467 1 87.56 474 ALA B N 1
ATOM 7666 C CA . ALA B 1 474 ? 4.66 -0.201 -0.484 1 87.56 474 ALA B CA 1
ATOM 7667 C C . ALA B 1 474 ? 4.691 -0.907 -1.837 1 87.56 474 ALA B C 1
ATOM 7669 O O . ALA B 1 474 ? 4.969 -0.282 -2.863 1 87.56 474 ALA B O 1
ATOM 7670 N N . LYS B 1 475 ? 4.477 -2.174 -1.867 1 87.5 475 LYS B N 1
ATOM 7671 C CA . LYS B 1 475 ? 4.695 -2.955 -3.082 1 87.5 475 LYS B CA 1
ATOM 7672 C C . LYS B 1 475 ? 3.861 -2.414 -4.238 1 87.5 475 LYS B C 1
ATOM 7674 O O . LYS B 1 475 ? 4.309 -2.418 -5.387 1 87.5 475 LYS B O 1
ATOM 7679 N N . ASP B 1 476 ? 2.701 -1.879 -4.004 1 87.19 476 ASP B N 1
ATOM 7680 C CA . ASP B 1 476 ? 1.857 -1.344 -5.066 1 87.19 476 ASP B CA 1
ATOM 7681 C C . ASP B 1 476 ? 2.482 -0.098 -5.691 1 87.19 476 ASP B C 1
ATOM 7683 O O . ASP B 1 476 ? 2.336 0.143 -6.891 1 87.19 476 ASP B O 1
ATOM 7687 N N . ALA B 1 477 ? 3.098 0.643 -4.871 1 91.19 477 ALA B N 1
ATOM 7688 C CA . ALA B 1 477 ? 3.768 1.849 -5.348 1 91.19 477 ALA B CA 1
ATOM 7689 C C . ALA B 1 477 ? 4.961 1.499 -6.234 1 91.19 477 ALA B C 1
ATOM 7691 O O . ALA B 1 477 ? 5.242 2.199 -7.211 1 91.19 477 ALA B O 1
ATOM 7692 N N . PHE B 1 478 ? 5.641 0.443 -5.945 1 93.25 478 PHE B N 1
ATOM 7693 C CA . PHE B 1 478 ? 6.922 0.123 -6.562 1 93.25 478 PHE B CA 1
ATOM 7694 C C . PHE B 1 478 ? 6.734 -0.281 -8.023 1 93.25 478 PHE B C 1
ATOM 7696 O O . PHE B 1 478 ? 7.633 -0.091 -8.844 1 93.25 478 PHE B O 1
ATOM 7703 N N . GLN B 1 479 ? 5.551 -0.791 -8.359 1 92.75 479 GLN B N 1
ATOM 7704 C CA . GLN B 1 479 ? 5.305 -1.146 -9.758 1 92.75 479 GLN B CA 1
ATOM 7705 C C . GLN B 1 479 ? 5.266 0.095 -10.641 1 92.75 479 GLN B C 1
ATOM 7707 O O . GLN B 1 479 ? 5.742 0.068 -11.781 1 92.75 479 GLN B O 1
ATOM 7712 N N . TYR B 1 480 ? 4.688 1.188 -10.117 1 94.19 480 TYR B N 1
ATOM 7713 C CA . TYR B 1 480 ? 4.605 2.43 -10.875 1 94.19 480 TYR B CA 1
ATOM 7714 C C . TYR B 1 480 ? 5.902 3.227 -10.758 1 94.19 480 TYR B C 1
ATOM 7716 O O . TYR B 1 480 ? 6.348 3.846 -11.727 1 94.19 480 TYR B O 1
ATOM 7724 N N . LEU B 1 481 ? 6.48 3.207 -9.547 1 95.19 481 LEU B N 1
ATOM 7725 C CA . LEU B 1 481 ? 7.758 3.877 -9.328 1 95.19 481 LEU B CA 1
ATOM 7726 C C . LEU B 1 481 ? 8.828 3.312 -10.25 1 95.19 481 LEU B C 1
ATOM 7728 O O . LEU B 1 481 ? 9.68 4.055 -10.75 1 95.19 481 LEU B O 1
ATOM 7732 N N . ASN B 1 482 ? 8.805 2.014 -10.461 1 95.56 482 ASN B N 1
ATOM 7733 C CA . ASN B 1 482 ? 9.766 1.36 -11.352 1 95.56 482 ASN B CA 1
ATOM 7734 C C . ASN B 1 482 ? 9.688 1.923 -12.766 1 95.56 482 ASN B C 1
ATOM 7736 O O . ASN B 1 482 ? 10.711 2.088 -13.43 1 95.56 482 ASN B O 1
ATOM 7740 N N . VAL B 1 483 ? 8.461 2.182 -13.266 1 96.19 483 VAL B N 1
ATOM 7741 C CA . VAL B 1 483 ? 8.273 2.754 -14.594 1 96.19 483 VAL B CA 1
ATOM 7742 C C . VAL B 1 483 ? 8.922 4.137 -14.656 1 96.19 483 VAL B C 1
ATOM 7744 O O . VAL B 1 483 ? 9.648 4.445 -15.609 1 96.19 483 VAL B O 1
ATOM 7747 N N . LEU B 1 484 ? 8.727 4.934 -13.625 1 97.25 484 LEU B N 1
ATOM 7748 C CA . LEU B 1 484 ? 9.25 6.297 -13.594 1 97.25 484 LEU B CA 1
ATOM 7749 C C . LEU B 1 484 ? 10.766 6.297 -13.508 1 97.25 484 LEU B C 1
ATOM 7751 O O . LEU B 1 484 ? 11.43 7.105 -14.156 1 97.25 484 LEU B O 1
ATOM 7755 N N . ILE B 1 485 ? 11.312 5.406 -12.75 1 97.31 485 ILE B N 1
ATOM 7756 C CA . ILE B 1 485 ? 12.758 5.316 -12.594 1 97.31 485 ILE B CA 1
ATOM 7757 C C . ILE B 1 485 ? 13.398 4.883 -13.914 1 97.31 485 ILE B C 1
ATOM 7759 O O . ILE B 1 485 ? 14.422 5.422 -14.32 1 97.31 485 ILE B O 1
ATOM 7763 N N . LYS B 1 486 ? 12.797 3.91 -14.602 1 95.94 486 LYS B N 1
ATOM 7764 C CA . LYS B 1 486 ? 13.289 3.463 -15.898 1 95.94 486 LYS B CA 1
ATOM 7765 C C . LYS B 1 486 ? 13.273 4.602 -16.922 1 95.94 486 LYS B C 1
ATOM 7767 O O . LYS B 1 486 ? 14.086 4.633 -17.844 1 95.94 486 LYS B O 1
ATOM 7772 N N . GLN B 1 487 ? 12.383 5.582 -16.672 1 97.06 487 GLN B N 1
ATOM 7773 C CA . GLN B 1 487 ? 12.258 6.734 -17.562 1 97.06 487 GLN B CA 1
ATOM 7774 C C . GLN B 1 487 ? 13.25 7.832 -17.188 1 97.06 487 GLN B C 1
ATOM 7776 O O . GLN B 1 487 ? 13.297 8.883 -17.812 1 97.06 487 GLN B O 1
ATOM 7781 N N . GLY B 1 488 ? 14.016 7.633 -16.094 1 97.81 488 GLY B N 1
ATOM 7782 C CA . GLY B 1 488 ? 15.055 8.586 -15.719 1 97.81 488 GLY B CA 1
ATOM 7783 C C . GLY B 1 488 ? 14.617 9.547 -14.633 1 97.81 488 GLY B C 1
ATOM 7784 O O . GLY B 1 488 ? 15.125 10.664 -14.539 1 97.81 488 GLY B O 1
ATOM 7785 N N . LEU B 1 489 ? 13.758 9.172 -13.742 1 98 489 LEU B N 1
ATOM 7786 C CA . LEU B 1 489 ? 13.25 9.984 -12.641 1 98 489 LEU B CA 1
ATOM 7787 C C . LEU B 1 489 ? 14.391 10.555 -11.812 1 98 489 LEU B C 1
ATOM 7789 O O . LEU B 1 489 ? 15.258 9.812 -11.344 1 98 489 LEU B O 1
ATOM 7793 N N . THR B 1 490 ? 14.438 11.867 -11.648 1 98.06 490 THR B N 1
ATOM 7794 C CA . THR B 1 490 ? 15.438 12.523 -10.812 1 98.06 490 THR B CA 1
ATOM 7795 C C . THR B 1 490 ? 14.875 12.812 -9.422 1 98.06 490 THR B C 1
ATOM 7797 O O . THR B 1 490 ? 13.656 12.789 -9.219 1 98.06 490 THR B O 1
ATOM 7800 N N . VAL B 1 491 ? 15.781 13.094 -8.484 1 97.12 491 VAL B N 1
ATOM 7801 C CA . VAL B 1 491 ? 15.398 13.43 -7.113 1 97.12 491 VAL B CA 1
ATOM 7802 C C . VAL B 1 491 ? 14.547 14.695 -7.109 1 97.12 491 VAL B C 1
ATOM 7804 O O . VAL B 1 491 ? 13.625 14.836 -6.305 1 97.12 491 VAL B O 1
ATOM 7807 N N . ASP B 1 492 ? 14.773 15.633 -8.031 1 96.94 492 ASP B N 1
ATOM 7808 C CA . ASP B 1 492 ? 14.023 16.875 -8.125 1 96.94 492 ASP B CA 1
ATOM 7809 C C . ASP B 1 492 ? 12.594 16.625 -8.602 1 96.94 492 ASP B C 1
ATOM 7811 O O . ASP B 1 492 ? 11.641 17.188 -8.062 1 96.94 492 ASP B O 1
ATOM 7815 N N . GLU B 1 493 ? 12.477 15.734 -9.633 1 96.69 493 GLU B N 1
ATOM 7816 C CA . GLU B 1 493 ? 11.156 15.375 -10.133 1 96.69 493 GLU B CA 1
ATOM 7817 C C . GLU B 1 493 ? 10.359 14.609 -9.086 1 96.69 493 GLU B C 1
ATOM 7819 O O . GLU B 1 493 ? 9.156 14.828 -8.938 1 96.69 493 GLU B O 1
ATOM 7824 N N . LEU B 1 494 ? 11.055 13.703 -8.422 1 96.25 494 LEU B N 1
ATOM 7825 C CA . LEU B 1 494 ? 10.422 12.953 -7.344 1 96.25 494 LEU B CA 1
ATOM 7826 C C . LEU B 1 494 ? 9.914 13.891 -6.254 1 96.25 494 LEU B C 1
ATOM 7828 O O . LEU B 1 494 ? 8.773 13.773 -5.801 1 96.25 494 LEU B O 1
ATOM 7832 N N . GLY B 1 495 ? 10.711 14.859 -5.855 1 94.81 495 GLY B N 1
ATOM 7833 C CA . GLY B 1 495 ? 10.359 15.812 -4.82 1 94.81 495 GLY B CA 1
ATOM 7834 C C . GLY B 1 495 ? 9.219 16.734 -5.223 1 94.81 495 GLY B C 1
ATOM 7835 O O . GLY B 1 495 ? 8.594 17.359 -4.371 1 94.81 495 GLY B O 1
ATOM 7836 N N . ASP B 1 496 ? 8.922 16.797 -6.508 1 94.5 496 ASP B N 1
ATOM 7837 C CA . ASP B 1 496 ? 7.918 17.734 -7.008 1 94.5 496 ASP B CA 1
ATOM 7838 C C . ASP B 1 496 ? 6.559 17.047 -7.156 1 94.5 496 ASP B C 1
ATOM 7840 O O . ASP B 1 496 ? 5.574 17.688 -7.527 1 94.5 496 ASP B O 1
ATOM 7844 N N . MET B 1 497 ? 6.484 15.773 -6.863 1 93.31 497 MET B N 1
ATOM 7845 C CA . MET B 1 497 ? 5.238 15.023 -7.016 1 93.31 497 MET B CA 1
ATOM 7846 C C . MET B 1 497 ? 4.242 15.398 -5.926 1 93.31 497 MET B C 1
ATOM 7848 O O . MET B 1 497 ? 4.621 15.969 -4.898 1 93.31 497 MET B O 1
ATOM 7852 N N . ASP B 1 498 ? 2.941 15.188 -6.262 1 91 498 ASP B N 1
ATOM 7853 C CA . ASP B 1 498 ? 1.884 15.32 -5.262 1 91 498 ASP B CA 1
ATOM 7854 C C . ASP B 1 498 ? 1.777 14.055 -4.41 1 91 498 ASP B C 1
ATOM 7856 O O . ASP B 1 498 ? 1.269 13.031 -4.867 1 91 498 ASP B O 1
ATOM 7860 N N . GLU B 1 499 ? 2.256 14.156 -3.219 1 84.81 499 GLU B N 1
ATOM 7861 C CA . GLU B 1 499 ? 2.25 12.984 -2.352 1 84.81 499 GLU B CA 1
ATOM 7862 C C . GLU B 1 499 ? 0.932 12.859 -1.593 1 84.81 499 GLU B C 1
ATOM 7864 O O . GLU B 1 499 ? 0.302 13.875 -1.27 1 84.81 499 GLU B O 1
ATOM 7869 N N . LEU B 1 500 ? 0.489 11.711 -1.478 1 76.88 500 LEU B N 1
ATOM 7870 C CA . LEU B 1 500 ? -0.588 11.414 -0.539 1 76.88 500 LEU B CA 1
ATOM 7871 C C . LEU B 1 500 ? -0.029 11.008 0.82 1 76.88 500 LEU B C 1
ATOM 7873 O O . LEU B 1 500 ? 0.711 10.031 0.925 1 76.88 500 LEU B O 1
ATOM 7877 N N . PHE B 1 501 ? 0.375 12.172 1.513 1 58.25 501 PHE B N 1
ATOM 7878 C CA . PHE B 1 501 ? 1.147 12.266 2.746 1 58.25 501 PHE B CA 1
ATOM 7879 C C . PHE B 1 501 ? 1.561 10.883 3.236 1 58.25 501 PHE B C 1
ATOM 7881 O O . PHE B 1 501 ? 2.518 10.297 2.725 1 58.25 501 PHE B O 1
ATOM 7888 N N . LEU B 1 502 ? 0.916 10.414 4.293 1 55.06 502 LEU B N 1
ATOM 7889 C CA . LEU B 1 502 ? 1.358 9.383 5.223 1 55.06 502 LEU B CA 1
ATOM 7890 C C . LEU B 1 502 ? 1.502 8.039 4.516 1 55.06 502 LEU B C 1
ATOM 7892 O O . LEU B 1 502 ? 0.634 7.172 4.641 1 55.06 502 LEU B O 1
ATOM 7896 N N . ASN B 1 503 ? 2.25 8.203 3.338 1 62.12 503 ASN B N 1
ATOM 7897 C CA . ASN B 1 503 ? 2.502 7.023 2.518 1 62.12 503 ASN B CA 1
ATOM 7898 C C . ASN B 1 503 ? 3.611 6.156 3.107 1 62.12 503 ASN B C 1
ATOM 7900 O O . ASN B 1 503 ? 4.422 6.637 3.902 1 62.12 503 ASN B O 1
ATOM 7904 N N . PRO B 1 504 ? 3.463 4.898 2.855 1 60.75 504 PRO B N 1
ATOM 7905 C CA . PRO B 1 504 ? 4.547 4.055 3.361 1 60.75 504 PRO B CA 1
ATOM 7906 C C . PRO B 1 504 ? 5.918 4.465 2.822 1 60.75 504 PRO B C 1
ATOM 7908 O O . PRO B 1 504 ? 6.926 4.312 3.514 1 60.75 504 PRO B O 1
ATOM 7911 N N . THR B 1 505 ? 5.77 5.074 1.693 1 68.44 505 THR B N 1
ATOM 7912 C CA . THR B 1 505 ? 7.066 5.461 1.153 1 68.44 505 THR B CA 1
ATOM 7913 C C . THR B 1 505 ? 7.281 6.965 1.285 1 68.44 505 THR B C 1
ATOM 7915 O O . THR B 1 505 ? 6.5 7.758 0.752 1 68.44 505 THR B O 1
ATOM 7918 N N . HIS B 1 506 ? 8.156 7.402 2.07 1 77.94 506 HIS B N 1
ATOM 7919 C CA . HIS B 1 506 ? 8.461 8.805 2.318 1 77.94 506 HIS B CA 1
ATOM 7920 C C . HIS B 1 506 ? 9.484 9.336 1.32 1 77.94 506 HIS B C 1
ATOM 7922 O O . HIS B 1 506 ? 10.219 10.281 1.617 1 77.94 506 HIS B O 1
ATOM 7928 N N . PHE B 1 507 ? 9.484 8.703 0.164 1 90.19 507 PHE B N 1
ATOM 7929 C CA . PHE B 1 507 ? 10.516 9.062 -0.799 1 90.19 507 PHE B CA 1
ATOM 7930 C C . PHE B 1 507 ? 10.297 10.477 -1.331 1 90.19 507 PHE B C 1
ATOM 7932 O O . PHE B 1 507 ? 11.242 11.242 -1.478 1 90.19 507 PHE B O 1
ATOM 7939 N N . ILE B 1 508 ? 9.062 10.859 -1.527 1 89.94 508 ILE B N 1
ATOM 7940 C CA . ILE B 1 508 ? 8.742 12.141 -2.148 1 89.94 508 ILE B CA 1
ATOM 7941 C C . ILE B 1 508 ? 9.078 13.281 -1.187 1 89.94 508 ILE B C 1
ATOM 7943 O O . ILE B 1 508 ? 9.82 14.203 -1.539 1 89.94 508 ILE B O 1
ATOM 7947 N N . GLN B 1 509 ? 8.664 13.18 0.031 1 89.19 509 GLN B N 1
ATOM 7948 C CA . GLN B 1 509 ? 8.867 14.242 1.012 1 89.19 509 GLN B CA 1
ATOM 7949 C C . GLN B 1 509 ? 10.352 14.43 1.32 1 89.19 509 GLN B C 1
ATOM 7951 O O . GLN B 1 509 ? 10.828 15.562 1.444 1 89.19 509 GLN B O 1
ATOM 7956 N N . LEU B 1 510 ? 11.031 13.367 1.416 1 90.94 510 LEU B N 1
ATOM 7957 C CA . LEU B 1 510 ? 12.453 13.461 1.748 1 90.94 510 LEU B CA 1
ATOM 7958 C C . LEU B 1 510 ? 13.258 13.977 0.559 1 90.94 510 LEU B C 1
ATOM 7960 O O . LEU B 1 510 ? 14.227 14.719 0.734 1 90.94 510 LEU B O 1
ATOM 7964 N N . SER B 1 511 ? 12.844 13.555 -0.58 1 93.69 511 SER B N 1
ATOM 7965 C CA . SER B 1 511 ? 13.484 14.086 -1.775 1 93.69 511 SER B CA 1
ATOM 7966 C C . SER B 1 511 ? 13.25 15.586 -1.914 1 93.69 511 SER B C 1
ATOM 7968 O O . SER B 1 511 ? 14.125 16.312 -2.385 1 93.69 511 SER B O 1
ATOM 7970 N N . ARG B 1 512 ? 12.078 16 -1.514 1 93.69 512 ARG B N 1
ATOM 7971 C CA . ARG B 1 512 ? 11.727 17.422 -1.577 1 93.69 512 ARG B CA 1
ATOM 7972 C C . ARG B 1 512 ? 12.664 18.25 -0.708 1 93.69 512 ARG B C 1
ATOM 7974 O O . ARG B 1 512 ? 12.969 19.406 -1.039 1 93.69 512 ARG B O 1
ATOM 7981 N N . LEU B 1 513 ? 13.219 17.688 0.326 1 93.25 513 LEU B N 1
ATOM 7982 C CA . LEU B 1 513 ? 14.133 18.375 1.225 1 93.25 513 LEU B CA 1
ATOM 7983 C C . LEU B 1 513 ? 15.5 18.562 0.577 1 93.25 513 LEU B C 1
ATOM 7985 O O . LEU B 1 513 ? 16.297 19.391 1.012 1 93.25 513 LEU B O 1
ATOM 7989 N N . ARG B 1 514 ? 15.766 17.781 -0.445 1 92.38 514 ARG B N 1
ATOM 7990 C CA . ARG B 1 514 ? 17.047 17.891 -1.13 1 92.38 514 ARG B CA 1
ATOM 7991 C C . ARG B 1 514 ? 16.891 18.547 -2.492 1 92.38 514 ARG B C 1
ATOM 7993 O O . ARG B 1 514 ? 17.875 18.953 -3.113 1 92.38 514 ARG B O 1
ATOM 8000 N N . ALA B 1 515 ? 15.664 18.641 -2.877 1 87.75 515 ALA B N 1
ATOM 8001 C CA . ALA B 1 515 ? 15.398 19.234 -4.18 1 87.75 515 ALA B CA 1
ATOM 8002 C C . ALA B 1 515 ? 15.898 20.688 -4.234 1 87.75 515 ALA B C 1
ATOM 8004 O O . ALA B 1 515 ? 15.812 21.406 -3.244 1 87.75 515 ALA B O 1
ATOM 8005 N N . GLY B 1 516 ? 16.438 21.109 -5.359 1 86.69 516 GLY B N 1
ATOM 8006 C CA . GLY B 1 516 ? 16.906 22.469 -5.562 1 86.69 516 GLY B CA 1
ATOM 8007 C C . GLY B 1 516 ? 18.359 22.672 -5.172 1 86.69 516 GLY B C 1
ATOM 8008 O O . GLY B 1 516 ? 18.984 23.672 -5.543 1 86.69 516 GLY B O 1
ATOM 8009 N N . SER B 1 517 ? 18.891 21.703 -4.43 1 91.75 517 SER B N 1
ATOM 8010 C CA . SER B 1 517 ? 20.281 21.828 -3.998 1 91.75 517 SER B CA 1
ATOM 8011 C C . SER B 1 517 ? 21.234 21.641 -5.168 1 91.75 517 SER B C 1
ATOM 8013 O O . SER B 1 517 ? 21.062 20.734 -5.977 1 91.75 517 SER B O 1
ATOM 8015 N N . LYS B 1 518 ? 22.188 22.5 -5.195 1 89.12 518 LYS B N 1
ATOM 8016 C CA . LYS B 1 518 ? 23.203 22.359 -6.238 1 89.12 518 LYS B CA 1
ATOM 8017 C C . LYS B 1 518 ? 24.047 21.094 -6.016 1 89.12 518 LYS B C 1
ATOM 8019 O O . LYS B 1 518 ? 24.359 20.375 -6.965 1 89.12 518 LYS B O 1
ATOM 8024 N N . ASN B 1 519 ? 24.406 20.922 -4.766 1 91 519 ASN B N 1
ATOM 8025 C CA . ASN B 1 519 ? 25.156 19.734 -4.375 1 91 519 ASN B CA 1
ATOM 8026 C C . ASN B 1 519 ? 24.312 18.797 -3.512 1 91 519 ASN B C 1
ATOM 8028 O O . ASN B 1 519 ? 23.906 19.172 -2.408 1 91 519 ASN B O 1
ATOM 8032 N N . LEU B 1 520 ? 24.156 17.609 -4.055 1 92.75 520 LEU B N 1
ATOM 8033 C CA . LEU B 1 520 ? 23.359 16.641 -3.311 1 92.75 520 LEU B CA 1
ATOM 8034 C C . LEU B 1 520 ? 24.203 15.977 -2.221 1 92.75 520 LEU B C 1
ATOM 8036 O O . LEU B 1 520 ? 25.344 15.57 -2.465 1 92.75 520 LEU B O 1
ATOM 8040 N N . VAL B 1 521 ? 23.656 15.969 -1.048 1 92.75 521 VAL B N 1
ATOM 8041 C CA . VAL B 1 521 ? 24.25 15.242 0.068 1 92.75 521 VAL B CA 1
ATOM 8042 C C . VAL B 1 521 ? 23.234 14.258 0.654 1 92.75 521 VAL B C 1
ATOM 8044 O O . VAL B 1 521 ? 22.031 14.477 0.556 1 92.75 521 VAL B O 1
ATOM 8047 N N . SER B 1 522 ? 23.766 13.188 1.219 1 91.38 522 SER B N 1
ATOM 8048 C CA . SER B 1 522 ? 22.906 12.156 1.806 1 91.38 522 SER B CA 1
ATOM 8049 C C . SER B 1 522 ? 22.047 12.727 2.924 1 91.38 522 SER B C 1
ATOM 8051 O O . SER B 1 522 ? 22.422 13.703 3.574 1 91.38 522 SER B O 1
ATOM 8053 N N . LEU B 1 523 ? 20.922 12.117 3.021 1 89.5 523 LEU B N 1
ATOM 8054 C CA . LEU B 1 523 ? 19.953 12.5 4.051 1 89.5 523 LEU B CA 1
ATOM 8055 C C . LEU B 1 523 ? 19.422 11.273 4.781 1 89.5 523 LEU B C 1
ATOM 8057 O O . LEU B 1 523 ? 18.969 10.32 4.145 1 89.5 523 LEU B O 1
#

Foldseek 3Di:
DAADECQPPADDLVRLLVQLVCQPPDPVNRHKYFHDDPPDPDAALEEEQAQAQLRVLLQLLLVVVVGAYEYEYQGQFHHPCCLPFAVVLLVLLLVLLLVLLVLCVQAPHDPRHHCVQAFAFPVVSLVVSNVCSSSVRSVSVNCSCPPRNHGYIYSWHWDDQEQFWIDTPNDIGGHLFYEYQHAWFDDDDPAALCPFPQEEERRCCSVPDDDTWDQEEEEEEAEFRRQSVQSSNVSSPHQYEYEYQAHHHVVPPAPVQVVLQVVLLVVSHYHYAYNKAWHYFDADPVRFTQWTWIQGPVGIDIGGTRHYYYPPDIAAPCVVVCVNHVWDADPRRATDADQQQHTPGPRYGYFAPSRPPPNDSVRSNVRSNSNSCVSVPVPDGDDDDFAKDWHGHSWIKIKTFDHPVRCVVVPFDKAKEKQQDPDPCSLQAALPDEPSQVCQCPPDPRRSVSWMKMWIARFPLQATGMIIIIHDDCNVVRRVVSVCSVVGDGLQNLLPDDDPPSHSDCSNVRSVVQHPDPGGHYD/DAADECQPPADDLVRLLVQLVCQVPDPVNRHKYFHDDPPDPDAALEEEQAQAQLRVLLQLLLVVVVGAYEYEYQGQFHHPCCLPFAVVLLVLLLVLLLVLLVLCVQAPHDPRHHCVQAFAFPVVSLVVSNVCSSSVRSVSVNCSCPPRNHGYIYSWHWDDQEQFWIDTPNDIGGHLFYEYQHAWADDDDPAALCPFPQEEERRCCSVPDDDTWDQEEEEEEAEFRRQSVQSSNVSSPHQYEYEYQAHHHVVPPAPVQVVLQVVLLVVSHYHYAHNKAWHHFDADPVRFTQWTWIQGPVGIDIGGTRHYYYPPDIAAPCVVVCVNHVWDADPRRATDADQQQHTPGPRYGYFAPSRPPPNDSVRSNVRSNSNSCVSVPVPDGDDDDFAKDWHGHSWIKIKTFDHPVRCVVVPFDKAKEKQQDPDPCSLQAAQFQAPSQVCQCPPDPRRSVSWMKMWIARFPLQATGMIIIIHDDCRVVRRVVSVCSVVGDGLQNLLPDDDPPSHSDCSNVRSVVQHPDPGGHYD

Nearest PDB structures (foldseek):
  1mo9-assembly1_A  TM=9.952E-01  e=0.000E+00  Xanthobacter autotrophicus Py2
  7mgn-assembly1_A  TM=9.962E-01  e=0.000E+00  Xanthobacter autotrophicus Py2
  7mgo-assembly1_B  TM=9.951E-01  e=0.000E+00  Xanthobacter autotrophicus Py2
  7mgo-assembly1_A  TM=9.929E-01  e=2.532E-95  Xanthobacter autotrophicus Py2
  6uzi-assembly2_D  TM=8.819E-01  e=1.322E-37  Elizabethkingia anophelis NUHP1

Secondary structure (DSSP, 8-state):
--EEE-TT----HHHHHHHHHHHHH-TT---EEEE--TT--SPEEEEEE--BHHHHHHHHHHHHTT--EEEE-SSSSSBTHHHHHSHHHHHHHHHHHHHHHHHHHTTTSTT----TT----HHHHHHHHHHHTHHHHHHHHHIIIIIT---EEES---EEEETTEEEETTEEEEEEEEEE---EEE----STTTTSBTEE-HHHHHHH--S---SEEEEE-SSHHHHHHHHHHHHTT-EEEEEESS-TTTT---HHHHHHHHHHHHHTTEEEEES-EEEEEEE-TTSBEEEEEEEETTEEEEEE-S-EEE---EEE--HHHHHHHT--B-TTSPBP--TT-B-SSTTEEE-GGGG-S---HHHHHHHHHHHHHHHTT--------S--EEEESSSEEEEEE--HHHHHHTT--EEEEEES-SSTTGGGSPPPS-TTTHHHHHSTT-GGGS-EEEEEEETTT-BEEEEEEEESS-HHHHHHHHHHHHTT-BHHHHHTS---SS-S--HHHHHHTTTT-SS----/--EEE-TT----HHHHHHHHHHHHH-TT--PEEEE--TT--SPEEEEEE--BHHHHHHHHHHHHTT--EEEE-SSSSSBTHHHHHSHHHHHHHHHHHHHHHHHHHTTTSTT----TT----HHHHHHHHHHHTHHHHHHHHHIIIIIT---EEES---EEEETTEEEETTEEEEEEEEEE---EEE----STTTTSBTEE-HHHHHHH--S---SEEEEE-SSHHHHHHHHHHHHTT-EEEEEESS-TTTT---HHHHHHHHHHHHHTTEEEEES-EEEEEEE-TTSBEEEEEEEETTEEEEEE-S-EEE---EEE--HHHHHHHT--B-TTSPBP--TT-B-SSTTEEE-GGGG-S---HHHHHHHHHHHHHHHTT--------S--EEEESSSEEEEEE--HHHHHHTT--EEEEEES-SSTTGGGSPPSS-TTTHHHHHSTT-GGGS-EEEEEEETTT-BEEEEEEEESS-HHHHHHHHHHHHTT-BHHHHHTS---SS-S--HHHHHHTTTT-SS----

InterPro domains:
  IPR004099 Pyridine nucleotide-disulphide oxidoreductase, dimerisation domain [PF02852] (388-506)
  IPR016156 FAD/NAD-linked reductase, dimerisation domain superfamily [G3DSA:3.30.390.30] (254-504)
  IPR016156 FAD/NAD-linked reductase, dimerisation domain superfamily [SSF55424] (385-506)
  IPR023753 FAD/NAD(P)-binding domain [PF07992] (44-368)
  IPR036188 FAD/NAD(P)-binding domain superfamily [G3DSA:3.50.50.60] (41-378)
  IPR036188 FAD/NAD(P)-binding domain superfamily [G3DSA:3.50.50.60] (87-313)
  IPR036188 FAD/NAD(P)-binding domain superfamily [SSF51905] (42-407)

Organism: Xanthobacter autotrophicus (strain ATCC BAA-1158 / Py2) (NCBI:txid78245)

Solvent-accessible surface area (backbone atoms only — not comparable to full-atom values): 51748 Å² total; per-residue (Å²): 129,56,71,42,74,45,60,87,58,86,66,52,45,69,52,38,24,51,50,39,51,53,28,73,67,31,90,84,64,37,51,26,40,37,29,61,67,83,81,58,81,70,71,28,51,27,36,24,42,18,28,18,48,16,22,46,41,10,43,40,28,26,37,35,66,71,46,43,45,36,31,29,16,57,44,69,53,36,48,41,53,39,56,65,32,46,55,44,54,50,50,39,42,31,43,48,14,36,55,38,43,52,36,50,75,37,41,60,40,95,88,35,57,67,42,78,90,46,67,54,64,63,45,58,54,45,48,42,44,65,74,35,38,46,52,64,26,8,43,43,46,34,42,37,42,79,72,61,67,51,31,36,34,23,36,28,60,67,43,74,72,50,64,39,35,37,37,45,89,92,39,79,45,60,26,68,19,31,36,41,22,68,24,53,42,76,40,84,73,94,40,56,47,59,83,23,47,44,51,26,36,67,47,47,43,60,75,60,64,84,63,72,70,64,64,31,39,38,27,37,31,34,40,64,60,18,40,29,52,41,33,26,50,32,38,28,56,30,50,28,38,31,38,11,60,58,70,64,43,69,85,49,61,26,62,70,62,39,47,52,52,54,51,51,44,42,75,73,55,47,40,76,41,56,46,18,44,76,60,34,34,41,56,46,97,86,40,31,34,44,27,41,32,28,42,36,86,90,40,77,43,76,44,71,27,47,31,36,38,49,20,59,56,68,33,29,64,34,67,67,57,27,69,68,64,62,47,51,61,46,96,72,39,15,44,46,53,52,53,53,27,36,36,77,36,78,50,29,30,50,19,24,32,22,47,32,78,74,79,44,64,38,50,11,28,47,38,14,32,42,38,27,42,34,75,73,63,69,73,51,76,65,76,97,64,89,57,50,47,70,47,44,41,69,39,38,36,29,37,32,68,40,24,63,62,53,37,44,74,72,66,48,56,74,32,41,42,40,38,47,47,98,44,100,66,16,59,67,36,40,40,67,54,19,62,85,22,34,64,30,36,41,37,89,92,27,14,57,71,22,35,40,37,39,37,30,26,32,51,86,79,36,27,44,51,16,41,39,37,36,32,47,46,45,52,39,20,39,36,43,44,45,55,44,35,76,73,56,36,28,42,51,60,44,26,66,54,59,50,55,68,56,15,55,59,58,60,37,66,56,27,33,64,52,23,66,35,84,71,73,69,62,75,129,57,71,42,73,45,62,87,59,87,67,52,45,69,52,37,23,49,50,38,51,50,28,73,67,31,90,86,64,35,52,26,40,36,28,62,69,83,81,59,81,70,71,26,52,28,36,24,41,18,28,18,49,16,20,46,40,10,42,40,27,28,37,35,66,69,45,44,46,35,30,28,15,57,45,69,50,36,46,42,53,37,57,66,33,47,54,44,53,50,51,39,41,31,42,48,14,37,54,36,43,52,35,50,75,37,42,59,40,92,84,34,57,68,41,77,91,46,68,55,65,64,45,58,55,45,48,42,44,63,74,35,39,45,52,64,24,9,44,44,46,36,42,37,42,80,72,61,66,52,31,35,34,23,36,27,61,68,42,74,72,51,65,39,35,36,35,43,90,93,37,80,45,60,27,68,20,32,35,42,21,68,23,53,41,74,40,85,72,98,40,58,48,58,83,24,48,43,51,27,37,67,49,47,44,62,76,59,66,84,61,72,70,64,62,33,40,39,27,37,30,33,40,63,59,18,39,28,52,41,32,26,51,32,38,27,57,29,51,28,38,31,38,11,59,58,68,64,44,69,85,49,60,25,62,68,61,40,48,52,53,53,51,50,43,42,74,74,56,47,41,75,41,55,46,19,44,77,60,35,34,41,56,46,99,85,40,31,33,45,26,42,33,28,42,35,85,89,38,78,43,78,44,72,26,48,32,35,37,47,20,60,56,69,33,28,62,35,68,68,58,28,69,69,63,62,49,51,61,44,98,73,40,15,44,46,54,52,53,53,29,36,36,76,36,79,50,28,30,50,21,27,32,23,47,31,78,73,79,43,64,38,49,10,28,46,39,14,32,42,38,28,41,34,74,74,65,69,74,51,76,64,75,98,64,90,58,52,48,69,47,45,40,69,38,39,37,27,38,31,68,40,24,60,60,54,36,45,74,73,68,48,56,72,30,41,42,41,37,47,46,99,46,101,62,15,58,67,36,42,39,69,56,19,62,83,22,34,64,31,38,42,37,88,91,27,14,57,71,22,35,40,38,39,36,29,26,31,54,85,80,36,28,44,50,15,40,39,38,37,31,48,44,44,50,42,22,41,35,45,45,43,56,45,36,76,72,58,35,27,41,51,60,45,25,66,54,60,51,55,64,66,15,52,59,58,60,38,66,58,26,33,65,51,22,65,34,85,72,74,68,63,73

pLDDT: mean 94.6, std 6.68, range [53.91, 98.94]